Protein AF-A0A3B9NNR0-F1 (afdb_monomer_lite)

Sequence (1052 aa):
MIFPTSVYNEAIPNSGAEEEAARLLEEKGYDAEYVAEKDKDVDLNSDNPVIDELRGLSDNERALWIDASRELYSLFVRPQERRKTGNPRADMAQARFYKEDDFGGDLTMPPQLNDDEIGQWGVEFMGRYNYRPETQLSFFDEVENMTERQQAAFFSLLQGYDKLPDGTWSGTKRMLGNLATSPSTYLSLGTLGTGFLARLAFKSAGKAGVMNYIRSLIPTAIATGVESGGYASLDDAMRQQAEIAAEQQKEFDLSRNLVATGVGTVAGAGLGMGLPAAVQGGVKLAKGANNALDAAVDRMGGGQVLSSGVGPVDTPGIASIRQKQIPPSKPAPTVEELQAARGDTRKGADIVGDRLDIIVPETERVIGGTYVAGRPDGSDWSTLTPAELAVRGPGFPGTDETLERIWQETLSESSAAAKEAVERTGANWSAFKAADWDDALKLPLRSQLWYELSGEKFIQNLPGLNQQEHMMFLDLIGATSARAKPGENLERALAVLSQRLRGVPVDVDVTIQSTVSDALRRGGTEVSSDLANKTGMFSDTLALTAGLPVRYPISVNDVWVGRAFGIEDAEMSANQSLHEVFGKYMNKVRDVSNGGIGDNSGHYPHQSWHLQARQWVQLRAADDGIDTSKGAEIEGSDYAGEWGGVVKKLEDAGISVPGGIITRDILLDPRLADSLRKTTPAFRQAPKATVEFGTLLTPNGKRGADLFEAARQSGDGSTQKEYLKLLTTTMYKSGRGKPTLWEKTVRLSTGGSDKVTRIYSPTAEDPFAISGTFEGAAAPNIRVPLKDMAPDQIAYFNAMAGQGLKQKAMAAAQVRRTVPGEALKDGEVETSSIRFDWDGAVPEELIIGISRALGDGFEISAMRYPDGVVVDVNPRFGDAGPEGPDVDAIDAAIEFLIKSHNVKNVKEFPSAFKSEYGKNYVEDAGDGEEYRRIIEETLKGWEDGAATKIVELTGGGISEATAVKFLRGESKLDVSTADLKEGIKISSVRGRAETIRKTLQRRLSDHDDAVKSWEAIGGNLDAKMGEAIPKWERRATKLATKQNPPTQAVEE

Radius of gyration: 35.62 Å; chains: 1; bounding box: 101×82×120 Å

Secondary structure (DSSP, 8-state):
----------PPPGGGHHHHHHHHHHHTT--HHHHHHT-PPP-TTSSS----TTBTB-HHHHHHHHHHHHHHHHHHSS-------S-HHHHHHHHHH--TTSS-S-----SS--HHHHHHHHHHHHHHHHH-HHHHHHHHHHHTTS-HHHHHHHHHHHHHHTTS-TT-HHHHHHHHHHHHT-HHHHT-TT-TTTHHHHHHHHHHHHHHHHHHHHHHHS-HHHHHHHHHSHHHHHHHHHHHHHHHHTTS-SS--HHHHHHHT-S---SS--------------SSSTTTHHHHHHHHHTT--S--------PPP-PPPGGGG--SEE--SSPPPPHHHHHHHHH-----HHHHHHHHHHHS-HHHHSGGGSEE-S-TTS--GGG--HHHHTPBP------HHHHHHHHHHHHHHS-HHHHHHHHHHT--GGGS-HHHHHHHHTSBHHHHTHHHHHHHHHHHH-TT--HHHHHHHHHHHHHS-TT--HHHHHHHHHHHHHHHHHT----S--S-HHHHHHHHT--SS-SS--S-HHHHHHHHHHHHHTT--PPPPPP---HHHHHHTT--HHHHHH-TTHHHHHHHHHHHHHHHHHHTS-TTSS-PPPPHHHHHHHHHHHHHHHHTT--GGGT------SHHHHHHHHHHHHHHTT---GGG---HHHHH-TTHHHHH-TTHHHHHHS-EEEEE---SSSHHHHHHHHHHHHHHHHT-HHHHHHHHHHHHHHHHHHT-SSS-HHHHHHHHHHSS-------B---SS-GGGEEEEETTEEEEEEEEE-TT--HHHHHHHHHHHHHHHT-SEEEEEEEEE--TTPPPPTT-EEEEEEEEE--SSPPHHHHHHHHHHH-TT--EEEEEETTEEEEEEPPEEETTEEE---HHHHHHHHHHHHHHH--EEEEEEEEEEE--BTTTEEE--SSSHHHHHHHHHHHHHHHHHHHHHHHHHTTS-S-HHHHHHHHHTSS-----GGGS-TT--HHHHHHHHHHHHHHHHHHHHHHHHHHHHHHHHHHHHHHHHHHHHHHHHHHHHHHHHHHS--------

Structure (mmCIF, N/CA/C/O backbone):
data_AF-A0A3B9NNR0-F1
#
_entry.id   AF-A0A3B9NNR0-F1
#
loop_
_atom_site.group_PDB
_atom_site.id
_atom_site.type_symbol
_atom_site.label_atom_id
_atom_site.label_alt_id
_atom_site.label_comp_id
_atom_site.label_asym_id
_atom_site.label_entity_id
_atom_site.label_seq_id
_atom_site.pdbx_PDB_ins_code
_atom_site.Cartn_x
_atom_site.Cartn_y
_atom_site.Cartn_z
_atom_site.occupancy
_atom_site.B_iso_or_equiv
_atom_site.auth_seq_id
_atom_site.auth_comp_id
_atom_site.auth_asym_id
_atom_site.auth_atom_id
_atom_site.pdbx_PDB_model_num
ATOM 1 N N . MET A 1 1 ? -57.634 45.952 -21.027 1.00 26.62 1 MET A N 1
ATOM 2 C CA . MET A 1 1 ? -56.707 46.953 -21.608 1.00 26.62 1 MET A CA 1
ATOM 3 C C . MET A 1 1 ? -55.758 46.178 -22.518 1.00 26.62 1 MET A C 1
ATOM 5 O O . MET A 1 1 ? -55.404 45.067 -22.162 1.00 26.62 1 MET A O 1
ATOM 9 N N . ILE A 1 2 ? -55.510 46.668 -23.728 1.00 24.62 2 ILE A N 1
ATOM 10 C CA . ILE A 1 2 ? -55.072 45.901 -24.906 1.00 24.62 2 ILE A CA 1
ATOM 11 C C . ILE A 1 2 ? -53.545 46.053 -25.170 1.00 24.62 2 ILE A C 1
ATOM 13 O O . ILE A 1 2 ? -53.054 47.173 -25.065 1.00 24.62 2 ILE A O 1
ATOM 17 N N . PHE A 1 3 ? -52.901 44.950 -25.619 1.00 21.94 3 PHE A N 1
ATOM 18 C CA . PHE A 1 3 ? -51.588 44.756 -26.315 1.00 21.94 3 PHE A CA 1
ATOM 19 C C . PHE A 1 3 ? -50.244 44.961 -25.558 1.00 21.94 3 PHE A C 1
ATOM 21 O O . PHE A 1 3 ? -50.189 45.805 -24.670 1.00 21.94 3 PHE A O 1
ATOM 28 N N . PRO A 1 4 ? -49.106 44.342 -25.999 1.00 29.59 4 PRO A N 1
ATOM 29 C CA . PRO A 1 4 ? -48.924 43.132 -26.836 1.00 29.59 4 PRO A CA 1
ATOM 30 C C . PRO A 1 4 ? -47.764 42.171 -26.437 1.00 29.59 4 PRO A C 1
ATOM 32 O O . PRO A 1 4 ? -46.752 42.539 -25.847 1.00 29.59 4 PRO A O 1
ATOM 35 N N . THR A 1 5 ? -47.896 40.929 -26.909 1.00 32.12 5 THR A N 1
ATOM 36 C CA . THR A 1 5 ? -46.845 39.941 -27.210 1.00 32.12 5 THR A CA 1
ATOM 37 C C . THR A 1 5 ? -46.049 40.321 -28.467 1.00 32.12 5 THR A C 1
ATOM 39 O O . THR A 1 5 ? -46.660 40.379 -29.530 1.00 32.12 5 THR A O 1
ATOM 42 N N . SER A 1 6 ? -44.723 40.505 -28.361 1.00 26.05 6 SER A N 1
ATOM 43 C CA . SER A 1 6 ? -43.693 40.179 -29.383 1.00 26.05 6 SER A CA 1
ATOM 44 C C . SER A 1 6 ? -42.365 40.890 -29.079 1.00 26.05 6 SER A C 1
ATOM 46 O O . SER A 1 6 ? -42.269 42.071 -29.374 1.00 26.05 6 SER A O 1
ATOM 48 N N . VAL A 1 7 ? -41.353 40.193 -28.550 1.00 26.12 7 VAL A N 1
ATOM 49 C CA . VAL A 1 7 ? -39.921 40.316 -28.919 1.00 26.12 7 VAL A CA 1
ATOM 50 C C . VAL A 1 7 ? -39.228 39.091 -28.314 1.00 26.12 7 VAL A C 1
ATOM 52 O O . VAL A 1 7 ? -39.150 39.002 -27.102 1.00 26.12 7 VAL A O 1
ATOM 55 N N . TYR A 1 8 ? -38.846 38.119 -29.139 1.00 25.72 8 TYR A N 1
ATOM 56 C CA . TYR A 1 8 ? -37.637 37.271 -29.054 1.00 25.72 8 TYR A CA 1
ATOM 57 C C . TYR A 1 8 ? -37.687 36.319 -30.263 1.00 25.72 8 TYR A C 1
ATOM 59 O O . TYR A 1 8 ? -37.635 35.101 -30.152 1.00 25.72 8 TYR A O 1
ATOM 67 N N . ASN A 1 9 ? -37.883 36.923 -31.437 1.00 26.48 9 ASN A N 1
ATOM 68 C CA . ASN A 1 9 ? -37.575 36.349 -32.737 1.00 26.48 9 ASN A CA 1
ATOM 69 C C . ASN A 1 9 ? -36.475 37.255 -33.289 1.00 26.48 9 ASN A C 1
ATOM 71 O O . ASN A 1 9 ? -36.752 38.156 -34.065 1.00 26.48 9 ASN A O 1
ATOM 75 N N . GLU A 1 10 ? -35.258 37.081 -32.791 1.00 23.75 10 GLU A N 1
ATOM 76 C CA . GLU A 1 10 ? -34.045 37.589 -33.424 1.00 23.75 10 GLU A CA 1
ATOM 77 C C . GLU A 1 10 ? -32.952 36.567 -33.117 1.00 23.75 10 GLU A C 1
ATOM 79 O O . GLU A 1 10 ? -32.598 36.329 -31.961 1.00 23.75 10 GLU A O 1
ATOM 84 N N . ALA A 1 11 ? -32.495 35.889 -34.170 1.00 29.89 11 ALA A N 1
ATOM 85 C CA . ALA A 1 11 ? -31.277 35.105 -34.134 1.00 29.89 11 ALA A CA 1
ATOM 86 C C . ALA A 1 11 ? -30.144 36.028 -33.671 1.00 29.89 11 ALA A C 1
ATOM 88 O O . ALA A 1 11 ? -29.923 37.083 -34.267 1.00 29.89 11 ALA A O 1
ATOM 89 N N . ILE A 1 12 ? -29.447 35.649 -32.601 1.00 25.78 12 ILE A N 1
ATOM 90 C CA . ILE A 1 12 ? -28.227 36.347 -32.198 1.00 25.78 12 ILE A CA 1
ATOM 91 C C . ILE A 1 12 ? -27.210 36.128 -33.332 1.00 25.78 12 ILE A C 1
ATOM 93 O O . ILE A 1 12 ? -26.949 34.972 -33.673 1.00 25.78 12 ILE A O 1
ATOM 97 N N . PRO A 1 13 ? -26.666 37.188 -33.956 1.00 30.28 13 PRO A N 1
ATOM 98 C CA . PRO A 1 13 ? -25.714 37.043 -35.048 1.00 30.28 13 PRO A CA 1
ATOM 99 C C . PRO A 1 13 ? -24.430 36.364 -34.562 1.00 30.28 13 PRO A C 1
ATOM 101 O O . PRO A 1 13 ? -23.968 36.612 -33.450 1.00 30.28 13 PRO A O 1
ATOM 104 N N . ASN A 1 14 ? -23.818 35.566 -35.437 1.00 38.41 14 ASN A N 1
ATOM 105 C CA . ASN A 1 14 ? -22.554 34.840 -35.242 1.00 38.41 14 ASN A CA 1
ATOM 106 C C . ASN A 1 14 ? -21.313 35.735 -34.988 1.00 38.41 14 ASN A C 1
ATOM 108 O O . ASN A 1 14 ? -20.191 35.247 -35.032 1.00 38.41 14 ASN A O 1
ATOM 112 N N . SER A 1 15 ? -21.476 37.036 -34.731 1.00 38.50 15 SER A N 1
ATOM 113 C CA . SER A 1 15 ? -20.386 38.022 -34.732 1.00 38.50 15 SER A CA 1
ATOM 114 C C . SER A 1 15 ? -19.587 38.116 -33.425 1.00 38.50 15 SER A C 1
ATOM 116 O O . SER A 1 15 ? -18.580 38.806 -33.397 1.00 38.50 15 SER A O 1
ATOM 118 N N . GLY A 1 16 ? -20.015 37.459 -32.337 1.00 36.56 16 GLY A N 1
ATOM 119 C CA . GLY A 1 16 ? -19.303 37.493 -31.044 1.00 36.56 16 GLY A CA 1
ATOM 120 C C . GLY A 1 16 ? -18.323 36.335 -30.811 1.00 36.56 16 GLY A C 1
ATOM 121 O O . GLY A 1 16 ? -17.451 36.426 -29.952 1.00 36.56 16 GLY A O 1
ATOM 122 N N . ALA A 1 17 ? -18.455 35.241 -31.569 1.00 40.34 17 ALA A N 1
ATOM 123 C CA . ALA A 1 17 ? -17.626 34.046 -31.392 1.00 40.34 17 ALA A CA 1
ATOM 124 C C . ALA A 1 17 ? -16.187 34.250 -31.893 1.00 40.34 17 ALA A C 1
ATOM 126 O O . ALA A 1 17 ? -15.253 33.678 -31.336 1.00 40.34 17 ALA A O 1
ATOM 127 N N . GLU A 1 18 ? -16.013 35.087 -32.918 1.00 41.06 18 GLU A N 1
ATOM 128 C CA . GLU A 1 18 ? -14.707 35.444 -33.480 1.00 41.06 18 GLU A CA 1
ATOM 129 C C . GLU A 1 18 ? -13.889 36.303 -32.506 1.00 41.06 18 GLU A C 1
ATOM 131 O O . GLU A 1 18 ? -12.737 35.975 -32.231 1.00 41.06 18 GLU A O 1
ATOM 136 N N . GLU A 1 19 ? -14.502 37.318 -31.886 1.00 46.78 19 GLU A N 1
ATOM 137 C CA . GLU A 1 19 ? -13.846 38.143 -30.858 1.00 46.78 19 GLU A CA 1
ATOM 138 C C . GLU A 1 19 ? -13.496 37.340 -29.597 1.00 46.78 19 GLU A C 1
ATOM 140 O O . GLU A 1 19 ? -12.418 37.511 -29.025 1.00 46.78 19 GLU A O 1
ATOM 145 N N . GLU A 1 20 ? -14.377 36.439 -29.150 1.00 46.72 20 GLU A N 1
ATOM 146 C CA . GLU A 1 20 ? -14.118 35.642 -27.949 1.00 46.72 20 GLU A CA 1
ATOM 147 C C . GLU A 1 20 ? -13.014 34.599 -28.170 1.00 46.72 20 GLU A C 1
ATOM 149 O O . GLU A 1 20 ? -12.201 34.360 -27.274 1.00 46.72 20 GLU A O 1
ATOM 154 N N . ALA A 1 21 ? -12.926 34.019 -29.367 1.00 39.12 21 ALA A N 1
ATOM 155 C CA . ALA A 1 21 ? -11.875 33.067 -29.691 1.00 39.12 21 ALA A CA 1
ATOM 156 C C . ALA A 1 21 ? -10.522 33.741 -29.972 1.00 39.12 21 ALA A C 1
ATOM 158 O O . ALA A 1 21 ? -9.500 33.214 -29.535 1.00 39.12 21 ALA A O 1
ATOM 159 N N . ALA A 1 22 ? -10.507 34.921 -30.605 1.00 43.81 22 ALA A N 1
ATOM 160 C CA . ALA A 1 22 ? -9.301 35.743 -30.726 1.00 43.81 22 ALA A CA 1
ATOM 161 C C . ALA A 1 22 ? -8.744 36.096 -29.338 1.00 43.81 22 ALA A C 1
ATOM 163 O O . ALA A 1 22 ? -7.567 35.868 -29.060 1.00 43.81 22 ALA A O 1
ATOM 164 N N . ARG A 1 23 ? -9.618 36.505 -28.407 1.00 48.03 23 ARG A N 1
ATOM 165 C CA . ARG A 1 23 ? -9.239 36.792 -27.016 1.00 48.03 23 ARG A CA 1
ATOM 166 C C . ARG A 1 23 ? -8.690 35.562 -26.281 1.00 48.03 23 ARG A C 1
ATOM 168 O O . ARG A 1 23 ? -7.748 35.682 -25.503 1.00 48.03 23 ARG A O 1
ATOM 175 N N . LEU A 1 24 ? -9.264 34.378 -26.506 1.00 42.78 24 LEU A N 1
ATOM 176 C CA . LEU A 1 24 ? -8.792 33.123 -25.902 1.00 42.78 24 LEU A CA 1
ATOM 177 C C . LEU A 1 24 ? -7.444 32.660 -26.475 1.00 42.78 24 LEU A C 1
ATOM 179 O O . LEU A 1 24 ? -6.652 32.064 -25.746 1.00 42.78 24 LEU A O 1
ATOM 183 N N . LEU A 1 25 ? -7.175 32.926 -27.756 1.00 40.09 25 LEU A N 1
ATOM 184 C CA . LEU A 1 25 ? -5.883 32.655 -28.394 1.00 40.09 25 LEU A CA 1
ATOM 185 C C . LEU A 1 25 ? -4.798 33.600 -27.859 1.00 40.09 25 LEU A C 1
ATOM 187 O O . LEU A 1 25 ? -3.716 33.136 -27.489 1.00 40.09 25 LEU A O 1
ATOM 191 N N . GLU A 1 26 ? -5.123 34.883 -27.697 1.00 44.41 26 GLU A N 1
ATOM 192 C CA . GLU A 1 26 ? -4.238 35.884 -27.092 1.00 44.41 26 GLU A CA 1
ATOM 193 C C . GLU A 1 26 ? -3.947 35.595 -25.608 1.00 44.41 26 GLU A C 1
ATOM 195 O O . GLU A 1 26 ? -2.789 35.633 -25.188 1.00 44.41 26 GLU A O 1
ATOM 200 N N . GLU A 1 27 ? -4.948 35.197 -24.807 1.00 44.84 27 GLU A N 1
ATOM 201 C CA . GLU A 1 27 ? -4.754 34.756 -23.408 1.00 44.84 27 GLU A CA 1
ATOM 202 C C . GLU A 1 27 ? -3.856 33.513 -23.284 1.00 44.84 27 GLU A C 1
ATOM 204 O O . GLU A 1 27 ? -3.297 33.239 -22.217 1.00 44.84 27 GLU A O 1
ATOM 209 N N . LYS A 1 28 ? -3.714 32.743 -24.367 1.00 35.75 28 LYS A N 1
ATOM 210 C CA . LYS A 1 28 ? -2.842 31.567 -24.459 1.00 35.75 28 LYS A CA 1
ATOM 211 C C . LYS A 1 28 ? -1.492 31.865 -25.113 1.00 35.75 28 LYS A C 1
ATOM 213 O O . LYS A 1 28 ? -0.688 30.945 -25.243 1.00 35.75 28 LYS A O 1
ATOM 218 N N . GLY A 1 29 ? -1.222 33.130 -25.440 1.00 34.19 29 GLY A N 1
ATOM 219 C CA . GLY A 1 29 ? 0.061 33.595 -25.963 1.00 34.19 29 GLY A CA 1
ATOM 220 C C . GLY A 1 29 ? 0.240 33.421 -27.472 1.00 34.19 29 GLY A C 1
ATOM 221 O O . GLY A 1 29 ? 1.376 33.475 -27.938 1.00 34.19 29 GLY A O 1
ATOM 222 N N . TYR A 1 30 ? -0.843 33.206 -28.226 1.00 35.72 30 TYR A N 1
ATOM 223 C CA . TYR A 1 30 ? -0.826 33.142 -29.689 1.00 35.72 30 TYR A CA 1
ATOM 224 C C . TYR A 1 30 ? -1.235 34.487 -30.302 1.00 35.72 30 TYR A C 1
ATOM 226 O O . TYR A 1 30 ? -2.093 35.184 -29.768 1.00 35.72 30 TYR A O 1
ATOM 234 N N . ASP A 1 31 ? -0.627 34.840 -31.435 1.00 39.59 31 ASP A N 1
ATOM 235 C CA . ASP A 1 31 ? -0.965 36.042 -32.204 1.00 39.59 31 ASP A CA 1
ATOM 236 C C . ASP A 1 31 ? -2.203 35.762 -33.071 1.00 39.59 31 ASP A C 1
ATOM 238 O O . ASP A 1 31 ? -2.131 35.051 -34.078 1.00 39.59 31 ASP A O 1
ATOM 242 N N . ALA A 1 32 ? -3.358 36.269 -32.633 1.00 45.34 32 ALA A N 1
ATOM 243 C CA . ALA A 1 32 ? -4.637 36.035 -33.293 1.00 45.34 32 ALA A CA 1
ATOM 244 C C . ALA A 1 32 ? -4.704 36.660 -34.700 1.00 45.34 32 ALA A C 1
ATOM 246 O O . ALA A 1 32 ? -5.337 36.075 -35.581 1.00 45.34 32 ALA A O 1
ATOM 247 N N . GLU A 1 33 ? -4.013 37.782 -34.945 1.00 42.62 33 GLU A N 1
ATOM 248 C CA . GLU A 1 33 ? -3.924 38.403 -36.274 1.00 42.62 33 GLU A CA 1
ATOM 249 C C . GLU A 1 33 ? -3.043 37.574 -37.215 1.00 42.62 33 GLU A C 1
ATOM 251 O O . GLU A 1 33 ? -3.435 37.334 -38.355 1.00 42.62 33 GLU A O 1
ATOM 256 N N . TYR A 1 34 ? -1.912 37.041 -36.738 1.00 40.84 34 TYR A N 1
ATOM 257 C CA . TYR A 1 34 ? -1.067 36.130 -37.523 1.00 40.84 34 TYR A CA 1
ATOM 258 C C . TYR A 1 34 ? -1.800 34.836 -37.919 1.00 40.84 34 TYR A C 1
ATOM 260 O O . TYR A 1 34 ? -1.621 34.328 -39.029 1.00 40.84 34 TYR A O 1
ATOM 268 N N . VAL A 1 35 ? -2.631 34.297 -37.021 1.00 39.69 35 VAL A N 1
ATOM 269 C CA . VAL A 1 35 ? -3.442 33.094 -37.271 1.00 39.69 35 VAL A CA 1
ATOM 270 C C . VAL A 1 35 ? -4.568 33.383 -38.269 1.00 39.69 35 VAL A C 1
ATOM 272 O O . VAL A 1 35 ? -4.779 32.585 -39.180 1.00 39.69 35 VAL A O 1
ATOM 275 N N . ALA A 1 36 ? -5.233 34.537 -38.163 1.00 43.88 36 ALA A N 1
ATOM 276 C CA . ALA A 1 36 ? -6.275 34.957 -39.101 1.00 43.88 36 ALA A CA 1
ATOM 277 C C . ALA A 1 36 ? -5.722 35.316 -40.496 1.00 43.88 36 ALA A C 1
ATOM 279 O O . ALA A 1 36 ? -6.343 35.011 -41.510 1.00 43.88 36 ALA A O 1
ATOM 280 N N . GLU A 1 37 ? -4.534 35.924 -40.585 1.00 40.38 37 GLU A N 1
ATOM 281 C CA . GLU A 1 37 ? -3.911 36.315 -41.861 1.00 40.38 37 GLU A CA 1
ATOM 282 C C . GLU A 1 37 ? -3.404 35.100 -42.672 1.00 40.38 37 GLU A C 1
ATOM 284 O O . GLU A 1 37 ? -3.229 35.177 -43.895 1.00 40.38 37 GLU A O 1
ATOM 289 N N . LYS A 1 38 ? -3.183 33.956 -42.009 1.00 40.31 38 LYS A N 1
ATOM 290 C CA . LYS A 1 38 ? -2.696 32.707 -42.619 1.00 40.31 38 LYS A CA 1
ATOM 291 C C . LYS A 1 38 ? -3.790 31.725 -43.040 1.00 40.31 38 LYS A C 1
ATOM 293 O O . LYS A 1 38 ? -3.457 30.772 -43.744 1.00 40.31 38 LYS A O 1
ATOM 298 N N . ASP A 1 39 ? -5.048 31.973 -42.688 1.00 37.59 39 ASP A N 1
ATOM 299 C CA . ASP A 1 39 ? -6.179 31.081 -42.957 1.00 37.59 39 ASP A CA 1
ATOM 300 C C . ASP A 1 39 ? -7.216 31.823 -43.820 1.00 37.59 39 ASP A C 1
ATOM 302 O O . ASP A 1 39 ? -8.008 32.624 -43.330 1.00 37.59 39 ASP A O 1
ATOM 306 N N . LYS A 1 40 ? -7.160 31.647 -45.148 1.00 36.59 40 LYS A N 1
ATOM 307 C CA . LYS A 1 40 ? -8.163 32.230 -46.056 1.00 36.59 40 LYS A CA 1
ATOM 308 C C . LYS A 1 40 ? -9.341 31.274 -46.200 1.00 36.59 40 LYS A C 1
ATOM 310 O O . LYS A 1 40 ? -9.135 30.111 -46.532 1.00 36.59 40 LYS A O 1
ATOM 315 N N . ASP A 1 41 ? -10.551 31.809 -46.031 1.00 34.16 41 ASP A N 1
ATOM 316 C CA . ASP A 1 41 ? -11.817 31.096 -46.216 1.00 34.16 41 ASP A CA 1
ATOM 317 C C . ASP A 1 41 ? -11.879 30.306 -47.535 1.00 34.16 41 ASP A C 1
ATOM 319 O O . ASP A 1 41 ? -11.477 30.781 -48.603 1.00 34.16 41 ASP A O 1
ATOM 323 N N . VAL A 1 42 ? -12.444 29.100 -47.442 1.00 35.12 42 VAL A N 1
ATOM 324 C CA . VAL A 1 42 ? -12.738 28.219 -48.576 1.00 35.12 42 VAL A CA 1
ATOM 325 C C . VAL A 1 42 ? -13.868 28.828 -49.407 1.00 35.12 42 VAL A C 1
ATOM 327 O O . VAL A 1 42 ? -14.999 28.965 -48.939 1.00 35.12 42 VAL A O 1
ATOM 330 N N . ASP A 1 43 ? -13.574 29.160 -50.664 1.00 36.72 43 ASP A N 1
ATOM 331 C CA . ASP A 1 43 ? -14.593 29.528 -51.644 1.00 36.72 43 ASP A CA 1
ATOM 332 C C . ASP A 1 43 ? -15.335 28.267 -52.105 1.00 36.72 43 ASP A C 1
ATOM 334 O O . ASP A 1 43 ? -14.850 27.497 -52.940 1.00 36.72 43 ASP A O 1
ATOM 338 N N . LEU A 1 44 ? -16.530 28.064 -51.549 1.00 34.22 44 LEU A N 1
ATOM 339 C CA . LEU A 1 44 ? -17.436 26.963 -51.891 1.00 34.22 44 LEU A CA 1
ATOM 340 C C . LEU A 1 44 ? -17.941 27.016 -53.347 1.00 34.22 44 LEU A C 1
ATOM 342 O O . LEU A 1 44 ? -18.635 26.098 -53.772 1.00 34.22 44 LEU A O 1
ATOM 346 N N . ASN A 1 45 ? -17.600 28.059 -54.116 1.00 35.44 45 ASN A N 1
ATOM 347 C CA . ASN A 1 45 ? -17.901 28.154 -55.546 1.00 35.44 45 ASN A CA 1
ATOM 348 C C . ASN A 1 45 ? -16.702 27.819 -56.449 1.00 35.44 45 ASN A C 1
ATOM 350 O O . ASN A 1 45 ? -16.799 28.004 -57.663 1.00 35.44 45 ASN A O 1
ATOM 354 N N . SER A 1 46 ? -15.566 27.371 -55.902 1.00 35.62 46 SER A N 1
ATOM 355 C CA . SER A 1 46 ? -14.429 26.956 -56.730 1.00 35.62 46 SER A CA 1
ATOM 356 C C . SER A 1 46 ? -14.616 25.525 -57.248 1.00 35.62 46 SER A C 1
ATOM 358 O O . SER A 1 46 ? -14.958 24.625 -56.487 1.00 35.62 46 SER A O 1
ATOM 360 N N . ASP A 1 47 ? -14.334 25.302 -58.534 1.00 35.78 47 ASP A N 1
ATOM 361 C CA . ASP A 1 47 ? -14.500 24.005 -59.214 1.00 35.78 47 ASP A CA 1
ATOM 362 C C . ASP A 1 47 ? -13.554 22.889 -58.704 1.00 35.78 47 ASP A C 1
ATOM 364 O O . ASP A 1 47 ? -13.606 21.768 -59.201 1.00 35.78 47 ASP A O 1
ATOM 368 N N . ASN A 1 48 ? -12.672 23.184 -57.740 1.00 37.03 48 ASN A N 1
ATOM 369 C CA . ASN A 1 48 ? -11.809 22.221 -57.047 1.00 37.03 48 ASN A CA 1
ATOM 370 C C . ASN A 1 48 ? -11.500 22.731 -55.624 1.00 37.03 48 ASN A C 1
ATOM 372 O O . ASN A 1 48 ? -10.459 23.366 -55.414 1.00 37.03 48 ASN A O 1
ATOM 376 N N . PRO A 1 49 ? -12.375 22.480 -54.637 1.00 38.59 49 PRO A N 1
ATOM 377 C CA . PRO A 1 49 ? -12.074 22.809 -53.252 1.00 38.59 49 PRO A CA 1
ATOM 378 C C . PRO A 1 49 ? -10.946 21.898 -52.745 1.00 38.59 49 PRO A C 1
ATOM 380 O O . PRO A 1 49 ? -11.078 20.679 -52.686 1.00 38.59 49 PRO A O 1
ATOM 383 N N . VAL A 1 50 ? -9.802 22.475 -52.378 1.00 39.56 50 VAL A N 1
ATOM 384 C CA . VAL A 1 50 ? -8.712 21.716 -51.749 1.00 39.56 50 VAL A CA 1
ATOM 385 C C . VAL A 1 50 ? -9.095 21.424 -50.295 1.00 39.56 50 VAL A C 1
ATOM 387 O O . VAL A 1 50 ? -9.248 22.348 -49.499 1.00 39.56 50 VAL A O 1
ATOM 390 N N . ILE A 1 51 ? -9.238 20.141 -49.940 1.00 49.56 51 ILE A N 1
ATOM 391 C CA . ILE A 1 51 ? -9.513 19.702 -48.562 1.00 49.56 51 ILE A CA 1
ATOM 392 C C . ILE A 1 51 ? -8.286 19.953 -47.676 1.00 49.56 51 ILE A C 1
ATOM 394 O O . ILE A 1 51 ? -7.360 19.133 -47.641 1.00 49.56 51 ILE A O 1
ATOM 398 N N . ASP A 1 52 ? -8.325 21.031 -46.895 1.00 50.12 52 ASP A N 1
ATOM 399 C CA . ASP A 1 52 ? -7.357 21.280 -45.819 1.00 50.12 52 ASP A CA 1
ATOM 400 C C . ASP A 1 52 ? -7.691 20.518 -44.517 1.00 50.12 52 ASP A C 1
ATOM 402 O O . ASP A 1 52 ? -6.821 20.357 -43.664 1.00 50.12 52 ASP A O 1
ATOM 406 N N . GLU A 1 53 ? -8.904 19.958 -44.375 1.00 52.12 53 GLU A N 1
ATOM 407 C CA . GLU A 1 53 ? -9.401 19.377 -43.108 1.00 52.12 53 GLU A CA 1
ATOM 408 C C . GLU A 1 53 ? -9.059 17.895 -42.849 1.00 52.12 53 GLU A C 1
ATOM 410 O O . GLU A 1 53 ? -9.159 17.451 -41.708 1.00 52.12 53 GLU A O 1
ATOM 415 N N . LEU A 1 54 ? -8.618 17.137 -43.861 1.00 56.22 54 LEU A N 1
ATOM 416 C CA . LEU A 1 54 ? -8.088 15.765 -43.710 1.00 56.22 54 LEU A CA 1
ATOM 417 C C . LEU A 1 54 ? -6.546 15.735 -43.678 1.00 56.22 54 LEU A C 1
ATOM 419 O O . LEU A 1 54 ? -5.937 14.678 -43.864 1.00 56.22 54 LEU A O 1
ATOM 423 N N . ARG A 1 55 ? -5.886 16.892 -43.509 1.00 56.47 55 ARG A N 1
ATOM 424 C CA . ARG A 1 55 ? -4.424 16.977 -43.348 1.00 56.47 55 ARG A CA 1
ATOM 425 C C . ARG A 1 55 ? -4.016 16.281 -42.051 1.00 56.47 55 ARG A C 1
ATOM 427 O O . ARG A 1 55 ? -4.215 16.839 -40.989 1.00 56.47 55 ARG A O 1
ATOM 434 N N . GLY A 1 56 ? -3.456 15.079 -42.144 1.00 52.72 56 GLY A N 1
ATOM 435 C CA . GLY A 1 56 ? -3.106 14.231 -40.993 1.00 52.72 56 GLY A CA 1
ATOM 436 C C . GLY A 1 56 ? -3.287 12.738 -41.281 1.00 52.72 56 GLY A C 1
ATOM 437 O O . GLY A 1 56 ? -2.645 11.908 -40.646 1.00 52.72 56 GLY A O 1
ATOM 438 N N . LEU A 1 57 ? -4.099 12.405 -42.290 1.00 54.66 57 LEU A N 1
ATOM 439 C CA . LEU A 1 57 ? -4.241 11.053 -42.833 1.00 54.66 57 LEU A CA 1
ATOM 440 C C . LEU A 1 57 ? -3.324 10.864 -44.052 1.00 54.66 57 LEU A C 1
ATOM 442 O O . LEU A 1 57 ? -3.228 11.760 -44.894 1.00 54.66 57 LEU A O 1
ATOM 446 N N . SER A 1 58 ? -2.679 9.701 -44.172 1.00 65.12 58 SER A N 1
ATOM 447 C CA . SER A 1 58 ? -2.011 9.273 -45.414 1.00 65.12 58 SER A CA 1
ATOM 448 C C . SER A 1 58 ? -3.020 9.067 -46.554 1.00 65.12 58 SER A C 1
ATOM 450 O O . SER A 1 58 ? -4.216 8.925 -46.307 1.00 65.12 58 SER A O 1
ATOM 452 N N . ASP A 1 59 ? -2.563 8.994 -47.810 1.00 61.69 59 ASP A N 1
ATOM 453 C CA . ASP A 1 59 ? -3.451 8.802 -48.974 1.00 61.69 59 ASP A CA 1
ATOM 454 C C . ASP A 1 59 ? -4.335 7.544 -48.846 1.00 61.69 59 ASP A C 1
ATOM 456 O O . ASP A 1 59 ? -5.524 7.568 -49.170 1.00 61.69 59 ASP A O 1
ATOM 460 N N . ASN A 1 60 ? -3.783 6.464 -48.282 1.00 56.09 60 ASN A N 1
ATOM 461 C CA . ASN A 1 60 ? -4.513 5.220 -48.024 1.00 56.09 60 ASN A CA 1
ATOM 462 C C . ASN A 1 60 ? -5.537 5.366 -46.886 1.00 56.09 60 ASN A C 1
ATOM 464 O O . ASN A 1 60 ? -6.632 4.811 -46.958 1.00 56.09 60 ASN A O 1
ATOM 468 N N . GLU A 1 61 ? -5.202 6.119 -45.838 1.00 58.12 61 GLU A N 1
ATOM 469 C CA . GLU A 1 61 ? -6.120 6.398 -44.728 1.00 58.12 61 GLU A CA 1
ATOM 470 C C . GLU A 1 61 ? -7.233 7.363 -45.142 1.00 58.12 61 GLU A C 1
ATOM 472 O O . GLU A 1 61 ? -8.364 7.219 -44.686 1.00 58.12 61 GLU A O 1
ATOM 477 N N . ARG A 1 62 ? -6.946 8.308 -46.044 1.00 66.81 62 ARG A N 1
ATOM 478 C CA . ARG A 1 62 ? -7.944 9.198 -46.642 1.00 66.81 62 ARG A CA 1
ATOM 479 C C . ARG A 1 62 ? -8.946 8.405 -47.486 1.00 66.81 62 ARG A C 1
ATOM 481 O O . ARG A 1 62 ? -10.144 8.624 -47.348 1.00 66.81 62 ARG A O 1
ATOM 488 N N . ALA A 1 63 ? -8.487 7.451 -48.296 1.00 66.56 63 ALA A N 1
ATOM 489 C CA . ALA A 1 63 ? -9.380 6.558 -49.040 1.00 66.56 63 ALA A CA 1
ATOM 490 C C . ALA A 1 63 ? -10.251 5.703 -48.096 1.00 66.56 63 ALA A C 1
ATOM 492 O O . ALA A 1 63 ? -11.469 5.642 -48.252 1.00 66.56 63 ALA A O 1
ATOM 493 N N . LEU A 1 64 ? -9.647 5.126 -47.049 1.00 66.88 64 LEU A N 1
ATOM 494 C CA . LEU A 1 64 ? -10.359 4.356 -46.022 1.00 66.88 64 LEU A CA 1
ATOM 495 C C . LEU A 1 64 ? -11.410 5.200 -45.280 1.00 66.88 64 LEU A C 1
ATOM 497 O O . LEU A 1 64 ? -12.512 4.721 -45.013 1.00 66.88 64 LEU A O 1
ATOM 501 N N . TRP A 1 65 ? -11.081 6.456 -44.967 1.00 76.75 65 TRP A N 1
ATOM 502 C CA . TRP A 1 65 ? -11.983 7.428 -44.351 1.00 76.75 65 TRP A CA 1
ATOM 503 C C . TRP A 1 65 ? -13.212 7.697 -45.220 1.00 76.75 65 TRP A C 1
ATOM 505 O O . TRP A 1 65 ? -14.343 7.669 -44.735 1.00 76.75 65 TRP A O 1
ATOM 515 N N . ILE A 1 66 ? -12.994 7.926 -46.513 1.00 77.38 66 ILE A N 1
ATOM 516 C CA . ILE A 1 66 ? -14.038 8.203 -47.504 1.00 77.38 66 ILE A CA 1
ATOM 517 C C . ILE A 1 66 ? -14.960 6.987 -47.664 1.00 77.38 66 ILE A C 1
ATOM 519 O O . ILE A 1 66 ? -16.182 7.128 -47.580 1.00 77.38 66 ILE A O 1
ATOM 523 N N . ASP A 1 67 ? -14.399 5.784 -47.785 1.00 72.31 67 ASP A N 1
ATOM 524 C CA . ASP A 1 67 ? -15.171 4.545 -47.930 1.00 72.31 67 ASP A CA 1
ATOM 525 C C . ASP A 1 67 ? -15.976 4.199 -46.668 1.00 72.31 67 ASP A C 1
ATOM 527 O O . ASP A 1 67 ? -17.151 3.836 -46.750 1.00 72.31 67 ASP A O 1
ATOM 531 N N . ALA A 1 68 ? -15.385 4.361 -45.480 1.00 76.50 68 ALA A N 1
ATOM 532 C CA . ALA A 1 68 ? -16.083 4.160 -44.211 1.00 76.50 68 ALA A CA 1
ATOM 533 C C . ALA A 1 68 ? -17.205 5.190 -43.995 1.00 76.50 68 ALA A C 1
ATOM 535 O O . ALA A 1 68 ? -18.294 4.846 -43.528 1.00 76.50 68 ALA A O 1
ATOM 536 N N . SER A 1 69 ? -16.973 6.438 -44.410 1.00 80.12 69 SER A N 1
ATOM 537 C CA . SER A 1 69 ? -17.996 7.485 -44.421 1.00 80.12 69 SER A CA 1
ATOM 538 C C . SER A 1 69 ? -19.139 7.129 -45.370 1.00 80.12 69 SER A C 1
ATOM 540 O O . SER A 1 69 ? -20.305 7.275 -45.013 1.00 80.12 69 SER A O 1
ATOM 542 N N . ARG A 1 70 ? -18.831 6.574 -46.546 1.00 81.12 70 ARG A N 1
ATOM 543 C CA . ARG A 1 70 ? -19.824 6.134 -47.535 1.00 81.12 70 ARG A CA 1
ATOM 544 C C . ARG A 1 70 ? -20.685 4.977 -47.027 1.00 81.12 70 ARG A C 1
ATOM 546 O O . ARG A 1 70 ? -21.906 4.999 -47.206 1.00 81.12 70 ARG A O 1
ATOM 553 N N . GLU A 1 71 ? -20.069 4.003 -46.360 1.00 75.31 71 GLU A N 1
ATOM 554 C CA . GLU A 1 71 ? -20.759 2.852 -45.766 1.00 75.31 71 GLU A CA 1
ATOM 555 C C . GLU A 1 71 ? -21.783 3.303 -44.710 1.00 75.31 71 GLU A C 1
ATOM 557 O O . GLU A 1 71 ? -22.942 2.879 -44.742 1.00 75.31 71 GLU A O 1
ATOM 562 N N . LEU A 1 72 ? -21.400 4.232 -43.828 1.00 74.62 72 LEU A N 1
ATOM 563 C CA . LEU A 1 72 ? -22.279 4.740 -42.772 1.00 74.62 72 LEU A CA 1
ATOM 564 C C . LEU A 1 72 ? -23.306 5.756 -43.270 1.00 74.62 72 LEU A C 1
ATOM 566 O O . LEU A 1 72 ? -24.449 5.737 -42.814 1.00 74.62 72 LEU A O 1
ATOM 570 N N . TYR A 1 73 ? -22.964 6.595 -44.245 1.00 75.88 73 TYR A N 1
ATOM 571 C CA . TYR A 1 73 ? -23.910 7.530 -44.861 1.00 75.88 73 TYR A CA 1
ATOM 572 C C . TYR A 1 73 ? -25.158 6.808 -45.379 1.00 75.88 73 TYR A C 1
ATOM 574 O O . TYR A 1 73 ? -26.284 7.276 -45.206 1.00 75.88 73 TYR A O 1
ATOM 582 N N . SER A 1 74 ? -24.974 5.606 -45.937 1.00 67.31 74 SER A N 1
ATOM 583 C CA . SER A 1 74 ? -26.067 4.769 -46.436 1.00 67.31 74 SER A CA 1
ATOM 584 C C . SER A 1 74 ? -27.052 4.299 -45.354 1.00 67.31 74 SER A C 1
ATOM 586 O O . SER A 1 74 ? -28.205 3.996 -45.675 1.00 67.31 74 SER A O 1
ATOM 588 N N . LEU A 1 75 ? -26.615 4.249 -44.091 1.00 67.94 75 LEU A N 1
ATOM 589 C CA . LEU A 1 75 ? -27.425 3.876 -42.933 1.00 67.94 75 LEU A CA 1
ATOM 590 C C . LEU A 1 75 ? -28.174 5.089 -42.368 1.00 67.94 75 LEU A C 1
ATOM 592 O O . LEU A 1 75 ? -29.367 5.000 -42.089 1.00 67.94 75 LEU A O 1
ATOM 596 N N . PHE A 1 76 ? -27.488 6.229 -42.260 1.00 68.06 76 PHE A N 1
ATOM 597 C CA . PHE A 1 76 ? -27.987 7.410 -41.551 1.00 68.06 76 PHE A CA 1
ATOM 598 C C . PHE A 1 76 ? -28.738 8.424 -42.427 1.00 68.06 76 PHE A C 1
ATOM 600 O O . PHE A 1 76 ? -29.377 9.327 -41.889 1.00 68.06 76 PHE A O 1
ATOM 607 N N . VAL A 1 77 ? -28.683 8.294 -43.760 1.00 60.91 77 VAL A N 1
ATOM 608 C CA . VAL A 1 77 ? -29.246 9.291 -44.699 1.00 60.91 77 VAL A CA 1
ATOM 609 C C . VAL A 1 77 ? -30.298 8.707 -45.665 1.00 60.91 77 VAL A C 1
ATOM 611 O O . VAL A 1 77 ? -30.824 9.411 -46.525 1.00 60.91 77 VAL A O 1
ATOM 614 N N . ARG A 1 78 ? -30.715 7.438 -45.523 1.00 45.78 78 ARG A N 1
ATOM 615 C CA . ARG A 1 78 ? -31.848 6.914 -46.319 1.00 45.78 78 ARG A CA 1
ATOM 616 C C . ARG A 1 78 ? -33.178 7.570 -45.914 1.00 45.78 78 ARG A C 1
ATOM 618 O O . ARG A 1 78 ? -33.453 7.680 -44.719 1.00 45.78 78 ARG A O 1
ATOM 625 N N . PRO A 1 79 ? -34.073 7.892 -46.871 1.00 38.72 79 PRO A N 1
ATOM 626 C CA . PRO A 1 79 ? -35.448 8.235 -46.548 1.00 38.72 79 PRO A CA 1
ATOM 627 C C . PRO A 1 79 ? -36.140 6.977 -46.010 1.00 38.72 79 PRO A C 1
ATOM 629 O O . PRO A 1 79 ? -36.523 6.086 -46.767 1.00 38.72 79 PRO A O 1
ATOM 632 N N . GLN A 1 80 ? -36.285 6.875 -44.691 1.00 35.94 80 GLN A N 1
ATOM 633 C CA . GLN A 1 80 ? -37.230 5.933 -44.099 1.00 35.94 80 GLN A CA 1
ATOM 634 C C . GLN A 1 80 ? -38.629 6.333 -44.586 1.00 35.94 80 GLN A C 1
ATOM 636 O O . GLN A 1 80 ? -39.148 7.390 -44.219 1.00 35.94 80 GLN A O 1
ATOM 641 N N . GLU A 1 81 ? -39.235 5.517 -45.454 1.00 37.53 81 GLU A N 1
ATOM 642 C CA . GLU A 1 81 ? -40.638 5.673 -45.830 1.00 37.53 81 GLU A CA 1
ATOM 643 C C . GLU A 1 81 ? -41.482 5.780 -44.554 1.00 37.53 81 GLU A C 1
ATOM 645 O O . GLU A 1 81 ? -41.453 4.895 -43.696 1.00 37.53 81 GLU A O 1
ATOM 650 N N . ARG A 1 82 ? -42.232 6.882 -44.419 1.00 39.16 82 ARG A N 1
ATOM 651 C CA . ARG A 1 82 ? -43.118 7.153 -43.280 1.00 39.16 82 ARG A CA 1
ATOM 652 C C . ARG A 1 82 ? -44.077 5.979 -43.050 1.00 39.16 82 ARG A C 1
ATOM 654 O O . ARG A 1 82 ? -45.165 5.939 -43.629 1.00 39.16 82 ARG A O 1
ATOM 661 N N . ARG A 1 83 ? -43.751 5.069 -42.133 1.00 40.78 83 ARG A N 1
ATOM 662 C CA . ARG A 1 83 ? -44.750 4.172 -41.544 1.00 40.78 83 ARG A CA 1
ATOM 663 C C . ARG A 1 83 ? -45.575 4.981 -40.554 1.00 40.78 83 ARG A C 1
ATOM 665 O O . ARG A 1 83 ? -45.187 5.146 -39.405 1.00 40.78 83 ARG A O 1
ATOM 672 N N . LYS A 1 84 ? -46.726 5.489 -41.005 1.00 41.19 84 LYS A N 1
ATOM 673 C CA . LYS A 1 84 ? -47.742 6.044 -40.102 1.00 41.19 84 LYS A CA 1
ATOM 674 C C . LYS A 1 84 ? -48.131 4.961 -39.105 1.00 41.19 84 LYS A C 1
ATOM 676 O O . LYS A 1 84 ? -48.706 3.946 -39.495 1.00 41.19 84 LYS A O 1
ATOM 681 N N . THR A 1 85 ? -47.827 5.182 -37.832 1.00 51.66 85 THR A N 1
ATOM 682 C CA . THR A 1 85 ? -48.187 4.238 -36.766 1.00 51.66 85 THR A CA 1
ATOM 683 C C . THR A 1 85 ? -49.659 4.369 -36.369 1.00 51.66 85 THR A C 1
ATOM 685 O O . THR A 1 85 ? -50.189 3.528 -35.649 1.00 51.66 85 THR A O 1
ATOM 688 N N . GLY A 1 86 ? -50.336 5.427 -36.841 1.00 44.12 86 GLY A N 1
ATOM 689 C CA . GLY A 1 86 ? -51.714 5.747 -36.472 1.00 44.12 86 GLY A CA 1
ATOM 690 C C . GLY A 1 86 ? -51.828 6.381 -35.083 1.00 44.12 86 GLY A C 1
ATOM 691 O O . GLY A 1 86 ? -52.935 6.701 -34.654 1.00 44.12 86 GLY A O 1
ATOM 692 N N . ASN A 1 87 ? -50.702 6.595 -34.389 1.00 48.72 87 ASN A N 1
ATOM 693 C CA . ASN A 1 87 ? -50.644 7.244 -33.087 1.00 48.72 87 ASN A CA 1
ATOM 694 C C . ASN A 1 87 ? -50.139 8.697 -33.232 1.00 48.72 87 ASN A C 1
ATOM 696 O O . ASN A 1 87 ? -48.945 8.907 -33.456 1.00 48.72 87 ASN A O 1
ATOM 700 N N . PRO A 1 88 ? -50.996 9.719 -33.022 1.00 44.19 88 PRO A N 1
ATOM 701 C CA . PRO A 1 88 ? -50.650 11.119 -33.274 1.00 44.19 88 PRO A CA 1
ATOM 702 C C . PRO A 1 88 ? -49.480 11.649 -32.438 1.00 44.19 88 PRO A C 1
ATOM 704 O O . PRO A 1 88 ? -48.809 12.586 -32.860 1.00 44.19 88 PRO A O 1
ATOM 707 N N . ARG A 1 89 ? -49.226 11.085 -31.247 1.00 44.62 89 ARG A N 1
ATOM 708 C CA . ARG A 1 89 ? -48.105 11.506 -30.386 1.00 44.62 89 ARG A CA 1
ATOM 709 C C . ARG A 1 89 ? -46.775 10.901 -30.824 1.00 44.62 89 ARG A C 1
ATOM 711 O O . ARG A 1 89 ? -45.768 11.598 -30.760 1.00 44.62 89 ARG A O 1
ATOM 718 N N . ALA A 1 90 ? -46.777 9.652 -31.286 1.00 45.50 90 ALA A N 1
ATOM 719 C CA . ALA A 1 90 ? -45.581 9.000 -31.818 1.00 45.50 90 ALA A CA 1
ATOM 720 C C . ALA A 1 90 ? -45.210 9.582 -33.192 1.00 45.50 90 ALA A C 1
ATOM 722 O O . ALA A 1 90 ? -44.056 9.940 -33.418 1.00 45.50 90 ALA A O 1
ATOM 723 N N . ASP A 1 91 ? -46.214 9.806 -34.045 1.00 44.81 91 ASP A N 1
ATOM 724 C CA . ASP A 1 91 ? -46.029 10.433 -35.354 1.00 44.81 91 ASP A CA 1
ATOM 725 C C . ASP A 1 91 ? -45.569 11.911 -35.207 1.00 44.81 91 ASP A C 1
ATOM 727 O O . ASP A 1 91 ? -44.737 12.379 -35.985 1.00 44.81 91 ASP A O 1
ATOM 731 N N . MET A 1 92 ? -46.014 12.646 -34.168 1.00 45.03 92 MET A N 1
ATOM 732 C CA . MET A 1 92 ? -45.492 13.992 -33.846 1.00 45.03 92 MET A CA 1
ATOM 733 C C . MET A 1 92 ? -44.089 13.990 -33.229 1.00 45.03 92 MET A C 1
ATOM 735 O O . MET A 1 92 ? -43.341 14.942 -33.444 1.00 45.03 92 MET A O 1
ATOM 739 N N . ALA A 1 93 ? -43.727 12.969 -32.449 1.00 44.06 93 ALA A N 1
ATOM 740 C CA . ALA A 1 93 ? -42.377 12.842 -31.911 1.00 44.06 93 ALA A CA 1
ATOM 741 C C . ALA A 1 93 ? -41.372 12.602 -33.046 1.00 44.06 93 ALA A C 1
ATOM 743 O O . ALA A 1 93 ? -40.373 13.309 -33.110 1.00 44.06 93 ALA A O 1
ATOM 744 N N . GLN A 1 94 ? -41.692 11.722 -34.005 1.00 42.69 94 GLN A N 1
ATOM 745 C CA . GLN A 1 94 ? -40.892 11.539 -35.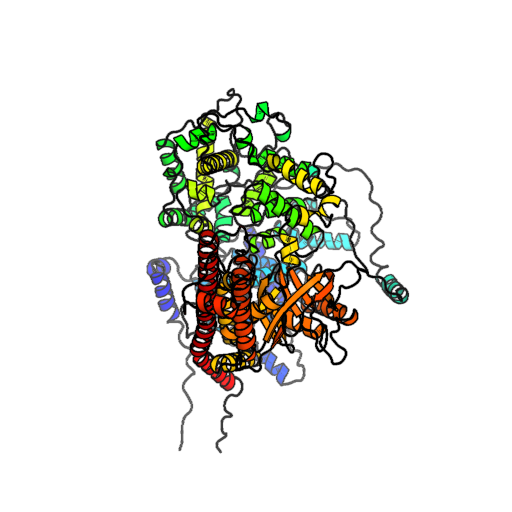224 1.00 42.69 94 GLN A CA 1
ATOM 746 C C . GLN A 1 94 ? -40.820 12.811 -36.083 1.00 42.69 94 GLN A C 1
ATOM 748 O O . GLN A 1 94 ? -39.747 13.155 -36.573 1.00 42.69 94 GLN A O 1
ATOM 753 N N . ALA A 1 95 ? -41.920 13.560 -36.217 1.00 40.34 95 ALA A N 1
ATOM 754 C CA . ALA A 1 95 ? -41.933 14.820 -36.966 1.00 40.34 95 ALA A CA 1
ATOM 755 C C . ALA A 1 95 ? -41.098 15.945 -36.319 1.00 40.34 95 ALA A C 1
ATOM 757 O O . ALA A 1 95 ? -40.717 16.889 -37.003 1.00 40.34 95 ALA A O 1
ATOM 758 N N . ARG A 1 96 ? -40.796 15.871 -35.014 1.00 41.44 96 ARG A N 1
ATOM 759 C CA . ARG A 1 96 ? -39.928 16.851 -34.335 1.00 41.44 96 ARG A CA 1
ATOM 760 C C . ARG A 1 96 ? -38.435 16.619 -34.564 1.00 41.44 96 ARG A C 1
ATOM 762 O O . ARG A 1 96 ? -37.672 17.553 -34.338 1.00 41.44 96 ARG A O 1
ATOM 769 N N . PHE A 1 97 ? -38.028 15.425 -34.998 1.00 40.09 97 PHE A N 1
ATOM 770 C CA . PHE A 1 97 ? -36.619 15.100 -35.254 1.00 40.09 97 PHE A CA 1
ATOM 771 C C . PHE A 1 97 ? -36.125 15.538 -36.637 1.00 40.09 97 PHE A C 1
ATOM 773 O O . PHE A 1 97 ? -34.926 15.712 -36.813 1.00 40.09 97 PHE A O 1
ATOM 780 N N . TYR A 1 98 ? -37.031 15.787 -37.584 1.00 38.31 98 TYR A N 1
ATOM 781 C CA . TYR A 1 98 ? -36.698 16.297 -38.913 1.00 38.31 98 TYR A CA 1
ATOM 782 C C . TYR A 1 98 ? -37.454 17.601 -39.154 1.00 38.31 98 TYR A C 1
ATOM 784 O O . TYR A 1 98 ? -38.558 17.602 -39.698 1.00 38.31 98 TYR A O 1
ATOM 792 N N . LYS A 1 99 ? -36.878 18.719 -38.706 1.00 33.50 99 LYS A N 1
ATOM 793 C CA . LYS A 1 99 ? -37.295 20.036 -39.190 1.00 33.50 99 LYS A CA 1
ATOM 794 C C . LYS A 1 99 ? -36.598 20.307 -40.521 1.00 33.50 99 LYS A C 1
ATOM 796 O O . LYS A 1 99 ? -35.383 20.196 -40.610 1.00 33.50 99 LYS A O 1
ATOM 801 N N . GLU A 1 100 ? -37.388 20.686 -41.519 1.00 36.00 100 GLU A N 1
ATOM 802 C CA . GLU A 1 100 ? -36.985 21.045 -42.890 1.00 36.00 100 GLU A CA 1
ATOM 803 C C . GLU A 1 100 ? -36.084 22.297 -42.987 1.00 36.00 100 GLU A C 1
ATOM 805 O O . GLU A 1 100 ? -35.718 22.690 -44.088 1.00 36.00 100 GLU A O 1
ATOM 810 N N . ASP A 1 101 ? -35.682 22.908 -41.867 1.00 36.88 101 ASP A N 1
ATOM 811 C CA . ASP A 1 101 ? -34.985 24.202 -41.859 1.00 36.88 101 ASP A CA 1
ATOM 812 C C . ASP A 1 101 ? -33.445 24.102 -41.765 1.00 36.88 101 ASP A C 1
ATOM 814 O O . ASP A 1 101 ? -32.770 25.104 -41.990 1.00 36.88 101 ASP A O 1
ATOM 818 N N . ASP A 1 102 ? -32.867 22.922 -41.482 1.00 40.00 102 ASP A N 1
ATOM 819 C CA . ASP A 1 102 ? -31.398 22.745 -41.386 1.00 40.00 102 ASP A CA 1
ATOM 820 C C . ASP A 1 102 ? -30.717 22.474 -42.747 1.00 40.00 102 ASP A C 1
ATOM 822 O O . ASP A 1 102 ? -29.493 22.521 -42.854 1.00 40.00 102 ASP A O 1
ATOM 826 N N . PHE A 1 103 ? -31.497 22.239 -43.808 1.00 35.00 103 PHE A N 1
ATOM 827 C CA . PHE A 1 103 ? -31.019 22.129 -45.189 1.00 35.00 103 PHE A CA 1
ATOM 828 C C . PHE A 1 103 ? -31.921 22.989 -46.070 1.00 35.00 103 PHE A C 1
ATOM 830 O O . PHE A 1 103 ? -32.980 22.550 -46.511 1.00 35.00 103 PHE A O 1
ATOM 837 N N . GLY A 1 104 ? -31.539 24.251 -46.263 1.00 26.59 104 GLY A N 1
ATOM 838 C CA . GLY A 1 104 ? -32.338 25.197 -47.032 1.00 26.59 104 GLY A CA 1
ATOM 839 C C . GLY A 1 104 ? -32.679 24.678 -48.432 1.00 26.59 104 GLY A C 1
ATOM 840 O O . GLY A 1 104 ? -31.783 24.324 -49.184 1.00 26.59 104 GLY A O 1
ATOM 841 N N . GLY A 1 105 ? -33.969 24.722 -48.778 1.00 28.23 105 GLY A N 1
ATOM 842 C CA . GLY A 1 105 ? -34.467 24.776 -50.156 1.00 28.23 105 GLY A CA 1
ATOM 843 C C . GLY A 1 105 ? -34.385 23.486 -50.983 1.00 28.23 105 GLY A C 1
ATOM 844 O O . GLY A 1 105 ? -33.313 23.045 -51.360 1.00 28.23 105 GLY A O 1
ATOM 845 N N . ASP A 1 106 ? -35.566 22.985 -51.359 1.00 28.83 106 ASP A N 1
ATOM 846 C CA . ASP A 1 106 ? -35.851 21.972 -52.391 1.00 28.83 106 ASP A CA 1
ATOM 847 C C . ASP A 1 106 ? -35.125 20.614 -52.245 1.00 28.83 106 ASP A C 1
ATOM 849 O O . ASP A 1 106 ? -33.953 20.433 -52.572 1.00 28.83 106 ASP A O 1
ATOM 853 N N . LEU A 1 107 ? -35.871 19.610 -51.769 1.00 35.22 107 LEU A N 1
ATOM 854 C CA . LEU A 1 107 ? -35.431 18.218 -51.653 1.00 35.22 107 LEU A CA 1
ATOM 855 C C . LEU A 1 107 ? -35.256 17.574 -53.038 1.00 35.22 107 LEU A C 1
ATOM 857 O O . LEU A 1 107 ? -36.074 16.775 -53.493 1.00 35.22 107 LEU A O 1
ATOM 861 N N . THR A 1 108 ? -34.110 17.836 -53.653 1.00 35.69 108 THR A N 1
ATOM 862 C CA . THR A 1 108 ? -33.411 16.866 -54.497 1.00 35.69 108 THR A CA 1
ATOM 863 C C . THR A 1 108 ? -31.984 16.733 -53.975 1.00 35.69 108 THR A C 1
ATOM 865 O O . THR A 1 108 ? -31.065 17.356 -54.500 1.00 35.69 108 THR A O 1
ATOM 868 N N . MET A 1 109 ? -31.785 15.947 -52.910 1.00 38.34 109 MET A N 1
ATOM 869 C CA . MET A 1 109 ? -30.428 15.574 -52.495 1.00 38.34 109 MET A CA 1
ATOM 870 C C . MET A 1 109 ? -29.771 14.754 -53.621 1.00 38.34 109 MET A C 1
ATOM 872 O O . MET A 1 109 ? -30.416 13.832 -54.138 1.00 38.34 109 MET A O 1
ATOM 876 N N . PRO A 1 110 ? -28.530 15.069 -54.037 1.00 40.12 110 PRO A N 1
ATOM 877 C CA . PRO A 1 110 ? -27.871 14.336 -55.108 1.00 40.12 110 PRO A CA 1
ATOM 878 C C . PRO A 1 110 ? -27.699 12.858 -54.704 1.00 40.12 110 PRO A C 1
ATOM 880 O O . PRO A 1 110 ? -27.270 12.580 -53.584 1.00 40.12 110 PRO A O 1
ATOM 883 N N . PRO A 1 111 ? -28.010 11.881 -55.581 1.00 49.03 111 PRO A N 1
ATOM 884 C CA . PRO A 1 111 ? -27.999 10.460 -55.217 1.00 49.03 111 PRO A CA 1
ATOM 885 C C . PRO A 1 111 ? -26.615 9.877 -54.895 1.00 49.03 111 PRO A C 1
ATOM 887 O O . PRO A 1 111 ? -26.532 8.717 -54.495 1.00 49.03 111 PRO A O 1
ATOM 890 N N . GLN A 1 112 ? -25.531 10.627 -55.100 1.00 55.12 112 GLN A N 1
ATOM 891 C CA . GLN A 1 112 ? -24.164 10.205 -54.807 1.00 55.12 112 GLN A CA 1
ATOM 892 C C . GLN A 1 112 ? -23.348 11.434 -54.410 1.00 55.12 112 GLN A C 1
ATOM 894 O O . GLN A 1 112 ? -23.067 12.272 -55.262 1.00 55.12 112 GLN A O 1
ATOM 899 N N . LEU A 1 113 ? -22.973 11.526 -53.131 1.00 61.97 113 LEU A N 1
ATOM 900 C CA . LEU A 1 113 ? -21.920 12.446 -52.710 1.00 61.97 113 LEU A CA 1
ATOM 901 C C . LEU A 1 113 ? -20.609 12.012 -53.373 1.00 61.97 113 LEU A C 1
ATOM 903 O O . LEU A 1 113 ? -20.280 10.811 -53.383 1.00 61.97 113 LEU A O 1
ATOM 907 N N . ASN A 1 114 ? -19.882 12.973 -53.937 1.00 72.12 114 ASN A N 1
ATOM 908 C CA . ASN A 1 114 ? -18.525 12.732 -54.413 1.00 72.12 114 ASN A CA 1
ATOM 909 C C . ASN A 1 114 ? -17.588 12.421 -53.223 1.00 72.12 114 ASN A C 1
ATOM 911 O O . ASN A 1 114 ? -17.990 12.498 -52.060 1.00 72.12 114 ASN A O 1
ATOM 915 N N . ASP A 1 115 ? -16.366 11.977 -53.509 1.00 68.12 115 ASP A N 1
ATOM 916 C CA . ASP A 1 115 ? -15.430 11.501 -52.479 1.00 68.12 115 ASP A CA 1
ATOM 917 C C . ASP A 1 115 ? -15.057 12.588 -51.453 1.00 68.12 115 ASP A C 1
ATOM 919 O O . ASP A 1 115 ? -14.873 12.295 -50.269 1.00 68.12 115 ASP A O 1
ATOM 923 N N . ASP A 1 116 ? -15.050 13.851 -51.872 1.00 63.97 116 ASP A N 1
ATOM 924 C CA . ASP A 1 116 ? -14.759 14.981 -50.997 1.00 63.97 116 ASP A CA 1
ATOM 925 C C . ASP A 1 116 ? -15.958 15.301 -50.089 1.00 63.97 116 ASP A C 1
ATOM 927 O O . ASP A 1 116 ? -15.813 15.467 -48.875 1.00 63.97 116 ASP A O 1
ATOM 931 N N . GLU A 1 117 ? -17.168 15.297 -50.650 1.00 61.41 117 GLU A N 1
ATOM 932 C CA . GLU A 1 117 ? -18.419 15.526 -49.922 1.00 61.41 117 GLU A CA 1
ATOM 933 C C . GLU A 1 117 ? -18.706 14.421 -48.892 1.00 61.41 117 GLU A C 1
ATOM 935 O O . GLU A 1 117 ? -19.144 14.702 -47.773 1.00 61.41 117 GLU A O 1
ATOM 940 N N . ILE A 1 118 ? -18.446 13.156 -49.240 1.00 72.56 118 ILE A N 1
ATOM 941 C CA . ILE A 1 118 ? -18.659 12.029 -48.325 1.00 72.56 118 ILE A CA 1
ATOM 942 C C . ILE A 1 118 ? -17.592 11.991 -47.226 1.00 72.56 118 ILE A C 1
ATOM 944 O O . ILE A 1 118 ? -17.910 11.693 -46.074 1.00 72.56 118 ILE A O 1
ATOM 948 N N . GLY A 1 119 ? -16.345 12.349 -47.556 1.00 70.75 119 GLY A N 1
ATOM 949 C CA . GLY A 1 119 ? -15.271 12.500 -46.581 1.00 70.75 119 GLY A CA 1
ATOM 950 C C . GLY A 1 119 ? -15.597 13.588 -45.562 1.00 70.75 119 GLY A C 1
ATOM 951 O O . GLY A 1 119 ? -15.472 13.348 -44.358 1.00 70.75 119 GLY A O 1
ATOM 952 N N . GLN A 1 120 ? -16.097 14.739 -46.026 1.00 71.12 120 GLN A N 1
ATOM 953 C CA . GLN A 1 120 ? -16.521 15.844 -45.163 1.00 71.12 120 GLN A CA 1
ATOM 954 C C . GLN A 1 120 ? -17.711 15.464 -44.278 1.00 71.12 120 GLN A C 1
ATOM 956 O O . GLN A 1 120 ? -17.696 15.739 -43.075 1.00 71.12 120 GLN A O 1
ATOM 961 N N . TRP A 1 121 ? -18.705 14.760 -44.832 1.00 78.12 121 TRP A N 1
ATOM 962 C CA . TRP A 1 121 ? -19.813 14.224 -44.042 1.00 78.12 121 TRP A CA 1
ATOM 963 C C . TRP A 1 121 ? -19.313 13.348 -42.886 1.00 78.12 121 TRP A C 1
ATOM 965 O O . TRP A 1 121 ? -19.807 13.480 -41.766 1.00 78.12 121 TRP A O 1
ATOM 975 N N . GLY A 1 122 ? -18.304 12.503 -43.127 1.00 72.44 122 GLY A N 1
ATOM 976 C CA . GLY A 1 122 ? -17.680 11.671 -42.097 1.00 72.44 122 GLY A CA 1
ATOM 977 C C . GLY A 1 122 ? -17.054 12.482 -40.964 1.00 72.44 122 GLY A C 1
ATOM 978 O O . GLY A 1 122 ? -17.221 12.146 -39.789 1.00 72.44 122 GLY A O 1
ATOM 979 N N . VAL A 1 123 ? -16.388 13.594 -41.292 1.00 71.00 123 VAL A N 1
ATOM 980 C CA . VAL A 1 123 ? -15.789 14.488 -40.287 1.00 71.00 123 VAL A CA 1
ATOM 981 C C . VAL A 1 123 ? -16.869 15.180 -39.456 1.00 71.00 123 VAL A C 1
ATOM 983 O O . VAL A 1 123 ? -16.776 15.230 -38.230 1.00 71.00 123 VAL A O 1
ATOM 986 N N . GLU A 1 124 ? -17.942 15.660 -40.079 1.00 65.88 124 GLU A N 1
ATOM 987 C CA . GLU A 1 124 ? -19.060 16.272 -39.354 1.00 65.88 124 GLU A CA 1
ATOM 988 C C . GLU A 1 124 ? -19.827 15.267 -38.492 1.00 65.88 124 GLU A C 1
ATOM 990 O O . GLU A 1 124 ? -20.215 15.571 -37.361 1.00 65.88 124 GLU A O 1
ATOM 995 N N . PHE A 1 125 ? -20.032 14.059 -39.010 1.00 72.69 125 PHE A N 1
ATOM 996 C CA . PHE A 1 125 ? -20.669 12.956 -38.308 1.00 72.69 125 PHE A CA 1
ATOM 997 C C . PHE A 1 125 ? -19.883 12.572 -37.049 1.00 72.69 125 PHE A C 1
ATOM 999 O O . PHE A 1 125 ? -20.451 12.556 -35.953 1.00 72.69 125 PHE A O 1
ATOM 1006 N N . MET A 1 126 ? -18.568 12.373 -37.172 1.00 75.56 126 MET A N 1
ATOM 1007 C CA . MET A 1 126 ? -17.706 12.064 -36.030 1.00 75.56 126 MET A CA 1
ATOM 1008 C C . MET A 1 126 ? -17.524 13.252 -35.081 1.00 75.56 126 MET A C 1
ATOM 1010 O O . MET A 1 126 ? -17.401 13.059 -33.871 1.00 75.56 126 MET A O 1
ATOM 1014 N N . GLY A 1 127 ? -17.585 14.485 -35.588 1.00 64.12 127 GLY A N 1
ATOM 1015 C CA . GLY A 1 127 ? -17.638 15.691 -34.765 1.00 64.12 127 GLY A CA 1
ATOM 1016 C C . GLY A 1 127 ? -18.897 15.747 -33.898 1.00 64.12 127 GLY A C 1
ATOM 1017 O O . GLY A 1 127 ? -18.806 15.958 -32.688 1.00 64.12 127 GLY A O 1
ATOM 1018 N N . ARG A 1 128 ? -20.077 15.479 -34.473 1.00 62.69 128 ARG A N 1
ATOM 1019 C CA . ARG A 1 128 ? -21.334 15.384 -33.708 1.00 62.69 128 ARG A CA 1
ATOM 1020 C C . ARG A 1 128 ? -21.266 14.276 -32.663 1.00 62.69 128 ARG A C 1
ATOM 1022 O O . ARG A 1 128 ? -21.627 14.515 -31.514 1.00 62.69 128 ARG A O 1
ATOM 1029 N N . TYR A 1 129 ? -20.756 13.106 -33.040 1.00 67.69 129 TYR A N 1
ATOM 1030 C CA . TYR A 1 129 ? -20.582 11.982 -32.126 1.00 67.69 129 TYR A CA 1
ATOM 1031 C C . TYR A 1 129 ? -19.638 12.320 -30.959 1.00 67.69 129 TYR A C 1
ATOM 1033 O O . TYR A 1 129 ? -19.953 12.043 -29.808 1.00 67.69 129 TYR A O 1
ATOM 1041 N N . ASN A 1 130 ? -18.496 12.964 -31.206 1.00 59.84 130 ASN A N 1
ATOM 1042 C CA . ASN A 1 130 ? -17.512 13.245 -30.153 1.00 59.84 130 ASN A CA 1
ATOM 1043 C C . ASN A 1 130 ? -17.891 14.410 -29.225 1.00 59.84 130 ASN A C 1
ATOM 1045 O O . ASN A 1 130 ? -17.414 14.454 -28.090 1.00 59.84 130 ASN A O 1
ATOM 1049 N N . TYR A 1 131 ? -18.734 15.345 -29.677 1.00 52.56 131 TYR A N 1
ATOM 1050 C CA . TYR A 1 131 ? -19.028 16.581 -28.938 1.00 52.56 131 TYR A CA 1
ATOM 1051 C C . TYR A 1 131 ? -20.477 16.698 -28.426 1.00 52.56 131 TYR A C 1
ATOM 1053 O O . TYR A 1 131 ? -20.796 17.681 -27.753 1.00 52.56 131 TYR A O 1
ATOM 1061 N N . ARG A 1 132 ? -21.341 15.695 -28.664 1.00 52.44 132 ARG A N 1
ATOM 1062 C CA . ARG A 1 132 ? -22.720 15.632 -28.138 1.00 52.44 132 ARG A CA 1
ATOM 1063 C C . ARG A 1 132 ? -22.974 14.331 -27.355 1.00 52.44 132 ARG A C 1
ATOM 1065 O O . ARG A 1 132 ? -23.185 13.284 -27.968 1.00 52.44 132 ARG A O 1
ATOM 1072 N N . PRO A 1 133 ? -23.004 14.374 -26.008 1.00 44.84 133 PRO A N 1
ATOM 1073 C CA . PRO A 1 133 ? -23.251 13.195 -25.168 1.00 44.84 133 PRO A CA 1
ATOM 1074 C C . PRO A 1 133 ? -24.601 12.515 -25.437 1.00 44.84 133 PRO A C 1
ATOM 1076 O O . PRO A 1 133 ? -24.735 11.306 -25.280 1.00 44.84 133 PRO A O 1
ATOM 1079 N N . GLU A 1 134 ? -25.607 13.282 -25.863 1.00 49.34 134 GLU A N 1
ATOM 1080 C CA . GLU A 1 134 ? -26.937 12.761 -26.182 1.00 49.34 134 GLU A CA 1
ATOM 1081 C C . GLU A 1 134 ? -26.913 11.936 -27.477 1.00 49.34 134 GLU A C 1
ATOM 1083 O O . GLU A 1 134 ? -27.571 10.902 -27.561 1.00 49.34 134 GLU A O 1
ATOM 1088 N N . THR A 1 135 ? -26.103 12.362 -28.454 1.00 53.88 135 THR A N 1
ATOM 1089 C CA . THR A 1 135 ? -25.848 11.615 -29.690 1.00 53.88 135 THR A CA 1
ATOM 1090 C C . THR A 1 135 ? -25.075 10.330 -29.385 1.00 53.88 135 THR A C 1
ATOM 1092 O O . THR A 1 135 ? -25.412 9.286 -29.920 1.00 53.88 135 THR A O 1
ATOM 1095 N N . GLN A 1 136 ? -24.098 10.343 -28.474 1.00 52.97 136 GLN A N 1
ATOM 1096 C CA . GLN A 1 136 ? -23.384 9.113 -28.089 1.00 52.97 136 GLN A CA 1
ATOM 1097 C C . GLN A 1 136 ? -24.323 8.045 -27.515 1.00 52.97 136 GLN A C 1
ATOM 1099 O O . GLN A 1 136 ? -24.208 6.880 -27.878 1.00 52.97 136 GLN A O 1
ATOM 1104 N N . LEU A 1 137 ? -25.279 8.443 -26.667 1.00 44.62 137 LEU A N 1
ATOM 1105 C CA . LEU A 1 137 ? -26.243 7.528 -26.045 1.00 44.62 137 LEU A CA 1
ATOM 1106 C C . LEU A 1 137 ? -27.234 6.925 -27.049 1.00 44.62 137 LEU A C 1
ATOM 1108 O O . LEU A 1 137 ? -27.498 5.732 -26.972 1.00 44.62 137 LEU A O 1
ATOM 1112 N N . SER A 1 138 ? -27.745 7.701 -28.011 1.00 49.66 138 SER A N 1
ATOM 1113 C CA . SER A 1 138 ? -28.638 7.163 -29.052 1.00 49.66 138 SER A CA 1
ATOM 1114 C C . SER A 1 138 ? -27.932 6.204 -30.015 1.00 49.66 138 SER A C 1
ATOM 1116 O O . SER A 1 138 ? -28.565 5.313 -30.567 1.00 49.66 138 SER A O 1
ATOM 1118 N N . PHE A 1 139 ? -26.620 6.370 -30.205 1.00 58.97 139 PHE A N 1
ATOM 1119 C CA . PHE A 1 139 ? -25.826 5.523 -31.095 1.00 58.97 139 PHE A CA 1
ATOM 1120 C C . PHE A 1 139 ? -25.557 4.123 -30.522 1.00 58.97 139 PHE A C 1
ATOM 1122 O O . PHE A 1 139 ? -25.376 3.186 -31.297 1.00 58.97 139 PHE A O 1
ATOM 1129 N N . PHE A 1 140 ? -25.568 3.949 -29.195 1.00 51.56 140 PHE A N 1
ATOM 1130 C CA . PHE A 1 140 ? -25.410 2.629 -28.569 1.00 51.56 140 PHE A CA 1
ATOM 1131 C C . PHE A 1 140 ? -26.534 1.654 -28.959 1.00 51.56 140 PHE A C 1
ATOM 1133 O O . PHE A 1 140 ? -26.242 0.493 -29.237 1.00 51.56 140 PHE A O 1
ATOM 1140 N N . ASP A 1 141 ? -27.777 2.136 -29.067 1.00 48.81 141 ASP A N 1
ATOM 1141 C CA . ASP A 1 141 ? -28.935 1.321 -29.473 1.00 48.81 141 ASP A CA 1
ATOM 1142 C C . ASP A 1 141 ? -28.910 0.954 -30.977 1.00 48.81 141 ASP A C 1
ATOM 1144 O O . ASP A 1 141 ? -29.460 -0.068 -31.395 1.00 48.81 141 ASP A O 1
ATOM 1148 N N . GLU A 1 142 ? -28.263 1.765 -31.823 1.00 56.09 142 GLU A N 1
ATOM 1149 C CA . GLU A 1 142 ? -28.155 1.507 -33.269 1.00 56.09 142 GLU A CA 1
ATOM 1150 C C . GLU A 1 142 ? -27.000 0.563 -33.630 1.00 56.09 142 GLU A C 1
ATOM 1152 O O . GLU A 1 142 ? -27.126 -0.194 -34.592 1.00 56.09 142 GLU A O 1
ATOM 1157 N N . VAL A 1 143 ? -25.906 0.548 -32.856 1.00 58.28 143 VAL A N 1
ATOM 1158 C CA . VAL A 1 143 ? -24.721 -0.299 -33.110 1.00 58.28 143 VAL A CA 1
ATOM 1159 C C . VAL A 1 143 ? -25.044 -1.797 -33.068 1.00 58.28 143 VAL A C 1
ATOM 1161 O O . VAL A 1 143 ? -24.508 -2.550 -33.883 1.00 58.28 143 VAL A O 1
ATOM 1164 N N . GLU A 1 144 ? -25.956 -2.240 -32.197 1.00 53.69 144 GLU A N 1
ATOM 1165 C CA . GLU A 1 144 ? -26.410 -3.644 -32.146 1.00 53.69 144 GLU A CA 1
ATOM 1166 C C . GLU A 1 144 ? -27.168 -4.079 -33.411 1.00 53.69 144 GLU A C 1
ATOM 1168 O O . GLU A 1 144 ? -27.227 -5.265 -33.728 1.00 53.69 144 GLU A O 1
ATOM 1173 N N . ASN A 1 145 ? -27.721 -3.118 -34.156 1.00 56.31 145 ASN A N 1
ATOM 1174 C CA . ASN A 1 145 ? -28.500 -3.354 -35.369 1.00 56.31 145 ASN A CA 1
ATOM 1175 C C . ASN A 1 145 ? -27.694 -3.119 -36.664 1.00 56.31 145 ASN A C 1
ATOM 1177 O O . ASN A 1 145 ? -28.228 -3.293 -37.762 1.00 56.31 145 ASN A O 1
ATOM 1181 N N . MET A 1 146 ? -26.420 -2.724 -36.556 1.00 69.81 146 MET A N 1
ATOM 1182 C CA . MET A 1 146 ? -25.515 -2.549 -37.694 1.00 69.81 146 MET A CA 1
ATOM 1183 C C . MET A 1 146 ? -25.008 -3.895 -38.220 1.00 69.81 146 MET A C 1
ATOM 1185 O O . MET A 1 146 ? -24.778 -4.838 -37.468 1.00 69.81 146 MET A O 1
ATOM 1189 N N . THR A 1 147 ? -24.766 -3.973 -39.528 1.00 70.81 147 THR A N 1
ATOM 1190 C CA . THR A 1 147 ? -24.016 -5.103 -40.100 1.00 70.81 147 THR A CA 1
ATOM 1191 C C . THR A 1 147 ? -22.555 -5.068 -39.644 1.00 70.81 147 THR A C 1
ATOM 1193 O O . THR A 1 147 ? -22.017 -3.997 -39.360 1.00 70.81 147 THR A O 1
ATOM 1196 N N . GLU A 1 148 ? -21.871 -6.215 -39.651 1.00 60.19 148 GLU A N 1
ATOM 1197 C CA . GLU A 1 148 ? -20.443 -6.308 -39.290 1.00 60.19 148 GLU A CA 1
ATOM 1198 C C . GLU A 1 148 ? -19.567 -5.329 -40.101 1.00 60.19 148 GLU A C 1
ATOM 1200 O O . GLU A 1 148 ? -18.632 -4.729 -39.573 1.00 60.19 148 GLU A O 1
ATOM 1205 N N . ARG A 1 149 ? -19.917 -5.090 -41.375 1.00 57.47 149 ARG A N 1
ATOM 1206 C CA . ARG A 1 149 ? -19.253 -4.115 -42.259 1.00 57.47 149 ARG A CA 1
ATOM 1207 C C . ARG A 1 149 ? -19.456 -2.667 -41.799 1.00 57.47 149 ARG A C 1
ATOM 1209 O O . ARG A 1 149 ? -18.516 -1.880 -41.832 1.00 57.47 149 ARG A O 1
ATOM 1216 N N . GLN A 1 150 ? -20.652 -2.321 -41.331 1.00 70.88 150 GLN A N 1
ATOM 1217 C CA . GLN A 1 150 ? -20.965 -0.987 -40.804 1.00 70.88 150 GLN A CA 1
ATOM 1218 C C . GLN A 1 150 ? -20.326 -0.751 -39.430 1.00 70.88 150 GLN A C 1
ATOM 1220 O O . GLN A 1 150 ? -19.812 0.336 -39.178 1.00 70.88 150 GLN A O 1
ATOM 1225 N N . GLN A 1 151 ? -20.280 -1.773 -38.571 1.00 66.69 151 GLN A N 1
ATOM 1226 C CA . GLN A 1 151 ? -19.560 -1.706 -37.295 1.00 66.69 151 GLN A CA 1
ATOM 1227 C C . GLN A 1 151 ? -18.056 -1.486 -37.521 1.00 66.69 151 GLN A C 1
ATOM 1229 O O . GLN A 1 151 ? -17.456 -0.629 -36.871 1.00 66.69 151 GLN A O 1
ATOM 1234 N N . ALA A 1 152 ? -17.460 -2.191 -38.491 1.00 62.81 152 ALA A N 1
ATOM 1235 C CA . ALA A 1 152 ? -16.067 -1.991 -38.891 1.00 62.81 152 ALA A CA 1
ATOM 1236 C C . ALA A 1 152 ? -15.823 -0.589 -39.479 1.00 62.81 152 ALA A C 1
ATOM 1238 O O . ALA A 1 152 ? -14.865 0.073 -39.088 1.00 62.81 152 ALA A O 1
ATOM 1239 N N . ALA A 1 153 ? -16.715 -0.090 -40.343 1.00 69.06 153 ALA A N 1
ATOM 1240 C CA . ALA A 1 153 ? -16.632 1.267 -40.885 1.00 69.06 153 ALA A CA 1
ATOM 1241 C C . ALA A 1 153 ? -16.692 2.341 -39.783 1.00 69.06 153 ALA A C 1
ATOM 1243 O O . ALA A 1 153 ? -15.908 3.290 -39.784 1.00 69.06 153 ALA A O 1
ATOM 1244 N N . PHE A 1 154 ? -17.570 2.172 -38.792 1.00 75.19 154 PHE A N 1
ATOM 1245 C CA . PHE A 1 154 ? -17.658 3.077 -37.644 1.00 75.19 154 PHE A CA 1
ATOM 1246 C C . PHE A 1 154 ? -16.412 3.034 -36.762 1.00 75.19 154 PHE A C 1
ATOM 1248 O O . PHE A 1 154 ? -15.903 4.080 -36.356 1.00 75.19 154 PHE A O 1
ATOM 1255 N N . PHE A 1 155 ? -15.868 1.841 -36.529 1.00 69.62 155 PHE A N 1
ATOM 1256 C CA . PHE A 1 155 ? -14.594 1.667 -35.841 1.00 69.62 155 PHE A CA 1
ATOM 1257 C C . PHE A 1 155 ? -13.439 2.370 -36.581 1.00 69.62 155 PHE A C 1
ATOM 1259 O O . PHE A 1 155 ? -12.646 3.071 -35.950 1.00 69.62 155 PHE A O 1
ATOM 1266 N N . SER A 1 156 ? -13.386 2.285 -37.916 1.00 67.88 156 SER A N 1
ATOM 1267 C CA . SER A 1 156 ? -12.394 2.998 -38.734 1.00 67.88 156 SER A CA 1
ATOM 1268 C C . SER A 1 156 ? -12.538 4.524 -38.660 1.00 67.88 156 SER A C 1
ATOM 1270 O O . SER A 1 156 ? -11.529 5.215 -38.507 1.00 67.88 156 SER A O 1
ATOM 1272 N N . LEU A 1 157 ? -13.761 5.072 -38.700 1.00 72.06 157 LEU A N 1
ATOM 1273 C CA . LEU A 1 157 ? -13.973 6.519 -38.532 1.00 72.06 157 LEU A CA 1
ATOM 1274 C C . LEU A 1 157 ? -13.612 7.007 -37.120 1.00 72.06 157 LEU A C 1
ATOM 1276 O O . LEU A 1 157 ? -13.067 8.098 -36.963 1.00 72.06 157 LEU A O 1
ATOM 1280 N N . LEU A 1 158 ? -13.854 6.202 -36.081 1.00 69.81 158 LEU A N 1
ATOM 1281 C CA . LEU A 1 158 ? -13.439 6.525 -34.712 1.00 69.81 158 LEU A CA 1
ATOM 1282 C C . LEU A 1 158 ? -11.921 6.667 -34.579 1.00 69.81 158 LEU A C 1
ATOM 1284 O O . LEU A 1 158 ? -11.472 7.586 -33.889 1.00 69.81 158 LEU A O 1
ATOM 1288 N N . GLN A 1 159 ? -11.157 5.783 -35.224 1.00 63.56 159 GLN A N 1
ATOM 1289 C CA . GLN A 1 159 ? -9.694 5.819 -35.215 1.00 63.56 159 GLN A CA 1
ATOM 1290 C C . GLN A 1 159 ? -9.131 6.943 -36.087 1.00 63.56 159 GLN A C 1
ATOM 1292 O O . GLN A 1 159 ? -8.216 7.647 -35.664 1.00 63.56 159 GLN A O 1
ATOM 1297 N N . GLY A 1 160 ? -9.680 7.140 -37.289 1.00 65.38 160 GLY A N 1
ATOM 1298 C CA . GLY A 1 160 ? -9.205 8.180 -38.201 1.00 65.38 160 GLY A CA 1
ATOM 1299 C C . GLY A 1 160 ? -9.448 9.597 -37.673 1.00 65.38 160 GLY A C 1
ATOM 1300 O O . GLY A 1 160 ? -8.622 10.476 -37.896 1.00 65.38 160 GLY A O 1
ATOM 1301 N N . TYR A 1 161 ? -10.529 9.820 -36.913 1.00 69.75 161 TYR A N 1
ATOM 1302 C CA . TYR A 1 161 ? -10.899 11.160 -36.448 1.00 69.75 161 TYR A CA 1
ATOM 1303 C C . TYR A 1 161 ? -9.896 11.715 -35.430 1.00 69.75 161 TYR A C 1
ATOM 1305 O O . TYR A 1 161 ? -9.665 12.917 -35.400 1.00 69.75 161 TYR A O 1
ATOM 1313 N N . ASP A 1 162 ? -9.273 10.849 -34.621 1.00 62.19 162 ASP A N 1
ATOM 1314 C CA . ASP A 1 162 ? -8.257 11.252 -33.631 1.00 62.19 162 ASP A CA 1
ATOM 1315 C C . ASP A 1 162 ? -6.927 11.664 -34.268 1.00 62.19 162 ASP A C 1
ATOM 1317 O O . ASP A 1 162 ? -6.096 12.285 -33.610 1.00 62.19 162 ASP A O 1
ATOM 1321 N N . LYS A 1 163 ? -6.716 11.310 -35.539 1.00 59.56 163 LYS A N 1
ATOM 1322 C CA . LYS A 1 163 ? -5.523 11.683 -36.307 1.00 59.56 163 LYS A CA 1
ATOM 1323 C C . LYS A 1 163 ? -5.697 13.009 -37.050 1.00 59.56 163 LYS A C 1
ATOM 1325 O O . LYS A 1 163 ? -4.743 13.500 -37.651 1.00 59.56 163 LYS A O 1
ATOM 1330 N N . LEU A 1 164 ? -6.900 13.587 -37.033 1.00 61.00 164 LEU A N 1
ATOM 1331 C CA . LEU A 1 164 ? -7.142 14.913 -37.587 1.00 61.00 164 LEU A CA 1
ATOM 1332 C C . LEU A 1 164 ? -6.570 15.981 -36.632 1.00 61.00 164 LEU A C 1
ATOM 1334 O O . LEU A 1 164 ? -6.640 15.815 -35.416 1.00 61.00 164 LEU A O 1
ATOM 1338 N N . PRO A 1 165 ? -5.982 17.073 -37.147 1.00 50.91 165 PRO A N 1
ATOM 1339 C CA . PRO A 1 165 ? -5.265 18.049 -36.338 1.00 50.91 165 PRO A CA 1
ATOM 1340 C C . PRO A 1 165 ? -6.223 18.798 -35.404 1.00 50.91 165 PRO A C 1
ATOM 1342 O O . PRO A 1 165 ? -7.047 19.606 -35.837 1.00 50.91 165 PRO A O 1
ATOM 1345 N N . ASP A 1 166 ? -6.085 18.554 -34.101 1.00 43.78 166 ASP A N 1
ATOM 1346 C CA . ASP A 1 166 ? -6.775 19.303 -33.052 1.00 43.78 166 ASP A CA 1
ATOM 1347 C C . ASP A 1 166 ? -6.112 20.690 -32.905 1.00 43.78 166 ASP A C 1
ATOM 1349 O O . ASP A 1 166 ? -4.973 20.801 -32.451 1.00 43.78 166 ASP A O 1
ATOM 1353 N N . GLY A 1 167 ? -6.817 21.760 -33.301 1.00 38.53 167 GLY A N 1
ATOM 1354 C CA . GLY A 1 167 ? -6.344 23.149 -33.152 1.00 38.53 167 GLY A CA 1
ATOM 1355 C C . GLY A 1 167 ? -6.546 24.082 -34.352 1.00 38.53 167 GLY A C 1
ATOM 1356 O O . GLY A 1 167 ? -6.146 25.240 -34.280 1.00 38.53 167 GLY A O 1
ATOM 1357 N N . THR A 1 168 ? -7.170 23.630 -35.444 1.00 47.62 168 THR A N 1
ATOM 1358 C CA . THR A 1 168 ? -7.532 24.504 -36.577 1.00 47.62 168 THR A CA 1
ATOM 1359 C C . THR A 1 168 ? -8.779 25.350 -36.270 1.00 47.62 168 THR A C 1
ATOM 1361 O O . THR A 1 168 ? -9.600 24.976 -35.420 1.00 47.62 168 THR A O 1
ATOM 1364 N N . TRP A 1 169 ? -8.966 26.483 -36.965 1.00 39.31 169 TRP A N 1
ATOM 1365 C CA . TRP A 1 169 ? -10.169 27.318 -36.810 1.00 39.31 169 TRP A CA 1
ATOM 1366 C C . TRP A 1 169 ? -11.444 26.538 -37.155 1.00 39.31 169 TRP A C 1
ATOM 1368 O O . TRP A 1 169 ? -12.434 26.618 -36.430 1.00 39.31 169 TRP A O 1
ATOM 1378 N N . SER A 1 170 ? -11.402 25.664 -38.167 1.00 45.78 170 SER A N 1
ATOM 1379 C CA . SER A 1 170 ? -12.507 24.758 -38.503 1.00 45.78 170 SER A CA 1
ATOM 1380 C C . SER A 1 170 ? -12.764 23.675 -37.445 1.00 45.78 170 SER A C 1
ATOM 1382 O O . SER A 1 170 ? -13.918 23.380 -37.122 1.00 45.78 170 SER A O 1
ATOM 1384 N N . GLY A 1 171 ? -11.723 23.109 -36.824 1.00 46.00 171 GLY A N 1
ATOM 1385 C CA . GLY A 1 171 ? -11.850 22.213 -35.666 1.00 46.00 171 GLY A CA 1
ATOM 1386 C C . GLY A 1 171 ? -12.492 22.906 -34.457 1.00 46.00 171 GLY A C 1
ATOM 1387 O O . GLY A 1 171 ? -13.424 22.374 -33.849 1.00 46.00 171 GLY A O 1
ATOM 1388 N N . THR A 1 172 ? -12.068 24.137 -34.172 1.00 39.91 172 THR A N 1
ATOM 1389 C CA . THR A 1 172 ? -12.574 24.963 -33.063 1.00 39.91 172 THR A CA 1
ATOM 1390 C C . THR A 1 172 ? -14.006 25.447 -33.316 1.00 39.91 172 THR A C 1
ATOM 1392 O O . THR A 1 172 ? -14.846 25.355 -32.422 1.00 39.91 172 THR A O 1
ATOM 1395 N N . LYS A 1 173 ? -14.339 25.862 -34.546 1.00 43.69 173 LYS A N 1
ATOM 1396 C CA . LYS A 1 173 ? -15.694 26.252 -34.976 1.00 43.69 173 LYS A CA 1
ATOM 1397 C C . LYS A 1 173 ? -16.668 25.074 -34.927 1.00 43.69 173 LYS A C 1
ATOM 1399 O O . LYS A 1 173 ? -17.799 25.247 -34.484 1.00 43.69 173 LYS A O 1
ATOM 1404 N N . ARG A 1 174 ? -16.234 23.857 -35.282 1.00 55.31 174 ARG A N 1
ATOM 1405 C CA . ARG A 1 174 ? -17.035 22.626 -35.119 1.00 55.31 174 ARG A CA 1
ATOM 1406 C C . ARG A 1 174 ? -17.255 22.263 -33.658 1.00 55.31 174 ARG A C 1
ATOM 1408 O O . ARG A 1 174 ? -18.372 21.902 -33.291 1.00 55.31 174 ARG A O 1
ATOM 1415 N N . MET A 1 175 ? -16.222 22.369 -32.827 1.00 43.41 175 MET A N 1
ATOM 1416 C CA . MET A 1 175 ? -16.329 22.136 -31.388 1.00 43.41 175 MET A CA 1
ATOM 1417 C C . MET A 1 175 ? -17.301 23.139 -30.747 1.00 43.41 175 MET A C 1
ATOM 1419 O O . MET A 1 175 ? -18.234 22.731 -30.058 1.00 43.41 175 MET A O 1
ATOM 1423 N N . LEU A 1 176 ? -17.138 24.438 -31.019 1.00 39.16 176 LEU A N 1
ATOM 1424 C CA . LEU A 1 176 ? -17.994 25.500 -30.486 1.00 39.16 176 LEU A CA 1
ATOM 1425 C C . LEU A 1 176 ? -19.414 25.455 -31.058 1.00 39.16 176 LEU A C 1
ATOM 1427 O O . LEU A 1 176 ? -20.357 25.609 -30.293 1.00 39.16 176 LEU A O 1
ATOM 1431 N N . GLY A 1 177 ? -19.598 25.178 -32.351 1.00 41.75 177 GLY A N 1
ATOM 1432 C CA . GLY A 1 177 ? -20.918 25.064 -32.981 1.00 41.75 177 GLY A CA 1
ATOM 1433 C C . GLY A 1 177 ? -21.735 23.881 -32.454 1.00 41.75 177 GLY A C 1
ATOM 1434 O O . GLY A 1 177 ? -22.915 24.034 -32.129 1.00 41.75 177 GLY A O 1
ATOM 1435 N N . ASN A 1 178 ? -21.108 22.713 -32.280 1.00 47.12 178 ASN A N 1
ATOM 1436 C CA . ASN A 1 178 ? -21.779 21.533 -31.719 1.00 47.12 178 ASN A CA 1
ATOM 1437 C C . ASN A 1 178 ? -21.975 21.628 -30.196 1.00 47.12 178 ASN A C 1
ATOM 1439 O O . ASN A 1 178 ? -22.951 21.090 -29.672 1.00 47.12 178 ASN A O 1
ATOM 1443 N N . LEU A 1 179 ? -21.106 22.354 -29.480 1.00 41.19 179 LEU A N 1
ATOM 1444 C CA . LEU A 1 179 ? -21.330 22.703 -28.076 1.00 41.19 179 LEU A CA 1
ATOM 1445 C C . LEU A 1 179 ? -22.469 23.719 -27.938 1.00 41.19 179 LEU A C 1
ATOM 1447 O O . LEU A 1 179 ? -23.381 23.480 -27.155 1.00 41.19 179 LEU A O 1
ATOM 1451 N N . ALA A 1 180 ? -22.462 24.820 -28.688 1.00 35.34 180 ALA A N 1
ATOM 1452 C CA . ALA A 1 180 ? -23.442 25.902 -28.583 1.00 35.34 180 ALA A CA 1
ATOM 1453 C C . ALA A 1 180 ? -24.863 25.455 -28.944 1.00 35.34 180 ALA A C 1
ATOM 1455 O O . ALA A 1 180 ? -25.813 25.903 -28.323 1.00 35.34 180 ALA A O 1
ATOM 1456 N N . THR A 1 181 ? -25.028 24.527 -29.887 1.00 39.88 181 THR A N 1
ATOM 1457 C CA . THR A 1 181 ? -26.348 23.989 -30.263 1.00 39.88 181 THR A CA 1
ATOM 1458 C C . THR A 1 181 ? -26.832 22.849 -29.358 1.00 39.88 181 THR A C 1
ATOM 1460 O O . THR A 1 181 ? -27.953 22.362 -29.522 1.00 39.88 181 THR A O 1
ATOM 1463 N N . SER A 1 182 ? -26.035 22.432 -28.365 1.00 36.28 182 SER A N 1
ATOM 1464 C CA . SER A 1 182 ? -26.448 21.419 -27.394 1.00 36.28 182 SER A CA 1
ATOM 1465 C C . SER A 1 182 ? -27.284 22.026 -26.250 1.00 36.28 182 SER A C 1
ATOM 1467 O O . SER A 1 182 ? -26.808 22.920 -25.540 1.00 36.28 182 SER A O 1
ATOM 1469 N N . PRO A 1 183 ? -28.505 21.516 -25.972 1.00 33.50 183 PRO A N 1
ATOM 1470 C CA . PRO A 1 183 ? -29.323 21.957 -24.837 1.00 33.50 183 PRO A CA 1
ATOM 1471 C C . PRO A 1 183 ? -28.611 21.834 -23.477 1.00 33.50 183 PRO A C 1
ATOM 1473 O O . PRO A 1 183 ? -28.895 22.603 -22.556 1.00 33.50 183 PRO A O 1
ATOM 1476 N N . SER A 1 184 ? -27.654 20.906 -23.345 1.00 36.66 184 SER A N 1
ATOM 1477 C CA . SER A 1 184 ? -26.856 20.712 -22.128 1.00 36.66 184 SER A CA 1
ATOM 1478 C C . SER A 1 184 ? -25.733 21.750 -21.953 1.00 36.66 184 SER A C 1
ATOM 1480 O O . SER A 1 184 ? -25.154 21.859 -20.868 1.00 36.66 184 SER A O 1
ATOM 1482 N N . THR A 1 185 ? -25.454 22.581 -22.964 1.00 32.06 185 THR A N 1
ATOM 1483 C CA . THR A 1 185 ? -24.473 23.678 -22.893 1.00 32.06 185 THR A CA 1
ATOM 1484 C C . THR A 1 185 ? -25.040 24.926 -22.219 1.00 32.06 185 THR A C 1
ATOM 1486 O O . THR A 1 185 ? -24.375 25.504 -21.355 1.00 32.06 185 THR A O 1
ATOM 1489 N N . TYR A 1 186 ? -26.301 25.283 -22.473 1.00 33.50 186 TYR A N 1
ATOM 1490 C CA . TYR A 1 186 ? -26.923 26.485 -21.892 1.00 33.50 186 TYR A CA 1
ATOM 1491 C C . TYR A 1 186 ? -27.230 26.385 -20.388 1.00 33.50 186 TYR A C 1
ATOM 1493 O O . TYR A 1 186 ? -27.364 27.402 -19.711 1.00 33.50 186 TYR A O 1
ATOM 1501 N N . LEU A 1 187 ? -27.249 25.178 -19.814 1.00 30.08 187 LEU A N 1
ATOM 1502 C CA . LEU A 1 187 ? -27.365 24.970 -18.363 1.00 30.08 187 LEU A CA 1
ATOM 1503 C C . LEU A 1 187 ? -26.061 25.263 -17.584 1.00 30.08 187 LEU A C 1
ATOM 1505 O O . LEU A 1 187 ? -26.093 25.254 -16.352 1.00 30.08 187 LEU A O 1
ATOM 1509 N N . SER A 1 188 ? -24.939 25.543 -18.270 1.00 28.38 188 SER A N 1
ATOM 1510 C CA . SER A 1 188 ? -23.588 25.636 -17.677 1.00 28.38 188 SER A CA 1
ATOM 1511 C C . SER A 1 188 ? -22.827 26.959 -17.876 1.00 28.38 188 SER A C 1
ATOM 1513 O O . SER A 1 188 ? -21.738 27.112 -17.324 1.00 28.38 188 SER A O 1
ATOM 1515 N N . LEU A 1 189 ? -23.397 27.957 -18.562 1.00 26.44 189 LEU A N 1
ATOM 1516 C CA . LEU A 1 189 ? -22.727 29.243 -18.854 1.00 26.44 189 LEU A CA 1
ATOM 1517 C C . LEU A 1 189 ? -22.448 30.136 -17.618 1.00 26.44 189 LEU A C 1
ATOM 1519 O O . LEU A 1 189 ? -21.935 31.240 -17.754 1.00 26.44 189 LEU A O 1
ATOM 1523 N N . GLY A 1 190 ? -22.738 29.669 -16.399 1.00 28.95 190 GLY A N 1
ATOM 1524 C CA . GLY A 1 190 ? -22.474 30.399 -15.152 1.00 28.95 190 GLY A CA 1
ATOM 1525 C C . GLY A 1 190 ? -21.123 30.121 -14.473 1.00 28.95 190 GLY A C 1
ATOM 1526 O O . GLY A 1 190 ? -20.852 30.733 -13.444 1.00 28.95 190 GLY A O 1
ATOM 1527 N N . THR A 1 191 ? -20.286 29.200 -14.970 1.00 33.91 191 THR A N 1
ATOM 1528 C CA . THR A 1 191 ? -19.022 28.822 -14.296 1.00 33.91 191 THR A CA 1
ATOM 1529 C C . THR A 1 191 ? -17.878 28.566 -15.282 1.00 33.91 191 THR A C 1
ATOM 1531 O O . THR A 1 191 ? -17.514 27.418 -15.552 1.00 33.91 191 THR A O 1
ATOM 1534 N N . LEU A 1 192 ? -17.285 29.633 -15.819 1.00 27.36 192 LEU A N 1
ATOM 1535 C CA . LEU A 1 192 ? -16.056 29.554 -16.613 1.00 27.36 192 LEU A CA 1
ATOM 1536 C C . LEU A 1 192 ? -14.849 29.314 -15.683 1.00 27.36 192 LEU A C 1
ATOM 1538 O O . LEU A 1 192 ? -14.511 30.168 -14.868 1.00 27.36 192 LEU A O 1
ATOM 1542 N N . GLY A 1 193 ? -14.232 28.126 -15.771 1.00 29.38 193 GLY A N 1
ATOM 1543 C CA . GLY A 1 193 ? -12.948 27.810 -15.121 1.00 29.38 193 GLY A CA 1
ATOM 1544 C C . GLY A 1 193 ? -12.675 26.317 -14.874 1.00 29.38 193 GLY A C 1
ATOM 1545 O O . GLY A 1 193 ? -11.553 25.863 -15.063 1.00 29.38 193 GLY A O 1
ATOM 1546 N N . THR A 1 194 ? -13.688 25.519 -14.506 1.00 26.84 194 THR A N 1
ATOM 1547 C CA . THR A 1 194 ? -13.506 24.084 -14.153 1.00 26.84 194 THR A CA 1
ATOM 1548 C C . THR A 1 194 ? -14.380 23.107 -14.949 1.00 26.84 194 THR A C 1
ATOM 1550 O O . THR A 1 194 ? -13.983 21.959 -15.139 1.00 26.84 194 THR A O 1
ATOM 1553 N N . GLY A 1 195 ? -15.523 23.545 -15.493 1.00 31.83 195 GLY A N 1
ATOM 1554 C CA . GLY A 1 195 ? -16.416 22.688 -16.294 1.00 31.83 195 GLY A CA 1
ATOM 1555 C C . GLY A 1 195 ? -15.861 22.280 -17.668 1.00 31.83 195 GLY A C 1
ATOM 1556 O O . GLY A 1 195 ? -16.220 21.225 -18.186 1.00 31.83 195 GLY A O 1
ATOM 1557 N N . PHE A 1 196 ? -14.943 23.068 -18.237 1.00 29.98 196 PHE A N 1
ATOM 1558 C CA . PHE A 1 196 ? -14.310 22.787 -19.533 1.00 29.98 196 PHE A CA 1
ATOM 1559 C C . PHE A 1 196 ? -13.314 21.610 -19.459 1.00 29.98 196 PHE A C 1
ATOM 1561 O O . PHE A 1 196 ? -13.310 20.740 -20.325 1.00 29.98 196 PHE A O 1
ATOM 1568 N N . LEU A 1 197 ? -12.544 21.506 -18.366 1.00 27.84 197 LEU A N 1
ATOM 1569 C CA . LEU A 1 197 ? -11.572 20.423 -18.142 1.00 27.84 197 LEU A CA 1
ATOM 1570 C C . LEU A 1 197 ? -12.236 19.071 -17.825 1.00 27.84 197 LEU A C 1
ATOM 1572 O O . LEU A 1 197 ? -11.732 18.028 -18.233 1.00 27.84 197 LEU A O 1
ATOM 1576 N N . ALA A 1 198 ? -13.398 19.074 -17.162 1.00 26.66 198 ALA A N 1
ATOM 1577 C CA . ALA A 1 198 ? -14.163 17.853 -16.895 1.00 26.66 198 ALA A CA 1
ATOM 1578 C C . ALA A 1 198 ? -14.739 17.214 -18.177 1.00 26.66 198 ALA A C 1
ATOM 1580 O O . ALA A 1 198 ? -14.854 15.992 -18.250 1.00 26.66 198 ALA A O 1
ATOM 1581 N N . ARG A 1 199 ? -15.061 18.018 -19.204 1.00 35.22 199 ARG A N 1
ATOM 1582 C CA . ARG A 1 199 ? -15.524 17.515 -20.512 1.00 35.22 199 ARG A CA 1
ATOM 1583 C C . ARG A 1 199 ? -14.390 16.910 -21.347 1.00 35.22 199 ARG A C 1
ATOM 1585 O O . ARG A 1 199 ? -14.614 15.895 -21.997 1.00 35.22 199 ARG A O 1
ATOM 1592 N N . LEU A 1 200 ? -13.170 17.451 -21.264 1.00 29.53 200 LEU A N 1
ATOM 1593 C CA . LEU A 1 200 ? -11.989 16.854 -21.909 1.00 29.53 200 LEU A CA 1
ATOM 1594 C C . LEU A 1 200 ? -11.607 15.496 -21.289 1.00 29.53 200 LEU A C 1
ATOM 1596 O O . LEU A 1 200 ? -11.200 14.595 -22.014 1.00 29.53 200 LEU A O 1
ATOM 1600 N N . ALA A 1 201 ? -11.826 15.308 -19.982 1.00 26.59 201 ALA A N 1
ATOM 1601 C CA . ALA A 1 201 ? -11.620 14.023 -19.303 1.00 26.59 201 ALA A CA 1
ATOM 1602 C C . ALA A 1 201 ? -12.707 12.968 -19.617 1.00 26.59 201 ALA A C 1
ATOM 1604 O O . ALA A 1 201 ? -12.440 11.771 -19.560 1.00 26.59 201 ALA A O 1
ATOM 1605 N N . PHE A 1 202 ? -13.924 13.391 -19.985 1.00 29.38 202 PHE A N 1
ATOM 1606 C CA . PHE A 1 202 ? -14.993 12.487 -20.438 1.00 29.38 202 PHE A CA 1
ATOM 1607 C C . PHE A 1 202 ? -14.705 11.889 -21.835 1.00 29.38 202 PHE A C 1
ATOM 1609 O O . PHE A 1 202 ? -15.106 10.757 -22.107 1.00 29.38 202 PHE A O 1
ATOM 1616 N N . LYS A 1 203 ? -13.971 12.621 -22.696 1.00 38.16 203 LYS A N 1
ATOM 1617 C CA . LYS A 1 203 ? -13.637 12.245 -24.089 1.00 38.16 203 LYS A CA 1
ATOM 1618 C C . LYS A 1 203 ? -12.776 10.973 -24.178 1.00 38.16 203 LYS A C 1
ATOM 1620 O O . LYS A 1 203 ? -12.965 10.192 -25.103 1.00 38.16 203 LYS A O 1
ATOM 1625 N N . SER A 1 204 ? -11.873 10.725 -23.224 1.00 32.47 204 SER A N 1
ATOM 1626 C CA . SER A 1 204 ? -10.959 9.569 -23.259 1.00 32.47 204 SER A CA 1
ATOM 1627 C C . SER A 1 204 ? -11.553 8.293 -22.644 1.00 32.47 204 SER A C 1
ATOM 1629 O O . SER A 1 204 ? -11.426 7.217 -23.226 1.00 32.47 204 SER A O 1
ATOM 1631 N N . ALA A 1 205 ? -12.260 8.399 -21.511 1.00 30.42 205 ALA A N 1
ATOM 1632 C CA . ALA A 1 205 ? -12.792 7.238 -20.788 1.00 30.42 205 ALA A CA 1
ATOM 1633 C C . ALA A 1 205 ? -14.023 6.596 -21.463 1.00 30.42 205 ALA A C 1
ATOM 1635 O O . ALA A 1 205 ? -14.119 5.371 -21.529 1.00 30.42 205 ALA A O 1
ATOM 1636 N N . GLY A 1 206 ? -14.945 7.399 -22.013 1.00 39.81 206 GLY A N 1
ATOM 1637 C CA . GLY A 1 206 ? -16.122 6.879 -22.727 1.00 39.81 206 GLY A CA 1
ATOM 1638 C C . GLY A 1 206 ? -15.770 6.249 -24.080 1.00 39.81 206 GLY A C 1
ATOM 1639 O O . GLY A 1 206 ? -16.328 5.220 -24.459 1.00 39.81 206 GLY A O 1
ATOM 1640 N N . LYS A 1 207 ? -14.786 6.820 -24.786 1.00 45.03 207 LYS A N 1
ATOM 1641 C CA . LYS A 1 207 ? -14.377 6.374 -26.123 1.00 45.03 207 LYS A CA 1
ATOM 1642 C C . LYS A 1 207 ? -13.640 5.032 -26.103 1.00 45.03 207 LYS A C 1
ATOM 1644 O O . LYS A 1 207 ? -13.916 4.186 -26.948 1.00 45.03 207 LYS A O 1
ATOM 1649 N N . ALA A 1 208 ? -12.766 4.802 -25.120 1.00 43.78 208 ALA A N 1
ATOM 1650 C CA . ALA A 1 208 ? -12.108 3.506 -24.927 1.00 43.78 208 ALA A CA 1
ATOM 1651 C C . ALA A 1 208 ? -13.117 2.386 -24.600 1.00 43.78 208 ALA A C 1
ATOM 1653 O O . ALA A 1 208 ? -12.992 1.272 -25.107 1.00 43.78 208 ALA A O 1
ATOM 1654 N N . GLY A 1 209 ? -14.159 2.695 -23.817 1.00 38.75 209 GLY A N 1
ATOM 1655 C CA . GLY A 1 209 ? -15.263 1.772 -23.532 1.00 38.75 209 GLY A CA 1
ATOM 1656 C C . GLY A 1 209 ? -16.052 1.378 -24.784 1.00 38.75 209 GLY A C 1
ATOM 1657 O O . GLY A 1 209 ? -16.280 0.193 -25.012 1.00 38.75 209 GLY A O 1
ATOM 1658 N N . VAL A 1 210 ? -16.394 2.349 -25.641 1.00 46.72 210 VAL A N 1
ATOM 1659 C CA . VAL A 1 210 ? -17.067 2.093 -26.930 1.00 46.72 210 VAL A CA 1
ATOM 1660 C C . VAL A 1 210 ? -16.169 1.310 -27.887 1.00 46.72 210 VAL A C 1
ATOM 1662 O O . VAL A 1 210 ? -16.627 0.353 -28.503 1.00 46.72 210 VAL A O 1
ATOM 1665 N N . MET A 1 211 ? -14.889 1.681 -28.006 1.00 50.12 211 MET A N 1
ATOM 1666 C CA . MET A 1 211 ? -13.947 0.986 -28.890 1.00 50.12 211 MET A CA 1
ATOM 1667 C C . MET A 1 211 ? -13.792 -0.485 -28.499 1.00 50.12 211 MET A C 1
ATOM 1669 O O . MET A 1 211 ? -13.818 -1.349 -29.370 1.00 50.12 211 MET A O 1
ATOM 1673 N N . ASN A 1 212 ? -13.704 -0.784 -27.202 1.00 44.78 212 ASN A N 1
ATOM 1674 C CA . ASN A 1 212 ? -13.630 -2.160 -26.712 1.00 44.78 212 ASN A CA 1
ATOM 1675 C C . ASN A 1 212 ? -14.951 -2.922 -26.887 1.00 44.78 212 ASN A C 1
ATOM 1677 O O . ASN A 1 212 ? -14.926 -4.107 -27.218 1.00 44.78 212 ASN A O 1
ATOM 1681 N N . TYR A 1 213 ? -16.095 -2.251 -26.717 1.00 44.84 213 TYR A N 1
ATOM 1682 C CA . TYR A 1 213 ? -17.411 -2.836 -26.971 1.00 44.84 213 TYR A CA 1
ATOM 1683 C C . TYR A 1 213 ? -17.581 -3.216 -28.448 1.00 44.84 213 TYR A C 1
ATOM 1685 O O . TYR A 1 213 ? -17.836 -4.375 -28.754 1.00 44.84 213 TYR A O 1
ATOM 1693 N N . ILE A 1 214 ? -17.324 -2.294 -29.379 1.00 48.19 214 ILE A N 1
ATOM 1694 C CA . ILE A 1 214 ? -17.450 -2.547 -30.824 1.00 48.19 214 ILE A CA 1
ATOM 1695 C C . ILE A 1 214 ? -16.423 -3.582 -31.298 1.00 48.19 214 ILE A C 1
ATOM 1697 O O . ILE A 1 214 ? -16.769 -4.482 -32.058 1.00 48.19 214 ILE A O 1
ATOM 1701 N N . ARG A 1 215 ? -15.188 -3.542 -30.775 1.00 47.41 215 ARG A N 1
ATOM 1702 C CA . ARG A 1 215 ? -14.165 -4.570 -31.040 1.00 47.41 215 ARG A CA 1
ATOM 1703 C C . ARG A 1 215 ? -14.610 -5.967 -30.601 1.00 47.41 215 ARG A C 1
ATOM 1705 O O . ARG A 1 215 ? -14.205 -6.941 -31.223 1.00 47.41 215 ARG A O 1
ATOM 1712 N N . SER A 1 216 ? -15.428 -6.077 -29.552 1.00 45.00 216 SER A N 1
ATOM 1713 C CA . SER A 1 216 ? -15.964 -7.364 -29.088 1.00 45.00 216 SER A CA 1
ATOM 1714 C C . SER A 1 216 ? -17.095 -7.920 -29.962 1.00 45.00 216 SER A C 1
ATOM 1716 O O . SER A 1 216 ? -17.338 -9.125 -29.938 1.00 45.00 216 SER A O 1
ATOM 1718 N N . LEU A 1 217 ? -17.762 -7.060 -30.741 1.00 42.22 217 LEU A N 1
ATOM 1719 C CA . LEU A 1 217 ? -18.862 -7.432 -31.638 1.00 42.22 217 LEU A CA 1
ATOM 1720 C C . LEU A 1 217 ? -18.380 -7.829 -33.044 1.00 42.22 217 LEU A C 1
ATOM 1722 O O . LEU A 1 217 ? -19.110 -8.499 -33.769 1.00 42.22 217 LEU A O 1
ATOM 1726 N N . ILE A 1 218 ? -17.149 -7.461 -33.419 1.00 44.59 218 ILE A N 1
ATOM 1727 C CA . ILE A 1 218 ? -16.562 -7.744 -34.735 1.00 44.59 218 ILE A CA 1
ATOM 1728 C C . ILE A 1 218 ? -15.633 -8.974 -34.640 1.00 44.59 218 ILE A C 1
ATOM 1730 O O . ILE A 1 218 ? -14.759 -9.013 -33.769 1.00 44.59 218 ILE A O 1
ATOM 1734 N N . PRO A 1 219 ? -15.746 -9.976 -35.537 1.00 47.78 219 PRO A N 1
ATOM 1735 C CA . PRO A 1 219 ? -14.835 -11.120 -35.573 1.00 47.78 219 PRO A CA 1
ATOM 1736 C C . PRO A 1 219 ? -13.353 -10.710 -35.621 1.00 47.78 219 PRO A C 1
ATOM 1738 O O . PRO A 1 219 ? -12.961 -9.835 -36.392 1.00 47.78 219 PRO A O 1
ATOM 1741 N N . THR A 1 220 ? -12.496 -11.382 -34.845 1.00 44.31 220 THR A N 1
ATOM 1742 C CA . THR A 1 220 ? -11.081 -10.998 -34.653 1.00 44.31 220 THR A CA 1
ATOM 1743 C C . THR A 1 220 ? -10.293 -10.874 -35.963 1.00 44.31 220 THR A C 1
ATOM 1745 O O . THR A 1 220 ? -9.507 -9.947 -36.101 1.00 44.31 220 THR A O 1
ATOM 1748 N N . ALA A 1 221 ? -10.549 -11.732 -36.957 1.00 42.03 221 ALA A N 1
ATOM 1749 C CA . ALA A 1 221 ? -9.899 -11.652 -38.271 1.00 42.03 221 ALA A CA 1
ATOM 1750 C C . ALA A 1 221 ? -10.261 -10.371 -39.054 1.00 42.03 221 ALA A C 1
ATOM 1752 O O . ALA A 1 221 ? -9.429 -9.832 -39.780 1.00 42.03 221 ALA A O 1
ATOM 1753 N N . ILE A 1 222 ? -11.481 -9.856 -38.870 1.00 44.75 222 ILE A N 1
ATOM 1754 C CA . ILE A 1 222 ? -11.976 -8.615 -39.484 1.00 44.75 222 ILE A CA 1
ATOM 1755 C C . ILE A 1 222 ? -11.371 -7.403 -38.763 1.00 44.75 222 ILE A C 1
ATOM 1757 O O . ILE A 1 222 ? -10.895 -6.478 -39.417 1.00 44.75 222 ILE A O 1
ATOM 1761 N N . ALA A 1 223 ? -11.304 -7.440 -37.427 1.00 47.41 223 ALA A N 1
ATOM 1762 C CA . ALA A 1 223 ? -10.636 -6.407 -36.635 1.00 47.41 223 ALA A CA 1
ATOM 1763 C C . ALA A 1 223 ? -9.138 -6.295 -36.983 1.00 47.41 223 ALA A C 1
ATOM 1765 O O . ALA A 1 223 ? -8.636 -5.193 -37.188 1.00 47.41 223 ALA A O 1
ATOM 1766 N N . THR A 1 224 ? -8.444 -7.427 -37.139 1.00 45.09 224 THR A N 1
ATOM 1767 C CA . THR A 1 224 ? -7.028 -7.461 -37.538 1.00 45.09 224 THR A CA 1
ATOM 1768 C C . THR A 1 224 ? -6.812 -7.002 -38.986 1.00 45.09 224 THR A C 1
ATOM 1770 O O . THR A 1 224 ? -5.834 -6.313 -39.254 1.00 45.09 224 THR A O 1
ATOM 1773 N N . GLY A 1 225 ? -7.732 -7.303 -39.914 1.00 46.72 225 GLY A N 1
ATOM 1774 C CA . GLY A 1 225 ? -7.675 -6.812 -41.300 1.00 46.72 225 GLY A CA 1
ATOM 1775 C C . GLY A 1 225 ? -7.741 -5.283 -41.397 1.00 46.72 225 GLY A C 1
ATOM 1776 O O . GLY A 1 225 ? -6.922 -4.671 -42.085 1.00 46.72 225 GLY A O 1
ATOM 1777 N N . VAL A 1 226 ? -8.638 -4.658 -40.622 1.00 47.41 226 VAL A N 1
ATOM 1778 C CA . VAL A 1 226 ? -8.738 -3.189 -40.495 1.00 47.41 226 VAL A CA 1
ATOM 1779 C C . VAL A 1 226 ? -7.453 -2.589 -39.915 1.00 47.41 226 VAL A C 1
ATOM 1781 O O . VAL A 1 226 ? -7.003 -1.545 -40.383 1.00 47.41 226 VAL A O 1
ATOM 1784 N N . GLU A 1 227 ? -6.829 -3.268 -38.949 1.00 47.03 227 GLU A N 1
ATOM 1785 C CA . GLU A 1 227 ? -5.554 -2.860 -38.342 1.00 47.03 227 GLU A CA 1
ATOM 1786 C C . GLU A 1 227 ? -4.341 -3.059 -39.287 1.00 47.03 227 GLU A C 1
ATOM 1788 O O . GLU A 1 227 ? -3.321 -2.397 -39.099 1.00 47.03 227 GLU A O 1
ATOM 1793 N N . SER A 1 228 ? -4.435 -3.918 -40.319 1.00 37.12 228 SER A N 1
ATOM 1794 C CA . SER A 1 228 ? -3.297 -4.322 -41.176 1.00 37.12 228 SER A CA 1
ATOM 1795 C C . SER A 1 228 ? -3.240 -3.745 -42.604 1.00 37.12 228 SER A C 1
ATOM 1797 O O . SER A 1 228 ? -2.217 -3.906 -43.269 1.00 37.12 228 SER A O 1
ATOM 1799 N N . GLY A 1 229 ? -4.275 -3.040 -43.081 1.00 47.19 229 GLY A N 1
ATOM 1800 C CA . GLY A 1 229 ? -4.191 -2.220 -44.302 1.00 47.19 229 GLY A CA 1
ATOM 1801 C C . GLY A 1 229 ? -5.318 -2.417 -45.327 1.00 47.19 229 GLY A C 1
ATOM 1802 O O . GLY A 1 229 ? -5.344 -3.401 -46.061 1.00 47.19 229 GLY A O 1
ATOM 1803 N N . GLY A 1 230 ? -6.198 -1.411 -45.434 1.00 43.88 230 GLY A N 1
ATOM 1804 C CA . GLY A 1 230 ? -7.079 -1.116 -46.582 1.00 43.88 230 GLY A CA 1
ATOM 1805 C C . GLY A 1 230 ? -8.331 -1.994 -46.782 1.00 43.88 230 GLY A C 1
ATOM 1806 O O . GLY A 1 230 ? -8.341 -3.175 -46.465 1.00 43.88 230 GLY A O 1
ATOM 1807 N N . TYR A 1 231 ? -9.392 -1.442 -47.395 1.00 43.03 231 TYR A N 1
ATOM 1808 C CA . TYR A 1 231 ? -10.663 -2.149 -47.678 1.00 43.03 231 TYR A CA 1
ATOM 1809 C C . TYR A 1 231 ? -10.515 -3.407 -48.555 1.00 43.03 231 TYR A C 1
ATOM 1811 O O . TYR A 1 231 ? -11.367 -4.289 -48.497 1.00 43.03 231 TYR A O 1
ATOM 1819 N N . ALA A 1 232 ? -9.442 -3.523 -49.344 1.00 45.91 232 ALA A N 1
ATOM 1820 C CA . ALA A 1 232 ? -9.154 -4.728 -50.123 1.00 45.91 232 ALA A CA 1
ATOM 1821 C C . ALA A 1 232 ? -8.821 -5.939 -49.229 1.00 45.91 232 ALA A C 1
ATOM 1823 O O . ALA A 1 232 ? -9.245 -7.052 -49.540 1.00 45.91 232 ALA A O 1
ATOM 1824 N N . SER A 1 233 ? -8.143 -5.724 -48.092 1.00 47.56 233 SER A N 1
ATOM 1825 C CA . SER A 1 233 ? -7.894 -6.778 -47.097 1.00 47.56 233 SER A CA 1
ATOM 1826 C C . SER A 1 233 ? -9.172 -7.147 -46.342 1.00 47.56 233 SER A C 1
ATOM 1828 O O . SER A 1 233 ? -9.388 -8.319 -46.044 1.00 47.56 233 SER A O 1
ATOM 1830 N N . LEU A 1 234 ? -10.060 -6.173 -46.106 1.00 45.22 234 LEU A N 1
ATOM 1831 C CA . LEU A 1 234 ? -11.368 -6.377 -45.484 1.00 45.22 234 LEU A CA 1
ATOM 1832 C C . LEU A 1 234 ? -12.333 -7.160 -46.394 1.00 45.22 234 LEU A C 1
ATOM 1834 O O . LEU A 1 234 ? -12.965 -8.111 -45.937 1.00 45.22 234 LEU A O 1
ATOM 1838 N N . ASP A 1 235 ? -12.427 -6.802 -47.680 1.00 45.66 235 ASP A N 1
ATOM 1839 C CA . ASP A 1 235 ? -13.275 -7.496 -48.664 1.00 45.66 235 ASP A CA 1
ATOM 1840 C C . ASP A 1 235 ? -12.776 -8.926 -48.919 1.00 45.66 235 ASP A C 1
ATOM 1842 O O . ASP A 1 235 ? -13.577 -9.862 -48.946 1.00 45.66 235 ASP A O 1
ATOM 1846 N N . ASP A 1 236 ? -11.458 -9.135 -49.028 1.00 52.00 236 ASP A N 1
ATOM 1847 C CA . ASP A 1 236 ? -10.886 -10.479 -49.145 1.00 52.00 236 ASP A CA 1
ATOM 1848 C C . ASP A 1 236 ? -11.053 -11.282 -47.842 1.00 52.00 236 ASP A C 1
ATOM 1850 O O . ASP A 1 236 ? -11.434 -12.448 -47.904 1.00 52.00 236 ASP A O 1
ATOM 1854 N N . ALA A 1 237 ? -10.908 -10.666 -46.661 1.00 46.50 237 ALA A N 1
ATOM 1855 C CA . ALA A 1 237 ? -11.150 -11.339 -45.383 1.00 46.50 237 ALA A CA 1
ATOM 1856 C C . ALA A 1 237 ? -12.606 -11.814 -45.238 1.00 46.50 237 ALA A C 1
ATOM 1858 O O . ALA A 1 237 ? -12.852 -12.952 -44.834 1.00 46.50 237 ALA A O 1
ATOM 1859 N N . MET A 1 238 ? -13.578 -10.979 -45.619 1.00 44.91 238 MET A N 1
ATOM 1860 C CA . MET A 1 238 ? -14.997 -11.347 -45.607 1.00 44.91 238 MET A CA 1
ATOM 1861 C C . MET A 1 238 ? -15.323 -12.433 -46.645 1.00 44.91 238 MET A C 1
ATOM 1863 O O . MET A 1 238 ? -16.104 -13.341 -46.356 1.00 44.91 238 MET A O 1
ATOM 1867 N N . ARG A 1 239 ? -14.703 -12.398 -47.834 1.00 51.94 239 ARG A N 1
ATOM 1868 C CA . ARG A 1 239 ? -14.857 -13.458 -48.849 1.00 51.94 239 ARG A CA 1
ATOM 1869 C C . ARG A 1 239 ? -14.269 -14.780 -48.384 1.00 51.94 239 ARG A C 1
ATOM 1871 O O . ARG A 1 239 ? -14.935 -15.800 -48.512 1.00 51.94 239 ARG A O 1
ATOM 1878 N N . GLN A 1 240 ? -13.079 -14.767 -47.792 1.00 49.34 240 GLN A N 1
ATOM 1879 C CA . GLN A 1 240 ? -12.465 -15.966 -47.230 1.00 49.34 240 GLN A CA 1
ATOM 1880 C C . GLN A 1 240 ? -13.298 -16.533 -46.076 1.00 49.34 240 GLN A C 1
ATOM 1882 O O . GLN A 1 240 ? -13.484 -17.743 -45.999 1.00 49.34 240 GLN A O 1
ATOM 1887 N N . GLN A 1 241 ? -13.893 -15.684 -45.234 1.00 44.53 241 GLN A N 1
ATOM 1888 C CA . GLN A 1 241 ? -14.813 -16.122 -44.181 1.00 44.53 241 GLN A CA 1
ATOM 1889 C C . GLN A 1 241 ? -16.081 -16.778 -44.758 1.00 44.53 241 GLN A C 1
ATOM 1891 O O . GLN A 1 241 ? -16.526 -17.811 -44.256 1.00 44.53 241 GLN A O 1
ATOM 1896 N N . ALA A 1 242 ? -16.641 -16.224 -45.837 1.00 42.22 242 ALA A N 1
ATOM 1897 C CA . ALA A 1 242 ? -17.779 -16.810 -46.543 1.00 42.22 242 ALA A CA 1
ATOM 1898 C C . ALA A 1 242 ? -17.412 -18.126 -47.257 1.00 42.22 242 ALA A C 1
ATOM 1900 O O . ALA A 1 242 ? -18.196 -19.073 -47.237 1.00 42.22 242 ALA A O 1
ATOM 1901 N N . GLU A 1 243 ? -16.213 -18.221 -47.836 1.00 48.56 243 GLU A N 1
ATOM 1902 C CA . GLU A 1 243 ? -15.673 -19.441 -48.450 1.00 48.56 243 GLU A CA 1
ATOM 1903 C C . GLU A 1 243 ? -15.392 -20.530 -47.398 1.00 48.56 243 GLU A C 1
ATOM 1905 O O . GLU A 1 243 ? -15.657 -21.705 -47.654 1.00 48.56 243 GLU A O 1
ATOM 1910 N N . ILE A 1 244 ? -14.946 -20.153 -46.194 1.00 46.72 244 ILE A N 1
ATOM 1911 C CA . ILE A 1 244 ? -14.785 -21.054 -45.042 1.00 46.72 244 ILE A CA 1
ATOM 1912 C C . ILE A 1 244 ? -16.142 -21.544 -44.536 1.00 46.72 244 ILE A C 1
ATOM 1914 O O . ILE A 1 244 ? -16.338 -22.744 -44.338 1.00 46.72 244 ILE A O 1
ATOM 1918 N N . ALA A 1 245 ? -17.110 -20.640 -44.391 1.00 38.28 245 ALA A N 1
ATOM 1919 C CA . ALA A 1 245 ? -18.473 -20.986 -43.995 1.00 38.28 245 ALA A CA 1
ATOM 1920 C C . ALA A 1 245 ? -19.192 -21.865 -45.039 1.00 38.28 245 ALA A C 1
ATOM 1922 O O . ALA A 1 245 ? -20.060 -22.660 -44.681 1.00 38.28 245 ALA A O 1
ATOM 1923 N N . ALA A 1 246 ? -18.816 -21.751 -46.316 1.00 41.22 246 ALA A N 1
ATOM 1924 C CA . ALA A 1 246 ? -19.323 -22.565 -47.420 1.00 41.22 246 ALA A CA 1
ATOM 1925 C C . ALA A 1 246 ? -18.518 -23.861 -47.673 1.00 41.22 246 ALA A C 1
ATOM 1927 O O . ALA A 1 246 ? -18.764 -24.529 -48.678 1.00 41.22 246 ALA A O 1
ATOM 1928 N N . GLU A 1 247 ? -17.563 -24.214 -46.801 1.00 52.41 247 GLU A N 1
ATOM 1929 C CA . GLU A 1 247 ? -16.643 -25.363 -46.930 1.00 52.41 247 GLU A CA 1
ATOM 1930 C C . GLU A 1 247 ? -15.754 -25.357 -48.199 1.00 52.41 247 GLU A C 1
ATOM 1932 O O . GLU A 1 247 ? -15.148 -26.372 -48.548 1.00 52.41 247 GLU A O 1
ATOM 1937 N N . GLN A 1 248 ? -15.642 -24.225 -48.900 1.00 41.84 248 GLN A N 1
ATOM 1938 C CA . GLN A 1 248 ? -14.804 -24.074 -50.099 1.00 41.84 248 GLN A CA 1
ATOM 1939 C C . GLN A 1 248 ? -13.335 -23.785 -49.762 1.00 41.84 248 GLN A C 1
ATOM 1941 O O . GLN A 1 248 ? -12.445 -24.072 -50.562 1.00 41.84 248 GLN A O 1
ATOM 1946 N N . GLN A 1 249 ? -13.077 -23.290 -48.553 1.00 47.22 249 GLN A N 1
ATOM 1947 C CA . GLN A 1 249 ? -11.752 -23.062 -47.985 1.00 47.22 249 GLN A CA 1
ATOM 1948 C C . GLN A 1 249 ? -11.742 -23.591 -46.538 1.00 47.22 249 GLN A C 1
ATOM 1950 O O . GLN A 1 249 ? -12.757 -23.541 -45.856 1.00 47.22 249 GLN A O 1
ATOM 1955 N N . LYS A 1 250 ? -10.638 -24.181 -46.059 1.00 45.38 250 LYS A N 1
ATOM 1956 C CA . LYS A 1 250 ? -10.606 -24.799 -44.711 1.00 45.38 250 LYS A CA 1
ATOM 1957 C C . LYS A 1 250 ? -10.162 -23.843 -43.609 1.00 45.38 250 LYS A C 1
ATOM 1959 O O . LYS A 1 250 ? -10.596 -23.988 -42.473 1.00 45.38 250 LYS A O 1
ATOM 1964 N N . GLU A 1 251 ? -9.286 -22.907 -43.947 1.00 42.88 251 GLU A N 1
ATOM 1965 C CA . GLU A 1 251 ? -8.636 -21.982 -43.021 1.00 42.88 251 GLU A CA 1
ATOM 1966 C C . GLU A 1 251 ? -8.377 -20.663 -43.738 1.00 42.88 251 GLU A C 1
ATOM 1968 O O . GLU A 1 251 ? -8.269 -20.638 -44.963 1.00 42.88 251 GLU A O 1
ATOM 1973 N N . PHE A 1 252 ? -8.268 -19.578 -42.981 1.00 41.28 252 PHE A N 1
ATOM 1974 C CA . PHE A 1 252 ? -7.998 -18.248 -43.511 1.00 41.28 252 PHE A CA 1
ATOM 1975 C C . PHE A 1 252 ? -6.578 -18.170 -44.100 1.00 41.28 252 PHE A C 1
ATOM 1977 O O . PHE A 1 252 ? -5.591 -18.436 -43.417 1.00 41.28 252 PHE A O 1
ATOM 1984 N N . ASP A 1 253 ? -6.473 -17.806 -45.373 1.00 50.84 253 ASP A N 1
ATOM 1985 C CA . ASP A 1 253 ? -5.230 -17.640 -46.122 1.00 50.84 253 ASP A CA 1
ATOM 1986 C C . ASP A 1 253 ? -4.744 -16.193 -46.003 1.00 50.84 253 ASP A C 1
ATOM 1988 O O . ASP A 1 253 ? -5.113 -15.288 -46.762 1.00 50.84 253 ASP A O 1
ATOM 1992 N N . LEU A 1 254 ? -3.867 -15.996 -45.020 1.00 42.38 254 LEU A N 1
ATOM 1993 C CA . LEU A 1 254 ? -3.205 -14.723 -44.762 1.00 42.38 254 LEU A CA 1
ATOM 1994 C C . LEU A 1 254 ? -2.376 -14.249 -45.967 1.00 42.38 254 LEU A C 1
ATOM 1996 O O . LEU A 1 254 ? -2.237 -13.051 -46.175 1.00 42.38 254 LEU A O 1
ATOM 2000 N N . SER A 1 255 ? -1.848 -15.169 -46.780 1.00 45.03 255 SER A N 1
ATOM 2001 C CA . SER A 1 255 ? -1.004 -14.843 -47.937 1.00 45.03 255 SER A CA 1
ATOM 2002 C C . SER A 1 255 ? -1.843 -14.294 -49.089 1.00 45.03 255 SER A C 1
ATOM 2004 O O . SER A 1 255 ? -1.430 -13.348 -49.756 1.00 45.03 255 SER A O 1
ATOM 2006 N N . ARG A 1 256 ? -3.043 -14.849 -49.297 1.00 53.50 256 ARG A N 1
ATOM 2007 C CA . ARG A 1 256 ? -4.047 -14.325 -50.237 1.00 53.50 256 ARG A CA 1
ATOM 2008 C C . ARG A 1 256 ? -4.519 -12.932 -49.827 1.00 53.50 256 ARG A C 1
ATOM 2010 O O . ARG A 1 256 ? -4.573 -12.045 -50.676 1.00 53.50 256 ARG A O 1
ATOM 2017 N N . ASN A 1 257 ? -4.752 -12.737 -48.532 1.00 47.66 257 ASN A N 1
ATOM 2018 C CA . ASN A 1 257 ? -5.112 -11.437 -47.976 1.00 47.66 257 ASN A CA 1
ATOM 2019 C C . ASN A 1 257 ? -3.992 -10.404 -48.193 1.00 47.66 257 ASN A C 1
ATOM 2021 O O . ASN A 1 257 ? -4.250 -9.299 -48.658 1.00 47.66 257 ASN A O 1
ATOM 2025 N N . LEU A 1 258 ? -2.733 -10.814 -47.998 1.00 39.72 258 LEU A N 1
ATOM 2026 C CA . LEU A 1 258 ? -1.545 -9.990 -48.246 1.00 39.72 258 LEU A CA 1
ATOM 2027 C C . LEU A 1 258 ? -1.349 -9.630 -49.733 1.00 39.72 258 LEU A C 1
ATOM 2029 O O . LEU A 1 258 ? -0.848 -8.555 -50.051 1.00 39.72 258 LEU A O 1
ATOM 2033 N N . VAL A 1 259 ? -1.722 -10.526 -50.656 1.00 42.78 259 VAL A N 1
ATOM 2034 C CA . VAL A 1 259 ? -1.633 -10.309 -52.114 1.00 42.78 259 VAL A CA 1
ATOM 2035 C C . VAL A 1 259 ? -2.759 -9.405 -52.623 1.00 42.78 259 VAL A C 1
ATOM 2037 O O . VAL A 1 259 ? -2.521 -8.593 -53.520 1.00 42.78 259 VAL A O 1
ATOM 2040 N N . ALA A 1 260 ? -3.959 -9.495 -52.041 1.00 44.34 260 ALA A N 1
ATOM 2041 C CA . ALA A 1 260 ? -5.084 -8.606 -52.346 1.00 44.34 260 ALA A CA 1
ATOM 2042 C C . ALA A 1 260 ? -4.779 -7.126 -52.030 1.00 44.34 260 ALA A C 1
ATOM 2044 O O . ALA A 1 260 ? -5.368 -6.234 -52.639 1.00 44.34 260 ALA A O 1
ATOM 2045 N N . THR A 1 261 ? -3.803 -6.867 -51.153 1.00 43.19 261 THR A N 1
ATOM 2046 C CA . THR A 1 261 ? -3.324 -5.532 -50.755 1.00 43.19 261 THR A CA 1
ATOM 2047 C C . THR A 1 261 ? -2.448 -4.833 -51.815 1.00 43.19 261 THR A C 1
ATOM 2049 O O . THR A 1 261 ? -2.221 -3.630 -51.720 1.00 43.19 261 THR A O 1
ATOM 2052 N N . GLY A 1 262 ? -2.010 -5.525 -52.878 1.00 29.91 262 GLY A N 1
ATOM 2053 C CA . GLY A 1 262 ? -1.193 -4.939 -53.952 1.00 29.91 262 GLY A CA 1
ATOM 2054 C C . GLY A 1 262 ? 0.280 -4.728 -53.559 1.00 29.91 262 GLY A C 1
ATOM 2055 O O . GLY A 1 262 ? 0.619 -4.406 -52.426 1.00 29.91 262 GLY A O 1
ATOM 2056 N N . VAL A 1 263 ? 1.193 -4.963 -54.506 1.00 30.25 263 VAL A N 1
ATOM 2057 C CA . VAL A 1 263 ? 2.653 -5.013 -54.293 1.00 30.25 263 VAL A CA 1
ATOM 2058 C C . VAL A 1 263 ? 3.206 -3.661 -53.810 1.00 30.25 263 VAL A C 1
ATOM 2060 O O . VAL A 1 263 ? 3.531 -2.793 -54.615 1.00 30.25 263 VAL A O 1
ATOM 2063 N N . GLY A 1 264 ? 3.334 -3.506 -52.490 1.00 26.20 264 GLY A N 1
ATOM 2064 C CA . GLY A 1 264 ? 3.954 -2.344 -51.838 1.00 26.20 264 GLY A CA 1
ATOM 2065 C C . GLY A 1 264 ? 4.461 -2.581 -50.408 1.00 26.20 264 GLY A C 1
ATOM 2066 O O . GLY A 1 264 ? 5.165 -1.735 -49.867 1.00 26.20 264 GLY A O 1
ATOM 2067 N N . THR A 1 265 ? 4.182 -3.738 -49.804 1.00 29.41 265 THR A N 1
ATOM 2068 C CA . THR A 1 265 ? 4.536 -4.051 -48.410 1.00 29.41 265 THR A CA 1
ATOM 2069 C C . THR A 1 265 ? 5.260 -5.393 -48.322 1.00 29.41 265 THR A C 1
ATOM 2071 O O . THR A 1 265 ? 4.677 -6.434 -48.042 1.00 29.41 265 THR A O 1
ATOM 2074 N N . VAL A 1 266 ? 6.577 -5.380 -48.546 1.00 29.17 266 VAL A N 1
ATOM 2075 C CA . VAL A 1 266 ? 7.464 -6.470 -48.107 1.00 29.17 266 VAL A CA 1
ATOM 2076 C C . VAL A 1 266 ? 8.278 -5.965 -46.921 1.00 29.17 266 VAL A C 1
ATOM 2078 O O . VAL A 1 266 ? 9.398 -5.496 -47.084 1.00 29.17 266 VAL A O 1
ATOM 2081 N N . ALA A 1 267 ? 7.682 -6.044 -45.730 1.00 27.61 267 ALA A N 1
ATOM 2082 C CA . ALA A 1 267 ? 8.371 -6.098 -44.438 1.00 27.61 267 ALA A CA 1
ATOM 2083 C C . ALA A 1 267 ? 7.347 -6.499 -43.362 1.00 27.61 267 ALA A C 1
ATOM 2085 O O . ALA A 1 267 ? 6.659 -5.645 -42.815 1.00 27.61 267 ALA A O 1
ATOM 2086 N N . GLY A 1 268 ? 7.196 -7.800 -43.087 1.00 26.03 268 GLY A N 1
ATOM 2087 C CA . GLY A 1 268 ? 6.335 -8.231 -41.976 1.00 26.03 268 GLY A CA 1
ATOM 2088 C C . GLY A 1 268 ? 6.032 -9.723 -41.844 1.00 26.03 268 GLY A C 1
ATOM 2089 O O . GLY A 1 268 ? 5.673 -10.155 -40.757 1.00 26.03 268 GLY A O 1
ATOM 2090 N N . ALA A 1 269 ? 6.208 -10.544 -42.881 1.00 26.66 269 ALA A N 1
ATOM 2091 C CA . ALA A 1 269 ? 5.906 -11.972 -42.770 1.00 26.66 269 ALA A CA 1
ATOM 2092 C C . ALA A 1 269 ? 6.939 -12.825 -43.509 1.00 26.66 269 ALA A C 1
ATOM 2094 O O . ALA A 1 269 ? 6.954 -12.899 -44.735 1.00 26.66 269 ALA A O 1
ATOM 2095 N N . GLY A 1 270 ? 7.810 -13.487 -42.750 1.00 21.92 270 GLY A N 1
ATOM 2096 C CA . GLY A 1 270 ? 8.706 -14.495 -43.293 1.00 21.92 270 GLY A CA 1
ATOM 2097 C C . GLY A 1 270 ? 9.672 -15.041 -42.253 1.00 21.92 270 GLY A C 1
ATOM 2098 O O . GLY A 1 270 ? 10.613 -14.344 -41.891 1.00 21.92 270 GLY A O 1
ATOM 2099 N N . LEU A 1 271 ? 9.419 -16.298 -41.860 1.00 20.83 271 LEU A N 1
ATOM 2100 C CA . LEU A 1 271 ? 10.288 -17.359 -41.304 1.00 20.83 271 LEU A CA 1
ATOM 2101 C C . LEU A 1 271 ? 9.620 -17.979 -40.054 1.00 20.83 271 LEU A C 1
ATOM 2103 O O . LEU A 1 271 ? 9.416 -17.297 -39.065 1.00 20.83 271 LEU A O 1
ATOM 2107 N N . GLY A 1 272 ? 9.235 -19.256 -40.007 1.00 21.64 272 GLY A N 1
ATOM 2108 C CA . GLY A 1 272 ? 9.475 -20.348 -40.940 1.00 21.64 272 GLY A CA 1
ATOM 2109 C C . GLY A 1 272 ? 8.590 -21.565 -40.645 1.00 21.64 272 GLY A C 1
ATOM 2110 O O . GLY A 1 272 ? 8.140 -21.795 -39.525 1.00 21.64 272 GLY A O 1
ATOM 2111 N N . MET A 1 273 ? 8.331 -22.323 -41.708 1.00 24.05 273 MET A N 1
ATOM 2112 C CA . MET A 1 273 ? 7.566 -23.564 -41.721 1.00 24.05 273 MET A CA 1
ATOM 2113 C C . MET A 1 273 ? 8.339 -24.725 -41.082 1.00 24.05 273 MET A C 1
ATOM 2115 O O . MET A 1 273 ? 9.527 -24.904 -41.343 1.00 24.05 273 MET A O 1
ATOM 2119 N N . GLY A 1 274 ? 7.614 -25.571 -40.347 1.00 19.94 274 GLY A N 1
ATOM 2120 C CA . GLY A 1 274 ? 8.073 -26.873 -39.865 1.00 19.94 274 GLY A CA 1
ATOM 2121 C C . GLY A 1 274 ? 6.961 -27.654 -39.155 1.00 19.94 274 GLY A C 1
ATOM 2122 O O . GLY A 1 274 ? 6.957 -27.740 -37.935 1.00 19.94 274 GLY A O 1
ATOM 2123 N N . LEU A 1 275 ? 6.011 -28.216 -39.912 1.00 21.22 275 LEU A N 1
ATOM 2124 C CA . LEU A 1 275 ? 5.103 -29.285 -39.447 1.00 21.22 275 LEU A CA 1
ATOM 2125 C C . LEU A 1 275 ? 5.863 -30.632 -39.424 1.00 21.22 275 LEU A C 1
ATOM 2127 O O . LEU A 1 275 ? 6.693 -30.846 -40.314 1.00 21.22 275 LEU A O 1
ATOM 2131 N N . PRO A 1 276 ? 5.578 -31.564 -38.481 1.00 24.05 276 PRO A N 1
ATOM 2132 C CA . PRO A 1 276 ? 4.490 -32.519 -38.740 1.00 24.05 276 PRO A CA 1
ATOM 2133 C C . PRO A 1 276 ? 3.667 -33.043 -37.531 1.00 24.05 276 PRO A C 1
ATOM 2135 O O . PRO A 1 276 ? 4.197 -33.397 -36.485 1.00 24.05 276 PRO A O 1
ATOM 2138 N N . ALA A 1 277 ? 2.372 -33.248 -37.830 1.00 21.05 277 ALA A N 1
ATOM 2139 C CA . ALA A 1 277 ? 1.489 -34.370 -37.456 1.00 21.05 277 ALA A CA 1
ATOM 2140 C C . ALA A 1 277 ? 0.929 -34.519 -36.018 1.00 21.05 277 ALA A C 1
ATOM 2142 O O . ALA A 1 277 ? 1.529 -35.176 -35.178 1.00 21.05 277 ALA A O 1
ATOM 2143 N N . ALA A 1 278 ? -0.325 -34.077 -35.812 1.00 21.53 278 ALA A N 1
ATOM 2144 C CA . ALA A 1 278 ? -1.492 -34.933 -35.498 1.00 21.53 278 ALA A CA 1
ATOM 2145 C C . ALA A 1 278 ? -2.736 -34.068 -35.186 1.00 21.53 278 ALA A C 1
ATOM 2147 O O . ALA A 1 278 ? -2.994 -33.700 -34.046 1.00 21.53 278 ALA A O 1
ATOM 2148 N N . VAL A 1 279 ? -3.529 -33.766 -36.218 1.00 23.22 279 VAL A N 1
ATOM 2149 C CA . VAL A 1 279 ? -4.867 -33.161 -36.113 1.00 23.22 279 VAL A CA 1
ATOM 2150 C C . VAL A 1 279 ? -5.891 -34.227 -36.485 1.00 23.22 279 VAL A C 1
ATOM 2152 O O . VAL A 1 279 ? -5.928 -34.621 -37.647 1.00 23.22 279 VAL A O 1
ATOM 2155 N N . GLN A 1 280 ? -6.736 -34.653 -35.539 1.00 24.98 280 GLN A N 1
ATOM 2156 C CA . GLN A 1 280 ? -8.113 -35.096 -35.808 1.00 24.98 280 GLN A CA 1
ATOM 2157 C C . GLN A 1 280 ? -9.000 -34.892 -34.569 1.00 24.98 280 GLN A C 1
ATOM 2159 O O . GLN A 1 280 ? -8.806 -35.556 -33.556 1.00 24.98 280 GLN A O 1
ATOM 2164 N N . GLY A 1 281 ? -10.029 -34.044 -34.695 1.00 24.62 281 GLY A N 1
ATOM 2165 C CA . GLY A 1 281 ? -11.225 -34.108 -33.846 1.00 24.62 281 GLY A CA 1
ATOM 2166 C C . GLY A 1 281 ? -11.825 -32.762 -33.437 1.00 24.62 281 GLY A C 1
ATOM 2167 O O . GLY A 1 281 ? -11.670 -32.364 -32.293 1.00 24.62 281 GLY A O 1
ATOM 2168 N N . GLY A 1 282 ? -12.565 -32.087 -34.329 1.00 25.88 282 GLY A N 1
ATOM 2169 C CA . GLY A 1 282 ? -13.192 -30.804 -33.975 1.00 25.88 282 GLY A CA 1
ATOM 2170 C C . GLY A 1 282 ? -14.310 -30.279 -34.883 1.00 25.88 282 GLY A C 1
ATOM 2171 O O . GLY A 1 282 ? -14.440 -29.074 -34.997 1.00 25.88 282 GLY A O 1
ATOM 2172 N N . VAL A 1 283 ? -15.124 -31.129 -35.532 1.00 26.00 283 VAL A N 1
ATOM 2173 C CA . VAL A 1 283 ? -16.322 -30.676 -36.301 1.00 26.00 283 VAL A CA 1
ATOM 2174 C C . VAL A 1 283 ? -17.583 -31.487 -35.943 1.00 26.00 283 VAL A C 1
ATOM 2176 O O . VAL A 1 283 ? -18.428 -31.806 -36.768 1.00 26.00 283 VAL A O 1
ATOM 2179 N N . LYS A 1 284 ? -17.755 -31.849 -34.666 1.00 28.62 284 LYS A N 1
ATOM 2180 C CA . LYS A 1 284 ? -19.004 -32.475 -34.170 1.00 28.62 284 LYS A CA 1
ATOM 2181 C C . LYS A 1 284 ? -19.589 -31.820 -32.914 1.00 28.62 284 LYS A C 1
ATOM 2183 O O . LYS A 1 284 ? -20.385 -32.442 -32.223 1.00 28.62 284 LYS A O 1
ATOM 2188 N N . LEU A 1 285 ? -19.238 -30.563 -32.634 1.00 30.03 285 LEU A N 1
ATOM 2189 C CA . LEU A 1 285 ? -19.651 -29.877 -31.400 1.00 30.03 285 LEU A CA 1
ATOM 2190 C C . LEU A 1 285 ? -20.766 -28.830 -31.571 1.00 30.03 285 LEU A C 1
ATOM 2192 O O . LEU A 1 285 ? -21.447 -28.521 -30.602 1.00 30.03 285 LEU A O 1
ATOM 2196 N N . ALA A 1 286 ? -21.076 -28.372 -32.787 1.00 26.47 286 ALA A N 1
ATOM 2197 C CA . ALA A 1 286 ? -22.048 -27.282 -32.968 1.00 26.47 286 ALA A CA 1
ATOM 2198 C C . ALA A 1 286 ? -23.527 -27.711 -33.129 1.00 26.47 286 ALA A C 1
ATOM 2200 O O . ALA A 1 286 ? -24.403 -26.858 -33.195 1.00 26.47 286 ALA A O 1
ATOM 2201 N N . LYS A 1 287 ? -23.853 -29.015 -33.175 1.00 28.47 287 LYS A N 1
ATOM 2202 C CA . LYS A 1 287 ? -25.258 -29.497 -33.258 1.00 28.47 287 LYS A CA 1
ATOM 2203 C C . LYS A 1 287 ? -25.679 -30.484 -32.159 1.00 28.47 287 LYS A C 1
ATOM 2205 O O . LYS A 1 287 ? -26.798 -30.980 -32.189 1.00 28.47 287 LYS A O 1
ATOM 2210 N N . GLY A 1 288 ? -24.813 -30.745 -31.175 1.00 33.00 288 GLY A N 1
ATOM 2211 C CA . GLY A 1 288 ? -25.114 -31.593 -30.009 1.00 33.00 288 GLY A CA 1
ATOM 2212 C C . GLY A 1 288 ? -25.351 -30.833 -28.697 1.00 33.00 288 GLY A C 1
ATOM 2213 O O . GLY A 1 288 ? -25.816 -31.437 -27.737 1.00 33.00 288 GLY A O 1
ATOM 2214 N N . ALA A 1 289 ? -25.057 -29.528 -28.646 1.00 30.17 289 ALA A N 1
ATOM 2215 C CA . ALA A 1 289 ? -25.032 -28.758 -27.399 1.00 30.17 289 ALA A CA 1
ATOM 2216 C C . ALA A 1 289 ? -26.425 -28.418 -26.830 1.00 30.17 289 ALA A C 1
ATOM 2218 O O . ALA A 1 289 ? -26.587 -28.422 -25.616 1.00 30.17 289 ALA A O 1
ATOM 2219 N N . ASN A 1 290 ? -27.453 -28.227 -27.666 1.00 29.50 290 ASN A N 1
ATOM 2220 C CA . ASN A 1 290 ? -28.786 -27.856 -27.161 1.00 29.50 290 ASN A CA 1
ATOM 2221 C C . ASN A 1 290 ? -29.595 -29.046 -26.616 1.00 29.50 290 ASN A C 1
ATOM 2223 O O . ASN A 1 290 ? -30.365 -28.875 -25.685 1.00 29.50 290 ASN A O 1
ATOM 2227 N N . ASN A 1 291 ? -29.364 -30.269 -27.106 1.00 33.03 291 ASN A N 1
ATOM 2228 C CA . ASN A 1 291 ? -30.090 -31.455 -26.620 1.00 33.03 291 ASN A CA 1
ATOM 2229 C C . ASN A 1 291 ? -29.365 -32.188 -25.472 1.00 33.03 291 ASN A C 1
ATOM 2231 O O . ASN A 1 291 ? -29.924 -33.111 -24.884 1.00 33.03 291 ASN A O 1
ATOM 2235 N N . ALA A 1 292 ? -28.123 -31.803 -25.157 1.00 31.28 292 ALA A N 1
ATOM 2236 C CA . ALA A 1 292 ? -27.363 -32.337 -24.024 1.00 31.28 292 ALA A CA 1
ATOM 2237 C C . ALA A 1 292 ? -27.496 -31.475 -22.755 1.00 31.28 292 ALA A C 1
ATOM 2239 O O . ALA A 1 292 ? -27.276 -31.993 -21.663 1.00 31.28 292 ALA A O 1
ATOM 2240 N N . LEU A 1 293 ? -27.891 -30.200 -22.884 1.00 31.03 293 LEU A N 1
ATOM 2241 C CA . LEU A 1 293 ? -28.136 -29.312 -21.745 1.00 31.03 293 LEU A CA 1
ATOM 2242 C C . LEU A 1 293 ? -29.460 -29.653 -21.039 1.00 31.03 293 LEU A C 1
ATOM 2244 O O . LEU A 1 293 ? -29.465 -29.829 -19.825 1.00 31.03 293 LEU A O 1
ATOM 2248 N N . ASP A 1 294 ? -30.540 -29.897 -21.789 1.00 30.92 294 ASP A N 1
ATOM 2249 C CA . ASP A 1 294 ? -31.838 -30.282 -21.206 1.00 30.92 294 ASP A CA 1
ATOM 2250 C C . ASP A 1 294 ? -31.795 -31.673 -20.541 1.00 30.92 294 ASP A C 1
ATOM 2252 O O . ASP A 1 294 ? -32.405 -31.902 -19.500 1.00 30.92 294 ASP A O 1
ATOM 2256 N N . ALA A 1 295 ? -30.981 -32.596 -21.070 1.00 31.97 295 ALA A N 1
ATOM 2257 C CA . ALA A 1 295 ? -30.780 -33.924 -20.480 1.00 31.97 295 ALA A CA 1
ATOM 2258 C C . ALA A 1 295 ? -29.819 -33.937 -19.268 1.00 31.97 295 ALA A C 1
ATOM 2260 O O . ALA A 1 295 ? -29.760 -34.936 -18.543 1.00 31.97 295 ALA A O 1
ATOM 2261 N N . ALA A 1 296 ? -29.055 -32.858 -19.056 1.00 29.62 296 ALA A N 1
ATOM 2262 C CA . ALA A 1 296 ? -28.180 -32.676 -17.897 1.00 29.62 296 ALA A CA 1
ATOM 2263 C C . ALA A 1 296 ? -28.901 -31.968 -16.736 1.00 29.62 296 ALA A C 1
ATOM 2265 O O . ALA A 1 296 ? -28.620 -32.277 -15.580 1.00 29.62 296 ALA A O 1
ATOM 2266 N N . VAL A 1 297 ? -29.878 -31.102 -17.028 1.00 32.19 297 VAL A N 1
ATOM 2267 C CA . VAL A 1 297 ? -30.725 -30.435 -16.021 1.00 32.19 297 VAL A CA 1
ATOM 2268 C C . VAL A 1 297 ? -31.658 -31.433 -15.316 1.00 32.19 297 VAL A C 1
ATOM 2270 O O . VAL A 1 297 ? -31.760 -31.403 -14.093 1.00 32.19 297 VAL A O 1
ATOM 2273 N N . ASP A 1 298 ? -32.210 -32.420 -16.029 1.00 33.44 298 ASP A N 1
ATOM 2274 C CA . ASP A 1 298 ? -33.052 -33.475 -15.428 1.00 33.44 298 ASP A CA 1
ATOM 2275 C C . ASP A 1 298 ? -32.266 -34.549 -14.639 1.00 33.44 298 ASP A C 1
ATOM 2277 O O . ASP A 1 298 ? -32.854 -35.380 -13.943 1.00 33.44 298 ASP A O 1
ATOM 2281 N N . ARG A 1 299 ? -30.925 -34.561 -14.725 1.00 31.92 299 ARG A N 1
ATOM 2282 C CA . ARG A 1 299 ? -30.050 -35.535 -14.035 1.00 31.92 299 ARG A CA 1
ATOM 2283 C C . ARG A 1 299 ? -29.241 -34.964 -12.869 1.00 31.92 299 ARG A C 1
ATOM 2285 O O . ARG A 1 299 ? -28.556 -35.737 -12.204 1.00 31.92 299 ARG A O 1
ATOM 2292 N N . MET A 1 300 ? -29.346 -33.667 -12.583 1.00 27.14 300 MET A N 1
ATOM 2293 C CA . MET A 1 300 ? -28.645 -32.995 -11.477 1.00 27.14 300 MET A CA 1
ATOM 2294 C C . MET A 1 300 ? -29.580 -32.620 -10.316 1.00 27.14 300 MET A C 1
ATOM 2296 O O . MET A 1 300 ? -29.451 -31.568 -9.699 1.00 27.14 300 MET A O 1
ATOM 2300 N N . GLY A 1 301 ? -30.511 -33.511 -9.972 1.00 26.97 301 GLY A N 1
ATOM 2301 C CA . GLY A 1 301 ? -31.154 -33.493 -8.660 1.00 26.97 301 GLY A CA 1
ATOM 2302 C C . GLY A 1 301 ? -30.231 -34.118 -7.611 1.00 26.97 301 GLY A C 1
ATOM 2303 O O . GLY A 1 301 ? -30.207 -35.339 -7.474 1.00 26.97 301 GLY A O 1
ATOM 2304 N N . GLY A 1 302 ? -29.477 -33.296 -6.878 1.00 25.05 302 GLY A N 1
ATOM 2305 C CA . GLY A 1 302 ? -28.703 -33.726 -5.708 1.00 25.05 302 GLY A CA 1
ATOM 2306 C C . GLY A 1 302 ? -27.397 -32.954 -5.546 1.00 25.05 302 GLY A C 1
ATOM 2307 O O . GLY A 1 302 ? -26.467 -33.147 -6.323 1.00 25.05 302 GLY A O 1
ATOM 2308 N N . GLY A 1 303 ? -27.346 -32.082 -4.536 1.00 31.45 303 GLY A N 1
ATOM 2309 C CA . GLY A 1 303 ? -26.271 -31.121 -4.306 1.00 31.45 303 GLY A CA 1
ATOM 2310 C C . GLY A 1 303 ? -24.865 -31.718 -4.239 1.00 31.45 303 GLY A C 1
ATOM 2311 O O . GLY A 1 303 ? -24.604 -32.649 -3.482 1.00 31.45 303 GLY A O 1
ATOM 2312 N N . GLN A 1 304 ? -23.959 -31.106 -5.000 1.00 23.72 304 GLN A N 1
ATOM 2313 C CA . GLN A 1 304 ? -22.522 -31.056 -4.755 1.00 23.72 304 GLN A CA 1
ATOM 2314 C C . GLN A 1 304 ? -21.964 -29.797 -5.435 1.00 23.72 304 GLN A C 1
ATOM 2316 O O . GLN A 1 304 ? -22.209 -29.547 -6.612 1.00 23.72 304 GLN A O 1
ATOM 2321 N N . VAL A 1 305 ? -21.235 -29.007 -4.649 1.00 26.23 305 VAL A N 1
ATOM 2322 C CA . VAL A 1 305 ? -20.561 -27.756 -5.014 1.00 26.23 305 VAL A CA 1
ATOM 2323 C C . VAL A 1 305 ? -19.672 -27.963 -6.246 1.00 26.23 305 VAL A C 1
ATOM 2325 O O . VAL A 1 305 ? -18.737 -28.765 -6.219 1.00 26.23 305 VAL A O 1
ATOM 2328 N N . LEU A 1 306 ? -19.941 -27.229 -7.329 1.00 23.44 306 LEU A N 1
ATOM 2329 C CA . LEU A 1 306 ? -19.116 -27.234 -8.536 1.00 23.44 306 LEU A CA 1
ATOM 2330 C C . LEU A 1 306 ? -17.944 -26.261 -8.370 1.00 23.44 306 LEU A C 1
ATOM 2332 O O . LEU A 1 306 ? -18.047 -25.076 -8.677 1.00 23.44 306 LEU A O 1
ATOM 2336 N N . SER A 1 307 ? -16.784 -26.772 -7.949 1.00 26.55 307 SER A N 1
ATOM 2337 C CA . SER A 1 307 ? -15.516 -26.107 -8.246 1.00 26.55 307 SER A CA 1
ATOM 2338 C C . SER A 1 307 ? -15.209 -26.313 -9.732 1.00 26.55 307 SER A C 1
ATOM 2340 O O . SER A 1 307 ? -14.647 -27.341 -10.117 1.00 26.55 307 SER A O 1
ATOM 2342 N N . SER A 1 308 ? -15.562 -25.366 -10.601 1.00 24.09 308 SER A N 1
ATOM 2343 C CA . SER A 1 308 ? -15.064 -25.381 -11.980 1.00 24.09 308 SER A CA 1
ATOM 2344 C C . SER A 1 308 ? -13.622 -24.868 -12.002 1.00 24.09 308 SER A C 1
ATOM 2346 O O . SER A 1 308 ? -13.327 -23.755 -12.436 1.00 24.09 308 SER A O 1
ATOM 2348 N N . GLY A 1 309 ? -12.712 -25.702 -11.497 1.00 24.69 309 GLY A N 1
ATOM 2349 C CA . GLY A 1 309 ? -11.319 -25.662 -11.897 1.00 24.69 309 GLY A CA 1
ATOM 2350 C C . GLY A 1 309 ? -11.259 -26.022 -13.373 1.00 24.69 309 GLY A C 1
ATOM 2351 O O . GLY A 1 309 ? -11.385 -27.187 -13.743 1.00 24.69 309 GLY A O 1
ATOM 2352 N N . VAL A 1 310 ? -11.084 -25.016 -14.222 1.00 25.77 310 VAL A N 1
ATOM 2353 C CA . VAL A 1 310 ? -10.546 -25.249 -15.557 1.00 25.77 310 VAL A CA 1
ATOM 2354 C C . VAL A 1 310 ? -9.107 -25.703 -15.319 1.00 25.77 310 VAL A C 1
ATOM 2356 O O . VAL A 1 310 ? -8.267 -24.918 -14.880 1.00 25.77 310 VAL A O 1
ATOM 2359 N N . GLY A 1 311 ? -8.852 -27.004 -15.475 1.00 24.56 311 GLY A N 1
ATOM 2360 C CA . GLY A 1 311 ? -7.494 -27.541 -15.452 1.00 24.56 311 GLY A CA 1
ATOM 2361 C C . GLY A 1 311 ? -6.626 -26.820 -16.492 1.00 24.56 311 GLY A C 1
ATOM 2362 O O . GLY A 1 311 ? -7.161 -26.360 -17.506 1.00 24.56 311 GLY A O 1
ATOM 2363 N N . PRO A 1 312 ? -5.313 -26.675 -16.245 1.00 28.50 312 PRO A N 1
ATOM 2364 C CA . PRO A 1 312 ? -4.432 -25.943 -17.137 1.00 28.50 312 PRO A CA 1
ATOM 2365 C C . PRO A 1 312 ? -4.449 -26.597 -18.519 1.00 28.50 312 PRO A C 1
ATOM 2367 O O . PRO A 1 312 ? -4.145 -27.778 -18.673 1.00 28.50 312 PRO A O 1
ATOM 2370 N N . VAL A 1 313 ? -4.809 -25.806 -19.526 1.00 29.31 313 VAL A N 1
ATOM 2371 C CA . VAL A 1 313 ? -4.323 -26.026 -20.888 1.00 29.31 313 VAL A CA 1
ATOM 2372 C C . VAL A 1 313 ? -2.794 -26.002 -20.790 1.00 29.31 313 VAL A C 1
ATOM 2374 O O . VAL A 1 313 ? -2.273 -25.175 -20.039 1.00 29.31 313 VAL A O 1
ATOM 2377 N N . ASP A 1 314 ? -2.084 -26.907 -21.470 1.00 35.38 314 ASP A N 1
ATOM 2378 C CA . ASP A 1 314 ? -0.613 -26.949 -21.498 1.00 35.38 314 ASP A CA 1
ATOM 2379 C C . ASP A 1 314 ? -0.057 -25.652 -22.118 1.00 35.38 314 ASP A C 1
ATOM 2381 O O . ASP A 1 314 ? 0.292 -25.584 -23.296 1.00 35.38 314 ASP A O 1
ATOM 2385 N N . THR A 1 315 ? -0.011 -24.581 -21.329 1.00 48.53 315 THR A N 1
ATOM 2386 C CA . THR A 1 315 ? 0.667 -23.343 -21.685 1.00 48.53 315 THR A CA 1
ATOM 2387 C C . THR A 1 315 ? 2.163 -23.598 -21.518 1.00 48.53 315 THR A C 1
ATOM 2389 O O . THR A 1 315 ? 2.573 -24.068 -20.451 1.00 48.53 315 THR A O 1
ATOM 2392 N N . PRO A 1 316 ? 3.002 -23.305 -22.527 1.00 55.47 316 PRO A N 1
ATOM 2393 C CA . PRO A 1 316 ? 4.442 -23.486 -22.412 1.00 55.47 316 PRO A CA 1
ATOM 2394 C C . PRO A 1 316 ? 4.974 -22.780 -21.155 1.00 55.47 316 PRO A C 1
ATOM 2396 O O . PRO A 1 316 ? 4.666 -21.611 -20.911 1.00 55.47 316 PRO A O 1
ATOM 2399 N N . GLY A 1 317 ? 5.750 -23.489 -20.328 1.00 65.88 317 GLY A N 1
ATOM 2400 C CA . GLY A 1 317 ? 6.356 -22.899 -19.130 1.00 65.88 317 GLY A CA 1
ATOM 2401 C C . GLY A 1 317 ? 7.285 -21.738 -19.497 1.00 65.88 317 GLY A C 1
ATOM 2402 O O . GLY A 1 317 ? 7.875 -21.747 -20.578 1.00 65.88 317 GLY A O 1
ATOM 2403 N N . ILE A 1 318 ? 7.457 -20.755 -18.607 1.00 78.00 318 ILE A N 1
ATOM 2404 C CA . ILE A 1 318 ? 8.202 -19.511 -18.895 1.00 78.00 318 ILE A CA 1
ATOM 2405 C C . ILE A 1 318 ? 9.610 -19.741 -19.485 1.00 78.00 318 ILE A C 1
ATOM 2407 O O . ILE A 1 318 ? 10.067 -18.989 -20.341 1.00 78.00 318 ILE A O 1
ATOM 2411 N N . ALA A 1 319 ? 10.290 -20.825 -19.103 1.00 77.06 319 ALA A N 1
ATOM 2412 C CA . ALA A 1 319 ? 11.611 -21.159 -19.636 1.00 77.06 319 ALA A CA 1
ATOM 2413 C C . ALA A 1 319 ? 11.618 -21.419 -21.157 1.00 77.06 319 ALA A C 1
ATOM 2415 O O . ALA A 1 319 ? 12.638 -21.204 -21.807 1.00 77.06 319 ALA A O 1
ATOM 2416 N N . SER A 1 320 ? 10.496 -21.869 -21.727 1.00 75.25 320 SER A N 1
ATOM 2417 C CA . SER A 1 320 ? 10.377 -22.234 -23.145 1.00 75.25 320 SER A CA 1
ATOM 2418 C C . SER A 1 320 ? 10.298 -21.039 -24.099 1.00 75.25 320 SER A C 1
ATOM 2420 O O . SER A 1 320 ? 10.571 -21.202 -25.285 1.00 75.25 320 SER A O 1
ATOM 2422 N N . ILE A 1 321 ? 9.971 -19.847 -23.591 1.00 78.62 321 ILE A N 1
ATOM 2423 C CA . ILE A 1 321 ? 9.874 -18.616 -24.390 1.00 78.62 321 ILE A CA 1
ATOM 2424 C C . ILE A 1 321 ? 11.133 -17.742 -24.296 1.00 78.62 321 ILE A C 1
ATOM 2426 O O . ILE A 1 321 ? 11.163 -16.653 -24.869 1.00 78.62 321 ILE A O 1
ATOM 2430 N N . ARG A 1 322 ? 12.175 -18.203 -23.583 1.00 84.38 322 ARG A N 1
ATOM 2431 C CA . ARG A 1 322 ? 13.457 -17.493 -23.499 1.00 84.38 322 ARG A CA 1
ATOM 2432 C C . ARG A 1 322 ? 14.086 -17.382 -24.886 1.00 84.38 322 ARG A C 1
ATOM 2434 O O . ARG A 1 322 ? 14.251 -18.378 -25.590 1.00 84.38 322 ARG A O 1
ATOM 2441 N N . GLN A 1 323 ? 14.508 -16.178 -25.242 1.00 85.06 323 GLN A N 1
ATOM 2442 C CA . GLN A 1 323 ? 15.244 -15.884 -26.461 1.00 85.06 323 GLN A CA 1
ATOM 2443 C C . GLN A 1 323 ? 16.667 -15.461 -26.109 1.00 85.06 323 GLN A C 1
ATOM 2445 O O . GLN A 1 323 ? 16.896 -14.685 -25.184 1.00 85.06 323 GLN A O 1
ATOM 2450 N N . LYS A 1 324 ? 17.644 -15.974 -26.864 1.00 84.88 324 LYS A N 1
ATOM 2451 C CA . LYS A 1 324 ? 19.041 -15.545 -26.714 1.00 84.88 324 LYS A CA 1
ATOM 2452 C C . LYS A 1 324 ? 19.277 -14.160 -27.292 1.00 84.88 324 LYS A C 1
ATOM 2454 O O . LYS A 1 324 ? 20.041 -13.399 -26.723 1.00 84.88 324 LYS A O 1
ATOM 2459 N N . GLN A 1 325 ? 18.644 -13.856 -28.415 1.00 90.31 325 GLN A N 1
ATOM 2460 C CA . GLN A 1 325 ? 18.729 -12.563 -29.072 1.00 90.31 325 GLN A CA 1
ATOM 2461 C C . GLN A 1 325 ? 17.327 -11.976 -29.103 1.00 90.31 325 GLN A C 1
ATOM 2463 O O . GLN A 1 325 ? 16.416 -12.602 -29.640 1.00 90.31 325 GLN A O 1
ATOM 2468 N N . ILE A 1 326 ? 17.171 -10.805 -28.505 1.00 90.25 326 ILE A N 1
ATOM 2469 C CA . ILE A 1 326 ? 15.899 -10.099 -28.404 1.00 90.25 326 ILE A CA 1
ATOM 2470 C C . ILE A 1 326 ? 16.060 -8.851 -29.265 1.00 90.25 326 ILE A C 1
ATOM 2472 O O . ILE A 1 326 ? 17.006 -8.115 -29.003 1.00 90.25 326 ILE A O 1
ATOM 2476 N N . PRO A 1 327 ? 15.251 -8.650 -30.320 1.00 89.00 327 PRO A N 1
ATOM 2477 C CA . PRO A 1 327 ? 15.267 -7.432 -31.130 1.00 89.00 327 PRO A CA 1
ATOM 2478 C C . PRO A 1 327 ? 14.498 -6.287 -30.441 1.00 89.00 327 PRO A C 1
ATOM 2480 O O . PRO A 1 327 ? 13.684 -6.556 -29.556 1.00 89.00 327 PRO A O 1
ATOM 2483 N N . PRO A 1 328 ? 14.721 -5.016 -30.840 1.00 89.06 328 PRO A N 1
ATOM 2484 C CA . PRO A 1 328 ? 13.939 -3.897 -30.317 1.00 89.06 328 PRO A CA 1
ATOM 2485 C C . PRO A 1 328 ? 12.456 -4.081 -30.648 1.00 89.06 328 PRO A C 1
ATOM 2487 O O . PRO A 1 328 ? 12.113 -4.536 -31.742 1.00 89.06 328 PRO A O 1
ATOM 2490 N N . SER A 1 329 ? 11.581 -3.714 -29.711 1.00 87.56 329 SER A N 1
ATOM 2491 C CA . SER A 1 329 ? 10.133 -3.895 -29.875 1.00 87.56 329 SER A CA 1
ATOM 2492 C C . SER A 1 329 ? 9.491 -2.800 -30.732 1.00 87.56 329 SER A C 1
ATOM 2494 O O . SER A 1 329 ? 8.439 -3.012 -31.336 1.00 87.56 329 SER A O 1
ATOM 2496 N N . LYS A 1 330 ? 10.156 -1.643 -30.829 1.00 84.81 330 LYS A N 1
ATOM 2497 C CA . LYS A 1 330 ? 9.727 -0.482 -31.613 1.00 84.81 330 LYS A CA 1
ATOM 2498 C C . LYS A 1 330 ? 10.800 -0.058 -32.623 1.00 84.81 330 LYS A C 1
ATOM 2500 O O . LYS A 1 330 ? 11.995 -0.182 -32.334 1.00 84.81 330 LYS A O 1
ATOM 2505 N N . PRO A 1 331 ? 10.403 0.456 -33.803 1.00 86.19 331 PRO A N 1
ATOM 2506 C CA . PRO A 1 331 ? 11.341 1.073 -34.733 1.00 86.19 331 PRO A CA 1
ATOM 2507 C C . PRO A 1 331 ? 11.955 2.346 -34.132 1.00 86.19 331 PRO A C 1
ATOM 2509 O O . PRO A 1 331 ? 11.411 2.942 -33.203 1.00 86.19 331 PRO A O 1
ATOM 2512 N N . ALA A 1 332 ? 13.095 2.770 -34.678 1.00 88.25 332 ALA A N 1
ATOM 2513 C CA . ALA A 1 332 ? 13.695 4.047 -34.307 1.00 88.25 332 ALA A CA 1
ATOM 2514 C C . ALA A 1 332 ? 12.790 5.220 -34.745 1.00 88.25 332 ALA A C 1
ATOM 2516 O O . ALA A 1 332 ? 12.209 5.148 -35.832 1.00 88.25 332 ALA A O 1
ATOM 2517 N N . PRO A 1 333 ? 12.690 6.294 -33.941 1.00 92.88 333 PRO A N 1
ATOM 2518 C CA . PRO A 1 333 ? 11.879 7.457 -34.277 1.00 92.88 333 PRO A CA 1
ATOM 2519 C C . PRO A 1 333 ? 12.466 8.230 -35.461 1.00 92.88 333 PRO A C 1
ATOM 2521 O O . PRO A 1 333 ? 13.684 8.281 -35.666 1.00 92.88 333 PRO A O 1
ATOM 2524 N N . THR A 1 334 ? 11.587 8.880 -36.215 1.00 93.94 334 THR A N 1
ATOM 2525 C CA . THR A 1 334 ? 11.953 9.837 -37.264 1.00 93.94 334 THR A CA 1
ATOM 2526 C C . THR A 1 334 ? 12.513 11.133 -36.670 1.00 93.94 334 THR A C 1
ATOM 2528 O O . THR A 1 334 ? 12.363 11.435 -35.481 1.00 93.94 334 THR A O 1
ATOM 2531 N N . VAL A 1 335 ? 13.177 11.935 -37.507 1.00 92.25 335 VAL A N 1
ATOM 2532 C CA . VAL A 1 335 ? 13.735 13.230 -37.084 1.00 92.25 335 VAL A CA 1
ATOM 2533 C C . VAL A 1 335 ? 12.614 14.191 -36.684 1.00 92.25 335 VAL A C 1
ATOM 2535 O O . VAL A 1 335 ? 12.756 14.936 -35.714 1.00 92.25 335 VAL A O 1
ATOM 2538 N N . GLU A 1 336 ? 11.496 14.147 -37.400 1.00 93.31 336 GLU A N 1
ATOM 2539 C CA . GLU A 1 336 ? 10.306 14.957 -37.175 1.00 93.31 336 GLU A CA 1
ATOM 2540 C C . GLU A 1 336 ? 9.643 14.612 -35.835 1.00 93.31 336 GLU A C 1
ATOM 2542 O O . GLU A 1 336 ? 9.383 15.509 -35.031 1.00 93.31 336 GLU A O 1
ATOM 2547 N N . GLU A 1 337 ? 9.448 13.321 -35.543 1.00 93.94 337 GLU A N 1
ATOM 2548 C CA . GLU A 1 337 ? 8.920 12.856 -34.252 1.00 93.94 337 GLU A CA 1
ATOM 2549 C C . GLU A 1 337 ? 9.824 13.278 -33.093 1.00 93.94 337 GLU A C 1
ATOM 2551 O O . GLU A 1 337 ? 9.343 13.776 -32.073 1.00 93.94 337 GLU A O 1
ATOM 2556 N N . LEU A 1 338 ? 11.145 13.148 -33.259 1.00 93.19 338 LEU A N 1
ATOM 2557 C CA . LEU A 1 338 ? 12.118 13.558 -32.250 1.00 93.19 338 LEU A CA 1
ATOM 2558 C C . LEU A 1 338 ? 12.065 15.071 -31.987 1.00 93.19 338 LEU A C 1
ATOM 2560 O O . LEU A 1 338 ? 12.143 15.503 -30.836 1.00 93.19 338 LEU A O 1
ATOM 2564 N N . GLN A 1 339 ? 11.932 15.890 -33.033 1.00 93.00 339 GLN A N 1
ATOM 2565 C CA . GLN A 1 339 ? 11.804 17.343 -32.893 1.00 93.00 339 GLN A CA 1
ATOM 2566 C C . GLN A 1 339 ? 10.490 17.734 -32.206 1.00 93.00 339 GLN A C 1
ATOM 2568 O O . GLN A 1 339 ? 10.514 18.559 -31.290 1.00 93.00 339 GLN A O 1
ATOM 2573 N N . ALA A 1 340 ? 9.374 17.106 -32.585 1.00 94.31 340 ALA A N 1
ATOM 2574 C CA . ALA A 1 340 ? 8.074 17.329 -31.959 1.00 94.31 340 ALA A CA 1
ATOM 2575 C C . ALA A 1 340 ? 8.093 16.946 -30.470 1.00 94.31 340 ALA A C 1
ATOM 2577 O O . ALA A 1 340 ? 7.708 17.744 -29.615 1.00 94.31 340 ALA A O 1
ATOM 2578 N N . ALA A 1 341 ? 8.634 15.771 -30.142 1.00 94.75 341 ALA A N 1
ATOM 2579 C CA . ALA A 1 341 ? 8.795 15.309 -28.767 1.00 94.75 341 ALA A CA 1
ATOM 2580 C C . ALA A 1 341 ? 9.679 16.254 -27.937 1.00 94.75 341 ALA A C 1
ATOM 2582 O O . ALA A 1 341 ? 9.369 16.548 -26.782 1.00 94.75 341 ALA A O 1
ATOM 2583 N N . ARG A 1 342 ? 10.763 16.786 -28.520 1.00 96.00 342 ARG A N 1
ATOM 2584 C CA . ARG A 1 342 ? 11.639 17.756 -27.841 1.00 96.00 342 ARG A CA 1
ATOM 2585 C C . ARG A 1 342 ? 10.936 19.080 -27.528 1.00 96.00 342 ARG A C 1
ATOM 2587 O O . ARG A 1 342 ? 11.273 19.718 -26.531 1.00 96.00 342 ARG A O 1
ATOM 2594 N N . GLY A 1 343 ? 9.973 19.485 -28.355 1.00 94.62 343 GLY A N 1
ATOM 2595 C CA . GLY A 1 343 ? 9.157 20.683 -28.146 1.00 94.62 343 GLY A CA 1
ATOM 2596 C C . GLY A 1 343 ? 8.002 20.509 -27.152 1.00 94.62 343 GLY A C 1
ATOM 2597 O O . GLY A 1 343 ? 7.427 21.507 -26.723 1.00 94.62 343 GLY A O 1
ATOM 2598 N N . ASP A 1 344 ? 7.655 19.278 -26.765 1.00 93.94 344 ASP A N 1
ATOM 2599 C CA . ASP A 1 344 ? 6.475 19.004 -25.941 1.00 93.94 344 ASP A CA 1
ATOM 2600 C C . ASP A 1 344 ? 6.649 19.473 -24.482 1.00 93.94 344 ASP A C 1
ATOM 2602 O O . ASP A 1 344 ? 7.655 19.204 -23.818 1.00 93.94 344 ASP A O 1
ATOM 2606 N N . THR A 1 345 ? 5.633 20.170 -23.971 1.00 94.81 345 THR A N 1
ATOM 2607 C CA . THR A 1 345 ? 5.566 20.744 -22.615 1.00 94.81 345 THR A CA 1
ATOM 2608 C C . THR A 1 345 ? 4.622 19.977 -21.685 1.00 94.81 345 THR A C 1
ATOM 2610 O O . THR A 1 345 ? 4.568 20.248 -20.482 1.00 94.81 345 THR A O 1
ATOM 2613 N N . ARG A 1 346 ? 3.875 18.995 -22.202 1.00 91.50 346 ARG A N 1
ATOM 2614 C CA . ARG A 1 346 ? 2.887 18.227 -21.433 1.00 91.50 346 ARG A CA 1
ATOM 2615 C C . ARG A 1 346 ? 3.569 17.245 -20.471 1.00 91.50 346 ARG A C 1
ATOM 2617 O O . ARG A 1 346 ? 4.595 16.641 -20.789 1.00 91.50 346 ARG A O 1
ATOM 2624 N N . LYS A 1 347 ? 2.976 17.068 -19.283 1.00 87.94 347 LYS A N 1
ATOM 2625 C CA . LYS A 1 347 ? 3.574 16.347 -18.134 1.00 87.94 347 LYS A CA 1
ATOM 2626 C C . LYS A 1 347 ? 2.759 15.146 -17.637 1.00 87.94 347 LYS A C 1
ATOM 2628 O O . LYS A 1 347 ? 3.100 14.581 -16.599 1.00 87.94 347 LYS A O 1
ATOM 2633 N N . GLY A 1 348 ? 1.669 14.790 -18.325 1.00 82.31 348 GLY A N 1
ATOM 2634 C CA . GLY A 1 348 ? 0.862 13.610 -17.987 1.00 82.31 348 GLY A CA 1
ATOM 2635 C C . GLY A 1 348 ? 1.716 12.342 -18.012 1.00 82.31 348 GLY A C 1
ATOM 2636 O O . GLY A 1 348 ? 2.617 12.237 -18.839 1.00 82.31 348 GLY A O 1
ATOM 2637 N N . ALA A 1 349 ? 1.492 11.412 -17.081 1.00 79.25 349 ALA A N 1
ATOM 2638 C CA . ALA A 1 349 ? 2.311 10.202 -16.963 1.00 79.25 349 ALA A CA 1
ATOM 2639 C C . ALA A 1 349 ? 2.232 9.315 -18.218 1.00 79.25 349 ALA A C 1
ATOM 2641 O O . ALA A 1 349 ? 3.249 8.780 -18.647 1.00 79.25 349 ALA A O 1
ATOM 2642 N N . ASP A 1 350 ? 1.038 9.227 -18.801 1.00 79.56 350 ASP A N 1
ATOM 2643 C CA . ASP A 1 350 ? 0.727 8.622 -20.095 1.00 79.56 350 ASP A CA 1
ATOM 2644 C C . ASP A 1 350 ? 1.501 9.302 -21.232 1.00 79.56 350 ASP A C 1
ATOM 2646 O O . ASP A 1 350 ? 2.271 8.655 -21.935 1.00 79.56 350 ASP A O 1
ATOM 2650 N N . ILE A 1 351 ? 1.408 10.632 -21.320 1.00 87.44 351 ILE A N 1
ATOM 2651 C CA . ILE A 1 351 ? 2.081 11.427 -22.357 1.00 87.44 351 ILE A CA 1
ATOM 2652 C C . ILE A 1 351 ? 3.604 11.284 -22.266 1.00 87.44 351 ILE A C 1
ATOM 2654 O O . ILE A 1 351 ? 4.296 11.181 -23.276 1.00 87.44 351 ILE A O 1
ATOM 2658 N N . VAL A 1 352 ? 4.143 11.294 -21.045 1.00 86.38 352 VAL A N 1
ATOM 2659 C CA . VAL A 1 352 ? 5.571 11.074 -20.805 1.00 86.38 352 VAL A CA 1
ATOM 2660 C C . VAL A 1 352 ? 5.967 9.653 -21.201 1.00 86.38 352 VAL A C 1
ATOM 2662 O O . VAL A 1 352 ? 7.034 9.486 -21.782 1.00 86.38 352 VAL A O 1
ATOM 2665 N N . GLY A 1 353 ? 5.136 8.651 -20.897 1.00 84.31 353 GLY A N 1
ATOM 2666 C CA . GLY A 1 353 ? 5.369 7.260 -21.288 1.00 84.31 353 GLY A CA 1
ATOM 2667 C C . GLY A 1 353 ? 5.546 7.113 -22.799 1.00 84.31 353 GLY A C 1
ATOM 2668 O O . GLY A 1 353 ? 6.561 6.576 -23.239 1.00 84.31 353 GLY A O 1
ATOM 2669 N N . ASP A 1 354 ? 4.635 7.686 -23.586 1.00 84.75 354 ASP A N 1
ATOM 2670 C CA . ASP A 1 354 ? 4.716 7.665 -25.053 1.00 84.75 354 A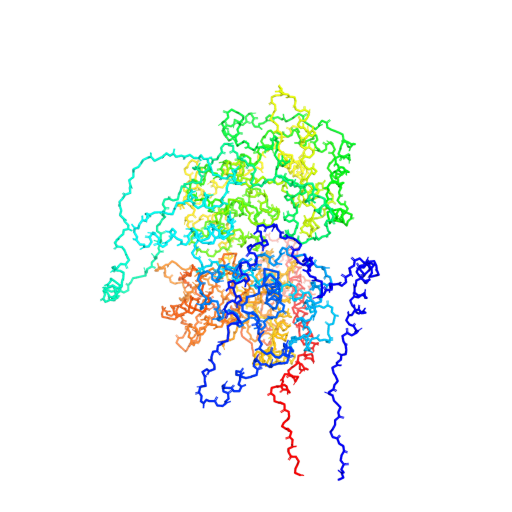SP A CA 1
ATOM 2671 C C . ASP A 1 354 ? 5.943 8.428 -25.571 1.00 84.75 354 ASP A C 1
ATOM 2673 O O . ASP A 1 354 ? 6.680 7.960 -26.442 1.00 84.75 354 ASP A O 1
ATOM 2677 N N . ARG A 1 355 ? 6.210 9.605 -24.995 1.00 91.88 355 ARG A N 1
ATOM 2678 C CA . ARG A 1 355 ? 7.346 10.447 -25.382 1.00 91.88 355 ARG A CA 1
ATOM 2679 C C . ARG A 1 355 ? 8.697 9.808 -25.061 1.00 91.88 355 ARG A C 1
ATOM 2681 O O . ARG A 1 355 ? 9.681 10.079 -25.752 1.00 91.88 355 ARG A O 1
ATOM 2688 N N . LEU A 1 356 ? 8.771 8.967 -24.033 1.00 89.69 356 LEU A N 1
ATOM 2689 C CA . LEU A 1 356 ? 10.012 8.341 -23.585 1.00 89.69 356 LEU A CA 1
ATOM 2690 C C . LEU A 1 356 ? 10.625 7.429 -24.656 1.00 89.69 356 LEU A C 1
ATOM 2692 O O . LEU A 1 356 ? 11.846 7.414 -24.813 1.00 89.69 356 LEU A O 1
ATOM 2696 N N . ASP A 1 357 ? 9.797 6.713 -25.418 1.00 88.12 357 ASP A N 1
ATOM 2697 C CA . ASP A 1 357 ? 10.245 5.853 -26.523 1.00 88.12 357 ASP A CA 1
ATOM 2698 C C . ASP A 1 357 ? 10.761 6.646 -27.733 1.00 88.12 357 ASP A C 1
ATOM 2700 O O . ASP A 1 357 ? 11.487 6.099 -28.558 1.00 88.12 357 ASP A O 1
ATOM 2704 N N . ILE A 1 358 ? 10.465 7.946 -27.799 1.00 93.19 358 ILE A N 1
ATOM 2705 C CA . ILE A 1 358 ? 10.972 8.857 -28.830 1.00 93.19 358 ILE A CA 1
ATOM 2706 C C . ILE A 1 358 ? 12.247 9.565 -28.349 1.00 93.19 358 ILE A C 1
ATOM 2708 O O . ILE A 1 358 ? 13.243 9.616 -29.066 1.00 93.19 358 ILE A O 1
ATOM 2712 N N . ILE A 1 359 ? 12.243 10.116 -27.129 1.00 94.94 359 ILE A N 1
ATOM 2713 C CA . ILE A 1 359 ? 13.379 10.881 -26.578 1.00 94.94 359 ILE A CA 1
ATOM 2714 C C . ILE A 1 359 ? 14.559 9.975 -26.206 1.00 94.94 359 ILE A C 1
ATOM 2716 O O . ILE A 1 359 ? 15.720 10.382 -26.338 1.00 94.94 359 ILE A O 1
ATOM 2720 N N . VAL A 1 360 ? 14.258 8.760 -25.741 1.00 93.62 360 VAL A N 1
ATOM 2721 C CA . VAL A 1 360 ? 15.226 7.724 -25.365 1.00 93.62 360 VAL A CA 1
ATOM 2722 C C . VAL A 1 360 ? 14.863 6.442 -26.120 1.00 93.62 360 VAL A C 1
ATOM 2724 O O . VAL A 1 360 ? 14.287 5.534 -25.522 1.00 93.62 360 VAL A O 1
ATOM 2727 N N . PRO A 1 361 ? 15.135 6.351 -27.429 1.00 92.50 361 PRO A N 1
ATOM 2728 C CA . PRO A 1 361 ? 14.687 5.226 -28.245 1.00 92.50 361 PRO A CA 1
ATOM 2729 C C . PRO A 1 361 ? 15.333 3.906 -27.821 1.00 92.50 361 PRO A C 1
ATOM 2731 O O . PRO A 1 361 ? 16.463 3.884 -27.332 1.00 92.50 361 PRO A O 1
ATOM 2734 N N . GLU A 1 362 ? 14.633 2.785 -28.028 1.00 90.69 362 GLU A N 1
ATOM 2735 C CA . GLU A 1 362 ? 15.098 1.449 -27.617 1.00 90.69 362 GLU A CA 1
ATOM 2736 C C . GLU A 1 362 ? 16.510 1.134 -28.122 1.00 90.69 362 GLU A C 1
ATOM 2738 O O . GLU A 1 362 ? 17.355 0.659 -27.365 1.00 90.69 362 GLU A O 1
ATOM 2743 N N . THR A 1 363 ? 16.815 1.496 -29.365 1.00 88.50 363 THR A N 1
ATOM 2744 C CA . THR A 1 363 ? 18.137 1.296 -29.970 1.00 88.50 363 THR A CA 1
ATOM 2745 C C . THR A 1 363 ? 19.281 1.969 -29.203 1.00 88.50 363 THR A C 1
ATOM 2747 O O . THR A 1 363 ? 20.418 1.522 -29.316 1.00 88.50 363 THR A O 1
ATOM 2750 N N . GLU A 1 364 ? 19.006 3.014 -28.415 1.00 91.75 364 GLU A N 1
ATOM 2751 C CA . GLU A 1 364 ? 19.988 3.675 -27.541 1.00 91.75 364 GLU A CA 1
ATOM 2752 C C . GLU A 1 364 ? 20.061 3.051 -26.135 1.00 91.75 364 GLU A C 1
ATOM 2754 O O . GLU A 1 364 ? 21.065 3.218 -25.432 1.00 91.75 364 GLU A O 1
ATOM 2759 N N . ARG A 1 365 ? 19.016 2.335 -25.698 1.00 92.25 365 ARG A N 1
ATOM 2760 C CA . ARG A 1 365 ? 18.894 1.786 -24.333 1.00 92.25 365 ARG A CA 1
ATOM 2761 C C . ARG A 1 365 ? 19.821 0.602 -24.082 1.00 92.25 365 ARG A C 1
ATOM 2763 O O . ARG A 1 365 ? 20.312 0.451 -22.965 1.00 92.25 365 ARG A O 1
ATOM 2770 N N . VAL A 1 366 ? 20.129 -0.177 -25.117 1.00 92.94 366 VAL A N 1
ATOM 2771 C CA . VAL A 1 366 ? 21.052 -1.318 -25.039 1.00 92.94 366 VAL A CA 1
ATOM 2772 C C . VAL A 1 366 ? 22.287 -1.100 -25.905 1.00 92.94 366 VAL A C 1
ATOM 2774 O O . VAL A 1 366 ? 22.208 -0.541 -26.998 1.00 92.94 366 VAL A O 1
ATOM 2777 N N . ILE A 1 367 ? 23.444 -1.569 -25.434 1.00 90.12 367 ILE A N 1
ATOM 2778 C CA . ILE A 1 367 ? 24.679 -1.535 -26.231 1.00 90.12 367 ILE A CA 1
ATOM 2779 C C . ILE A 1 367 ? 24.474 -2.304 -27.542 1.00 90.12 367 ILE A C 1
ATOM 2781 O O . ILE A 1 367 ? 23.976 -3.428 -27.537 1.00 90.12 367 ILE A O 1
ATOM 2785 N N . GLY A 1 368 ? 24.905 -1.716 -28.659 1.00 85.69 368 GLY A N 1
ATOM 2786 C CA . GLY A 1 368 ? 24.878 -2.367 -29.972 1.00 85.69 368 GLY A CA 1
ATOM 2787 C C . GLY A 1 368 ? 23.489 -2.466 -30.611 1.00 85.69 368 GLY A C 1
ATOM 2788 O O . GLY A 1 368 ? 23.368 -3.066 -31.674 1.00 85.69 368 GLY A O 1
ATOM 2789 N N . GLY A 1 369 ? 22.446 -1.894 -29.995 1.00 87.19 369 GLY A N 1
ATOM 2790 C CA . GLY A 1 369 ? 21.087 -1.825 -30.547 1.00 87.19 369 GLY A CA 1
ATOM 2791 C C . GLY A 1 369 ? 20.307 -3.146 -30.549 1.00 87.19 369 GLY A C 1
ATOM 2792 O O . GLY A 1 369 ? 19.136 -3.168 -30.925 1.00 87.19 369 GLY A O 1
ATOM 2793 N N . THR A 1 370 ? 20.914 -4.257 -30.131 1.00 89.81 370 THR A N 1
ATOM 2794 C CA . THR A 1 370 ? 20.242 -5.552 -29.963 1.00 89.81 370 THR A CA 1
ATOM 2795 C C . THR A 1 370 ? 20.709 -6.223 -28.684 1.00 89.81 370 THR A C 1
ATOM 2797 O O . THR A 1 370 ? 21.912 -6.357 -28.464 1.00 89.81 370 THR A O 1
ATOM 2800 N N . TYR A 1 371 ? 19.768 -6.653 -27.844 1.00 92.19 371 TYR A N 1
ATOM 2801 C CA . TYR A 1 371 ? 20.112 -7.304 -26.588 1.00 92.19 371 TYR A CA 1
ATOM 2802 C C . TYR A 1 371 ? 20.360 -8.804 -26.784 1.00 92.19 371 TYR A C 1
ATOM 2804 O O . TYR A 1 371 ? 19.602 -9.499 -27.466 1.00 92.19 371 TYR A O 1
ATOM 2812 N N . VAL A 1 372 ? 21.424 -9.305 -26.155 1.00 91.19 372 VAL A N 1
ATOM 2813 C CA . VAL A 1 372 ? 21.750 -10.732 -26.101 1.00 91.19 372 VAL A CA 1
ATOM 2814 C C . VAL A 1 372 ? 21.721 -11.173 -24.643 1.00 91.19 372 VAL A C 1
ATOM 2816 O O . VAL A 1 372 ? 22.497 -10.673 -23.830 1.00 91.19 372 VAL A O 1
ATOM 2819 N N . ALA A 1 373 ? 20.814 -12.091 -24.317 1.00 90.56 373 ALA A N 1
ATOM 2820 C CA . ALA A 1 373 ? 20.654 -12.624 -22.973 1.00 90.56 373 ALA A CA 1
ATOM 2821 C C . ALA A 1 373 ? 21.742 -13.660 -22.651 1.00 90.56 373 ALA A C 1
ATOM 2823 O O . ALA A 1 373 ? 22.112 -14.485 -23.494 1.00 90.56 373 ALA A O 1
ATOM 2824 N N . GLY A 1 374 ? 22.208 -13.648 -21.402 1.00 89.19 374 GLY A N 1
ATOM 2825 C CA . GLY A 1 374 ? 23.301 -14.499 -20.934 1.00 89.19 374 GLY A CA 1
ATOM 2826 C C . GLY A 1 374 ? 24.693 -13.942 -21.250 1.00 89.19 374 GLY A C 1
ATOM 2827 O O . GLY A 1 374 ? 24.867 -12.803 -21.689 1.00 89.19 374 GLY A O 1
ATOM 2828 N N . ARG A 1 375 ? 25.711 -14.750 -20.962 1.00 89.94 375 ARG A N 1
ATOM 2829 C CA . ARG A 1 375 ? 27.123 -14.433 -21.195 1.00 89.94 375 ARG A CA 1
ATOM 2830 C C . ARG A 1 375 ? 27.463 -14.446 -22.691 1.00 89.94 375 ARG A C 1
ATOM 2832 O O . ARG A 1 375 ? 26.796 -15.134 -23.465 1.00 89.94 375 ARG A O 1
ATOM 2839 N N . PRO A 1 376 ? 28.572 -13.801 -23.110 1.00 84.56 376 PRO A N 1
ATOM 2840 C CA . PRO A 1 376 ? 29.039 -13.845 -24.501 1.00 84.56 376 PRO A CA 1
ATOM 2841 C C . PRO A 1 376 ? 29.290 -15.257 -25.061 1.00 84.56 376 PRO A C 1
ATOM 2843 O O . PRO A 1 376 ? 29.194 -15.467 -26.265 1.00 84.56 376 PRO A O 1
ATOM 2846 N N . ASP A 1 377 ? 29.596 -16.235 -24.203 1.00 84.25 377 ASP A N 1
ATOM 2847 C CA . ASP A 1 377 ? 29.761 -17.649 -24.580 1.00 84.25 377 ASP A CA 1
ATOM 2848 C C . ASP A 1 377 ? 28.431 -18.427 -24.663 1.00 84.25 377 ASP A C 1
ATOM 2850 O O . ASP A 1 377 ? 28.414 -19.621 -24.964 1.00 84.25 377 ASP A O 1
ATOM 2854 N N . GLY A 1 378 ? 27.307 -17.755 -24.410 1.00 82.62 378 GLY A N 1
ATOM 2855 C CA . GLY A 1 378 ? 25.965 -18.312 -24.468 1.00 82.62 378 GLY A CA 1
ATOM 2856 C C . GLY A 1 378 ? 25.542 -19.116 -23.239 1.00 82.62 378 GLY A C 1
ATOM 2857 O O . GLY A 1 378 ? 24.492 -19.764 -23.324 1.00 82.62 378 GLY A O 1
ATOM 2858 N N . SER A 1 379 ? 26.331 -19.105 -22.158 1.00 89.19 379 SER A N 1
ATOM 2859 C CA . SER A 1 379 ? 25.952 -19.646 -20.846 1.00 89.19 379 SER A CA 1
ATOM 2860 C C . SER A 1 379 ? 25.189 -18.620 -19.995 1.00 89.19 379 SER A C 1
ATOM 2862 O O . SER A 1 379 ? 25.219 -17.423 -20.273 1.00 89.19 379 SER A O 1
ATOM 2864 N N . ASP A 1 380 ? 24.481 -19.089 -18.970 1.00 91.25 380 ASP A N 1
ATOM 2865 C CA . ASP A 1 380 ? 23.725 -18.235 -18.044 1.00 91.25 380 ASP A CA 1
ATOM 2866 C C . ASP A 1 380 ? 24.683 -17.523 -17.058 1.00 91.25 380 ASP A C 1
ATOM 2868 O O . ASP A 1 380 ? 25.700 -18.079 -16.634 1.00 91.25 380 ASP A O 1
ATOM 2872 N N . TRP A 1 381 ? 24.375 -16.289 -16.649 1.00 93.75 381 TRP A N 1
ATOM 2873 C CA . TRP A 1 381 ? 25.187 -15.537 -15.677 1.00 93.75 381 TRP A CA 1
ATOM 2874 C C . TRP A 1 381 ? 25.219 -16.200 -14.296 1.00 93.75 381 TRP A C 1
ATOM 2876 O O . TRP A 1 381 ? 26.226 -16.149 -13.587 1.00 93.75 381 TRP A O 1
ATOM 2886 N N . SER A 1 382 ? 24.128 -16.864 -13.930 1.00 89.75 382 SER A N 1
ATOM 2887 C CA . SER A 1 382 ? 23.936 -17.607 -12.683 1.00 89.75 382 SER A CA 1
ATOM 2888 C C . SER A 1 382 ? 24.871 -18.807 -12.506 1.00 89.75 382 SER A C 1
ATOM 2890 O O . SER A 1 382 ? 24.957 -19.337 -11.397 1.00 89.75 382 SER A O 1
ATOM 2892 N N . THR A 1 383 ? 25.611 -19.223 -13.543 1.00 91.94 383 THR A N 1
ATOM 2893 C CA . THR A 1 383 ? 26.625 -20.285 -13.428 1.00 91.94 383 THR A CA 1
ATOM 2894 C C . THR A 1 383 ? 27.999 -19.772 -12.992 1.00 91.94 383 THR A C 1
ATOM 2896 O O . THR A 1 383 ? 28.911 -20.579 -12.814 1.00 91.94 383 THR A O 1
ATOM 2899 N N . LEU A 1 384 ? 28.180 -18.454 -12.838 1.00 92.06 384 LEU A N 1
ATOM 2900 C CA . LEU A 1 384 ? 29.419 -17.876 -12.316 1.00 92.06 384 LEU A CA 1
ATOM 2901 C C . LEU A 1 384 ? 29.672 -18.310 -10.867 1.00 92.06 384 LEU A C 1
ATOM 2903 O O . LEU A 1 384 ? 28.776 -18.323 -10.020 1.00 92.06 384 LEU A O 1
ATOM 2907 N N . THR A 1 385 ? 30.927 -18.623 -10.561 1.00 91.75 385 THR A N 1
ATOM 2908 C CA . THR A 1 385 ? 31.360 -18.965 -9.206 1.00 91.75 385 THR A CA 1
ATOM 2909 C C . THR A 1 385 ? 31.387 -17.732 -8.295 1.00 91.75 385 THR A C 1
ATOM 2911 O O . THR A 1 385 ? 31.560 -16.604 -8.769 1.00 91.75 385 THR A O 1
ATOM 2914 N N . PRO A 1 386 ? 31.312 -17.908 -6.960 1.00 89.06 386 PRO A N 1
ATOM 2915 C CA . PRO A 1 386 ? 31.482 -16.801 -6.019 1.00 89.06 386 PRO A CA 1
ATOM 2916 C C . PRO A 1 386 ? 32.788 -16.017 -6.216 1.00 89.06 386 PRO A C 1
ATOM 2918 O O . PRO A 1 386 ? 32.798 -14.802 -6.049 1.00 89.06 386 PRO A O 1
ATOM 2921 N N . ALA A 1 387 ? 33.874 -16.690 -6.613 1.00 90.38 387 ALA A N 1
ATOM 2922 C CA . ALA A 1 387 ? 35.163 -16.051 -6.871 1.00 90.38 387 ALA A CA 1
ATOM 2923 C C . ALA A 1 387 ? 35.130 -15.152 -8.118 1.00 90.38 387 ALA A C 1
ATOM 2925 O O . ALA A 1 387 ? 35.643 -14.037 -8.076 1.00 90.38 387 ALA A O 1
ATOM 2926 N N . GLU A 1 388 ? 34.489 -15.596 -9.204 1.00 91.88 388 GLU A N 1
ATOM 2927 C CA . GLU A 1 388 ? 34.301 -14.771 -10.406 1.00 91.88 388 GLU A CA 1
ATOM 2928 C C . GLU A 1 388 ? 33.386 -13.571 -10.121 1.00 91.88 388 GLU A C 1
ATOM 2930 O O . GLU A 1 388 ? 33.668 -12.452 -10.543 1.00 91.88 388 GLU A O 1
ATOM 2935 N N . LEU A 1 389 ? 32.321 -13.778 -9.343 1.00 91.19 389 LEU A N 1
ATOM 2936 C CA . LEU A 1 389 ? 31.397 -12.716 -8.935 1.00 91.19 389 LEU A CA 1
ATOM 2937 C C . LEU A 1 389 ? 32.034 -11.674 -8.000 1.00 91.19 389 LEU A C 1
ATOM 2939 O O . LEU A 1 389 ? 31.557 -10.537 -7.939 1.00 91.19 389 LEU A O 1
ATOM 2943 N N . ALA A 1 390 ? 33.099 -12.043 -7.287 1.00 89.38 390 ALA A N 1
ATOM 2944 C CA . ALA A 1 390 ? 33.841 -11.159 -6.392 1.00 89.38 390 ALA A CA 1
ATOM 2945 C C . ALA A 1 390 ? 34.836 -10.236 -7.124 1.00 89.38 390 ALA A C 1
ATOM 2947 O O . ALA A 1 390 ? 35.340 -9.288 -6.518 1.00 89.38 390 ALA A O 1
ATOM 2948 N N . VAL A 1 391 ? 35.117 -10.479 -8.412 1.00 90.38 391 VAL A N 1
ATOM 2949 C CA . VAL A 1 391 ? 36.051 -9.660 -9.200 1.00 90.38 391 VAL A CA 1
ATOM 2950 C C . VAL A 1 391 ? 35.550 -8.219 -9.266 1.00 90.38 391 VAL A C 1
ATOM 2952 O O . VAL A 1 391 ? 34.425 -7.957 -9.687 1.00 90.38 391 VAL A O 1
ATOM 2955 N N . ARG A 1 392 ? 36.386 -7.273 -8.834 1.00 90.31 392 ARG A N 1
ATOM 2956 C CA . ARG A 1 392 ? 36.071 -5.839 -8.829 1.00 90.31 392 ARG A CA 1
ATOM 2957 C C . ARG A 1 392 ? 36.266 -5.216 -10.209 1.00 90.31 392 ARG A C 1
ATOM 2959 O O . ARG A 1 392 ? 37.136 -5.640 -10.966 1.00 90.31 392 ARG A O 1
ATOM 2966 N N . GLY A 1 393 ? 35.429 -4.232 -10.529 1.00 90.38 393 GLY A N 1
ATOM 2967 C CA . GLY A 1 393 ? 35.506 -3.507 -11.797 1.00 90.38 393 GLY A CA 1
ATOM 2968 C C . GLY A 1 393 ? 36.647 -2.479 -11.845 1.00 90.38 393 GLY A C 1
ATOM 2969 O O . GLY A 1 393 ? 37.280 -2.205 -10.821 1.00 90.38 393 GLY A O 1
ATOM 2970 N N . PRO A 1 394 ? 36.912 -1.904 -13.030 1.00 90.62 394 PRO A N 1
ATOM 2971 C CA . PRO A 1 394 ? 38.068 -1.037 -13.268 1.00 90.62 394 PRO A CA 1
ATOM 2972 C C . PRO A 1 394 ? 37.920 0.393 -12.717 1.00 90.62 394 PRO A C 1
ATOM 2974 O O . PRO A 1 394 ? 38.919 1.106 -12.642 1.00 90.62 394 PRO A O 1
ATOM 2977 N N . GLY A 1 395 ? 36.716 0.806 -12.305 1.00 92.06 395 GLY A N 1
ATOM 2978 C CA . GLY A 1 395 ? 36.421 2.186 -11.903 1.00 92.06 395 GLY A CA 1
ATOM 2979 C C . GLY A 1 395 ? 35.904 3.059 -13.047 1.00 92.06 395 GLY A C 1
ATOM 2980 O O . GLY A 1 395 ? 35.699 2.581 -14.164 1.00 92.06 395 GLY A O 1
ATOM 2981 N N . PHE A 1 396 ? 35.641 4.332 -12.749 1.00 94.81 396 PHE A N 1
ATOM 2982 C CA . PHE A 1 396 ? 35.070 5.278 -13.710 1.00 94.81 396 PHE A CA 1
ATOM 2983 C C . PHE A 1 396 ? 36.189 6.009 -14.459 1.00 94.81 396 PHE A C 1
ATOM 2985 O O . PHE A 1 396 ? 37.034 6.635 -13.821 1.00 94.81 396 PHE A O 1
ATOM 2992 N N . PRO A 1 397 ? 36.217 5.970 -15.804 1.00 94.19 397 PRO A N 1
ATOM 2993 C CA . PRO A 1 397 ? 37.291 6.601 -16.572 1.00 94.19 397 PRO A CA 1
ATOM 2994 C C . PRO A 1 397 ? 37.112 8.119 -16.752 1.00 94.19 397 PRO A C 1
ATOM 2996 O O . PRO A 1 397 ? 38.024 8.782 -17.245 1.00 94.19 397 PRO A O 1
ATOM 2999 N N . GLY A 1 398 ? 35.937 8.668 -16.426 1.00 93.88 398 GLY A N 1
ATOM 3000 C CA . GLY A 1 398 ? 35.606 10.079 -16.632 1.00 93.88 398 GLY A CA 1
ATOM 3001 C C . GLY A 1 398 ? 35.919 10.982 -15.435 1.00 93.88 398 GLY A C 1
ATOM 3002 O O . GLY A 1 398 ? 36.252 10.528 -14.344 1.00 93.88 398 GLY A O 1
ATOM 3003 N N . THR A 1 399 ? 35.764 12.288 -15.647 1.00 96.81 399 THR A N 1
ATOM 3004 C CA . THR A 1 399 ? 35.903 13.337 -14.620 1.00 96.81 399 THR A CA 1
ATOM 3005 C C . THR A 1 399 ? 34.579 14.065 -14.377 1.00 96.81 399 THR A C 1
ATOM 3007 O O . THR A 1 399 ? 33.608 13.864 -15.108 1.00 96.81 399 THR A O 1
ATOM 3010 N N . ASP A 1 400 ? 34.539 14.959 -13.391 1.00 97.81 400 ASP A N 1
ATOM 3011 C CA . ASP A 1 400 ? 33.389 15.838 -13.146 1.00 97.81 400 ASP A CA 1
ATOM 3012 C C . ASP A 1 400 ? 33.047 16.693 -14.385 1.00 97.81 400 ASP A C 1
ATOM 3014 O O . ASP A 1 400 ? 31.878 16.836 -14.735 1.00 97.81 400 ASP A O 1
ATOM 3018 N N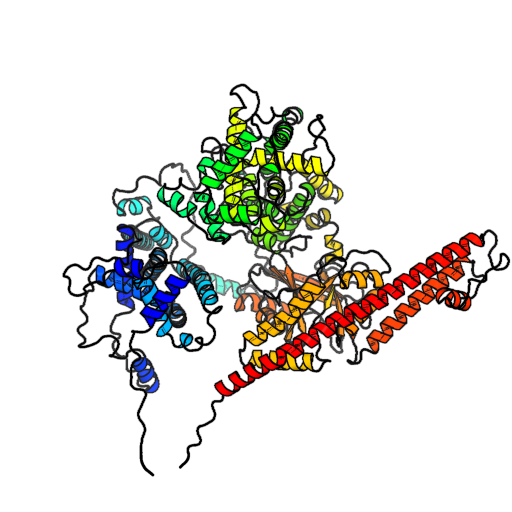 . GLU A 1 401 ? 34.044 17.161 -15.148 1.00 97.81 401 GLU A N 1
ATOM 3019 C CA . GLU A 1 401 ? 33.817 17.858 -16.426 1.00 97.81 401 GLU A CA 1
ATOM 3020 C C . GLU A 1 401 ? 33.171 16.949 -17.480 1.00 97.81 401 GLU A C 1
ATOM 3022 O O . GLU A 1 401 ? 32.414 17.407 -18.338 1.00 97.81 401 GLU A O 1
ATOM 3027 N N . THR A 1 402 ? 33.457 15.646 -17.422 1.00 97.31 402 THR A N 1
ATOM 3028 C CA . THR A 1 402 ? 32.824 14.661 -18.303 1.00 97.31 402 THR A CA 1
ATOM 3029 C C . THR A 1 402 ? 31.343 14.511 -17.967 1.00 97.31 402 THR A C 1
ATOM 3031 O O . THR A 1 402 ? 30.518 14.476 -18.881 1.00 97.31 402 THR A O 1
ATOM 3034 N N . LEU A 1 403 ? 30.999 14.461 -16.676 1.00 97.81 403 LEU A N 1
ATOM 3035 C CA . LEU A 1 403 ? 29.614 14.368 -16.209 1.00 97.81 403 LEU A CA 1
ATOM 3036 C C . LEU A 1 403 ? 28.822 15.644 -16.509 1.00 97.81 403 LEU A C 1
ATOM 3038 O O . LEU A 1 403 ? 27.691 15.542 -16.978 1.00 97.81 403 LEU A O 1
ATOM 3042 N N . GLU A 1 404 ? 29.428 16.821 -16.331 1.00 98.00 404 GLU A N 1
ATOM 3043 C CA . GLU A 1 404 ? 28.832 18.106 -16.717 1.00 98.00 404 GLU A CA 1
ATOM 3044 C C . GLU A 1 404 ? 28.518 18.139 -18.216 1.00 98.00 404 GLU A C 1
ATOM 3046 O O . GLU A 1 404 ? 27.395 18.451 -18.611 1.00 98.00 404 GLU A O 1
ATOM 3051 N N . ARG A 1 405 ? 29.472 17.741 -19.069 1.00 98.06 405 ARG A N 1
ATOM 3052 C CA . ARG A 1 405 ? 29.239 17.666 -20.517 1.00 98.06 405 ARG A CA 1
ATOM 3053 C C . ARG A 1 405 ? 28.080 16.723 -20.854 1.00 98.06 405 ARG A C 1
ATOM 3055 O O . ARG A 1 405 ? 27.191 17.109 -21.609 1.00 98.06 405 ARG A O 1
ATOM 3062 N N . ILE A 1 406 ? 28.066 15.513 -20.283 1.00 97.88 406 ILE A N 1
ATOM 3063 C CA . ILE A 1 406 ? 26.975 14.544 -20.479 1.00 97.88 406 ILE A CA 1
ATOM 3064 C C . ILE A 1 406 ? 25.632 15.141 -20.047 1.00 97.88 406 ILE A C 1
ATOM 3066 O O . ILE A 1 406 ? 24.627 14.959 -20.736 1.00 97.88 406 ILE A O 1
ATOM 3070 N N . TRP A 1 407 ? 25.601 15.845 -18.916 1.00 97.75 407 TRP A N 1
ATOM 3071 C CA . TRP A 1 407 ? 24.394 16.470 -18.392 1.00 97.75 407 TRP A CA 1
ATOM 3072 C C . TRP A 1 407 ? 23.848 17.536 -19.346 1.00 97.75 407 TRP A C 1
ATOM 3074 O O . TRP A 1 407 ? 22.677 17.475 -19.720 1.00 97.75 407 TRP A O 1
ATOM 3084 N N . GLN A 1 408 ? 24.695 18.450 -19.825 1.00 97.81 408 GLN A N 1
ATOM 3085 C CA . GLN A 1 408 ? 24.280 19.493 -20.769 1.00 97.81 408 GLN A CA 1
ATOM 3086 C C . GLN A 1 408 ? 23.809 18.917 -22.111 1.00 97.81 408 GLN A C 1
ATOM 3088 O O . GLN A 1 408 ? 22.782 19.342 -22.644 1.00 97.81 408 GLN A O 1
ATOM 3093 N N . GLU A 1 409 ? 24.502 17.902 -22.635 1.00 97.50 409 GLU A N 1
ATOM 3094 C CA . GLU A 1 409 ? 24.061 17.174 -23.831 1.00 97.50 409 GLU A CA 1
ATOM 3095 C C . GLU A 1 409 ? 22.688 16.528 -23.608 1.00 97.50 409 GLU A C 1
ATOM 3097 O O . GLU A 1 409 ? 21.778 16.702 -24.419 1.00 97.50 409 GLU A O 1
ATOM 3102 N N . THR A 1 410 ? 22.503 15.844 -22.476 1.00 97.44 410 THR A N 1
ATOM 3103 C CA . THR A 1 410 ? 21.233 15.207 -22.102 1.00 97.44 410 THR A CA 1
ATOM 3104 C C . THR A 1 410 ? 20.093 16.218 -22.056 1.00 97.44 410 THR A C 1
ATOM 3106 O O . THR A 1 410 ? 19.037 15.980 -22.646 1.00 97.44 410 THR A O 1
ATOM 3109 N N . LEU A 1 411 ? 20.301 17.363 -21.399 1.00 97.25 411 LEU A N 1
ATOM 3110 C CA . LEU A 1 411 ? 19.301 18.424 -21.342 1.00 97.25 411 LEU A CA 1
ATOM 3111 C C . LEU A 1 411 ? 18.977 18.943 -22.739 1.00 97.25 411 LEU A C 1
ATOM 3113 O O . LEU A 1 411 ? 17.803 19.080 -23.065 1.00 97.25 411 LEU A O 1
ATOM 3117 N N . SER A 1 412 ? 19.977 19.169 -23.594 1.00 96.12 412 SER A N 1
ATOM 3118 C CA . SER A 1 412 ? 19.747 19.657 -24.960 1.00 96.12 412 SER A CA 1
ATOM 3119 C C . SER A 1 412 ? 18.867 18.717 -25.797 1.00 96.12 412 SER A C 1
ATOM 3121 O O . SER A 1 412 ? 18.083 19.180 -26.628 1.00 96.12 412 SER A O 1
ATOM 3123 N N . GLU A 1 413 ? 18.937 17.413 -25.523 1.00 95.62 413 GLU A N 1
ATOM 3124 C CA . GLU A 1 413 ? 18.228 16.360 -26.249 1.00 95.62 413 GLU A CA 1
ATOM 3125 C C . GLU A 1 413 ? 16.875 15.960 -25.633 1.00 95.62 413 GLU A C 1
ATOM 3127 O O . GLU A 1 413 ? 16.146 15.190 -26.263 1.00 95.62 413 GLU A O 1
ATOM 3132 N N . SER A 1 414 ? 16.551 16.465 -24.438 1.00 96.44 414 SER A N 1
ATOM 3133 C CA . SER A 1 414 ? 15.314 16.175 -23.694 1.00 96.44 414 SER A CA 1
ATOM 3134 C C . SER A 1 414 ? 14.165 17.125 -24.062 1.00 96.44 414 SER A C 1
ATOM 3136 O O . SER A 1 414 ? 14.389 18.200 -24.634 1.00 96.44 414 SER A O 1
ATOM 3138 N N . SER A 1 415 ? 12.930 16.749 -23.705 1.00 97.31 415 SER A N 1
ATOM 3139 C CA . SER A 1 415 ? 11.742 17.586 -23.929 1.00 97.31 415 SER A CA 1
ATOM 3140 C C . SER A 1 415 ? 11.755 18.897 -23.138 1.00 97.31 415 SER A C 1
ATOM 3142 O O . SER A 1 415 ? 12.430 19.031 -22.112 1.00 97.31 415 SER A O 1
ATOM 3144 N N . ALA A 1 416 ? 10.972 19.876 -23.594 1.00 96.94 416 ALA A N 1
ATOM 3145 C CA . ALA A 1 416 ? 10.733 21.113 -22.854 1.00 96.94 416 ALA A CA 1
ATOM 3146 C C . ALA A 1 416 ? 10.129 20.830 -21.466 1.00 96.94 416 ALA A C 1
ATOM 3148 O O . ALA A 1 416 ? 10.574 21.407 -20.474 1.00 96.94 416 ALA A O 1
ATOM 3149 N N . ALA A 1 417 ? 9.200 19.872 -21.373 1.00 95.94 417 ALA A N 1
ATOM 3150 C CA . ALA A 1 417 ? 8.630 19.416 -20.105 1.00 95.94 417 ALA A CA 1
ATOM 3151 C C . ALA A 1 417 ? 9.693 18.875 -19.130 1.00 95.94 417 ALA A C 1
ATOM 3153 O O . ALA A 1 417 ? 9.610 19.111 -17.924 1.00 95.94 417 ALA A O 1
ATOM 3154 N N . ALA A 1 418 ? 10.678 18.132 -19.639 1.00 95.88 418 ALA A N 1
ATOM 3155 C CA . ALA A 1 418 ? 11.768 17.572 -18.848 1.00 95.88 418 ALA A CA 1
ATOM 3156 C C . ALA A 1 418 ? 12.749 18.649 -18.356 1.00 95.88 418 ALA A C 1
ATOM 3158 O O . ALA A 1 418 ? 13.149 18.623 -17.192 1.00 95.88 418 ALA A O 1
ATOM 3159 N N . LYS A 1 419 ? 13.078 19.634 -19.204 1.00 97.06 419 LYS A N 1
ATOM 3160 C CA . LYS A 1 419 ? 13.902 20.798 -18.826 1.00 97.06 419 LYS A CA 1
ATOM 3161 C C . LYS A 1 419 ? 13.245 21.606 -17.707 1.00 97.06 419 LYS A C 1
ATOM 3163 O O . LYS A 1 419 ? 13.880 21.868 -16.691 1.00 97.06 419 LYS A O 1
ATOM 3168 N N . GLU A 1 420 ? 11.954 21.902 -17.843 1.00 95.50 420 GLU A N 1
ATOM 3169 C CA . GLU A 1 420 ? 11.192 22.606 -16.807 1.00 95.50 420 GLU A CA 1
ATOM 3170 C C . GLU A 1 420 ? 11.131 21.797 -15.499 1.00 95.50 420 GLU A C 1
ATOM 3172 O O . GLU A 1 420 ? 11.225 22.354 -14.406 1.00 95.50 420 GLU A O 1
ATOM 3177 N N . ALA A 1 421 ? 11.004 20.466 -15.587 1.00 94.44 421 ALA A N 1
ATOM 3178 C CA . ALA A 1 421 ? 11.037 19.608 -14.407 1.00 94.44 421 ALA A CA 1
ATOM 3179 C C . ALA A 1 421 ? 12.388 19.699 -13.679 1.00 94.44 421 ALA A C 1
ATOM 3181 O O . ALA A 1 421 ? 12.390 19.845 -12.459 1.00 94.44 421 ALA A O 1
ATOM 3182 N N . VAL A 1 422 ? 13.508 19.678 -14.411 1.00 96.00 422 VAL A N 1
ATOM 3183 C CA . VAL A 1 422 ? 14.860 19.850 -13.853 1.00 96.00 422 VAL A CA 1
ATOM 3184 C C . VAL A 1 422 ? 15.018 21.212 -13.179 1.00 96.00 422 VAL A C 1
ATOM 3186 O O . VAL A 1 422 ? 15.485 21.268 -12.042 1.00 96.00 422 VAL A O 1
ATOM 3189 N N . GLU A 1 423 ? 14.590 22.293 -13.835 1.00 94.81 423 GLU A N 1
ATOM 3190 C CA . GLU A 1 423 ? 14.627 23.651 -13.275 1.00 94.81 423 GLU A CA 1
ATOM 3191 C C . GLU A 1 423 ? 13.806 23.756 -11.985 1.00 94.81 423 GLU A C 1
ATOM 3193 O O . GLU A 1 423 ? 14.255 24.344 -11.000 1.00 94.81 423 GLU A O 1
ATOM 3198 N N . ARG A 1 424 ? 12.618 23.142 -11.964 1.00 92.62 424 ARG A N 1
ATOM 3199 C CA . ARG A 1 424 ? 11.709 23.179 -10.815 1.00 92.62 424 ARG A CA 1
ATOM 3200 C C . ARG A 1 424 ? 12.223 22.364 -9.629 1.00 92.62 424 ARG A C 1
ATOM 3202 O O . ARG A 1 424 ? 12.031 22.785 -8.490 1.00 92.62 424 ARG A O 1
ATOM 3209 N N . THR A 1 425 ? 12.826 21.197 -9.866 1.00 93.44 425 THR A N 1
ATOM 3210 C CA . THR A 1 425 ? 13.327 20.330 -8.784 1.00 93.44 425 THR A CA 1
ATOM 3211 C C . THR A 1 425 ? 14.751 20.651 -8.355 1.00 93.44 425 THR A C 1
ATOM 3213 O O . THR A 1 425 ? 15.164 20.199 -7.293 1.00 93.44 425 THR A O 1
ATOM 3216 N N . GLY A 1 426 ? 15.518 21.365 -9.182 1.00 94.19 426 GLY A N 1
ATOM 3217 C CA . GLY A 1 426 ? 16.956 21.544 -8.986 1.00 94.19 426 GLY A CA 1
ATOM 3218 C C . GLY A 1 426 ? 17.768 20.269 -9.234 1.00 94.19 426 GLY A C 1
ATOM 3219 O O . GLY A 1 426 ? 18.849 20.127 -8.667 1.00 94.19 426 GLY A O 1
ATOM 3220 N N . ALA A 1 427 ? 17.254 19.335 -10.047 1.00 94.69 427 ALA A N 1
ATOM 3221 C CA . ALA A 1 427 ? 17.951 18.076 -10.322 1.00 94.69 427 ALA A CA 1
ATOM 3222 C C . ALA A 1 427 ? 19.316 18.340 -10.977 1.00 94.69 427 ALA A C 1
ATOM 3224 O O . ALA A 1 427 ? 19.413 19.152 -11.897 1.00 94.69 427 ALA A O 1
ATOM 3225 N N . ASN A 1 428 ? 20.369 17.657 -10.523 1.00 93.50 428 ASN A N 1
ATOM 3226 C CA . ASN A 1 428 ? 21.727 17.868 -11.022 1.00 93.50 428 ASN A CA 1
ATOM 3227 C C . ASN A 1 428 ? 22.616 16.631 -10.807 1.00 93.50 428 ASN A C 1
ATOM 3229 O O . ASN A 1 428 ? 22.578 16.017 -9.745 1.00 93.50 428 ASN A O 1
ATOM 3233 N N . TRP A 1 429 ? 23.476 16.309 -11.778 1.00 94.19 429 TRP A N 1
ATOM 3234 C CA . TRP A 1 429 ? 24.487 15.249 -11.677 1.00 94.19 429 TRP A CA 1
ATOM 3235 C C . TRP A 1 429 ? 25.444 15.410 -10.483 1.00 94.19 429 TRP A C 1
ATOM 3237 O O . TRP A 1 429 ? 25.982 14.422 -9.995 1.00 94.19 429 TRP A O 1
ATOM 3247 N N . SER A 1 430 ? 25.664 16.634 -9.988 1.00 92.75 430 SER A N 1
ATOM 3248 C CA . SER A 1 430 ? 26.689 16.934 -8.976 1.00 92.75 430 SER A CA 1
ATOM 3249 C C . SER A 1 430 ? 26.466 16.277 -7.607 1.00 92.75 430 SER A C 1
ATOM 3251 O O . SER A 1 430 ? 27.348 16.348 -6.748 1.00 92.75 430 SER A O 1
ATOM 3253 N N . ALA A 1 431 ? 25.289 15.685 -7.381 1.00 90.56 431 ALA A N 1
ATOM 3254 C CA . ALA A 1 431 ? 24.989 14.901 -6.186 1.00 90.56 431 ALA A CA 1
ATOM 3255 C C . ALA A 1 431 ? 25.617 13.491 -6.212 1.00 90.56 431 ALA A C 1
ATOM 3257 O O . ALA A 1 431 ? 25.721 12.869 -5.158 1.00 90.56 431 ALA A O 1
ATOM 3258 N N . PHE A 1 432 ? 26.080 13.014 -7.375 1.00 93.62 432 PHE A N 1
ATOM 3259 C CA . PHE A 1 432 ? 26.827 11.765 -7.531 1.00 93.62 432 PHE A CA 1
ATOM 3260 C C . PHE A 1 432 ? 27.991 11.978 -8.513 1.00 93.62 432 PHE A C 1
ATOM 3262 O O . PHE A 1 432 ? 27.852 11.861 -9.734 1.00 93.62 432 PHE A O 1
ATOM 3269 N N . LYS A 1 433 ? 29.137 12.381 -7.966 1.00 95.50 433 LYS A N 1
ATOM 3270 C CA . LYS A 1 433 ? 30.293 12.901 -8.710 1.00 95.50 433 LYS A CA 1
ATOM 3271 C C . LYS A 1 433 ? 31.119 11.787 -9.342 1.00 95.50 433 LYS A C 1
ATOM 3273 O O . LYS A 1 433 ? 30.876 10.602 -9.121 1.00 95.50 433 LYS A O 1
ATOM 3278 N N . ALA A 1 434 ? 32.152 12.154 -10.098 1.00 96.06 434 ALA A N 1
ATOM 3279 C CA . ALA A 1 434 ? 33.035 11.183 -10.739 1.00 96.06 434 ALA A CA 1
ATOM 3280 C C . ALA A 1 434 ? 33.712 10.241 -9.729 1.00 96.06 434 ALA A C 1
ATOM 3282 O O . ALA A 1 434 ? 33.870 9.062 -10.023 1.00 96.06 434 ALA A O 1
ATOM 3283 N N . ALA A 1 435 ? 34.049 10.729 -8.529 1.00 94.25 435 ALA A N 1
ATOM 3284 C CA . ALA A 1 435 ? 34.581 9.890 -7.452 1.00 94.25 435 ALA A CA 1
ATOM 3285 C C . ALA A 1 435 ? 33.557 8.852 -6.951 1.00 94.25 435 ALA A C 1
ATOM 3287 O O . ALA A 1 435 ? 33.911 7.695 -6.741 1.00 94.25 435 ALA A O 1
ATOM 3288 N N . ASP A 1 436 ? 32.282 9.234 -6.831 1.00 93.62 436 ASP A N 1
ATOM 3289 C CA . ASP A 1 436 ? 31.214 8.317 -6.417 1.00 93.62 436 ASP A CA 1
ATOM 3290 C C . ASP A 1 436 ? 30.958 7.248 -7.495 1.00 93.62 436 ASP A C 1
ATOM 3292 O O . ASP A 1 436 ? 30.776 6.066 -7.190 1.00 93.62 436 ASP A O 1
ATOM 3296 N N . TRP A 1 437 ? 31.004 7.646 -8.774 1.00 94.94 437 TRP A N 1
ATOM 3297 C CA . TRP A 1 437 ? 30.969 6.720 -9.909 1.00 94.94 437 TRP A CA 1
ATOM 3298 C C . TRP A 1 437 ? 32.171 5.781 -9.938 1.00 94.94 437 TRP A C 1
ATOM 3300 O O . TRP A 1 437 ? 32.003 4.598 -10.236 1.00 94.94 437 TRP A O 1
ATOM 3310 N N . ASP A 1 438 ? 33.364 6.275 -9.617 1.00 94.81 438 ASP A N 1
ATOM 3311 C CA . ASP A 1 438 ? 34.577 5.465 -9.551 1.00 94.81 438 ASP A CA 1
ATOM 3312 C C . ASP A 1 438 ? 34.469 4.375 -8.478 1.00 94.81 438 ASP A C 1
ATOM 3314 O O . ASP A 1 438 ? 34.703 3.197 -8.766 1.00 94.81 438 ASP A O 1
ATOM 3318 N N . ASP A 1 439 ? 34.002 4.730 -7.281 1.00 92.75 439 ASP A N 1
ATOM 3319 C CA . ASP A 1 439 ? 33.742 3.766 -6.210 1.00 92.75 439 ASP A CA 1
ATOM 3320 C C . ASP A 1 439 ? 32.657 2.747 -6.602 1.00 92.75 439 ASP A C 1
ATOM 3322 O O . ASP A 1 439 ? 32.845 1.536 -6.436 1.00 92.75 439 ASP A O 1
ATOM 3326 N N . ALA A 1 440 ? 31.552 3.201 -7.207 1.00 93.31 440 ALA A N 1
ATOM 3327 C CA . ALA A 1 440 ? 30.473 2.328 -7.675 1.00 93.31 440 ALA A CA 1
ATOM 3328 C C . ALA A 1 440 ? 30.937 1.343 -8.773 1.00 93.31 440 ALA A C 1
ATOM 3330 O O . ALA A 1 440 ? 30.587 0.154 -8.776 1.00 93.31 440 ALA A O 1
ATOM 3331 N N . LEU A 1 441 ? 31.764 1.798 -9.714 1.00 93.81 441 LEU A N 1
ATOM 3332 C CA . LEU A 1 441 ? 32.302 0.959 -10.787 1.00 93.81 441 LEU A CA 1
ATOM 3333 C C . LEU A 1 441 ? 33.440 0.038 -10.327 1.00 93.81 441 LEU A C 1
ATOM 3335 O O . LEU A 1 441 ? 33.702 -0.972 -10.981 1.00 93.81 441 LEU A O 1
ATOM 3339 N N . LYS A 1 442 ? 34.033 0.286 -9.155 1.00 92.31 442 LYS A N 1
ATOM 3340 C CA . LYS A 1 442 ? 34.958 -0.638 -8.470 1.00 92.31 442 LYS A CA 1
ATOM 3341 C C . LYS A 1 442 ? 34.267 -1.716 -7.644 1.00 92.31 442 LYS A C 1
ATOM 3343 O O . LYS A 1 442 ? 34.942 -2.602 -7.115 1.00 92.31 442 LYS A O 1
ATOM 3348 N N . LEU A 1 443 ? 32.940 -1.691 -7.531 1.00 91.88 443 LEU A N 1
ATOM 3349 C CA . LEU A 1 443 ? 32.203 -2.753 -6.847 1.00 91.88 443 LEU A CA 1
ATOM 3350 C C . LEU A 1 443 ? 32.409 -4.129 -7.522 1.00 91.88 443 LEU A C 1
ATOM 3352 O O . LEU A 1 443 ? 32.758 -4.191 -8.711 1.00 91.88 443 LEU A O 1
ATOM 3356 N N . PRO A 1 444 ? 32.204 -5.241 -6.788 1.00 91.38 444 PRO A N 1
ATOM 3357 C CA . PRO A 1 444 ? 32.278 -6.589 -7.352 1.00 91.38 444 PRO A CA 1
ATOM 3358 C C . PRO A 1 444 ? 31.324 -6.803 -8.534 1.00 91.38 444 PRO A C 1
ATOM 3360 O O . PRO A 1 444 ? 30.251 -6.196 -8.588 1.00 91.38 444 PRO A O 1
ATOM 3363 N N . LEU A 1 445 ? 31.675 -7.718 -9.442 1.00 92.62 445 LEU A N 1
ATOM 3364 C CA . LEU A 1 445 ? 30.886 -8.100 -10.618 1.00 92.62 445 LEU A CA 1
ATOM 3365 C C . LEU A 1 445 ? 29.445 -8.475 -10.255 1.00 92.62 445 LEU A C 1
ATOM 3367 O O . LEU A 1 445 ? 28.520 -8.135 -10.986 1.00 92.62 445 LEU A O 1
ATOM 3371 N N . ARG A 1 446 ? 29.220 -9.080 -9.086 1.00 92.12 446 ARG A N 1
ATOM 3372 C CA . ARG A 1 446 ? 27.869 -9.348 -8.573 1.00 92.12 446 ARG A CA 1
ATOM 3373 C C . ARG A 1 446 ? 26.960 -8.111 -8.545 1.00 92.12 446 ARG A C 1
ATOM 3375 O O . ARG A 1 446 ? 25.776 -8.224 -8.832 1.00 92.12 446 ARG A O 1
ATOM 3382 N N . SER A 1 447 ? 27.512 -6.936 -8.231 1.00 92.12 447 SER A N 1
ATOM 3383 C CA . SER A 1 447 ? 26.758 -5.672 -8.204 1.00 92.12 447 SER A CA 1
ATOM 3384 C C . SER A 1 447 ? 26.410 -5.174 -9.608 1.00 92.12 447 SER A C 1
ATOM 3386 O O . SER A 1 447 ? 25.403 -4.499 -9.782 1.00 92.12 447 SER A O 1
ATOM 3388 N N . GLN A 1 448 ? 27.231 -5.510 -10.610 1.00 93.56 448 GLN A N 1
ATOM 3389 C CA . GLN A 1 448 ? 26.926 -5.256 -12.020 1.00 93.56 448 GLN A CA 1
ATOM 3390 C C . GLN A 1 448 ? 25.759 -6.118 -12.486 1.00 93.56 448 GLN A C 1
ATOM 3392 O O . GLN A 1 448 ? 24.809 -5.600 -13.055 1.00 93.56 448 GLN A O 1
ATOM 3397 N N . LEU A 1 449 ? 25.841 -7.418 -12.197 1.00 94.56 449 LEU A N 1
ATOM 3398 C CA . LEU A 1 449 ? 24.917 -8.448 -12.669 1.00 94.56 449 LEU A CA 1
ATOM 3399 C C . LEU A 1 449 ? 23.670 -8.581 -11.782 1.00 94.56 449 LEU A C 1
ATOM 3401 O O . LEU A 1 449 ? 23.065 -9.648 -11.704 1.00 94.56 449 LEU A O 1
ATOM 3405 N N . TRP A 1 450 ? 23.310 -7.520 -11.058 1.00 93.56 450 TRP A N 1
ATOM 3406 C CA . TRP A 1 450 ? 22.241 -7.539 -10.061 1.00 93.56 450 TRP A CA 1
ATOM 3407 C C . TRP A 1 450 ? 20.910 -8.014 -10.662 1.00 93.56 450 TRP A C 1
ATOM 3409 O O . TRP A 1 450 ? 20.218 -8.849 -10.074 1.00 93.56 450 TRP A O 1
ATOM 3419 N N . TYR A 1 451 ? 20.578 -7.515 -11.856 1.00 94.75 451 TYR A N 1
ATOM 3420 C CA . TYR A 1 451 ? 19.357 -7.862 -12.579 1.00 94.75 451 TYR A CA 1
ATOM 3421 C C . TYR A 1 451 ? 19.461 -9.214 -13.280 1.00 94.75 451 TYR A C 1
ATOM 3423 O O . TYR A 1 451 ? 18.508 -9.982 -13.244 1.00 94.75 451 TYR A O 1
ATOM 3431 N N . GLU A 1 452 ? 20.598 -9.526 -13.899 1.00 95.06 452 GLU A N 1
ATOM 3432 C CA . GLU A 1 452 ? 20.855 -10.793 -14.591 1.00 95.06 452 GLU A CA 1
ATOM 3433 C C . GLU A 1 452 ? 20.753 -11.975 -13.632 1.00 95.06 452 GLU A C 1
ATOM 3435 O O . GLU A 1 452 ? 19.973 -12.897 -13.864 1.00 95.06 452 GLU A O 1
ATOM 3440 N N . LEU A 1 453 ? 21.467 -11.910 -12.503 1.00 95.19 453 LEU A N 1
ATOM 3441 C CA . LEU A 1 453 ? 21.420 -12.953 -11.484 1.00 95.19 453 LEU A CA 1
ATOM 3442 C C . LEU A 1 453 ? 20.001 -13.108 -10.932 1.00 95.19 453 LEU A C 1
ATOM 3444 O O . LEU A 1 453 ? 19.532 -14.232 -10.785 1.00 95.19 453 LEU A O 1
ATOM 3448 N N . SER A 1 454 ? 19.305 -12.001 -10.656 1.00 95.50 454 SER A N 1
ATOM 3449 C CA . SER A 1 454 ? 17.941 -12.023 -10.113 1.00 95.50 454 SER A CA 1
ATOM 3450 C C . SER A 1 454 ? 16.921 -12.604 -11.099 1.00 95.50 454 SER A C 1
ATOM 3452 O O . SER A 1 454 ? 16.179 -13.516 -10.739 1.00 95.50 454 SER A O 1
ATOM 3454 N N . GLY A 1 455 ? 16.896 -12.107 -12.339 1.00 95.00 455 GLY A N 1
ATOM 3455 C CA . GLY A 1 455 ? 15.955 -12.529 -13.378 1.00 95.00 455 GLY A CA 1
ATOM 3456 C C . GLY A 1 455 ? 16.125 -14.001 -13.753 1.00 95.00 455 GLY A C 1
ATOM 3457 O O . GLY A 1 455 ? 15.155 -14.761 -13.737 1.00 95.00 455 GLY A O 1
ATOM 3458 N N . GLU A 1 456 ? 17.365 -14.445 -13.990 1.00 94.25 456 GLU A N 1
ATOM 3459 C CA . GLU A 1 456 ? 17.646 -15.862 -14.249 1.00 94.25 456 GLU A CA 1
ATOM 3460 C C . GLU A 1 456 ? 17.236 -16.743 -13.061 1.00 94.25 456 GLU A C 1
ATOM 3462 O O . GLU A 1 456 ? 16.617 -17.794 -13.249 1.00 94.25 456 GLU A O 1
ATOM 3467 N N . LYS A 1 457 ? 17.518 -16.302 -11.825 1.00 93.94 457 LYS A N 1
ATOM 3468 C CA . LYS A 1 457 ? 17.155 -17.053 -10.618 1.00 93.94 457 LYS A CA 1
ATOM 3469 C C . LYS A 1 457 ? 15.646 -17.196 -10.457 1.00 93.94 457 LYS A C 1
ATOM 3471 O O . LYS A 1 457 ? 15.191 -18.258 -10.037 1.00 93.94 457 LYS A O 1
ATOM 3476 N N . PHE A 1 458 ? 14.869 -16.172 -10.805 1.00 95.38 458 PHE A N 1
ATOM 3477 C CA . PHE A 1 458 ? 13.410 -16.238 -10.764 1.00 95.38 458 PHE A CA 1
ATOM 3478 C C . PHE A 1 458 ? 12.850 -17.255 -11.754 1.00 95.38 458 PHE A C 1
ATOM 3480 O O . PHE A 1 458 ? 11.997 -18.048 -11.365 1.00 95.38 458 PHE A O 1
ATOM 3487 N N . ILE A 1 459 ? 13.351 -17.303 -12.993 1.00 91.44 459 ILE A N 1
ATOM 3488 C CA . ILE A 1 459 ? 12.936 -18.339 -13.953 1.00 91.44 459 ILE A CA 1
ATOM 3489 C C . ILE A 1 459 ? 13.306 -19.737 -13.441 1.00 91.44 459 ILE A C 1
ATOM 3491 O O . ILE A 1 459 ? 12.478 -20.646 -13.477 1.00 91.44 459 ILE A O 1
ATOM 3495 N N . GLN A 1 460 ? 14.533 -19.914 -12.945 1.00 92.06 460 GLN A N 1
ATOM 3496 C CA . GLN A 1 460 ? 15.024 -21.211 -12.467 1.00 92.06 460 GLN A CA 1
ATOM 3497 C C . GLN A 1 460 ? 14.241 -21.727 -11.255 1.00 92.06 460 GLN A C 1
ATOM 3499 O O . GLN A 1 460 ? 13.940 -22.918 -11.169 1.00 92.06 460 GLN A O 1
ATOM 3504 N N . ASN A 1 461 ? 13.911 -20.839 -10.316 1.00 95.19 461 ASN A N 1
ATOM 3505 C CA . ASN A 1 461 ? 13.342 -21.226 -9.031 1.00 95.19 461 ASN A CA 1
ATOM 3506 C C . ASN A 1 461 ? 11.809 -21.118 -8.962 1.00 95.19 461 ASN A C 1
ATOM 3508 O O . ASN A 1 461 ? 11.237 -21.570 -7.970 1.00 95.19 461 ASN A O 1
ATOM 3512 N N . LEU A 1 462 ? 11.147 -20.576 -9.994 1.00 94.75 462 LEU A N 1
ATOM 3513 C CA . LEU A 1 462 ? 9.683 -20.538 -10.141 1.00 94.75 462 LEU A CA 1
ATOM 3514 C C . LEU A 1 462 ? 9.222 -21.198 -11.460 1.00 94.75 462 LEU A C 1
ATOM 3516 O O . LEU A 1 462 ? 8.498 -20.580 -12.245 1.00 94.75 462 LEU A O 1
ATOM 3520 N N . PRO A 1 463 ? 9.593 -22.464 -11.727 1.00 89.12 463 PRO A N 1
ATOM 3521 C CA . PRO A 1 463 ? 9.343 -23.104 -13.022 1.00 89.12 463 PRO A CA 1
ATOM 3522 C C . PRO A 1 463 ? 7.857 -23.394 -13.294 1.00 89.12 463 PRO A C 1
ATOM 3524 O O . PRO A 1 463 ? 7.487 -23.675 -14.429 1.00 89.12 463 PRO A O 1
ATOM 3527 N N . GLY A 1 464 ? 7.006 -23.358 -12.260 1.00 86.00 464 GLY A N 1
ATOM 3528 C CA . GLY A 1 464 ? 5.571 -23.649 -12.352 1.00 86.00 464 GLY A CA 1
ATOM 3529 C C . GLY A 1 464 ? 4.687 -22.455 -12.724 1.00 86.00 464 GLY A C 1
ATOM 3530 O O . GLY A 1 464 ? 3.463 -22.598 -12.698 1.00 86.00 464 GLY A O 1
ATOM 3531 N N . LEU A 1 465 ? 5.284 -21.292 -13.006 1.00 90.69 465 LEU A N 1
ATOM 3532 C CA . LEU A 1 465 ? 4.566 -20.104 -13.461 1.00 90.69 465 LEU A CA 1
ATOM 3533 C C . LEU A 1 465 ? 4.470 -20.089 -14.988 1.00 90.69 465 LEU A C 1
ATOM 3535 O O . LEU A 1 465 ? 5.466 -20.295 -15.691 1.00 90.69 465 LEU A O 1
ATOM 3539 N N . ASN A 1 466 ? 3.277 -19.799 -15.504 1.00 87.38 466 ASN A N 1
ATOM 3540 C CA . ASN A 1 466 ? 3.129 -19.439 -16.913 1.00 87.38 466 ASN A CA 1
ATOM 3541 C C . ASN A 1 466 ? 3.659 -18.012 -17.172 1.00 87.38 466 ASN A C 1
ATOM 3543 O O . ASN A 1 466 ? 4.033 -17.295 -16.241 1.00 87.38 466 ASN A O 1
ATOM 3547 N N . GLN A 1 467 ? 3.684 -17.584 -18.437 1.00 85.19 467 GLN A N 1
ATOM 3548 C CA . GLN A 1 467 ? 4.197 -16.263 -18.809 1.00 85.19 467 GLN A CA 1
ATOM 3549 C C . GLN A 1 467 ? 3.510 -15.109 -18.065 1.00 85.19 467 GLN A C 1
ATOM 3551 O O . GLN A 1 467 ? 4.188 -14.231 -17.533 1.00 85.19 467 GLN A O 1
ATOM 3556 N N . GLN A 1 468 ? 2.179 -15.121 -17.995 1.00 86.19 468 GLN A N 1
ATOM 3557 C CA . GLN A 1 468 ? 1.409 -14.069 -17.336 1.00 86.19 468 GLN A CA 1
ATOM 3558 C C . GLN A 1 468 ? 1.680 -14.039 -15.827 1.00 86.19 468 GLN A C 1
ATOM 3560 O O . GLN A 1 468 ? 1.902 -12.971 -15.267 1.00 86.19 468 GLN A O 1
ATOM 3565 N N . GLU A 1 469 ? 1.701 -15.201 -15.170 1.00 91.00 469 GLU A N 1
ATOM 3566 C CA . GLU A 1 469 ? 1.979 -15.317 -13.734 1.00 91.00 469 GLU A CA 1
ATOM 3567 C C . GLU A 1 469 ? 3.418 -14.896 -13.397 1.00 91.00 469 GLU A C 1
ATOM 3569 O O . GLU A 1 469 ? 3.650 -14.255 -12.372 1.00 91.00 469 GLU A O 1
ATOM 3574 N N . HIS A 1 470 ? 4.387 -15.220 -14.257 1.00 91.81 470 HIS A N 1
ATOM 3575 C CA . HIS A 1 470 ? 5.774 -14.804 -14.068 1.00 91.81 470 HIS A CA 1
ATOM 3576 C C . HIS A 1 470 ? 5.924 -13.290 -14.219 1.00 91.81 470 HIS A C 1
ATOM 3578 O O . HIS A 1 470 ? 6.527 -12.648 -13.363 1.00 91.81 470 HIS A O 1
ATOM 3584 N N . MET A 1 471 ? 5.330 -12.695 -15.255 1.00 90.62 471 MET A N 1
ATOM 3585 C CA . MET A 1 471 ? 5.365 -11.242 -15.416 1.00 90.62 471 MET A CA 1
ATOM 3586 C C . MET A 1 471 ? 4.608 -10.524 -14.294 1.00 90.62 471 MET A C 1
ATOM 3588 O O . MET A 1 471 ? 5.120 -9.546 -13.761 1.00 90.62 471 MET A O 1
ATOM 3592 N N . MET A 1 472 ? 3.467 -11.060 -13.845 1.00 91.81 472 MET A N 1
ATOM 3593 C CA . MET A 1 472 ? 2.769 -10.579 -12.647 1.00 91.81 472 MET A CA 1
ATOM 3594 C C . MET A 1 472 ? 3.685 -10.617 -11.419 1.00 91.81 472 MET A C 1
ATOM 3596 O O . MET A 1 472 ? 3.690 -9.683 -10.625 1.00 91.81 472 MET A O 1
ATOM 3600 N N . PHE A 1 473 ? 4.488 -11.668 -11.250 1.00 94.88 473 PHE A N 1
ATOM 3601 C CA . PHE A 1 473 ? 5.463 -11.733 -10.164 1.00 94.88 473 PHE A CA 1
ATOM 3602 C C . PHE A 1 473 ? 6.544 -10.646 -10.275 1.00 94.88 473 PHE A C 1
ATOM 3604 O O . PHE A 1 473 ? 6.873 -10.022 -9.265 1.00 94.88 473 PHE A O 1
ATOM 3611 N N . LEU A 1 474 ? 7.065 -10.372 -11.474 1.00 93.94 474 LEU A N 1
ATOM 3612 C CA . LEU A 1 474 ? 8.029 -9.284 -11.685 1.00 93.94 474 LEU A CA 1
ATOM 3613 C C . LEU A 1 474 ? 7.403 -7.906 -11.413 1.00 93.94 474 LEU A C 1
ATOM 3615 O O . LEU A 1 474 ? 8.009 -7.071 -10.738 1.00 93.94 474 LEU A O 1
ATOM 3619 N N . ASP A 1 475 ? 6.155 -7.710 -11.834 1.00 92.69 475 ASP A N 1
ATOM 3620 C CA . ASP A 1 475 ? 5.359 -6.518 -11.544 1.00 92.69 475 ASP A CA 1
ATOM 3621 C C . ASP A 1 475 ? 5.111 -6.343 -10.046 1.00 92.69 475 ASP A C 1
ATOM 3623 O O . ASP A 1 475 ? 5.269 -5.243 -9.512 1.00 92.69 475 ASP A O 1
ATOM 3627 N N . LEU A 1 476 ? 4.822 -7.433 -9.332 1.00 93.88 476 LEU A N 1
ATOM 3628 C CA . LEU A 1 476 ? 4.727 -7.432 -7.876 1.00 93.88 476 LEU A CA 1
ATOM 3629 C C . LEU A 1 476 ? 6.057 -7.032 -7.240 1.00 93.88 476 LEU A C 1
ATOM 3631 O O . LEU A 1 476 ? 6.063 -6.145 -6.391 1.00 93.88 476 LEU A O 1
ATOM 3635 N N . ILE A 1 477 ? 7.175 -7.611 -7.686 1.00 93.12 477 ILE A N 1
ATOM 3636 C CA . ILE A 1 477 ? 8.524 -7.257 -7.231 1.00 93.12 477 ILE A CA 1
ATOM 3637 C C . ILE A 1 477 ? 8.776 -5.750 -7.395 1.00 93.12 477 ILE A C 1
ATOM 3639 O O . ILE A 1 477 ? 9.286 -5.122 -6.464 1.00 93.12 477 ILE A O 1
ATOM 3643 N N . GLY A 1 478 ? 8.370 -5.136 -8.508 1.00 88.56 478 GLY A N 1
ATOM 3644 C CA . GLY A 1 478 ? 8.453 -3.687 -8.705 1.00 88.56 478 GLY A CA 1
ATOM 3645 C C . GLY A 1 478 ? 7.482 -2.873 -7.841 1.00 88.56 478 GLY A C 1
ATOM 3646 O O . GLY A 1 478 ? 7.872 -1.841 -7.282 1.00 88.56 478 GLY A O 1
ATOM 3647 N N . ALA A 1 479 ? 6.236 -3.330 -7.705 1.00 87.69 479 ALA A N 1
ATOM 3648 C CA . ALA A 1 479 ? 5.161 -2.649 -6.985 1.00 87.69 479 ALA A CA 1
ATOM 3649 C C . ALA A 1 479 ? 5.361 -2.651 -5.466 1.00 87.69 479 ALA A C 1
ATOM 3651 O O . ALA A 1 479 ? 4.968 -1.700 -4.783 1.00 87.69 479 ALA A O 1
ATOM 3652 N N . THR A 1 480 ? 5.991 -3.697 -4.929 1.00 88.88 480 THR A N 1
ATOM 3653 C CA . THR A 1 480 ? 6.245 -3.855 -3.497 1.00 88.88 480 THR A CA 1
ATOM 3654 C C . THR A 1 480 ? 7.606 -3.316 -3.044 1.00 88.88 480 THR A C 1
ATOM 3656 O O . THR A 1 480 ? 7.863 -3.265 -1.835 1.00 88.88 480 THR A O 1
ATOM 3659 N N . SER A 1 481 ? 8.450 -2.867 -3.987 1.00 84.00 481 SER A N 1
ATOM 3660 C CA . SER A 1 481 ? 9.849 -2.477 -3.740 1.00 84.00 481 SER A CA 1
ATOM 3661 C C . SER A 1 481 ? 10.016 -1.176 -2.955 1.00 84.00 481 SER A C 1
ATOM 3663 O O . SER A 1 481 ? 11.105 -0.891 -2.453 1.00 84.00 481 SER A O 1
ATOM 3665 N N . ALA A 1 482 ? 8.965 -0.357 -2.862 1.00 71.75 482 ALA A N 1
ATOM 3666 C CA . ALA A 1 482 ? 9.032 0.961 -2.245 1.00 71.75 482 ALA A CA 1
ATOM 3667 C C . ALA A 1 482 ? 9.536 0.868 -0.792 1.00 71.75 482 ALA A C 1
ATOM 3669 O O . ALA A 1 482 ? 8.823 0.395 0.096 1.00 71.75 482 ALA A O 1
ATOM 3670 N N . ARG A 1 483 ? 10.765 1.363 -0.563 1.00 69.00 483 ARG A N 1
ATOM 3671 C CA . ARG A 1 483 ? 11.454 1.401 0.743 1.00 69.00 483 ARG A CA 1
ATOM 3672 C C . ARG A 1 483 ? 11.702 0.024 1.379 1.00 69.00 483 ARG A C 1
ATOM 3674 O O . ARG A 1 483 ? 11.862 -0.057 2.593 1.00 69.00 483 ARG A O 1
ATOM 3681 N N . ALA A 1 484 ? 11.743 -1.043 0.583 1.00 80.44 484 ALA A N 1
ATOM 3682 C CA . ALA A 1 484 ? 12.009 -2.400 1.054 1.00 80.44 484 ALA A CA 1
ATOM 3683 C C . ALA A 1 484 ? 13.415 -2.859 0.643 1.00 80.44 484 ALA A C 1
ATOM 3685 O O . ALA A 1 484 ? 13.830 -2.645 -0.498 1.00 80.44 484 ALA A O 1
ATOM 3686 N N . LYS A 1 485 ? 14.144 -3.524 1.552 1.00 85.31 485 LYS A N 1
ATOM 3687 C CA . LYS A 1 485 ? 15.364 -4.252 1.163 1.00 85.31 485 LYS A CA 1
ATOM 3688 C C . LYS A 1 485 ? 14.973 -5.464 0.291 1.00 85.31 485 LYS A C 1
ATOM 3690 O O . LYS A 1 485 ? 13.872 -5.990 0.467 1.00 85.31 485 LYS A O 1
ATOM 3695 N N . PRO A 1 486 ? 15.841 -5.934 -0.622 1.00 88.75 486 PRO A N 1
ATOM 3696 C CA . PRO A 1 486 ? 15.506 -6.992 -1.581 1.00 88.75 486 PRO A CA 1
ATOM 3697 C C . PRO A 1 486 ? 14.931 -8.273 -0.961 1.00 88.75 486 PRO A C 1
ATOM 3699 O O . PRO A 1 486 ? 13.907 -8.748 -1.446 1.00 88.75 486 PRO A O 1
ATOM 3702 N N . GLY A 1 487 ? 15.472 -8.770 0.157 1.00 91.19 487 GLY A N 1
ATOM 3703 C CA . GLY A 1 487 ? 14.912 -9.947 0.838 1.00 91.19 487 GLY A CA 1
ATOM 3704 C C . GLY A 1 487 ? 13.488 -9.732 1.361 1.00 91.19 487 GLY A C 1
ATOM 3705 O O . GLY A 1 487 ? 12.587 -10.517 1.073 1.00 91.19 487 GLY A O 1
ATOM 3706 N N . GLU A 1 488 ? 13.233 -8.608 2.042 1.00 91.25 488 GLU A N 1
ATOM 3707 C CA . GLU A 1 488 ? 11.885 -8.267 2.521 1.00 91.25 488 GLU A CA 1
ATOM 3708 C C . GLU A 1 488 ? 10.895 -8.090 1.359 1.00 91.25 488 GLU A C 1
ATOM 3710 O O . GLU A 1 488 ? 9.728 -8.481 1.462 1.00 91.25 488 GLU A O 1
ATOM 3715 N N . ASN A 1 489 ? 11.356 -7.491 0.259 1.00 93.00 489 ASN A N 1
ATOM 3716 C CA . ASN A 1 489 ? 10.543 -7.287 -0.927 1.00 93.00 489 ASN A CA 1
ATOM 3717 C C . ASN A 1 489 ? 10.181 -8.613 -1.608 1.00 93.00 489 ASN A C 1
ATOM 3719 O O . ASN A 1 489 ? 9.020 -8.827 -1.950 1.00 93.00 489 ASN A O 1
ATOM 3723 N N . LEU A 1 490 ? 11.151 -9.520 -1.741 1.00 95.56 490 LEU A N 1
ATOM 3724 C CA . LEU A 1 490 ? 10.950 -10.851 -2.305 1.00 95.56 490 LEU A CA 1
ATOM 3725 C C . LEU A 1 490 ? 9.928 -11.655 -1.493 1.00 95.56 490 LEU A C 1
ATOM 3727 O O . LEU A 1 490 ? 8.998 -12.228 -2.057 1.00 95.56 490 LEU A O 1
ATOM 3731 N N . GLU A 1 491 ? 10.045 -11.633 -0.163 1.00 96.19 491 GLU A N 1
ATOM 3732 C CA . GLU A 1 491 ? 9.077 -12.263 0.743 1.00 96.19 491 GLU A CA 1
ATOM 3733 C C . GLU A 1 491 ? 7.664 -11.710 0.554 1.00 96.19 491 GLU A C 1
ATOM 3735 O O . GLU A 1 491 ? 6.688 -12.460 0.553 1.00 96.19 491 GLU A O 1
ATOM 3740 N N . ARG A 1 492 ? 7.548 -10.386 0.400 1.00 95.44 492 ARG A N 1
ATOM 3741 C CA . ARG A 1 492 ? 6.269 -9.703 0.196 1.00 95.44 492 ARG A CA 1
ATOM 3742 C C . ARG A 1 492 ? 5.648 -10.078 -1.151 1.00 95.44 492 ARG A C 1
ATOM 3744 O O . ARG A 1 492 ? 4.478 -10.446 -1.173 1.00 95.44 492 ARG A O 1
ATOM 3751 N N . ALA A 1 493 ? 6.415 -10.026 -2.239 1.00 96.56 493 ALA A N 1
ATOM 3752 C CA . ALA A 1 493 ? 5.936 -10.354 -3.580 1.00 96.56 493 ALA A CA 1
ATOM 3753 C C . ALA A 1 493 ? 5.491 -11.823 -3.690 1.00 96.56 493 ALA A C 1
ATOM 3755 O O . ALA A 1 493 ? 4.399 -12.091 -4.188 1.00 96.56 493 ALA A O 1
ATOM 3756 N N . LEU A 1 494 ? 6.273 -12.768 -3.149 1.00 97.81 494 LEU A N 1
ATOM 37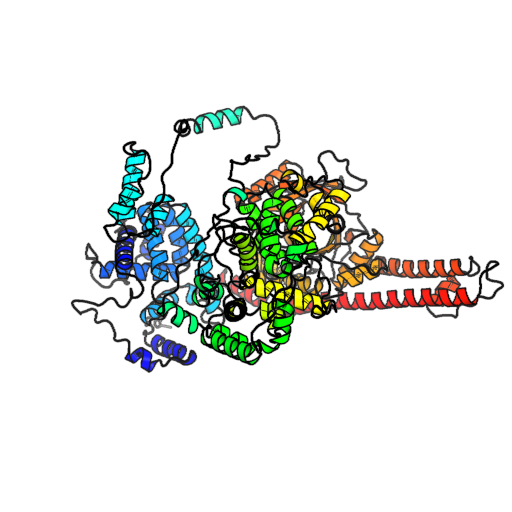57 C CA . LEU A 1 494 ? 5.903 -14.191 -3.117 1.00 97.81 494 LEU A CA 1
ATOM 3758 C C . LEU A 1 494 ? 4.649 -14.448 -2.273 1.00 97.81 494 LEU A C 1
ATOM 3760 O O . LEU A 1 494 ? 3.787 -15.230 -2.673 1.00 97.81 494 LEU A O 1
ATOM 3764 N N . ALA A 1 495 ? 4.517 -13.779 -1.124 1.00 97.25 495 ALA A N 1
ATOM 3765 C CA . ALA A 1 495 ? 3.327 -13.900 -0.286 1.00 97.25 495 ALA A CA 1
ATOM 3766 C C . ALA A 1 495 ? 2.069 -13.365 -0.994 1.00 97.25 495 ALA A C 1
ATOM 3768 O O . ALA A 1 495 ? 1.024 -14.014 -0.940 1.00 97.25 495 ALA A O 1
ATOM 3769 N N . VAL A 1 496 ? 2.174 -12.225 -1.689 1.00 96.75 496 VAL A N 1
ATOM 3770 C CA . VAL A 1 496 ? 1.074 -11.663 -2.490 1.00 96.75 496 VAL A CA 1
ATOM 3771 C C . VAL A 1 496 ? 0.700 -12.604 -3.637 1.00 96.75 496 VAL A C 1
ATOM 3773 O O . VAL A 1 496 ? -0.477 -12.931 -3.791 1.00 96.75 496 VAL A O 1
ATOM 3776 N N . LEU A 1 497 ? 1.687 -13.092 -4.398 1.00 96.62 497 LEU A N 1
ATOM 3777 C CA . LEU A 1 497 ? 1.463 -14.030 -5.499 1.00 96.62 497 LEU A CA 1
ATOM 3778 C C . LEU A 1 497 ? 0.765 -15.306 -5.010 1.00 96.62 497 LEU A C 1
ATOM 3780 O O . LEU A 1 497 ? -0.232 -15.723 -5.592 1.00 96.62 497 LEU A O 1
ATOM 3784 N N . SER A 1 498 ? 1.237 -15.898 -3.909 1.00 96.69 498 SER A N 1
ATOM 3785 C CA . SER A 1 498 ? 0.620 -17.083 -3.300 1.00 96.69 498 SER A CA 1
ATOM 3786 C C . SER A 1 498 ? -0.854 -16.852 -2.953 1.00 96.69 498 SER A C 1
ATOM 3788 O O . SER A 1 498 ? -1.708 -17.675 -3.288 1.00 96.69 498 SER A O 1
ATOM 3790 N N . GLN A 1 499 ? -1.183 -15.718 -2.326 1.00 94.56 499 GLN A N 1
ATOM 3791 C CA . GLN A 1 499 ? -2.569 -15.384 -1.987 1.00 94.56 499 GLN A CA 1
ATOM 3792 C C . GLN A 1 499 ? -3.440 -15.203 -3.235 1.00 94.56 499 GLN A C 1
ATOM 3794 O O . GLN A 1 499 ? -4.526 -15.787 -3.298 1.00 94.56 499 GLN A O 1
ATOM 3799 N N . ARG A 1 500 ? -2.930 -14.501 -4.259 1.00 93.12 500 ARG A N 1
ATOM 3800 C CA . ARG A 1 500 ? -3.620 -14.342 -5.547 1.00 93.12 500 ARG A CA 1
ATOM 3801 C C . ARG A 1 500 ? -3.890 -15.689 -6.215 1.00 93.12 500 ARG A C 1
ATOM 3803 O O . ARG A 1 500 ? -5.028 -15.942 -6.596 1.00 93.12 500 ARG A O 1
ATOM 3810 N N . LEU A 1 501 ? -2.888 -16.564 -6.316 1.00 91.88 501 LEU A N 1
ATOM 3811 C CA . LEU A 1 501 ? -3.023 -17.880 -6.958 1.00 91.88 501 LEU A CA 1
ATOM 3812 C C . LEU A 1 501 ? -4.010 -18.795 -6.220 1.00 91.88 501 LEU A C 1
ATOM 3814 O O . LEU A 1 501 ? -4.756 -19.547 -6.843 1.00 91.88 501 LEU A O 1
ATOM 3818 N N . ARG A 1 502 ? -4.074 -18.697 -4.889 1.00 91.00 502 ARG A N 1
ATOM 3819 C CA . ARG A 1 502 ? -5.079 -19.397 -4.072 1.00 91.00 502 ARG A CA 1
ATOM 3820 C C . ARG A 1 502 ? -6.475 -18.767 -4.182 1.00 91.00 502 ARG A C 1
ATOM 3822 O O . ARG A 1 502 ? -7.471 -19.379 -3.789 1.00 91.00 502 ARG A O 1
ATOM 3829 N N . GLY A 1 503 ? -6.575 -17.551 -4.716 1.00 88.56 503 GLY A N 1
ATOM 3830 C CA . GLY A 1 503 ? -7.788 -16.737 -4.758 1.00 88.56 503 GLY A CA 1
ATOM 3831 C C . GLY A 1 503 ? -8.314 -16.390 -3.367 1.00 88.56 503 GLY A C 1
ATOM 3832 O O . GLY A 1 503 ? -9.523 -16.346 -3.170 1.00 88.56 503 GLY A O 1
ATOM 3833 N N . VAL A 1 504 ? -7.419 -16.209 -2.396 1.00 89.62 504 VAL A N 1
ATOM 3834 C CA . VAL A 1 504 ? -7.762 -15.637 -1.090 1.00 89.62 504 VAL A CA 1
ATOM 3835 C C . VAL A 1 504 ? -7.399 -14.149 -1.092 1.00 89.62 504 VAL A C 1
ATOM 3837 O O . VAL A 1 504 ? -6.469 -13.772 -1.801 1.00 89.62 504 VAL A O 1
ATOM 3840 N N . PRO A 1 505 ? -8.071 -13.312 -0.284 1.00 90.62 505 PRO A N 1
ATOM 3841 C CA . PRO A 1 505 ? -7.739 -11.894 -0.161 1.00 90.62 505 PRO A CA 1
ATOM 3842 C C . PRO A 1 505 ? -6.258 -11.626 0.071 1.00 90.62 505 PRO A C 1
ATOM 3844 O O . PRO A 1 505 ? -5.646 -12.251 0.946 1.00 90.62 505 PRO A O 1
ATOM 3847 N N . VAL A 1 506 ? -5.719 -10.662 -0.676 1.00 92.94 506 VAL A N 1
ATOM 3848 C CA . VAL A 1 506 ? -4.327 -10.225 -0.567 1.00 92.94 506 VAL A CA 1
ATOM 3849 C C . VAL A 1 506 ? -4.168 -9.311 0.649 1.00 92.94 506 VAL A C 1
ATOM 3851 O O . VAL A 1 506 ? -4.257 -8.088 0.564 1.00 92.94 506 VAL A O 1
ATOM 3854 N N . ASP A 1 507 ? -3.946 -9.905 1.819 1.00 90.25 507 ASP A N 1
ATOM 3855 C CA . ASP A 1 507 ? -3.858 -9.204 3.108 1.00 90.25 507 ASP A CA 1
ATOM 3856 C C . ASP A 1 507 ? -2.427 -9.019 3.637 1.00 90.25 507 ASP A C 1
ATOM 3858 O O . ASP A 1 507 ? -2.212 -8.620 4.789 1.00 90.25 507 ASP A O 1
ATOM 3862 N N . VAL A 1 508 ? -1.435 -9.273 2.784 1.00 90.56 508 VAL A N 1
ATOM 3863 C CA . VAL A 1 508 ? -0.026 -8.949 3.031 1.00 90.56 508 VAL A CA 1
ATOM 3864 C C . VAL A 1 508 ? 0.140 -7.454 3.337 1.00 90.56 508 VAL A C 1
ATOM 3866 O O . VAL A 1 508 ? -0.546 -6.595 2.785 1.00 90.56 508 VAL A O 1
ATOM 3869 N N . ASP A 1 509 ? 1.071 -7.113 4.233 1.00 85.44 509 ASP A N 1
ATOM 3870 C CA . ASP A 1 509 ? 1.449 -5.725 4.500 1.00 85.44 509 ASP A CA 1
ATOM 3871 C C . ASP A 1 509 ? 2.159 -5.106 3.301 1.00 85.44 509 ASP A C 1
ATOM 3873 O O . ASP A 1 509 ? 3.381 -5.184 3.163 1.00 85.44 509 ASP A O 1
ATOM 3877 N N . VAL A 1 510 ? 1.371 -4.445 2.463 1.00 85.31 510 VAL A N 1
ATOM 3878 C CA . VAL A 1 510 ? 1.834 -3.663 1.320 1.00 85.31 510 VAL A CA 1
ATOM 3879 C C . VAL A 1 510 ? 1.838 -2.173 1.658 1.00 85.31 510 VAL A C 1
ATOM 3881 O O . VAL A 1 510 ? 0.937 -1.665 2.326 1.00 85.31 510 VAL A O 1
ATOM 3884 N N . THR A 1 511 ? 2.871 -1.462 1.204 1.00 77.44 511 THR A N 1
ATOM 3885 C CA . THR A 1 511 ? 3.032 -0.022 1.469 1.00 77.44 511 THR A CA 1
ATOM 3886 C C . THR A 1 511 ? 2.057 0.817 0.644 1.00 77.44 511 THR A C 1
ATOM 3888 O O . THR A 1 511 ? 1.508 1.798 1.145 1.00 77.44 511 THR A O 1
ATOM 3891 N N . ILE A 1 512 ? 1.847 0.434 -0.618 1.00 79.25 512 ILE A N 1
ATOM 3892 C CA . ILE A 1 512 ? 0.993 1.131 -1.580 1.00 79.25 512 ILE A CA 1
ATOM 3893 C C . ILE A 1 512 ? 0.070 0.079 -2.201 1.00 79.25 512 ILE A C 1
ATOM 3895 O O . ILE A 1 512 ? 0.512 -0.757 -2.979 1.00 79.25 512 ILE A O 1
ATOM 3899 N N . GLN A 1 513 ? -1.206 0.074 -1.809 1.00 83.44 513 GLN A N 1
ATOM 3900 C CA . GLN A 1 513 ? -2.160 -0.937 -2.283 1.00 83.44 513 GLN A CA 1
ATOM 3901 C C . GLN A 1 513 ? -2.461 -0.808 -3.779 1.00 83.44 513 GLN A C 1
ATOM 3903 O O . GLN A 1 513 ? -2.631 -1.826 -4.442 1.00 83.44 513 GLN A O 1
ATOM 3908 N N . SER A 1 514 ? -2.503 0.417 -4.317 1.00 79.94 514 SER A N 1
ATOM 3909 C CA . SER A 1 514 ? -2.843 0.657 -5.724 1.00 79.94 514 SER A CA 1
ATOM 3910 C C . SER A 1 514 ? -1.826 0.039 -6.681 1.00 79.94 514 SER A C 1
ATOM 3912 O O . SER A 1 514 ? -2.230 -0.701 -7.562 1.00 79.94 514 SER A O 1
ATOM 3914 N N . THR A 1 515 ? -0.521 0.217 -6.450 1.00 83.75 515 THR A N 1
ATOM 3915 C CA . THR A 1 515 ? 0.521 -0.363 -7.319 1.00 83.75 515 THR A CA 1
ATOM 3916 C C . THR A 1 515 ? 0.498 -1.888 -7.319 1.00 83.75 515 THR A C 1
ATOM 3918 O O . THR A 1 515 ? 0.767 -2.510 -8.340 1.00 83.75 515 THR A O 1
ATOM 3921 N N . VAL A 1 516 ? 0.167 -2.504 -6.178 1.00 89.94 516 VAL A N 1
ATOM 3922 C CA . VAL A 1 516 ? -0.019 -3.958 -6.088 1.00 89.94 516 VAL A CA 1
ATOM 3923 C C . VAL A 1 516 ? -1.293 -4.385 -6.811 1.00 89.94 516 VAL A C 1
ATOM 3925 O O . VAL A 1 516 ? -1.280 -5.409 -7.480 1.00 89.94 516 VAL A O 1
ATOM 3928 N N . SER A 1 517 ? -2.366 -3.596 -6.717 1.00 88.88 517 SER A N 1
ATOM 3929 C CA . SER A 1 517 ? -3.600 -3.856 -7.469 1.00 88.88 517 SER A CA 1
ATOM 3930 C C . SER A 1 517 ? -3.321 -3.843 -8.970 1.00 88.88 517 SER A C 1
ATOM 3932 O O . SER A 1 517 ? -3.691 -4.781 -9.662 1.00 88.88 517 SER A O 1
ATOM 3934 N N . ASP A 1 518 ? -2.593 -2.836 -9.453 1.00 85.19 518 ASP A N 1
ATOM 3935 C CA . ASP A 1 518 ? -2.221 -2.709 -10.863 1.00 85.19 518 ASP A CA 1
ATOM 3936 C C . ASP A 1 518 ? -1.345 -3.887 -11.322 1.00 85.19 518 ASP A C 1
ATOM 3938 O O . ASP A 1 518 ? -1.628 -4.496 -12.348 1.00 85.19 518 ASP A O 1
ATOM 3942 N N . ALA A 1 519 ? -0.365 -4.315 -10.516 1.00 89.25 519 ALA A N 1
ATOM 3943 C CA . ALA A 1 519 ? 0.435 -5.509 -10.815 1.00 89.25 519 ALA A CA 1
ATOM 3944 C C . ALA A 1 519 ? -0.405 -6.799 -10.906 1.00 89.25 519 ALA A C 1
ATOM 3946 O O . ALA A 1 519 ? -0.173 -7.642 -11.770 1.00 89.25 519 ALA A O 1
ATOM 3947 N N . LEU A 1 520 ? -1.400 -6.964 -10.029 1.00 89.62 520 LEU A N 1
ATOM 3948 C CA . LEU A 1 520 ? -2.294 -8.128 -10.032 1.00 89.62 520 LEU A CA 1
ATOM 3949 C C . LEU A 1 520 ? -3.313 -8.109 -11.181 1.00 89.62 520 LEU A C 1
ATOM 3951 O O . LEU A 1 520 ? -3.859 -9.163 -11.523 1.00 89.62 520 LEU A O 1
ATOM 3955 N N . ARG A 1 521 ? -3.571 -6.928 -11.755 1.00 81.44 521 ARG A N 1
ATOM 3956 C CA . ARG A 1 521 ? -4.486 -6.708 -12.883 1.00 81.44 521 ARG A CA 1
ATOM 3957 C C . ARG A 1 521 ? -3.881 -7.021 -14.236 1.00 81.44 521 ARG A C 1
ATOM 3959 O O . ARG A 1 521 ? -4.646 -7.050 -15.197 1.00 81.44 521 ARG A O 1
ATOM 3966 N N . ARG A 1 522 ? -2.565 -7.260 -14.313 1.00 76.75 522 ARG A N 1
ATOM 3967 C CA . ARG A 1 522 ? -1.854 -7.534 -15.565 1.00 76.75 522 ARG A CA 1
ATOM 3968 C C . ARG A 1 522 ? -2.686 -8.436 -16.488 1.00 76.75 522 ARG A C 1
ATOM 3970 O O . ARG A 1 522 ? -2.879 -9.628 -16.215 1.00 76.75 522 ARG A O 1
ATOM 3977 N N . GLY A 1 523 ? -3.172 -7.842 -17.574 1.00 59.94 523 GLY A N 1
ATOM 3978 C CA . GLY A 1 523 ? -4.011 -8.476 -18.587 1.00 59.94 523 GLY A CA 1
ATOM 3979 C C . GLY A 1 523 ? -3.371 -8.408 -19.973 1.00 59.94 523 GLY A C 1
ATOM 3980 O O . GLY A 1 523 ? -2.371 -7.729 -20.173 1.00 59.94 523 GLY A O 1
ATOM 3981 N N . GLY A 1 524 ? -3.954 -9.117 -20.939 1.00 56.12 524 GLY A N 1
ATOM 3982 C CA . GLY A 1 524 ? -3.478 -9.124 -22.326 1.00 56.12 524 GLY A CA 1
ATOM 3983 C C . GLY A 1 524 ? -2.321 -10.092 -22.599 1.00 56.12 524 GLY A C 1
ATOM 3984 O O . GLY A 1 524 ? -1.849 -10.811 -21.719 1.00 56.12 524 GLY A O 1
ATOM 3985 N N . THR A 1 525 ? -1.902 -10.147 -23.864 1.00 54.34 525 THR A N 1
ATOM 3986 C CA . THR A 1 525 ? -0.805 -11.003 -24.351 1.00 54.34 525 THR A CA 1
ATOM 3987 C C . THR A 1 525 ? 0.538 -10.277 -24.401 1.00 54.34 525 THR A C 1
ATOM 3989 O O . THR A 1 525 ? 1.529 -10.866 -24.832 1.00 54.34 525 THR A O 1
ATOM 3992 N N . GLU A 1 526 ? 0.588 -9.001 -24.001 1.00 64.88 526 GLU A N 1
ATOM 3993 C CA . GLU A 1 526 ? 1.825 -8.227 -24.018 1.00 64.88 526 GLU A CA 1
ATOM 3994 C C . GLU A 1 526 ? 2.839 -8.793 -23.022 1.00 64.88 526 GLU A C 1
ATOM 3996 O O . GLU A 1 526 ? 2.525 -9.125 -21.874 1.00 64.88 526 GLU A O 1
ATOM 4001 N N . VAL A 1 527 ? 4.084 -8.920 -23.481 1.00 70.88 527 VAL A N 1
ATOM 4002 C CA . VAL A 1 527 ? 5.192 -9.430 -22.664 1.00 70.88 527 VAL A CA 1
ATOM 4003 C C . VAL A 1 527 ? 5.727 -8.334 -21.745 1.00 70.88 527 VAL A C 1
ATOM 4005 O O . VAL A 1 527 ? 6.130 -8.631 -20.627 1.00 70.88 527 VAL A O 1
ATOM 4008 N N . SER A 1 528 ? 5.690 -7.072 -22.181 1.00 79.56 528 SER A N 1
ATOM 4009 C CA . SER A 1 528 ? 6.150 -5.918 -21.402 1.00 79.56 528 SER A CA 1
ATOM 4010 C C . SER A 1 528 ? 5.147 -5.464 -20.353 1.00 79.56 528 SER A C 1
ATOM 4012 O O . SER A 1 528 ? 3.954 -5.725 -20.462 1.00 79.56 528 SER A O 1
ATOM 4014 N N . SER A 1 529 ? 5.634 -4.821 -19.297 1.00 73.31 529 SER A N 1
ATOM 4015 C CA . SER A 1 529 ? 4.798 -4.243 -18.246 1.00 73.31 529 SER A CA 1
ATOM 4016 C C . SER A 1 529 ? 4.118 -2.943 -18.682 1.00 73.31 529 SER A C 1
ATOM 4018 O O . SER A 1 529 ? 4.766 -2.018 -19.179 1.00 73.31 529 SER A O 1
ATOM 4020 N N . ASP A 1 530 ? 2.810 -2.873 -18.442 1.00 68.62 530 ASP A N 1
ATOM 4021 C CA . ASP A 1 530 ? 1.939 -1.710 -18.642 1.00 68.62 530 ASP A CA 1
ATOM 4022 C C . ASP A 1 530 ? 1.945 -0.753 -17.437 1.00 68.62 530 ASP A C 1
ATOM 4024 O O . ASP A 1 530 ? 1.335 0.317 -17.465 1.00 68.62 530 ASP A O 1
ATOM 4028 N N . LEU A 1 531 ? 2.658 -1.112 -16.365 1.00 69.19 531 LEU A N 1
ATOM 4029 C CA . LEU A 1 531 ? 2.747 -0.296 -15.164 1.00 69.19 531 LEU A CA 1
ATOM 4030 C C . LEU A 1 531 ? 3.544 0.989 -15.400 1.00 69.19 531 LEU A C 1
ATOM 4032 O O . LEU A 1 531 ? 4.427 1.063 -16.255 1.00 69.19 531 LEU A O 1
ATOM 4036 N N . ALA A 1 532 ? 3.266 1.995 -14.561 1.00 68.69 532 ALA A N 1
ATOM 4037 C CA . ALA A 1 532 ? 3.910 3.309 -14.597 1.00 68.69 532 ALA A CA 1
ATOM 4038 C C . ALA A 1 532 ? 5.438 3.230 -14.769 1.00 68.69 532 ALA A C 1
ATOM 4040 O O . ALA A 1 532 ? 6.072 2.314 -14.241 1.00 68.69 532 ALA A O 1
ATOM 4041 N N . ASN A 1 533 ? 6.021 4.250 -15.416 1.00 74.25 533 ASN A N 1
ATOM 4042 C CA . ASN A 1 533 ? 7.414 4.303 -15.888 1.00 74.25 533 ASN A CA 1
ATOM 4043 C C . ASN A 1 533 ? 8.444 3.643 -14.956 1.00 74.25 533 ASN A C 1
ATOM 4045 O O . ASN A 1 533 ? 9.239 2.829 -15.405 1.00 74.25 533 ASN A O 1
ATOM 4049 N N . LYS A 1 534 ? 8.428 3.915 -13.646 1.00 80.31 534 LYS A N 1
ATOM 4050 C CA . LYS A 1 534 ? 9.358 3.257 -12.710 1.00 80.31 534 LYS A CA 1
ATOM 4051 C C . LYS A 1 534 ? 9.101 1.754 -12.559 1.00 80.31 534 LYS A C 1
ATOM 4053 O O . LYS A 1 534 ? 10.042 0.966 -12.562 1.00 80.31 534 LYS A O 1
ATOM 4058 N N . THR A 1 535 ? 7.854 1.350 -12.322 1.00 79.75 535 THR A N 1
ATOM 4059 C CA . THR A 1 535 ? 7.524 -0.042 -11.985 1.00 79.75 535 THR A CA 1
ATOM 4060 C C . THR A 1 535 ? 7.640 -0.926 -13.215 1.00 79.75 535 THR A C 1
ATOM 4062 O O . THR A 1 535 ? 8.292 -1.962 -13.131 1.00 79.75 535 THR A O 1
ATOM 4065 N N . GLY A 1 536 ? 7.110 -0.475 -14.356 1.00 84.06 536 GLY A N 1
ATOM 4066 C CA . GLY A 1 536 ? 7.162 -1.251 -15.589 1.00 84.06 536 GLY A CA 1
ATOM 4067 C C . GLY A 1 536 ? 8.588 -1.469 -16.096 1.00 84.06 536 GLY A C 1
ATOM 4068 O O . GLY A 1 536 ? 8.962 -2.597 -16.399 1.00 84.06 536 GLY A O 1
ATOM 4069 N N . MET A 1 537 ? 9.436 -0.433 -16.071 1.00 87.75 537 MET A N 1
ATOM 4070 C CA . MET A 1 537 ? 10.845 -0.552 -16.485 1.00 87.75 537 MET A CA 1
ATOM 4071 C C . MET A 1 537 ? 11.652 -1.477 -15.564 1.00 87.75 537 MET A C 1
ATOM 4073 O O . MET A 1 537 ? 12.589 -2.135 -16.013 1.00 87.75 537 MET A O 1
ATOM 4077 N N . PHE A 1 538 ? 11.291 -1.565 -14.279 1.00 89.75 538 PHE A N 1
ATOM 4078 C CA . PHE A 1 538 ? 11.936 -2.489 -13.344 1.00 89.75 538 PHE A CA 1
ATOM 4079 C C . PHE A 1 538 ? 11.595 -3.945 -13.652 1.00 89.75 538 PHE A C 1
ATOM 4081 O O . PHE A 1 538 ? 12.500 -4.778 -13.731 1.00 89.75 538 PHE A O 1
ATOM 4088 N N . SER A 1 539 ? 10.310 -4.233 -13.874 1.00 90.88 539 SER A N 1
ATOM 4089 C CA . SER A 1 539 ? 9.842 -5.551 -14.307 1.00 90.88 539 SER A CA 1
ATOM 4090 C C . SER A 1 539 ? 10.473 -5.955 -15.635 1.00 90.88 539 SER A C 1
ATOM 4092 O O . SER A 1 539 ? 11.011 -7.055 -15.747 1.00 90.88 539 SER A O 1
ATOM 4094 N N . ASP A 1 540 ? 10.468 -5.046 -16.613 1.00 92.25 540 ASP A N 1
ATOM 4095 C CA . ASP A 1 540 ? 11.016 -5.289 -17.946 1.00 92.25 540 ASP A CA 1
ATOM 4096 C C . ASP A 1 540 ? 12.532 -5.522 -17.895 1.00 92.25 540 ASP A C 1
ATOM 4098 O O . ASP A 1 540 ? 13.035 -6.373 -18.614 1.00 92.25 540 ASP A O 1
ATOM 4102 N N . THR A 1 541 ? 13.276 -4.858 -17.003 1.00 94.38 541 THR A N 1
ATOM 4103 C CA . THR A 1 541 ? 14.718 -5.128 -16.841 1.00 94.38 541 THR A CA 1
ATOM 4104 C C . THR A 1 541 ? 14.965 -6.549 -16.342 1.00 94.38 541 THR A C 1
ATOM 4106 O O . THR A 1 541 ? 15.780 -7.256 -16.926 1.00 94.38 541 THR A O 1
ATOM 4109 N N . LEU A 1 542 ? 14.243 -7.002 -15.310 1.00 94.75 542 LEU A N 1
ATOM 4110 C CA . LEU A 1 542 ? 14.355 -8.379 -14.807 1.00 94.75 542 LEU A CA 1
ATOM 4111 C C . LEU A 1 542 ? 13.929 -9.415 -15.857 1.00 94.75 542 LEU A C 1
ATOM 4113 O O . LEU A 1 542 ? 14.540 -10.477 -15.955 1.00 94.75 542 LEU A O 1
ATOM 4117 N N . ALA A 1 543 ? 12.888 -9.111 -16.632 1.00 93.44 543 ALA A N 1
ATOM 4118 C CA . ALA A 1 543 ? 12.395 -9.973 -17.698 1.00 93.44 543 ALA A CA 1
ATOM 4119 C C . ALA A 1 543 ? 13.405 -10.068 -18.853 1.00 93.44 543 ALA A C 1
ATOM 4121 O O . ALA A 1 543 ? 13.763 -11.171 -19.271 1.00 93.44 543 ALA A O 1
ATOM 4122 N N . LEU A 1 544 ? 13.908 -8.922 -19.325 1.00 94.44 544 LEU A N 1
ATOM 4123 C CA . LEU A 1 544 ? 14.872 -8.821 -20.418 1.00 94.44 544 LEU A CA 1
ATOM 4124 C C . LEU A 1 544 ? 16.149 -9.587 -20.081 1.00 94.44 544 LEU A C 1
ATOM 4126 O O . LEU A 1 544 ? 16.592 -10.416 -20.874 1.00 94.44 544 LEU A O 1
ATOM 4130 N N . THR A 1 545 ? 16.713 -9.369 -18.889 1.00 94.00 545 THR A N 1
ATOM 4131 C CA . THR A 1 545 ? 17.951 -10.040 -18.471 1.00 94.00 545 THR A CA 1
ATOM 4132 C C . THR A 1 545 ? 17.778 -11.543 -18.269 1.00 94.00 545 THR A C 1
ATOM 4134 O O . THR A 1 545 ? 18.735 -12.297 -18.438 1.00 94.00 545 THR A O 1
ATOM 4137 N N . ALA A 1 546 ? 16.558 -12.002 -17.980 1.00 91.38 546 ALA A N 1
ATOM 4138 C CA . ALA A 1 546 ? 16.213 -13.420 -17.942 1.00 91.38 546 ALA A CA 1
ATOM 4139 C C . ALA A 1 546 ? 15.994 -14.034 -19.345 1.00 91.38 546 ALA A C 1
ATOM 4141 O O . ALA A 1 546 ? 15.843 -15.254 -19.482 1.00 91.38 546 ALA A O 1
ATOM 4142 N N . GLY A 1 547 ? 16.012 -13.213 -20.400 1.00 91.75 547 GLY A N 1
ATOM 4143 C CA . GLY A 1 547 ? 15.833 -13.618 -21.792 1.00 91.75 547 GLY A CA 1
ATOM 4144 C C . GLY A 1 547 ? 14.385 -13.587 -22.276 1.00 91.75 547 GLY A C 1
ATOM 4145 O O . GLY A 1 547 ? 14.069 -14.270 -23.246 1.00 91.75 547 GLY A O 1
ATOM 4146 N N . LEU A 1 548 ? 13.488 -12.846 -21.624 1.00 91.06 548 LEU A N 1
ATOM 4147 C CA . LEU A 1 548 ? 12.109 -12.680 -22.090 1.00 91.06 548 LEU A CA 1
ATOM 4148 C C . LEU A 1 548 ? 12.013 -11.535 -23.110 1.00 91.06 548 LEU A C 1
ATOM 4150 O O . LEU A 1 548 ? 12.627 -10.491 -22.890 1.00 91.06 548 LEU A O 1
ATOM 4154 N N . PRO A 1 549 ? 11.238 -11.692 -24.201 1.00 89.62 549 PRO A N 1
ATOM 4155 C CA . PRO A 1 549 ? 11.173 -10.719 -25.292 1.00 89.62 549 PRO A CA 1
ATOM 4156 C C . PRO A 1 549 ? 10.291 -9.512 -24.933 1.00 89.62 549 PRO A C 1
ATOM 4158 O O . PRO A 1 549 ? 9.178 -9.361 -25.432 1.00 89.62 549 PRO A O 1
ATOM 4161 N N . VAL A 1 550 ? 10.786 -8.671 -24.029 1.00 90.62 550 VAL A N 1
ATOM 4162 C CA . VAL A 1 550 ? 10.175 -7.398 -23.624 1.00 90.62 550 VAL A CA 1
ATOM 4163 C C . VAL A 1 550 ? 10.855 -6.220 -24.325 1.00 90.62 550 VAL A C 1
ATOM 4165 O O . VAL A 1 550 ? 11.980 -6.348 -24.812 1.00 90.62 550 VAL A O 1
ATOM 4168 N N . ARG A 1 551 ? 10.197 -5.053 -24.334 1.00 90.06 551 ARG A N 1
ATOM 4169 C CA . ARG A 1 551 ? 10.809 -3.775 -24.724 1.00 90.06 551 ARG A CA 1
ATOM 4170 C C . ARG A 1 551 ? 12.114 -3.545 -23.974 1.00 90.06 551 ARG A C 1
ATOM 4172 O O . ARG A 1 551 ? 12.240 -3.909 -22.801 1.00 90.06 551 ARG A O 1
ATOM 4179 N N . TYR A 1 552 ? 13.056 -2.855 -24.604 1.00 92.81 552 TYR A N 1
ATOM 4180 C CA . TYR A 1 552 ? 14.254 -2.444 -23.884 1.00 92.81 552 TYR A CA 1
ATOM 4181 C C . TYR A 1 552 ? 13.915 -1.363 -22.851 1.00 92.81 552 TYR A C 1
ATOM 4183 O O . TYR A 1 552 ? 13.394 -0.303 -23.220 1.00 92.81 552 TYR A O 1
ATOM 4191 N N . PRO A 1 553 ? 14.201 -1.593 -21.561 1.00 92.12 553 PRO A N 1
ATOM 4192 C CA . PRO A 1 553 ? 13.888 -0.637 -20.518 1.00 92.12 553 PRO A CA 1
ATOM 4193 C C . PRO A 1 553 ? 14.929 0.483 -20.472 1.00 92.12 553 PRO A C 1
ATOM 4195 O O . PRO A 1 553 ? 16.090 0.310 -20.850 1.00 92.12 553 PRO A O 1
ATOM 4198 N N . ILE A 1 554 ? 14.518 1.648 -19.978 1.00 91.38 554 ILE A N 1
ATOM 4199 C CA . ILE A 1 554 ? 15.465 2.652 -19.479 1.00 91.38 554 ILE A CA 1
ATOM 4200 C C . ILE A 1 554 ? 15.975 2.247 -18.085 1.00 91.38 554 ILE A C 1
ATOM 4202 O O . ILE A 1 554 ? 15.434 1.336 -17.458 1.00 91.38 554 ILE A O 1
ATOM 4206 N N . SER A 1 555 ? 16.973 2.960 -17.552 1.00 89.00 555 SER A N 1
ATOM 4207 C CA . SER A 1 555 ? 17.325 2.833 -16.132 1.00 89.00 555 SER A CA 1
ATOM 4208 C C . SER A 1 555 ? 16.108 3.098 -15.234 1.00 89.00 555 SER A C 1
ATOM 4210 O O . SER A 1 555 ? 15.290 3.979 -15.508 1.00 89.00 555 SER A O 1
ATOM 4212 N N . VAL A 1 556 ? 15.986 2.348 -14.139 1.00 84.25 556 VAL A N 1
ATOM 4213 C CA . VAL A 1 556 ? 14.815 2.403 -13.252 1.00 84.25 556 VAL A CA 1
ATOM 4214 C C . VAL A 1 556 ? 14.893 3.623 -12.336 1.00 84.25 556 VAL A C 1
ATOM 4216 O O . VAL A 1 556 ? 15.465 3.599 -11.251 1.00 84.25 556 VAL A O 1
ATOM 4219 N N . ASN A 1 557 ? 14.293 4.721 -12.762 1.00 78.75 557 ASN A N 1
ATOM 4220 C CA . ASN A 1 557 ? 14.435 5.991 -12.062 1.00 78.75 557 ASN A CA 1
ATOM 4221 C C . ASN A 1 557 ? 13.501 6.056 -10.839 1.00 78.75 557 ASN A C 1
ATOM 4223 O O . ASN A 1 557 ? 12.359 6.500 -10.916 1.00 78.75 557 ASN A O 1
ATOM 4227 N N . ASP A 1 558 ? 13.977 5.559 -9.700 1.00 75.56 558 ASP A N 1
ATOM 4228 C CA . ASP A 1 558 ? 13.261 5.562 -8.427 1.00 75.56 558 ASP A CA 1
ATOM 4229 C C . ASP A 1 558 ? 13.763 6.662 -7.474 1.00 75.56 558 ASP A C 1
ATOM 4231 O O . ASP A 1 558 ? 14.553 7.529 -7.844 1.00 75.56 558 ASP A O 1
ATOM 4235 N N . VAL A 1 559 ? 13.301 6.640 -6.219 1.00 75.56 559 VAL A N 1
ATOM 4236 C CA . VAL A 1 559 ? 13.719 7.620 -5.203 1.00 75.56 559 VAL A CA 1
ATOM 4237 C C . VAL A 1 559 ? 15.230 7.599 -4.932 1.00 75.56 559 VAL A C 1
ATOM 4239 O O . VAL A 1 559 ? 15.793 8.634 -4.594 1.00 75.56 559 VAL A O 1
ATOM 4242 N N . TRP A 1 560 ? 15.911 6.461 -5.114 1.00 76.31 560 TRP A N 1
ATOM 4243 C CA . TRP A 1 560 ? 17.364 6.370 -4.942 1.00 76.31 560 TRP A CA 1
ATOM 4244 C C . TRP A 1 560 ? 18.116 7.009 -6.102 1.00 76.31 560 TRP A C 1
ATOM 4246 O O . TRP A 1 560 ? 19.081 7.734 -5.869 1.00 76.31 560 TRP A O 1
ATOM 4256 N N . VAL A 1 561 ? 17.645 6.797 -7.333 1.00 82.56 561 VAL A N 1
ATOM 4257 C CA . VAL A 1 561 ? 18.158 7.534 -8.496 1.00 82.56 561 VAL A CA 1
ATOM 4258 C C . VAL A 1 561 ? 17.918 9.030 -8.301 1.00 82.56 561 VAL A C 1
ATOM 4260 O O . VAL A 1 561 ? 18.829 9.822 -8.503 1.00 82.56 561 VAL A O 1
ATOM 4263 N N . GLY A 1 562 ? 16.744 9.424 -7.799 1.00 85.56 562 GLY A N 1
ATOM 4264 C CA . GLY A 1 562 ? 16.461 10.815 -7.453 1.00 85.56 562 GLY A CA 1
ATOM 4265 C C . GLY A 1 562 ? 17.489 11.425 -6.489 1.00 85.56 562 GLY A C 1
ATOM 4266 O O . GLY A 1 562 ? 18.021 12.504 -6.747 1.00 85.56 562 GLY A O 1
ATOM 4267 N N . ARG A 1 563 ? 17.874 10.709 -5.428 1.00 86.06 563 ARG A N 1
ATOM 4268 C CA . ARG A 1 563 ? 18.927 11.173 -4.505 1.00 86.06 563 ARG A CA 1
ATOM 4269 C C . ARG A 1 563 ? 20.273 11.393 -5.191 1.00 86.06 563 ARG A C 1
ATOM 4271 O O . ARG A 1 563 ? 20.938 12.378 -4.886 1.00 86.06 563 ARG A O 1
ATOM 4278 N N . ALA A 1 564 ? 20.646 10.532 -6.139 1.00 88.50 564 ALA A N 1
ATOM 4279 C CA . ALA A 1 564 ? 21.865 10.708 -6.932 1.00 88.50 564 ALA A CA 1
ATOM 4280 C C . ALA A 1 564 ? 21.840 11.964 -7.820 1.00 88.50 564 ALA A C 1
ATOM 4282 O O . ALA A 1 564 ? 22.892 12.413 -8.269 1.00 88.50 564 ALA A O 1
ATOM 4283 N N . PHE A 1 565 ? 20.658 12.548 -8.035 1.00 91.81 565 PHE A N 1
ATOM 4284 C CA . PHE A 1 565 ? 20.468 13.826 -8.717 1.00 91.81 565 PHE A CA 1
ATOM 4285 C C . PHE A 1 565 ? 20.072 14.974 -7.774 1.00 91.81 565 PHE A C 1
ATOM 4287 O O . PHE A 1 565 ? 19.674 16.040 -8.240 1.00 91.81 565 PHE A O 1
ATOM 4294 N N . GLY A 1 566 ? 20.155 14.776 -6.454 1.00 90.19 566 GLY A N 1
ATOM 4295 C CA . GLY A 1 566 ? 19.864 15.810 -5.459 1.00 90.19 566 GLY A CA 1
ATOM 4296 C C . GLY A 1 566 ? 18.381 16.162 -5.304 1.00 90.19 566 GLY A C 1
ATOM 4297 O O . GLY A 1 566 ? 18.080 17.253 -4.826 1.00 90.19 566 GLY A O 1
ATOM 4298 N N . ILE A 1 567 ? 17.459 15.275 -5.698 1.00 89.00 567 ILE A N 1
ATOM 4299 C CA . ILE A 1 567 ? 16.011 15.503 -5.560 1.00 89.00 567 ILE A CA 1
ATOM 4300 C C . ILE A 1 567 ? 15.388 14.689 -4.421 1.00 89.00 567 ILE A C 1
ATOM 4302 O O . ILE A 1 567 ? 15.785 13.559 -4.134 1.00 89.00 567 ILE A O 1
ATOM 4306 N N . GLU A 1 568 ? 14.360 15.266 -3.800 1.00 83.25 568 GLU A N 1
ATOM 4307 C CA . GLU A 1 568 ? 13.569 14.633 -2.740 1.00 83.25 568 GLU A CA 1
ATOM 4308 C C . GLU A 1 568 ? 12.647 13.521 -3.281 1.00 83.25 568 GLU A C 1
ATOM 4310 O O . GLU A 1 568 ? 12.113 13.617 -4.390 1.00 83.25 568 GLU A O 1
ATOM 4315 N N . ASP A 1 569 ? 12.365 12.498 -2.458 1.00 78.31 569 ASP A N 1
ATOM 4316 C CA . ASP A 1 569 ? 11.507 11.344 -2.805 1.00 78.31 569 ASP A CA 1
ATOM 4317 C C . ASP A 1 569 ? 10.155 11.762 -3.437 1.00 78.31 569 ASP A C 1
ATOM 4319 O O . ASP A 1 569 ? 9.649 11.130 -4.374 1.00 78.31 569 ASP A O 1
ATOM 4323 N N . ALA A 1 570 ? 9.540 12.818 -2.887 1.00 76.50 570 ALA A N 1
ATOM 4324 C CA . ALA A 1 570 ? 8.230 13.311 -3.311 1.00 76.50 570 ALA A CA 1
ATOM 4325 C C . ALA A 1 570 ? 8.275 13.959 -4.702 1.00 76.50 570 ALA A C 1
ATOM 4327 O O . ALA A 1 570 ? 7.342 13.795 -5.490 1.00 76.50 570 ALA A O 1
ATOM 4328 N N . GLU A 1 571 ? 9.375 14.642 -5.019 1.00 84.12 571 GLU A N 1
ATOM 4329 C CA . GLU A 1 571 ? 9.572 15.307 -6.304 1.00 84.12 571 GLU A CA 1
ATOM 4330 C C . GLU A 1 571 ? 9.761 14.284 -7.423 1.00 84.12 571 GLU A C 1
ATOM 4332 O O . GLU A 1 571 ? 9.143 14.418 -8.480 1.00 84.12 571 GLU A O 1
ATOM 4337 N N . MET A 1 572 ? 10.513 13.207 -7.173 1.00 81.25 572 MET A N 1
ATOM 4338 C CA . MET A 1 572 ? 10.695 12.152 -8.172 1.00 81.25 572 MET A CA 1
ATOM 4339 C C . MET A 1 572 ? 9.366 11.487 -8.562 1.00 81.25 572 MET A C 1
ATOM 4341 O O . MET A 1 572 ? 9.101 11.222 -9.732 1.00 81.25 572 MET A O 1
ATOM 4345 N N . SER A 1 573 ? 8.486 11.270 -7.581 1.00 74.19 573 SER A N 1
ATOM 4346 C CA . SER A 1 573 ? 7.177 10.649 -7.818 1.00 74.19 573 SER A CA 1
ATOM 4347 C C . SER A 1 573 ? 6.226 11.564 -8.604 1.00 74.19 573 SER A C 1
ATOM 4349 O O . SER A 1 573 ? 5.423 11.084 -9.406 1.00 74.19 573 SER A O 1
ATOM 4351 N N . ALA A 1 574 ? 6.318 12.880 -8.391 1.00 80.19 574 ALA A N 1
ATOM 4352 C CA . ALA A 1 574 ? 5.424 13.869 -8.990 1.00 80.19 574 ALA A CA 1
ATOM 4353 C C . ALA A 1 574 ? 5.819 14.295 -10.418 1.00 80.19 574 ALA A C 1
ATOM 4355 O O . ALA A 1 574 ? 5.002 14.899 -11.111 1.00 80.19 574 ALA A O 1
ATOM 4356 N N . ASN A 1 575 ? 7.041 13.995 -10.878 1.00 86.62 575 ASN A N 1
ATOM 4357 C CA . ASN A 1 575 ? 7.596 14.563 -12.113 1.00 86.62 575 ASN A CA 1
ATOM 4358 C C . ASN A 1 575 ? 8.067 13.485 -13.072 1.00 86.62 575 ASN A C 1
ATOM 4360 O O . ASN A 1 575 ? 9.257 13.203 -13.203 1.00 86.62 575 ASN A O 1
ATOM 4364 N N . GLN A 1 576 ? 7.107 12.910 -13.790 1.00 87.62 576 GLN A N 1
ATOM 4365 C CA . GLN A 1 576 ? 7.378 11.812 -14.708 1.00 87.62 576 GLN A CA 1
ATOM 4366 C C . GLN A 1 576 ? 8.396 12.194 -15.793 1.00 87.62 576 GLN A C 1
ATOM 4368 O O . GLN A 1 576 ? 9.259 11.374 -16.094 1.00 87.62 576 GLN A O 1
ATOM 4373 N N . SER A 1 577 ? 8.394 13.437 -16.295 1.00 92.00 577 SER A N 1
ATOM 4374 C CA . SER A 1 577 ? 9.331 13.896 -17.339 1.00 92.00 577 SER A CA 1
ATOM 4375 C C . SER A 1 577 ? 10.817 13.787 -16.959 1.00 92.00 577 SER A C 1
ATOM 4377 O O . SER A 1 577 ? 11.665 13.749 -17.845 1.00 92.00 577 SER A O 1
ATOM 4379 N N . LEU A 1 578 ? 11.165 13.685 -15.667 1.00 92.69 578 LEU A N 1
ATOM 4380 C CA . LEU A 1 578 ? 12.553 13.450 -15.237 1.00 92.69 578 LEU A CA 1
ATOM 4381 C C . LEU A 1 578 ? 13.104 12.097 -15.715 1.00 92.69 578 LEU A C 1
ATOM 4383 O O . LEU A 1 578 ? 14.318 11.944 -15.844 1.00 92.69 578 LEU A O 1
ATOM 4387 N N . HIS A 1 579 ? 12.236 11.125 -16.026 1.00 91.62 579 HIS A N 1
ATOM 4388 C CA . HIS A 1 579 ? 12.664 9.818 -16.529 1.00 91.62 579 HIS A CA 1
ATOM 4389 C C . HIS A 1 579 ? 13.381 9.918 -17.882 1.00 91.62 579 HIS A C 1
ATOM 4391 O O . HIS A 1 579 ? 14.288 9.126 -18.135 1.00 91.62 579 HIS A O 1
ATOM 4397 N N . GLU A 1 580 ? 13.018 10.902 -18.712 1.00 93.50 580 GLU A N 1
ATOM 4398 C CA . GLU A 1 580 ? 13.684 11.179 -19.989 1.00 93.50 580 GLU A CA 1
ATOM 4399 C C . GLU A 1 580 ? 15.148 11.567 -19.762 1.00 93.50 580 GLU A C 1
ATOM 4401 O O . GLU A 1 580 ? 16.057 10.965 -20.335 1.00 93.50 580 GLU A O 1
ATOM 4406 N N . VAL A 1 581 ? 15.370 12.530 -18.859 1.00 95.00 581 VAL A N 1
ATOM 4407 C CA . VAL A 1 581 ? 16.701 13.053 -18.529 1.00 95.00 581 VAL A CA 1
ATOM 4408 C C . VAL A 1 581 ? 17.551 11.952 -17.916 1.00 95.00 581 VAL A C 1
ATOM 4410 O O . VAL A 1 581 ? 18.654 11.689 -18.380 1.00 95.00 581 VAL A O 1
ATOM 4413 N N . PHE A 1 582 ? 17.040 11.268 -16.894 1.00 94.19 582 PHE A N 1
ATOM 4414 C CA . PHE A 1 582 ? 17.827 10.280 -16.160 1.00 94.19 582 PHE A CA 1
ATOM 4415 C C . PHE A 1 582 ? 18.132 9.044 -17.009 1.00 94.19 582 PHE A C 1
ATOM 4417 O O . PHE A 1 582 ? 19.275 8.590 -17.018 1.00 94.19 582 PHE A O 1
ATOM 4424 N N . GLY A 1 583 ? 17.162 8.549 -17.788 1.00 93.62 583 GLY A N 1
ATOM 4425 C CA . GLY A 1 583 ? 17.387 7.428 -18.704 1.00 93.62 583 GLY A CA 1
ATOM 4426 C C . GLY A 1 583 ? 18.462 7.744 -19.745 1.00 93.62 583 GLY A C 1
ATOM 4427 O O . GLY A 1 583 ? 19.382 6.953 -19.960 1.00 93.62 583 GLY A O 1
ATOM 4428 N N . LYS A 1 584 ? 18.399 8.936 -20.347 1.00 94.75 584 LYS A N 1
ATOM 4429 C CA . LYS A 1 584 ? 19.366 9.358 -21.363 1.00 94.75 584 LYS A CA 1
ATOM 4430 C C . LYS A 1 584 ? 20.745 9.679 -20.784 1.00 94.75 584 LYS A C 1
ATOM 4432 O O . LYS A 1 584 ? 21.755 9.276 -21.363 1.00 94.75 584 LYS A O 1
ATOM 4437 N N . TYR A 1 585 ? 20.795 10.314 -19.615 1.00 96.38 585 TYR A N 1
ATOM 4438 C CA . TYR A 1 585 ? 22.031 10.532 -18.866 1.00 96.38 585 TYR A CA 1
ATOM 4439 C C . TYR A 1 585 ? 22.735 9.202 -18.571 1.00 96.38 585 TYR A C 1
ATOM 4441 O O . TYR A 1 585 ? 23.917 9.052 -18.872 1.00 96.38 585 TYR A O 1
ATOM 4449 N N . MET A 1 586 ? 22.005 8.202 -18.062 1.00 95.62 586 MET A N 1
ATOM 4450 C CA . MET A 1 586 ? 22.571 6.887 -17.744 1.00 95.62 586 MET A CA 1
ATOM 4451 C C . MET A 1 586 ? 23.108 6.158 -18.981 1.00 95.62 586 MET A C 1
ATOM 4453 O O . MET A 1 586 ? 24.170 5.540 -18.900 1.00 95.62 586 MET A O 1
ATOM 4457 N N . ASN A 1 587 ? 22.447 6.268 -20.138 1.00 96.00 587 ASN A N 1
ATOM 4458 C CA . ASN A 1 587 ? 22.977 5.729 -21.398 1.00 96.00 587 ASN A CA 1
ATOM 4459 C C . ASN A 1 587 ? 24.316 6.385 -21.781 1.00 96.00 587 ASN A C 1
ATOM 4461 O O . ASN A 1 587 ? 25.260 5.696 -22.157 1.00 96.00 587 ASN A O 1
ATOM 4465 N N . LYS A 1 588 ? 24.447 7.705 -21.620 1.00 96.38 588 LYS A N 1
ATOM 4466 C CA . LYS A 1 588 ? 25.694 8.420 -21.936 1.00 96.38 588 LYS A CA 1
ATOM 4467 C C . LYS A 1 588 ? 26.822 8.114 -20.939 1.00 96.38 588 LYS A C 1
ATOM 4469 O O . LYS A 1 588 ? 27.971 7.948 -21.351 1.00 96.38 588 LYS A O 1
ATOM 4474 N N . VAL A 1 589 ? 26.523 7.983 -19.641 1.00 96.06 589 VAL A N 1
ATOM 4475 C CA . VAL A 1 589 ? 27.517 7.537 -18.640 1.00 96.06 589 VAL A CA 1
ATOM 4476 C C . VAL A 1 589 ? 27.967 6.102 -18.933 1.00 96.06 589 VAL A C 1
ATOM 4478 O O . VAL A 1 589 ? 29.157 5.795 -18.813 1.00 96.06 589 VAL A O 1
ATOM 4481 N N . ARG A 1 590 ? 27.049 5.231 -19.374 1.00 95.81 590 ARG A N 1
ATOM 4482 C CA . ARG A 1 590 ? 27.346 3.858 -19.815 1.00 95.81 590 ARG A CA 1
ATOM 4483 C C . ARG A 1 590 ? 28.346 3.870 -20.960 1.00 95.81 590 ARG A C 1
ATOM 4485 O O . ARG A 1 590 ? 29.344 3.157 -20.892 1.00 95.81 590 ARG A O 1
ATOM 4492 N N . ASP A 1 591 ? 28.117 4.705 -21.965 1.00 95.06 591 ASP A N 1
ATOM 4493 C CA . ASP A 1 591 ? 28.982 4.777 -23.142 1.00 95.06 591 ASP A CA 1
ATOM 4494 C C . ASP A 1 591 ? 30.394 5.263 -22.788 1.00 95.06 591 ASP A C 1
ATOM 4496 O O . ASP A 1 591 ? 31.377 4.668 -23.230 1.00 95.06 591 ASP A O 1
ATOM 4500 N N . VAL A 1 592 ? 30.515 6.267 -21.910 1.00 94.88 592 VAL A N 1
ATOM 4501 C CA . VAL A 1 592 ? 31.822 6.706 -21.386 1.00 94.88 592 VAL A CA 1
ATOM 4502 C C . VAL A 1 592 ? 32.509 5.605 -20.579 1.00 94.88 592 VAL A C 1
ATOM 4504 O O . VAL A 1 592 ? 33.704 5.373 -20.755 1.00 94.88 592 VAL A O 1
ATOM 4507 N N . SER A 1 593 ? 31.764 4.903 -19.723 1.00 93.88 593 SER A N 1
ATOM 4508 C CA . SER A 1 593 ? 32.307 3.817 -18.900 1.00 93.88 593 SER A CA 1
ATOM 4509 C C . SER A 1 593 ? 32.834 2.675 -19.770 1.00 93.88 593 SER A C 1
ATOM 4511 O O . SER A 1 593 ? 33.952 2.207 -19.568 1.00 93.88 593 SER A O 1
ATOM 4513 N N . ASN A 1 594 ? 32.074 2.283 -20.795 1.00 93.06 594 ASN A N 1
ATOM 4514 C CA . ASN A 1 594 ? 32.472 1.246 -21.746 1.00 93.06 594 ASN A CA 1
ATOM 4515 C C . ASN A 1 594 ? 33.654 1.660 -22.620 1.00 93.06 594 ASN A C 1
ATOM 4517 O O . ASN A 1 594 ? 34.491 0.818 -22.919 1.00 93.06 594 ASN A O 1
ATOM 4521 N N . GLY A 1 595 ? 33.783 2.943 -22.972 1.00 87.12 595 GLY A N 1
ATOM 4522 C CA . GLY A 1 595 ? 34.965 3.451 -23.674 1.00 87.12 595 GLY A CA 1
ATOM 4523 C C . GLY A 1 595 ? 36.275 3.267 -22.893 1.00 87.12 595 GLY A C 1
ATOM 4524 O O . GLY A 1 595 ? 37.343 3.212 -23.499 1.00 87.12 595 GLY A O 1
ATOM 4525 N N . GLY A 1 596 ? 36.206 3.140 -21.561 1.00 78.19 596 GLY A N 1
ATOM 4526 C CA . GLY A 1 596 ? 37.349 2.810 -20.701 1.00 78.19 596 GLY A CA 1
ATOM 4527 C C . GLY A 1 596 ? 37.619 1.307 -20.540 1.00 78.19 596 GLY A C 1
ATOM 4528 O O . GLY A 1 596 ? 38.687 0.926 -20.061 1.00 78.19 596 GLY A O 1
ATOM 4529 N N . ILE A 1 597 ? 36.682 0.445 -20.948 1.00 79.31 597 ILE A N 1
ATOM 4530 C CA . ILE A 1 597 ? 36.798 -1.016 -20.895 1.00 79.31 597 ILE A CA 1
ATOM 4531 C C . ILE A 1 597 ? 37.371 -1.486 -22.235 1.00 79.31 597 ILE A C 1
ATOM 4533 O O . ILE A 1 597 ? 36.649 -1.659 -23.209 1.00 79.31 597 ILE A O 1
ATOM 4537 N N . GLY A 1 598 ? 38.690 -1.676 -22.311 1.00 68.06 598 GLY A N 1
ATOM 4538 C CA . GLY A 1 598 ? 39.325 -2.173 -23.538 1.00 68.06 598 GLY A CA 1
ATOM 4539 C C . GLY A 1 598 ? 38.888 -3.601 -23.905 1.00 68.06 598 GLY A C 1
ATOM 4540 O O . GLY A 1 598 ? 38.570 -4.397 -23.016 1.00 68.06 598 GLY A O 1
ATOM 4541 N N . ASP A 1 599 ? 38.976 -3.951 -25.194 1.00 65.56 599 ASP A N 1
ATOM 4542 C CA . ASP A 1 599 ? 38.528 -5.235 -25.782 1.00 65.56 599 ASP A CA 1
ATOM 4543 C C . ASP A 1 599 ? 39.130 -6.500 -25.127 1.00 65.56 599 ASP A C 1
ATOM 4545 O O . ASP A 1 599 ? 38.595 -7.594 -25.275 1.00 65.56 599 ASP A O 1
ATOM 4549 N N . ASN A 1 600 ? 40.229 -6.364 -24.371 1.00 61.47 600 ASN A N 1
ATOM 4550 C CA . ASN A 1 600 ? 40.930 -7.454 -23.673 1.00 61.47 600 ASN A CA 1
ATOM 4551 C C . ASN A 1 600 ? 41.051 -7.230 -22.154 1.00 61.47 600 ASN A C 1
ATOM 4553 O O . ASN A 1 600 ? 41.938 -7.784 -21.507 1.00 61.47 600 ASN A O 1
ATOM 4557 N N . SER A 1 601 ? 40.198 -6.385 -21.574 1.00 73.25 601 SER A N 1
ATOM 4558 C CA . SER A 1 601 ? 40.278 -5.994 -20.159 1.00 73.25 601 SER A CA 1
ATOM 4559 C C . SER A 1 601 ? 39.864 -7.094 -19.171 1.00 73.25 601 SER A C 1
ATOM 4561 O O . SER A 1 601 ? 40.108 -6.960 -17.977 1.00 73.25 601 SER A O 1
ATOM 4563 N N . GLY A 1 602 ? 39.234 -8.176 -19.645 1.00 76.50 602 GLY A N 1
ATOM 4564 C CA . GLY A 1 602 ? 38.652 -9.210 -18.781 1.00 76.50 602 GLY A CA 1
ATOM 4565 C C . GLY A 1 602 ? 37.382 -8.758 -18.046 1.00 76.50 602 GLY A C 1
ATOM 4566 O O . GLY A 1 602 ? 36.870 -9.499 -17.208 1.00 76.50 602 GLY A O 1
ATOM 4567 N N . HIS A 1 603 ? 36.864 -7.567 -18.359 1.00 85.81 603 HIS A N 1
ATOM 4568 C CA . HIS A 1 603 ? 35.630 -7.021 -17.803 1.00 85.81 603 HIS A CA 1
ATOM 4569 C C . HIS A 1 603 ? 34.503 -7.035 -18.842 1.00 85.81 603 HIS A C 1
ATOM 4571 O O . HIS A 1 603 ? 34.735 -6.870 -20.038 1.00 85.81 603 HIS A O 1
ATOM 4577 N N . TYR A 1 604 ? 33.269 -7.226 -18.375 1.00 89.44 604 TYR A N 1
ATOM 4578 C CA . TYR A 1 604 ? 32.088 -7.228 -19.235 1.00 89.44 604 TYR A CA 1
ATOM 4579 C C . TYR A 1 604 ? 31.581 -5.799 -19.473 1.00 89.44 604 TYR A C 1
ATOM 4581 O O . TYR A 1 604 ? 31.488 -5.043 -18.499 1.00 89.44 604 TYR A O 1
ATOM 4589 N N . PRO A 1 605 ? 31.191 -5.445 -20.714 1.00 90.94 605 PRO A N 1
ATOM 4590 C CA . PRO A 1 605 ? 30.557 -4.164 -21.007 1.00 90.94 605 PRO A CA 1
ATOM 4591 C C . PRO A 1 605 ? 29.320 -3.909 -20.138 1.00 90.94 605 PRO A C 1
ATOM 4593 O O . PRO A 1 605 ? 28.551 -4.820 -19.822 1.00 90.94 605 PRO A O 1
ATOM 4596 N N . HIS A 1 606 ? 29.127 -2.650 -19.768 1.00 93.44 606 HIS A N 1
ATOM 4597 C CA . HIS A 1 606 ? 28.013 -2.177 -18.964 1.00 93.44 606 HIS A CA 1
ATOM 4598 C C . HIS A 1 606 ? 26.787 -1.858 -19.810 1.00 93.44 606 HIS A C 1
ATOM 4600 O O . HIS A 1 606 ? 26.886 -1.125 -20.788 1.00 93.44 606 HIS A O 1
ATOM 4606 N N . GLN A 1 607 ? 25.616 -2.296 -19.366 1.00 94.81 607 GLN A N 1
ATOM 4607 C CA . GLN A 1 607 ? 24.328 -1.722 -19.751 1.00 94.81 607 GLN A CA 1
ATOM 4608 C C . GLN A 1 607 ? 23.968 -0.557 -18.812 1.00 94.81 607 GLN A C 1
ATOM 4610 O O . GLN A 1 607 ? 24.576 -0.385 -17.753 1.00 94.81 607 GLN A O 1
ATOM 4615 N N . SER A 1 608 ? 22.976 0.263 -19.161 1.00 94.12 608 SER A N 1
ATOM 4616 C CA . SER A 1 608 ? 22.586 1.413 -18.325 1.00 94.12 608 SER A CA 1
ATOM 4617 C C . SER A 1 608 ? 22.052 0.976 -16.952 1.00 94.12 608 SER A C 1
ATOM 4619 O O . SER A 1 608 ? 22.388 1.583 -15.934 1.00 94.12 608 SER A O 1
ATOM 4621 N N . TRP A 1 609 ? 21.327 -0.146 -16.881 1.00 93.50 609 TRP A N 1
ATOM 4622 C CA . TRP A 1 609 ? 20.890 -0.739 -15.612 1.00 93.50 609 TRP A CA 1
ATOM 4623 C C . TRP A 1 609 ? 22.037 -1.317 -14.766 1.00 93.50 609 TRP A C 1
ATOM 4625 O O . TRP A 1 609 ? 21.894 -1.425 -13.549 1.00 93.50 609 TRP A O 1
ATOM 4635 N N . HIS A 1 610 ? 23.200 -1.636 -15.354 1.00 94.44 610 HIS A N 1
ATOM 4636 C CA . HIS A 1 610 ? 24.388 -2.032 -14.581 1.00 94.44 610 HIS A CA 1
ATOM 4637 C C . HIS A 1 610 ? 24.959 -0.862 -13.790 1.00 94.44 610 HIS A C 1
ATOM 4639 O O . HIS A 1 610 ? 25.310 -1.017 -12.620 1.00 94.44 610 HIS A O 1
ATOM 4645 N N . LEU A 1 611 ? 25.054 0.307 -14.431 1.00 94.06 611 LEU A N 1
ATOM 4646 C CA . LEU A 1 611 ? 25.496 1.532 -13.769 1.00 94.06 611 LEU A CA 1
ATOM 4647 C C . LEU A 1 611 ? 24.555 1.891 -12.632 1.00 94.06 611 LEU A C 1
ATOM 4649 O O . LEU A 1 611 ? 24.978 2.154 -11.510 1.00 94.06 611 LEU A O 1
ATOM 4653 N N . GLN A 1 612 ? 23.266 1.822 -12.929 1.00 92.06 612 GLN A N 1
ATOM 4654 C CA . GLN A 1 612 ? 22.214 2.088 -11.977 1.00 92.06 612 GLN A CA 1
ATOM 4655 C C . GLN A 1 612 ? 22.263 1.141 -10.762 1.00 92.06 612 GLN A C 1
ATOM 4657 O O . GLN A 1 612 ? 22.232 1.597 -9.620 1.00 92.06 612 GLN A O 1
ATOM 4662 N N . ALA A 1 613 ? 22.387 -0.172 -10.983 1.00 91.75 613 ALA A N 1
ATOM 4663 C CA . ALA A 1 613 ? 22.483 -1.149 -9.902 1.00 91.75 613 ALA A CA 1
ATOM 4664 C C . ALA A 1 613 ? 23.714 -0.902 -9.016 1.00 91.75 613 ALA A C 1
ATOM 4666 O O . ALA A 1 613 ? 23.614 -0.918 -7.788 1.00 91.75 613 ALA A O 1
ATOM 4667 N N . ARG A 1 614 ? 24.869 -0.600 -9.620 1.00 92.12 614 ARG A N 1
ATOM 4668 C CA . ARG A 1 614 ? 26.095 -0.260 -8.884 1.00 92.12 614 ARG A CA 1
ATOM 4669 C C . ARG A 1 614 ? 25.955 1.038 -8.090 1.00 92.12 614 ARG A C 1
ATOM 4671 O O . ARG A 1 614 ? 26.366 1.071 -6.933 1.00 92.12 614 ARG A O 1
ATOM 4678 N N . GLN A 1 615 ? 25.314 2.061 -8.654 1.00 91.62 615 GLN A N 1
ATOM 4679 C CA . GLN A 1 615 ? 24.988 3.298 -7.943 1.00 91.62 615 GLN A CA 1
ATOM 4680 C C . GLN A 1 615 ? 24.100 3.020 -6.718 1.00 91.62 615 GLN A C 1
ATOM 4682 O O . GLN A 1 615 ? 24.396 3.492 -5.622 1.00 91.62 615 GLN A O 1
ATOM 4687 N N . TRP A 1 616 ? 23.055 2.195 -6.856 1.00 87.56 616 TRP A N 1
ATOM 4688 C CA . TRP A 1 616 ? 22.202 1.800 -5.730 1.00 87.56 616 TRP A CA 1
ATOM 4689 C C . TRP A 1 616 ? 22.950 1.048 -4.633 1.00 87.56 616 TRP A C 1
ATOM 4691 O O . TRP A 1 616 ? 22.653 1.225 -3.450 1.00 87.56 616 TRP A O 1
ATOM 4701 N N . VAL A 1 617 ? 23.861 0.146 -5.002 1.00 87.31 617 VAL A N 1
ATOM 4702 C CA . VAL A 1 617 ? 24.672 -0.591 -4.023 1.00 87.31 617 VAL A CA 1
ATOM 4703 C C . VAL A 1 617 ? 25.623 0.367 -3.305 1.00 87.31 617 VAL A C 1
ATOM 4705 O O . VAL A 1 617 ? 25.713 0.305 -2.082 1.00 87.31 617 VAL A O 1
ATOM 4708 N N . GLN A 1 618 ? 26.251 1.295 -4.032 1.00 89.25 618 GLN A N 1
ATOM 4709 C CA . GLN A 1 618 ? 27.141 2.304 -3.460 1.00 89.25 618 GLN A CA 1
ATOM 4710 C C . GLN A 1 618 ? 26.419 3.218 -2.461 1.00 89.25 618 GLN A C 1
ATOM 4712 O O . GLN A 1 618 ? 26.875 3.370 -1.330 1.00 89.25 618 GLN A O 1
ATOM 4717 N N . LEU A 1 619 ? 25.266 3.780 -2.842 1.00 86.62 619 LEU A N 1
ATOM 4718 C CA . LEU A 1 619 ? 24.484 4.664 -1.971 1.00 86.62 619 LEU A CA 1
ATOM 4719 C C . LEU A 1 619 ? 24.009 3.952 -0.698 1.00 86.62 619 LEU A C 1
ATOM 4721 O O . LEU A 1 619 ? 24.099 4.509 0.391 1.00 86.62 619 LEU A O 1
ATOM 4725 N N . ARG A 1 620 ? 23.544 2.702 -0.814 1.00 83.19 620 ARG A N 1
ATOM 4726 C CA . ARG A 1 620 ? 23.105 1.917 0.352 1.00 83.19 620 ARG A CA 1
ATOM 4727 C C . ARG A 1 620 ? 24.263 1.543 1.270 1.00 83.19 620 ARG A C 1
ATOM 4729 O O . ARG A 1 620 ? 24.104 1.593 2.483 1.00 83.19 620 ARG A O 1
ATOM 4736 N N . ALA A 1 621 ? 25.416 1.189 0.704 1.00 83.88 621 ALA A N 1
ATOM 4737 C CA . ALA A 1 621 ? 26.613 0.925 1.491 1.00 83.88 621 ALA A CA 1
ATOM 4738 C C . ALA A 1 621 ? 27.040 2.177 2.272 1.00 83.88 621 ALA A C 1
ATOM 4740 O O . ALA A 1 621 ? 27.314 2.076 3.465 1.00 83.88 621 ALA A O 1
ATOM 4741 N N . ALA A 1 622 ? 27.005 3.354 1.640 1.00 83.44 622 ALA A N 1
ATOM 4742 C CA . ALA A 1 622 ? 27.286 4.622 2.307 1.00 83.44 622 ALA A CA 1
ATOM 4743 C C . ALA A 1 622 ? 26.290 4.925 3.447 1.00 83.44 622 ALA A C 1
ATOM 4745 O O . ALA A 1 622 ? 26.726 5.282 4.542 1.00 83.44 622 ALA A O 1
ATOM 4746 N N . ASP A 1 623 ? 24.984 4.715 3.233 1.00 82.94 623 ASP A N 1
ATOM 4747 C CA . ASP A 1 623 ? 23.944 4.863 4.270 1.00 82.94 623 ASP A CA 1
ATOM 4748 C C . ASP A 1 623 ? 24.164 3.907 5.459 1.00 82.94 623 ASP A C 1
ATOM 4750 O O . ASP A 1 623 ? 23.950 4.282 6.614 1.00 82.94 623 ASP A O 1
ATOM 4754 N N . ASP A 1 624 ? 24.638 2.687 5.190 1.00 83.12 624 ASP A N 1
ATOM 4755 C CA . ASP A 1 624 ? 24.991 1.690 6.208 1.00 83.12 624 ASP A CA 1
ATOM 4756 C C . ASP A 1 624 ? 26.392 1.948 6.829 1.00 83.12 624 ASP A C 1
ATOM 4758 O O . ASP A 1 624 ? 26.853 1.184 7.682 1.00 83.12 624 ASP A O 1
ATOM 4762 N N . GLY A 1 625 ? 27.079 3.034 6.446 1.00 85.12 625 GLY A N 1
ATOM 4763 C CA . GLY A 1 625 ? 28.398 3.420 6.962 1.00 85.12 625 GLY A CA 1
ATOM 4764 C C . GLY A 1 625 ? 29.556 2.544 6.468 1.00 85.12 625 GLY A C 1
ATOM 4765 O O . GLY A 1 625 ? 30.624 2.520 7.085 1.00 85.12 625 GLY A O 1
ATOM 4766 N N . ILE A 1 626 ? 29.351 1.808 5.376 1.00 85.38 626 ILE A N 1
ATOM 4767 C CA . ILE A 1 626 ? 30.322 0.899 4.768 1.00 85.38 626 ILE A CA 1
ATOM 4768 C C . ILE A 1 626 ? 31.153 1.660 3.732 1.00 85.38 626 ILE A C 1
ATOM 4770 O O . ILE A 1 626 ? 30.641 2.166 2.737 1.00 85.38 626 ILE A O 1
ATOM 4774 N N . ASP A 1 627 ? 32.469 1.679 3.940 1.00 82.81 627 ASP A N 1
ATOM 4775 C CA . ASP A 1 627 ? 33.428 2.269 3.006 1.00 82.81 627 ASP A CA 1
ATOM 4776 C C . ASP A 1 627 ? 33.822 1.255 1.916 1.00 82.81 627 ASP A C 1
ATOM 4778 O O . ASP A 1 627 ? 34.709 0.410 2.092 1.00 82.81 627 ASP A O 1
ATOM 4782 N N . THR A 1 628 ? 33.135 1.323 0.777 1.00 83.19 628 THR A N 1
ATOM 4783 C CA . THR A 1 628 ? 33.311 0.404 -0.359 1.00 83.19 628 THR A CA 1
ATOM 4784 C C . THR A 1 628 ? 34.655 0.570 -1.076 1.00 83.19 628 THR A C 1
ATOM 4786 O O . THR A 1 628 ? 35.140 -0.397 -1.689 1.00 83.19 628 THR A O 1
ATOM 4789 N N . SER A 1 629 ? 35.296 1.738 -0.938 1.00 75.81 629 SER A N 1
ATOM 4790 C CA . SER A 1 629 ? 36.609 2.059 -1.515 1.00 75.81 629 SER A CA 1
ATOM 4791 C C . SER A 1 629 ? 37.740 1.237 -0.877 1.00 75.81 629 SER A C 1
ATOM 4793 O O . SER A 1 629 ? 38.745 0.932 -1.521 1.00 75.81 629 SER A O 1
ATOM 4795 N N . LYS A 1 630 ? 37.553 0.777 0.370 1.00 73.75 630 LYS A N 1
ATOM 4796 C CA . LYS A 1 630 ? 38.541 0.002 1.143 1.00 73.75 630 LYS A CA 1
ATOM 4797 C C . LYS A 1 630 ? 38.457 -1.511 0.954 1.00 73.75 630 LYS A C 1
ATOM 4799 O O . LYS A 1 630 ? 38.987 -2.264 1.767 1.00 73.75 630 LYS A O 1
ATOM 4804 N N . GLY A 1 631 ? 37.793 -1.979 -0.100 1.00 66.75 631 GLY A N 1
ATOM 4805 C CA . GLY A 1 631 ? 37.688 -3.417 -0.342 1.00 66.75 631 GLY A CA 1
ATOM 4806 C C . GLY A 1 631 ? 36.708 -4.130 0.592 1.00 66.75 631 GLY A C 1
ATOM 4807 O O . GLY A 1 631 ? 36.813 -5.344 0.725 1.00 66.75 631 GLY A O 1
ATOM 4808 N N . ALA A 1 632 ? 35.780 -3.405 1.234 1.00 69.25 632 ALA A N 1
ATOM 4809 C CA . ALA A 1 632 ? 34.766 -4.009 2.096 1.00 69.25 632 ALA A CA 1
ATOM 4810 C C . ALA A 1 632 ? 34.020 -5.137 1.363 1.00 69.25 632 ALA A C 1
ATOM 4812 O O . ALA A 1 632 ? 33.698 -5.008 0.172 1.00 69.25 632 ALA A O 1
ATOM 4813 N N . GLU A 1 633 ? 33.763 -6.236 2.076 1.00 67.50 633 GLU A N 1
ATOM 4814 C CA . GLU A 1 633 ? 32.871 -7.285 1.595 1.00 67.50 633 GLU A CA 1
ATOM 4815 C C . GLU A 1 633 ? 31.456 -6.715 1.536 1.00 67.50 633 GLU A C 1
ATOM 4817 O O . GLU A 1 633 ? 30.886 -6.305 2.546 1.00 67.50 633 GLU A O 1
ATOM 4822 N N . ILE A 1 634 ? 30.909 -6.657 0.327 1.00 67.75 634 ILE A N 1
ATOM 4823 C CA . ILE A 1 634 ? 29.513 -6.308 0.102 1.00 67.75 634 ILE A CA 1
ATOM 4824 C C . ILE A 1 634 ? 28.816 -7.618 -0.226 1.00 67.75 634 ILE A C 1
ATOM 4826 O O . ILE A 1 634 ? 28.963 -8.142 -1.333 1.00 67.75 634 ILE A O 1
ATOM 4830 N N . GLU A 1 635 ? 28.104 -8.176 0.752 1.00 61.88 635 GLU A N 1
ATOM 4831 C CA . GLU A 1 635 ? 27.233 -9.319 0.496 1.00 61.88 635 GLU A CA 1
ATOM 4832 C C . GLU A 1 635 ? 26.186 -8.939 -0.561 1.00 61.88 635 GLU A C 1
ATOM 4834 O O . GLU A 1 635 ? 25.716 -7.799 -0.634 1.00 61.88 635 GLU A O 1
ATOM 4839 N N . GLY A 1 636 ? 25.866 -9.895 -1.433 1.00 60.38 636 GLY A N 1
ATOM 4840 C CA . GLY A 1 636 ? 24.975 -9.689 -2.568 1.00 60.38 636 GLY A CA 1
ATOM 4841 C C . GLY A 1 636 ? 23.595 -9.214 -2.141 1.00 60.38 636 GLY A C 1
ATOM 4842 O O . GLY A 1 636 ? 22.759 -10.025 -1.769 1.00 60.38 636 GLY A O 1
ATOM 4843 N N . SER A 1 637 ? 23.342 -7.910 -2.247 1.00 71.94 637 SER A N 1
ATOM 4844 C CA . SER A 1 637 ? 22.035 -7.299 -1.984 1.00 71.94 637 SER A CA 1
ATOM 4845 C C . SER A 1 637 ? 21.072 -7.439 -3.172 1.00 71.94 637 SER A C 1
ATOM 4847 O O . SER A 1 637 ? 20.298 -6.528 -3.455 1.00 71.94 637 SER A O 1
ATOM 4849 N N . ASP A 1 638 ? 21.161 -8.533 -3.927 1.00 87.94 638 ASP A N 1
ATOM 4850 C CA . ASP A 1 638 ? 20.321 -8.876 -5.081 1.00 87.94 638 ASP A CA 1
ATOM 4851 C C . ASP A 1 638 ? 19.340 -9.997 -4.740 1.00 87.94 638 ASP A C 1
ATOM 4853 O O . ASP A 1 638 ? 19.556 -10.762 -3.800 1.00 87.94 638 ASP A O 1
ATOM 4857 N N . TYR A 1 639 ? 18.255 -10.127 -5.504 1.00 92.31 639 TYR A N 1
ATOM 4858 C CA . TYR A 1 639 ? 17.224 -11.112 -5.177 1.00 92.31 639 TYR A CA 1
ATOM 4859 C C . TYR A 1 639 ? 17.722 -12.557 -5.249 1.00 92.31 639 TYR A C 1
ATOM 4861 O O . TYR A 1 639 ? 17.217 -13.405 -4.512 1.00 92.31 639 TYR A O 1
ATOM 4869 N N . ALA A 1 640 ? 18.718 -12.854 -6.090 1.00 91.94 640 ALA A N 1
ATOM 4870 C CA . ALA A 1 640 ? 19.288 -14.194 -6.144 1.00 91.94 640 ALA A CA 1
ATOM 4871 C C . ALA A 1 640 ? 20.092 -14.531 -4.879 1.00 91.94 640 ALA A C 1
ATOM 4873 O O . ALA A 1 640 ? 20.081 -15.683 -4.445 1.00 91.94 640 ALA A O 1
ATOM 4874 N N . GLY A 1 641 ? 20.754 -13.540 -4.275 1.00 89.12 641 GLY A N 1
ATOM 4875 C CA . GLY A 1 641 ? 21.440 -13.664 -2.984 1.00 89.12 641 GLY A CA 1
ATOM 4876 C C . GLY A 1 641 ? 20.473 -13.878 -1.821 1.00 89.12 641 GLY A C 1
ATOM 4877 O O . GLY A 1 641 ? 20.712 -14.717 -0.956 1.00 89.12 641 GLY A O 1
ATOM 4878 N N . GLU A 1 642 ? 19.332 -13.191 -1.852 1.00 92.00 642 GLU A N 1
ATOM 4879 C CA . GLU A 1 642 ? 18.312 -13.243 -0.797 1.00 92.00 642 GLU A CA 1
ATOM 4880 C C . GLU A 1 642 ? 17.431 -14.505 -0.850 1.00 92.00 642 GLU A C 1
ATOM 4882 O O . GLU A 1 642 ? 16.784 -14.870 0.137 1.00 92.00 642 GLU A O 1
ATOM 4887 N N . TRP A 1 643 ? 17.415 -15.216 -1.984 1.00 94.31 643 TRP A N 1
ATOM 4888 C CA . TRP A 1 643 ? 16.550 -16.381 -2.196 1.00 94.31 643 TRP A CA 1
ATOM 4889 C C . TRP A 1 643 ? 16.745 -17.480 -1.143 1.00 94.31 643 TRP A C 1
ATOM 4891 O O . TRP A 1 643 ? 15.778 -18.076 -0.668 1.00 94.31 643 TRP A O 1
ATOM 4901 N N . GLY A 1 644 ? 17.992 -17.734 -0.730 1.00 93.62 644 GLY A N 1
ATOM 4902 C CA . GLY A 1 644 ? 18.294 -18.721 0.312 1.00 93.62 644 GLY A CA 1
ATOM 4903 C C . GLY A 1 644 ? 17.642 -18.389 1.660 1.00 93.62 644 GLY A C 1
ATOM 4904 O O . GLY A 1 644 ? 17.213 -19.292 2.378 1.00 93.62 644 GLY A O 1
ATOM 4905 N N . GLY A 1 645 ? 17.495 -17.098 1.980 1.00 94.12 645 GLY A N 1
ATOM 4906 C CA . GLY A 1 645 ? 16.791 -16.634 3.175 1.00 94.12 645 GLY A CA 1
ATOM 4907 C C . GLY A 1 645 ? 15.292 -16.942 3.134 1.00 94.12 645 GLY A C 1
ATOM 4908 O O . GLY A 1 645 ? 14.727 -17.369 4.143 1.00 94.12 645 GLY A O 1
ATOM 4909 N N . VAL A 1 646 ? 14.663 -16.801 1.962 1.00 96.00 646 VAL A N 1
ATOM 4910 C CA . VAL A 1 646 ? 13.260 -17.189 1.739 1.00 96.00 646 VAL A CA 1
ATOM 4911 C C . VAL A 1 646 ? 13.085 -18.693 1.914 1.00 96.00 646 VAL A C 1
ATOM 4913 O O . VAL A 1 646 ? 12.225 -19.114 2.684 1.00 96.00 646 VAL A O 1
ATOM 4916 N N . VAL A 1 647 ? 13.930 -19.497 1.259 1.00 97.50 647 VAL A N 1
ATOM 4917 C CA . VAL A 1 647 ? 13.910 -20.967 1.365 1.00 97.50 647 VAL A CA 1
ATOM 4918 C C . VAL A 1 647 ? 13.989 -21.399 2.826 1.00 97.50 647 VAL A C 1
ATOM 4920 O O . VAL A 1 647 ? 13.115 -22.123 3.296 1.00 97.50 647 VAL A O 1
ATOM 4923 N N . LYS A 1 648 ? 14.958 -20.865 3.575 1.00 97.12 648 LYS A N 1
ATOM 4924 C CA . LYS A 1 648 ? 15.119 -21.170 4.998 1.00 97.12 648 LYS A CA 1
ATOM 4925 C C . LYS A 1 648 ? 13.864 -20.846 5.814 1.00 97.12 648 LYS A C 1
ATOM 4927 O O . LYS A 1 648 ? 13.460 -21.646 6.648 1.00 97.12 648 LYS A O 1
ATOM 4932 N N . LYS A 1 649 ? 13.217 -19.699 5.573 1.00 97.12 649 LYS A N 1
ATOM 4933 C CA . LYS A 1 649 ? 11.975 -19.322 6.277 1.00 97.12 649 LYS A CA 1
ATOM 4934 C C . LYS A 1 649 ? 10.819 -20.286 5.997 1.00 97.12 649 LYS A C 1
ATOM 4936 O O . LYS A 1 649 ? 10.032 -20.551 6.905 1.00 97.12 649 LYS A O 1
ATOM 4941 N N . LEU A 1 650 ? 10.714 -20.789 4.767 1.00 97.50 650 LEU A N 1
ATOM 4942 C CA . LEU A 1 650 ? 9.716 -21.791 4.382 1.00 97.50 650 LEU A CA 1
ATOM 4943 C C . LEU A 1 650 ? 10.014 -23.146 5.045 1.00 97.50 650 LEU A C 1
ATOM 4945 O O . LEU A 1 650 ? 9.118 -23.751 5.636 1.00 97.50 650 LEU A O 1
ATOM 4949 N N . GLU A 1 651 ? 11.274 -23.583 5.025 1.00 97.12 651 GLU A N 1
ATOM 4950 C CA . GLU A 1 651 ? 11.718 -24.831 5.660 1.00 97.12 651 GLU A CA 1
ATOM 4951 C C . GLU A 1 651 ? 11.534 -24.804 7.183 1.00 97.12 651 GLU A C 1
ATOM 4953 O O . GLU A 1 651 ? 10.990 -25.753 7.751 1.00 97.12 651 GLU A O 1
ATOM 4958 N N . ASP A 1 652 ? 11.868 -23.686 7.837 1.00 96.75 652 ASP A N 1
ATOM 4959 C CA . ASP A 1 652 ? 11.621 -23.453 9.267 1.00 96.75 652 ASP A CA 1
ATOM 4960 C C . ASP A 1 652 ? 10.116 -23.510 9.614 1.00 96.75 652 ASP A C 1
ATOM 4962 O O . ASP A 1 652 ? 9.743 -23.795 10.754 1.00 96.75 652 ASP A O 1
ATOM 4966 N N . ALA A 1 653 ? 9.234 -23.250 8.641 1.00 95.25 653 ALA A N 1
ATOM 4967 C CA . ALA A 1 653 ? 7.780 -23.375 8.770 1.00 95.25 653 ALA A CA 1
ATOM 4968 C C . ALA A 1 653 ? 7.241 -24.770 8.383 1.00 95.25 653 ALA A C 1
ATOM 4970 O O . ALA A 1 653 ? 6.025 -24.985 8.348 1.00 95.25 653 ALA A O 1
ATOM 4971 N N . GLY A 1 654 ? 8.128 -25.729 8.103 1.00 96.75 654 GLY A N 1
ATOM 4972 C CA . GLY A 1 654 ? 7.770 -27.094 7.723 1.00 96.75 654 GLY A CA 1
ATOM 4973 C C . GLY A 1 654 ? 7.244 -27.218 6.291 1.00 96.75 654 GLY A C 1
ATOM 4974 O O . GLY A 1 654 ? 6.433 -28.108 6.015 1.00 96.75 654 GLY A O 1
ATOM 4975 N N . ILE A 1 655 ? 7.650 -26.317 5.395 1.00 97.56 655 ILE A N 1
ATOM 4976 C CA . ILE A 1 655 ? 7.386 -26.387 3.955 1.00 97.56 655 ILE A CA 1
ATOM 4977 C C . ILE A 1 655 ? 8.684 -26.842 3.280 1.00 97.56 655 ILE A C 1
ATOM 4979 O O . ILE A 1 655 ? 9.693 -26.147 3.338 1.00 97.56 655 ILE A O 1
ATOM 4983 N N . SER A 1 656 ? 8.685 -28.026 2.665 1.00 96.50 656 SER A N 1
ATOM 4984 C CA . SER A 1 656 ? 9.875 -28.546 1.979 1.00 96.50 656 SER A CA 1
ATOM 4985 C C . SER A 1 656 ? 10.087 -27.817 0.652 1.00 96.50 656 SER A C 1
ATOM 4987 O O . SER A 1 656 ? 9.173 -27.779 -0.170 1.00 96.50 656 SER A O 1
ATOM 4989 N N . VAL A 1 657 ? 11.285 -27.264 0.435 1.00 96.69 657 VAL A N 1
ATOM 4990 C CA . VAL A 1 657 ? 11.642 -26.520 -0.786 1.00 96.69 657 VAL A CA 1
ATOM 4991 C C . VAL A 1 657 ? 12.882 -27.154 -1.441 1.00 96.69 657 VAL A C 1
ATOM 4993 O O . VAL A 1 657 ? 13.982 -26.595 -1.402 1.00 96.69 657 VAL A O 1
ATOM 4996 N N . PRO A 1 658 ? 12.752 -28.367 -2.013 1.00 94.00 658 PRO A N 1
ATOM 4997 C CA . PRO A 1 658 ? 13.890 -29.131 -2.516 1.00 94.00 658 PRO A CA 1
ATOM 4998 C C . PRO A 1 658 ? 14.645 -28.369 -3.612 1.00 94.00 658 PRO A C 1
ATOM 5000 O O . PRO A 1 658 ? 14.055 -27.830 -4.547 1.00 94.00 658 PRO A O 1
ATOM 5003 N N . GLY A 1 659 ? 15.973 -28.307 -3.482 1.00 92.75 659 GLY A N 1
ATOM 5004 C CA . GLY A 1 659 ? 16.835 -27.572 -4.415 1.00 92.75 659 GLY A CA 1
ATOM 5005 C C . GLY A 1 659 ? 16.628 -26.051 -4.404 1.00 92.75 659 GLY A C 1
ATOM 5006 O O . GLY A 1 659 ? 17.141 -25.366 -5.285 1.00 92.75 659 GLY A O 1
ATOM 5007 N N . GLY A 1 660 ? 15.876 -25.515 -3.436 1.00 94.50 660 GLY A N 1
ATOM 5008 C CA . GLY A 1 660 ? 15.492 -24.106 -3.394 1.00 94.50 660 GLY A CA 1
ATOM 5009 C C . GLY A 1 660 ? 14.448 -23.713 -4.444 1.00 94.50 660 GLY A C 1
ATOM 5010 O O . GLY A 1 660 ? 14.263 -22.520 -4.681 1.00 94.50 660 GLY A O 1
ATOM 5011 N N . ILE A 1 661 ? 13.778 -24.683 -5.074 1.00 96.56 661 ILE A N 1
ATOM 5012 C CA . ILE A 1 661 ? 12.755 -24.451 -6.099 1.00 96.56 661 ILE A CA 1
ATOM 5013 C C . ILE A 1 661 ? 11.383 -24.331 -5.433 1.00 96.56 661 ILE A C 1
ATOM 5015 O O . ILE A 1 661 ? 10.926 -25.250 -4.754 1.00 96.56 661 ILE A O 1
ATOM 5019 N N . ILE A 1 662 ? 10.702 -23.211 -5.670 1.00 96.56 662 ILE A N 1
ATOM 5020 C CA . ILE A 1 662 ? 9.337 -22.963 -5.206 1.00 96.56 662 ILE A CA 1
ATOM 5021 C C . ILE A 1 662 ? 8.382 -23.383 -6.334 1.00 96.56 662 ILE A C 1
ATOM 5023 O O . ILE A 1 662 ? 8.161 -22.660 -7.305 1.00 96.56 662 ILE A O 1
ATOM 5027 N N . THR A 1 663 ? 7.841 -24.595 -6.229 1.00 95.19 663 THR A N 1
ATOM 5028 C CA . THR A 1 663 ? 6.891 -25.161 -7.198 1.00 95.19 663 THR A CA 1
ATOM 5029 C C . THR A 1 663 ? 5.497 -24.542 -7.066 1.00 95.19 663 THR A C 1
ATOM 5031 O O . THR A 1 663 ? 5.197 -23.847 -6.093 1.00 95.19 663 THR A O 1
ATOM 5034 N N . ARG A 1 664 ? 4.601 -24.834 -8.022 1.00 94.12 664 ARG A N 1
ATOM 5035 C CA . ARG A 1 664 ? 3.195 -24.402 -7.946 1.00 94.12 664 ARG A CA 1
ATOM 5036 C C . ARG A 1 664 ? 2.505 -24.905 -6.674 1.00 94.12 664 ARG A C 1
ATOM 5038 O O . ARG A 1 664 ? 1.817 -24.127 -6.025 1.00 94.12 664 ARG A O 1
ATOM 5045 N N . ASP A 1 665 ? 2.747 -26.152 -6.274 1.00 95.19 665 ASP A N 1
ATOM 5046 C CA . ASP A 1 665 ? 2.185 -26.715 -5.038 1.00 95.19 665 ASP A CA 1
ATOM 5047 C C . ASP A 1 665 ? 2.656 -25.952 -3.796 1.00 95.19 665 ASP A C 1
ATOM 5049 O O . ASP A 1 665 ? 1.864 -25.681 -2.898 1.00 95.19 665 ASP A O 1
ATOM 5053 N N . ILE A 1 666 ? 3.927 -25.534 -3.771 1.00 97.12 666 ILE A N 1
ATOM 5054 C CA . ILE A 1 666 ? 4.468 -24.703 -2.689 1.00 97.12 666 ILE A CA 1
ATOM 5055 C C . ILE A 1 666 ? 3.814 -23.313 -2.709 1.00 97.12 666 ILE A C 1
ATOM 5057 O O . ILE A 1 666 ? 3.414 -22.823 -1.656 1.00 97.12 666 ILE A O 1
ATOM 5061 N N . LEU A 1 667 ? 3.635 -22.696 -3.886 1.00 96.62 667 LEU A N 1
ATOM 5062 C CA . LEU A 1 667 ? 2.914 -21.419 -4.027 1.00 96.62 667 LEU A CA 1
ATOM 5063 C C . LEU A 1 667 ? 1.461 -21.496 -3.543 1.00 96.62 667 LEU A C 1
ATOM 5065 O O . LEU A 1 667 ? 0.934 -20.508 -3.026 1.00 96.62 667 LEU A O 1
ATOM 5069 N N . LEU A 1 668 ? 0.820 -22.654 -3.690 1.00 95.62 668 LEU A N 1
ATOM 5070 C CA . LEU A 1 668 ? -0.546 -22.901 -3.241 1.00 95.62 668 LEU A CA 1
ATOM 5071 C C . LEU A 1 668 ? -0.636 -23.351 -1.770 1.00 95.62 668 LEU A C 1
ATOM 5073 O O . LEU A 1 668 ? -1.743 -23.363 -1.225 1.00 95.62 668 LEU A O 1
ATOM 5077 N N . ASP A 1 669 ? 0.486 -23.655 -1.101 1.00 95.12 669 ASP A N 1
ATOM 5078 C CA . ASP A 1 669 ? 0.492 -24.041 0.314 1.00 95.12 669 ASP A CA 1
ATOM 5079 C C . ASP A 1 669 ? -0.061 -22.894 1.176 1.00 95.12 669 ASP A C 1
ATOM 5081 O O . ASP A 1 669 ? 0.442 -21.760 1.128 1.00 95.12 669 ASP A O 1
ATOM 5085 N N . PRO A 1 670 ? -1.088 -23.153 2.009 1.00 91.00 670 PRO A N 1
ATOM 5086 C CA . PRO A 1 670 ? -1.724 -22.102 2.772 1.00 91.00 670 PRO A CA 1
ATOM 5087 C C . PRO A 1 670 ? -0.806 -21.387 3.764 1.00 91.00 670 PRO A C 1
ATOM 5089 O O . PRO A 1 670 ? -1.079 -20.233 4.109 1.00 91.00 670 PRO A O 1
ATOM 5092 N N . ARG A 1 671 ? 0.276 -22.050 4.182 1.00 94.06 671 ARG A N 1
ATOM 5093 C CA . ARG A 1 671 ? 1.255 -21.568 5.157 1.00 94.06 671 ARG A CA 1
ATOM 5094 C C . ARG A 1 671 ? 2.307 -20.649 4.541 1.00 94.06 671 ARG A C 1
ATOM 5096 O O . ARG A 1 671 ? 2.952 -19.923 5.294 1.00 94.06 671 ARG A O 1
ATOM 5103 N N . LEU A 1 672 ? 2.490 -20.643 3.214 1.00 96.38 672 LEU A N 1
ATOM 5104 C CA . LEU A 1 672 ? 3.572 -19.891 2.565 1.00 96.38 672 LEU A CA 1
ATOM 5105 C C . LEU A 1 672 ? 3.513 -18.406 2.919 1.00 96.38 672 LEU A C 1
ATOM 5107 O O . LEU A 1 672 ? 4.441 -17.887 3.538 1.00 96.38 672 LEU A O 1
ATOM 5111 N N . ALA A 1 673 ? 2.413 -17.725 2.594 1.00 95.44 673 ALA A N 1
ATOM 5112 C CA . ALA A 1 673 ? 2.298 -16.287 2.831 1.00 95.44 673 ALA A CA 1
ATOM 5113 C C . ALA A 1 673 ? 2.466 -15.923 4.318 1.00 95.44 673 ALA A C 1
ATOM 5115 O O . ALA A 1 673 ? 3.146 -14.952 4.650 1.00 95.44 673 ALA A O 1
ATOM 5116 N N . ASP A 1 674 ? 1.903 -16.736 5.214 1.00 93.19 674 ASP A N 1
ATOM 5117 C CA . ASP A 1 674 ? 1.940 -16.506 6.661 1.00 93.19 674 ASP A CA 1
ATOM 5118 C C . ASP A 1 674 ? 3.326 -16.789 7.272 1.00 93.19 674 ASP A C 1
ATOM 5120 O O . ASP A 1 674 ? 3.721 -16.138 8.241 1.00 93.19 674 ASP A O 1
ATOM 5124 N N . SER A 1 675 ? 4.097 -17.713 6.691 1.00 95.44 675 SER A N 1
ATOM 5125 C CA . SER A 1 675 ? 5.475 -18.003 7.111 1.00 95.44 675 SER A CA 1
ATOM 5126 C C . SER A 1 675 ? 6.459 -16.908 6.691 1.00 95.44 675 SER A C 1
ATOM 5128 O O . SER A 1 675 ? 7.340 -16.540 7.475 1.00 95.44 675 SER A O 1
ATOM 5130 N N . LEU A 1 676 ? 6.263 -16.334 5.496 1.00 95.88 676 LEU A N 1
ATOM 5131 C CA . LEU A 1 676 ? 7.046 -15.205 4.996 1.00 95.88 676 LEU A CA 1
ATOM 5132 C C . LEU A 1 676 ? 6.637 -13.898 5.687 1.00 95.88 676 LEU A C 1
ATOM 5134 O O . LEU A 1 676 ? 7.488 -13.075 6.014 1.00 95.88 676 LEU A O 1
ATOM 5138 N N . ARG A 1 677 ? 5.343 -13.712 5.982 1.00 92.75 677 ARG A N 1
ATOM 5139 C CA . ARG A 1 677 ? 4.792 -12.505 6.622 1.00 92.75 677 ARG A CA 1
ATOM 5140 C C . ARG A 1 677 ? 4.139 -12.831 7.966 1.00 92.75 677 ARG A C 1
ATOM 5142 O O . ARG A 1 677 ? 2.931 -12.691 8.141 1.00 92.75 677 ARG A O 1
ATOM 5149 N N . LYS A 1 678 ? 4.960 -13.180 8.962 1.00 87.44 678 LYS A N 1
ATOM 5150 C CA . LYS A 1 678 ? 4.517 -13.598 10.314 1.00 87.44 678 LYS A CA 1
ATOM 5151 C C . LYS A 1 678 ? 3.619 -12.599 11.052 1.00 87.44 678 LYS A C 1
ATOM 5153 O O . LYS A 1 678 ? 2.928 -12.971 11.997 1.00 87.44 678 LYS A O 1
ATOM 5158 N N . THR A 1 679 ? 3.626 -11.325 10.663 1.00 82.94 679 THR A N 1
ATOM 5159 C CA . THR A 1 679 ? 2.753 -10.307 11.260 1.00 82.94 679 THR A CA 1
ATOM 5160 C C . THR A 1 679 ? 1.327 -10.362 10.708 1.00 82.94 679 THR A C 1
ATOM 5162 O O . THR A 1 679 ? 0.393 -10.022 11.433 1.00 82.94 679 THR A O 1
ATOM 5165 N N . THR A 1 680 ? 1.136 -10.829 9.469 1.00 86.44 680 THR A N 1
ATOM 5166 C CA . THR A 1 680 ? -0.159 -10.862 8.776 1.00 86.44 680 THR A CA 1
ATOM 5167 C C . THR A 1 680 ? -1.227 -11.675 9.514 1.00 86.44 680 THR A C 1
ATOM 5169 O O . THR A 1 680 ? -2.306 -11.119 9.723 1.00 86.44 680 THR A O 1
ATOM 5172 N N . PRO A 1 681 ? -0.969 -12.910 10.001 1.00 86.56 681 PRO A N 1
ATOM 5173 C CA . PRO A 1 681 ? -1.976 -13.686 10.730 1.00 86.56 681 PRO A CA 1
ATOM 5174 C C . PRO A 1 681 ? -2.546 -12.956 11.944 1.00 86.56 681 PRO A C 1
ATOM 5176 O O . PRO A 1 681 ? -3.756 -12.954 12.150 1.00 86.56 681 PRO A O 1
ATOM 5179 N N . ALA A 1 682 ? -1.690 -12.281 12.716 1.00 82.94 682 ALA A N 1
ATOM 5180 C CA . ALA A 1 682 ? -2.124 -11.557 13.905 1.00 82.94 682 ALA A CA 1
ATOM 5181 C C . ALA A 1 682 ? -3.052 -10.380 13.557 1.00 82.94 682 ALA A C 1
ATOM 5183 O O . ALA A 1 682 ? -4.021 -10.136 14.268 1.00 82.94 682 ALA A O 1
ATOM 5184 N N . PHE A 1 683 ? -2.803 -9.678 12.444 1.00 84.75 683 PHE A N 1
ATOM 5185 C CA . PHE A 1 683 ? -3.707 -8.629 11.955 1.00 84.75 683 PHE A CA 1
ATOM 5186 C C . PHE A 1 683 ? -5.005 -9.203 11.385 1.00 84.75 683 PHE A C 1
ATOM 5188 O O . PHE A 1 683 ? -6.086 -8.699 11.688 1.00 84.75 683 PHE A O 1
ATOM 5195 N N . ARG A 1 684 ? -4.910 -10.279 10.595 1.00 86.00 684 ARG A N 1
ATOM 5196 C CA . ARG A 1 684 ? -6.065 -10.988 10.031 1.00 86.00 684 ARG A CA 1
ATOM 5197 C C . ARG A 1 684 ? -7.001 -11.479 11.129 1.00 86.00 684 ARG A C 1
ATOM 5199 O O . ARG A 1 684 ? -8.211 -11.397 10.965 1.00 86.00 684 ARG A O 1
ATOM 5206 N N . GLN A 1 685 ? -6.460 -11.953 12.247 1.00 83.50 685 GLN A N 1
ATOM 5207 C CA . GLN A 1 685 ? -7.234 -12.519 13.350 1.00 83.50 685 GLN A CA 1
ATOM 5208 C C . GLN A 1 685 ? -7.643 -11.495 14.412 1.00 83.50 685 GLN A C 1
ATOM 5210 O O . GLN A 1 685 ? -8.526 -11.804 15.200 1.00 83.50 685 GLN A O 1
ATOM 5215 N N . ALA A 1 686 ? -7.064 -10.294 14.456 1.00 88.50 686 ALA A N 1
ATOM 5216 C CA . ALA A 1 686 ? -7.449 -9.291 15.449 1.00 88.50 686 ALA A CA 1
ATOM 5217 C C . ALA A 1 686 ? -8.937 -8.901 15.317 1.00 88.50 686 ALA A C 1
ATOM 5219 O O . ALA A 1 686 ? -9.439 -8.828 14.187 1.00 88.50 686 ALA A O 1
ATOM 5220 N N . PRO A 1 687 ? -9.644 -8.598 16.421 1.00 90.69 687 PRO A N 1
ATOM 5221 C CA . PRO A 1 687 ? -10.879 -7.824 16.353 1.00 90.69 687 PRO A CA 1
ATOM 5222 C C . PRO A 1 687 ? -10.626 -6.506 15.612 1.00 90.69 687 PRO A C 1
ATOM 5224 O O . PRO A 1 687 ? -9.567 -5.894 15.775 1.00 90.69 687 PRO A O 1
ATOM 5227 N N . LYS A 1 688 ? -11.569 -6.071 14.778 1.00 91.56 688 LYS A N 1
ATOM 5228 C CA . LYS A 1 688 ? -11.510 -4.772 14.102 1.00 91.56 688 LYS A CA 1
ATOM 5229 C C . LYS A 1 688 ? -12.614 -3.902 14.669 1.00 91.56 688 LYS A C 1
ATOM 5231 O O . LYS A 1 688 ? -13.771 -4.308 14.619 1.00 91.56 688 LYS A O 1
ATOM 5236 N N . ALA A 1 689 ? -12.256 -2.732 15.190 1.00 92.31 689 ALA A N 1
ATOM 5237 C CA . ALA A 1 689 ? -13.235 -1.679 15.412 1.00 92.31 689 ALA A CA 1
ATOM 5238 C C . ALA A 1 689 ? -13.657 -1.123 14.056 1.00 92.31 689 ALA A C 1
ATOM 5240 O O . ALA A 1 689 ? -12.792 -0.731 13.268 1.00 92.31 689 ALA A O 1
ATOM 5241 N N . THR A 1 690 ? -14.960 -1.096 13.811 1.00 89.94 690 THR A N 1
ATOM 5242 C CA . THR A 1 690 ? -15.576 -0.520 12.618 1.00 89.94 690 THR A CA 1
ATOM 5243 C C . THR A 1 690 ? -16.244 0.773 13.050 1.00 89.94 690 THR A C 1
ATOM 5245 O O . THR A 1 690 ? -17.207 0.745 13.811 1.00 89.94 690 THR A O 1
ATOM 5248 N N . VAL A 1 691 ? -15.685 1.909 12.632 1.00 91.25 691 VAL A N 1
ATOM 5249 C CA . VAL A 1 691 ? -16.108 3.219 13.136 1.00 91.25 691 VAL A CA 1
ATOM 5250 C C . VAL A 1 691 ? -16.629 4.092 12.011 1.00 91.25 691 VAL A C 1
ATOM 5252 O O . VAL A 1 691 ? -15.911 4.412 11.063 1.00 91.25 691 VAL A O 1
ATOM 5255 N N . GLU A 1 692 ? -17.875 4.517 12.144 1.00 88.75 692 GLU A N 1
ATOM 5256 C CA . GLU A 1 692 ? -18.517 5.457 11.235 1.00 88.75 692 GLU A CA 1
ATOM 5257 C C . GLU A 1 692 ? -18.336 6.899 11.711 1.00 88.75 692 GLU A C 1
ATOM 5259 O O . GLU A 1 692 ? -18.116 7.188 12.891 1.00 88.75 692 GLU A O 1
ATOM 5264 N N . PHE A 1 693 ? -18.387 7.833 10.763 1.00 89.38 693 PHE A N 1
ATOM 5265 C CA . PHE A 1 693 ? -18.424 9.265 11.048 1.00 89.38 693 PHE A CA 1
ATOM 5266 C C . PHE A 1 693 ? -19.734 9.799 10.479 1.00 89.38 693 PHE A C 1
ATOM 5268 O O . PHE A 1 693 ? -20.193 9.315 9.453 1.00 89.38 693 PHE A O 1
ATOM 5275 N N . GLY A 1 694 ? -20.295 10.831 11.107 1.00 82.31 694 GLY A N 1
ATOM 5276 C CA . GLY A 1 694 ? -21.596 11.378 10.702 1.00 82.31 694 GLY A CA 1
ATOM 5277 C C . GLY A 1 694 ? -22.681 11.100 11.733 1.00 82.31 694 GLY A C 1
ATOM 5278 O O . GLY A 1 694 ? -23.726 10.550 11.418 1.00 82.31 694 GLY A O 1
ATOM 5279 N N . THR A 1 695 ? -22.417 11.481 12.981 1.00 86.94 695 THR A N 1
ATOM 5280 C CA . THR A 1 695 ? -23.381 11.354 14.076 1.00 86.94 695 THR A CA 1
ATOM 5281 C C . THR A 1 695 ? -24.729 12.002 13.746 1.00 86.94 695 THR A C 1
ATOM 5283 O O . THR A 1 695 ? -24.788 13.109 13.217 1.00 86.94 695 THR A O 1
ATOM 5286 N N . LEU A 1 696 ? -25.821 11.344 14.135 1.00 90.25 696 LEU A N 1
ATOM 5287 C CA . LEU A 1 696 ? -27.174 11.912 14.099 1.00 90.25 696 LEU A CA 1
ATOM 5288 C C . LEU A 1 696 ? -27.562 12.604 15.418 1.00 90.25 696 LEU A C 1
ATOM 5290 O O . LEU A 1 696 ? -28.680 13.100 15.554 1.00 90.25 696 LEU A O 1
ATOM 5294 N N . LEU A 1 697 ? -26.660 12.623 16.405 1.00 90.25 697 LEU A N 1
ATOM 5295 C CA . LEU A 1 697 ? -26.900 13.195 17.733 1.00 90.25 697 LEU A CA 1
ATOM 5296 C C . LEU A 1 697 ? -26.669 14.709 17.783 1.00 90.25 697 LEU A C 1
ATOM 5298 O O . LEU A 1 697 ? -27.048 15.362 18.754 1.00 90.25 697 LEU A O 1
ATOM 5302 N N . THR A 1 698 ? -26.055 15.291 16.752 1.00 93.25 698 THR A N 1
ATOM 5303 C CA . THR A 1 698 ? -25.884 16.742 16.638 1.00 93.25 698 THR A CA 1
ATOM 5304 C C . THR A 1 698 ? -26.894 17.349 15.661 1.00 93.25 698 THR A C 1
ATOM 5306 O O . THR A 1 698 ? -27.301 16.689 14.700 1.00 93.25 698 THR A O 1
ATOM 5309 N N . PRO A 1 699 ? -27.285 18.628 15.842 1.00 95.44 699 PRO A N 1
ATOM 5310 C CA . PRO A 1 699 ? -28.176 19.302 14.900 1.00 95.44 699 PRO A CA 1
ATOM 5311 C C . PRO A 1 699 ? -27.632 19.325 13.465 1.00 95.44 699 PRO A C 1
ATOM 5313 O O . PRO A 1 699 ? -28.378 19.043 12.529 1.00 95.44 699 PRO A O 1
ATOM 5316 N N . ASN A 1 700 ? -26.337 19.617 13.289 1.00 96.88 700 ASN A N 1
ATOM 5317 C CA . ASN A 1 700 ? -25.717 19.656 11.963 1.00 96.88 700 ASN A CA 1
ATOM 5318 C C . ASN A 1 700 ? -25.580 18.255 11.365 1.00 96.88 700 ASN A C 1
ATOM 5320 O O . ASN A 1 700 ? -25.851 18.075 10.183 1.00 96.88 700 ASN A O 1
ATOM 5324 N N . GLY A 1 701 ? -25.190 17.261 12.163 1.00 93.75 701 GLY A N 1
ATOM 5325 C CA . GLY A 1 701 ? -25.050 15.882 11.706 1.00 93.75 701 GLY A CA 1
ATOM 5326 C C . GLY A 1 701 ? -26.376 15.293 11.225 1.00 93.75 701 GLY A C 1
ATOM 5327 O O . GLY A 1 701 ? -26.459 14.832 10.086 1.00 93.75 701 GLY A O 1
ATOM 5328 N N . LYS A 1 702 ? -27.447 15.443 12.021 1.00 94.69 702 LYS A N 1
ATOM 5329 C CA . LYS A 1 702 ? -28.809 15.057 11.623 1.00 94.69 702 LYS A CA 1
ATOM 5330 C C . LYS A 1 702 ? -29.260 15.784 10.357 1.00 94.69 702 LYS A C 1
ATOM 5332 O O . LYS A 1 702 ? -29.680 15.147 9.398 1.00 94.69 702 LYS A O 1
ATOM 5337 N N . ARG A 1 703 ? -29.129 17.115 10.318 1.00 96.62 703 ARG A N 1
ATOM 5338 C CA . ARG A 1 703 ? -29.558 17.908 9.157 1.00 96.62 703 ARG A CA 1
ATOM 5339 C C . ARG A 1 703 ? -28.762 17.573 7.894 1.00 96.62 703 ARG A C 1
ATOM 5341 O O . ARG A 1 703 ? -29.328 17.560 6.805 1.00 96.62 703 ARG A O 1
ATOM 5348 N N . GLY A 1 704 ? -27.464 17.315 8.034 1.00 95.88 704 GLY A N 1
ATOM 5349 C CA . GLY A 1 704 ? -26.599 16.874 6.946 1.00 95.88 704 GLY A CA 1
ATOM 5350 C C . GLY A 1 704 ? -27.036 15.524 6.384 1.00 95.88 704 GLY A C 1
ATOM 5351 O O . GLY A 1 704 ? -27.152 15.402 5.169 1.00 95.88 704 GLY A O 1
ATOM 5352 N N . ALA A 1 705 ? -27.342 14.552 7.250 1.00 92.69 705 ALA A N 1
ATOM 5353 C CA . ALA A 1 705 ? -27.869 13.250 6.843 1.00 92.69 705 ALA A CA 1
ATOM 5354 C C . ALA A 1 705 ? -29.242 13.367 6.154 1.00 92.69 705 ALA A C 1
ATOM 5356 O O . ALA A 1 705 ? -29.426 12.818 5.073 1.00 92.69 705 ALA A O 1
ATOM 5357 N N . ASP A 1 706 ? -30.166 14.170 6.694 1.00 94.44 706 ASP A N 1
ATOM 5358 C CA . ASP A 1 706 ? -31.474 14.414 6.064 1.00 94.44 706 ASP A CA 1
ATOM 5359 C C . ASP A 1 706 ? -31.323 14.997 4.643 1.00 94.44 706 ASP A C 1
ATOM 5361 O O . ASP A 1 706 ? -32.049 14.633 3.716 1.00 94.44 706 ASP A O 1
ATOM 5365 N N . LEU A 1 707 ? -30.374 15.922 4.456 1.00 95.75 707 LEU A N 1
ATOM 5366 C CA . LEU A 1 707 ? -30.082 16.524 3.152 1.00 95.75 707 LEU A CA 1
ATOM 5367 C C . LEU A 1 707 ? -29.367 15.557 2.209 1.00 95.75 707 LEU A C 1
ATOM 5369 O O . LEU A 1 707 ? -29.594 15.630 1.003 1.00 95.75 707 LEU A O 1
ATOM 5373 N N . PHE A 1 708 ? -28.527 14.670 2.738 1.00 94.19 708 PHE A N 1
ATOM 5374 C CA . PHE A 1 708 ? -27.916 13.592 1.971 1.00 94.19 708 PHE A CA 1
ATOM 5375 C C . PHE A 1 708 ? -28.988 12.633 1.438 1.00 94.19 708 PHE A C 1
ATOM 5377 O O . PHE A 1 708 ? -29.044 12.404 0.232 1.00 94.19 708 PHE A O 1
ATOM 5384 N N . GLU A 1 709 ? -29.916 12.184 2.281 1.00 91.44 709 GLU A N 1
ATOM 5385 C CA . GLU A 1 709 ? -31.028 11.323 1.861 1.00 91.44 709 GLU A CA 1
ATOM 5386 C C . GLU A 1 709 ? -31.963 12.021 0.861 1.00 91.44 709 GLU A C 1
ATOM 5388 O O . GLU A 1 709 ? -32.320 11.456 -0.176 1.00 91.44 709 GLU A O 1
ATOM 5393 N N . ALA A 1 710 ? -32.289 13.298 1.081 1.00 91.31 710 ALA A N 1
ATOM 5394 C CA . ALA A 1 710 ? -33.039 14.085 0.100 1.00 91.31 710 ALA A CA 1
ATOM 5395 C C . ALA A 1 710 ? -32.275 14.232 -1.233 1.00 91.31 710 ALA A C 1
ATOM 5397 O O . ALA A 1 710 ? -32.874 14.208 -2.314 1.00 91.31 710 ALA A O 1
ATOM 5398 N N . ALA A 1 711 ? -30.947 14.364 -1.182 1.00 93.31 711 ALA A N 1
ATOM 5399 C CA . ALA A 1 711 ? -30.090 14.409 -2.361 1.00 93.31 711 ALA A CA 1
ATOM 5400 C C . ALA A 1 711 ? -30.063 13.067 -3.108 1.00 93.31 711 ALA A C 1
ATOM 5402 O O . ALA A 1 711 ? -30.010 13.074 -4.338 1.00 93.31 711 ALA A O 1
ATOM 5403 N N . ARG A 1 712 ? -30.149 11.924 -2.413 1.00 88.00 712 ARG A N 1
ATOM 5404 C CA . ARG A 1 712 ? -30.315 10.601 -3.043 1.00 88.00 712 ARG A CA 1
ATOM 5405 C C . ARG A 1 712 ? -31.623 10.513 -3.811 1.00 88.00 712 ARG A C 1
ATOM 5407 O O . ARG A 1 712 ? -31.617 10.209 -4.999 1.00 88.00 712 ARG A O 1
ATOM 5414 N N . GLN A 1 713 ? -32.726 10.869 -3.158 1.00 88.81 713 GLN A N 1
ATOM 5415 C CA . GLN A 1 713 ? -34.066 10.800 -3.748 1.00 88.81 713 GLN A CA 1
ATOM 5416 C C . GLN A 1 713 ? -34.241 11.747 -4.944 1.00 88.81 713 GLN A C 1
ATOM 5418 O O . GLN A 1 713 ? -34.960 11.434 -5.890 1.00 88.81 713 GLN A O 1
ATOM 5423 N N . SER A 1 714 ? -33.577 12.904 -4.921 1.00 87.94 714 SER A N 1
ATOM 5424 C CA . SER A 1 714 ? -33.669 13.914 -5.985 1.00 87.94 714 SER A CA 1
ATOM 5425 C C . SER A 1 714 ? -32.601 13.794 -7.081 1.00 87.94 714 SER A C 1
ATOM 5427 O O . SER A 1 714 ? -32.683 14.523 -8.072 1.00 87.94 714 SER A O 1
ATOM 5429 N N . GLY A 1 715 ? -31.611 12.905 -6.930 1.00 87.38 715 GLY A N 1
ATOM 5430 C CA . GLY A 1 715 ? -30.492 12.756 -7.868 1.00 87.38 715 GLY A CA 1
ATOM 5431 C C . GLY A 1 715 ? -29.426 13.862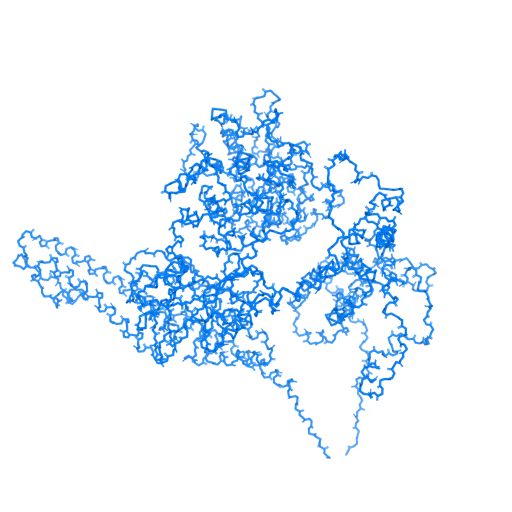 -7.786 1.00 87.38 715 GLY A C 1
ATOM 5432 O O . GLY A 1 715 ? -28.680 14.071 -8.745 1.00 87.38 715 GLY A O 1
ATOM 5433 N N . ASP A 1 716 ? -29.320 14.593 -6.669 1.00 92.12 716 ASP A N 1
ATOM 5434 C CA . ASP A 1 716 ? -28.271 15.603 -6.451 1.00 92.12 716 ASP A CA 1
ATOM 5435 C C . ASP A 1 716 ? -26.912 14.967 -6.119 1.00 92.12 716 ASP A C 1
ATOM 5437 O O . ASP A 1 716 ? -26.444 14.968 -4.974 1.00 92.12 716 ASP A O 1
ATOM 5441 N N . GLY A 1 717 ? -26.226 14.478 -7.153 1.00 92.06 717 GLY A N 1
ATOM 5442 C CA . GLY A 1 717 ? -24.901 13.872 -7.004 1.00 92.06 717 GLY A CA 1
ATOM 5443 C C . GLY A 1 717 ? -23.830 14.817 -6.436 1.00 92.06 717 GLY A C 1
ATOM 5444 O O . GLY A 1 717 ? -22.835 14.361 -5.874 1.00 92.06 717 GLY A O 1
ATOM 5445 N N . SER A 1 718 ? -24.016 16.141 -6.530 1.00 94.25 718 SER A N 1
ATOM 5446 C CA . SER A 1 718 ? -23.056 17.109 -5.976 1.00 94.25 718 SER A CA 1
ATOM 5447 C C . SER A 1 718 ? -23.127 17.170 -4.454 1.00 94.25 718 SER A C 1
ATOM 5449 O O . SER A 1 718 ? -22.089 17.207 -3.793 1.00 94.25 718 SER A O 1
ATOM 5451 N N . THR A 1 719 ? -24.338 17.191 -3.896 1.00 95.38 719 THR A N 1
ATOM 5452 C CA . THR A 1 719 ? -24.540 17.158 -2.442 1.00 95.38 719 THR A CA 1
ATOM 5453 C C . THR A 1 719 ? -24.126 15.804 -1.869 1.00 95.38 719 THR A C 1
ATOM 5455 O O . THR A 1 719 ? -23.387 15.786 -0.887 1.00 95.38 719 THR A O 1
ATOM 5458 N N . GLN A 1 720 ? -24.467 14.695 -2.539 1.00 93.25 720 GLN A N 1
ATOM 5459 C CA . GLN A 1 720 ? -24.007 13.354 -2.152 1.00 93.25 720 GLN A CA 1
ATOM 5460 C C . GLN A 1 720 ? -22.473 13.277 -2.068 1.00 93.25 720 GLN A C 1
ATOM 5462 O O . GLN A 1 720 ? -21.912 12.914 -1.033 1.00 93.25 720 GLN A O 1
ATOM 5467 N N . LYS A 1 721 ? -21.774 13.714 -3.126 1.00 93.75 721 LYS A N 1
ATOM 5468 C CA . LYS A 1 721 ? -20.305 13.708 -3.178 1.00 93.75 721 LYS A CA 1
ATOM 5469 C C . LYS A 1 721 ? -19.670 14.610 -2.121 1.00 93.75 721 LYS A C 1
ATOM 5471 O O . LYS A 1 721 ? -18.640 14.255 -1.558 1.00 93.75 721 LYS A O 1
ATOM 5476 N N . GLU A 1 722 ? -20.238 15.787 -1.862 1.00 96.06 722 GLU A N 1
ATOM 5477 C CA . GLU A 1 722 ? -19.713 16.711 -0.850 1.00 96.06 722 GLU A CA 1
ATOM 5478 C C . GLU A 1 722 ? -19.891 16.177 0.574 1.00 96.06 722 GLU A C 1
ATOM 5480 O O . GLU A 1 722 ? -18.946 16.266 1.360 1.00 96.06 722 GLU A O 1
ATOM 5485 N N . TYR A 1 723 ? -21.050 15.590 0.883 1.00 95.94 723 TYR A N 1
ATOM 5486 C CA . TYR A 1 723 ? -21.314 14.946 2.169 1.00 95.94 723 TYR A CA 1
ATOM 5487 C C . TYR A 1 723 ? -20.332 13.793 2.420 1.00 95.94 723 TYR A C 1
ATOM 5489 O O . TYR A 1 723 ? -19.575 13.826 3.393 1.00 95.94 723 TYR A O 1
ATOM 5497 N N . LEU A 1 724 ? -20.244 12.838 1.485 1.00 95.81 724 LEU A N 1
ATOM 5498 C CA . LEU A 1 724 ? -19.328 11.698 1.592 1.00 95.81 724 LEU A CA 1
ATOM 5499 C C . LEU A 1 724 ? -17.868 12.151 1.684 1.00 95.81 724 LEU A C 1
ATOM 5501 O O . LEU A 1 724 ? -17.129 11.677 2.545 1.00 95.81 724 LEU A O 1
ATOM 5505 N N . LYS A 1 725 ? -17.454 13.133 0.872 1.00 96.06 725 LYS A N 1
ATOM 5506 C CA . LYS A 1 725 ? -16.098 13.695 0.921 1.00 96.06 725 LYS A CA 1
ATOM 5507 C C . LYS A 1 725 ? -15.752 14.264 2.296 1.00 96.06 725 LYS A C 1
ATOM 5509 O O . LYS A 1 725 ? -14.607 14.113 2.724 1.00 96.06 725 LYS A O 1
ATOM 5514 N N . LEU A 1 726 ? -16.681 14.935 2.982 1.00 96.31 726 LEU A N 1
ATOM 5515 C CA . LEU A 1 726 ? -16.432 15.469 4.327 1.00 96.31 726 LEU A CA 1
ATOM 5516 C C . LEU A 1 726 ? -16.170 14.347 5.339 1.00 96.31 726 LEU A C 1
ATOM 5518 O O . LEU A 1 726 ? -15.200 14.436 6.102 1.00 96.31 726 LEU A O 1
ATOM 5522 N N . LEU A 1 727 ? -16.980 13.285 5.305 1.00 95.69 727 LEU A N 1
ATOM 5523 C CA . LEU A 1 727 ? -16.817 12.122 6.178 1.00 95.69 727 LEU A CA 1
ATOM 5524 C C . LEU A 1 727 ? -15.493 11.403 5.895 1.00 95.69 727 LEU A C 1
ATOM 5526 O O . LEU A 1 727 ? -14.632 11.303 6.775 1.00 95.69 727 LEU A O 1
ATOM 5530 N N . THR A 1 728 ? -15.277 10.985 4.648 1.00 96.19 728 THR A N 1
ATOM 5531 C CA . THR A 1 728 ? -14.134 10.144 4.275 1.00 96.19 728 THR A CA 1
ATOM 5532 C C . THR A 1 728 ? -12.811 10.892 4.353 1.00 96.19 728 THR A C 1
ATOM 5534 O O . THR A 1 728 ? -11.817 10.324 4.793 1.00 96.19 728 THR A O 1
ATOM 5537 N N . THR A 1 729 ? -12.773 12.197 4.053 1.00 95.50 729 THR A N 1
ATOM 5538 C CA . THR A 1 729 ? -11.559 13.007 4.263 1.00 95.50 729 THR A CA 1
ATOM 5539 C C . THR A 1 729 ? -11.178 13.060 5.742 1.00 95.50 729 THR A C 1
ATOM 5541 O O . THR A 1 729 ? -9.990 13.057 6.077 1.00 95.50 729 THR A O 1
ATOM 5544 N N . THR A 1 730 ? -12.165 13.125 6.639 1.00 95.00 730 THR A N 1
ATOM 5545 C CA . THR A 1 730 ? -11.918 13.158 8.085 1.00 95.00 730 THR A CA 1
ATOM 5546 C C . THR A 1 730 ? -11.437 11.793 8.577 1.00 95.00 730 THR A C 1
ATOM 5548 O O . THR A 1 730 ? -10.408 11.733 9.254 1.00 95.00 730 THR A O 1
ATOM 5551 N N . MET A 1 731 ? -12.079 10.701 8.144 1.00 95.38 731 MET A N 1
ATOM 5552 C CA . MET A 1 731 ? -11.617 9.330 8.398 1.00 95.38 731 MET A CA 1
ATOM 5553 C C . MET A 1 731 ? -10.174 9.130 7.917 1.00 95.38 731 MET A C 1
ATOM 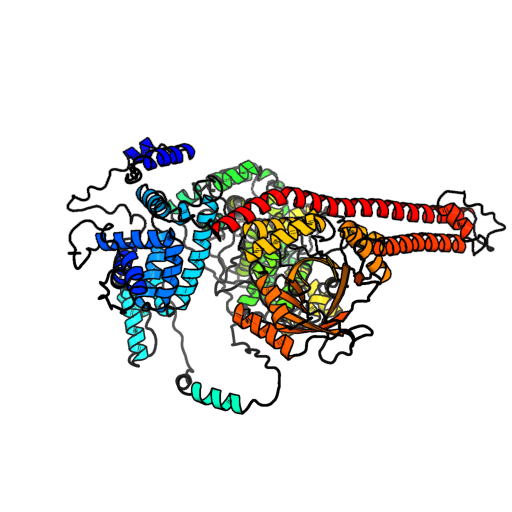5555 O O . MET A 1 731 ? -9.296 8.789 8.711 1.00 95.38 731 MET A O 1
ATOM 5559 N N . TYR A 1 732 ? -9.904 9.435 6.646 1.00 92.56 732 TYR A N 1
ATOM 5560 C CA . TYR A 1 732 ? -8.600 9.276 6.001 1.00 92.56 732 TYR A CA 1
ATOM 5561 C C . TYR A 1 732 ? -7.484 10.035 6.723 1.00 92.56 732 TYR A C 1
ATOM 5563 O O . TYR A 1 732 ? -6.384 9.507 6.908 1.00 92.56 732 TYR A O 1
ATOM 5571 N N . LYS A 1 733 ? -7.758 11.274 7.153 1.00 92.56 733 LYS A N 1
ATOM 5572 C CA . LYS A 1 733 ? -6.802 12.082 7.923 1.00 92.56 733 LYS A CA 1
ATOM 5573 C C . LYS A 1 733 ? -6.596 11.533 9.332 1.00 92.56 733 LYS A C 1
ATOM 5575 O O . LYS A 1 733 ? -5.462 11.530 9.797 1.00 92.56 733 LYS A O 1
ATOM 5580 N N . SER A 1 734 ? -7.648 11.038 9.989 1.00 92.75 734 SER A N 1
ATOM 5581 C CA . SER A 1 734 ? -7.549 10.463 11.340 1.00 92.75 734 SER A CA 1
ATOM 5582 C C . SER A 1 734 ? -6.697 9.185 11.381 1.00 92.75 734 SER A C 1
ATOM 5584 O O . SER A 1 734 ? -5.994 8.939 12.360 1.00 92.75 734 SER A O 1
ATOM 5586 N N . GLY A 1 735 ? -6.713 8.396 10.300 1.00 90.00 735 GLY A N 1
ATOM 5587 C CA . GLY A 1 735 ? -5.901 7.187 10.134 1.00 90.00 735 GLY A CA 1
ATOM 5588 C C . GLY A 1 735 ? -4.439 7.445 9.748 1.00 90.00 735 GLY A C 1
ATOM 5589 O O . GLY A 1 735 ? -3.684 6.491 9.565 1.00 90.00 735 GLY A O 1
ATOM 5590 N N . ARG A 1 736 ? -4.016 8.711 9.607 1.00 85.31 736 ARG A N 1
ATOM 5591 C CA . ARG A 1 736 ? -2.671 9.106 9.155 1.00 85.31 736 ARG A CA 1
ATOM 5592 C C . ARG A 1 736 ? -1.956 10.013 10.161 1.00 85.31 736 ARG A C 1
ATOM 5594 O O . ARG A 1 736 ? -2.565 10.629 11.026 1.00 85.31 736 ARG A O 1
ATOM 5601 N N . GLY A 1 737 ? -0.631 10.091 10.027 1.00 77.56 737 GLY A N 1
ATOM 5602 C CA . GLY A 1 737 ? 0.262 10.688 11.029 1.00 77.56 737 GLY A CA 1
ATOM 5603 C C . GLY A 1 737 ? 0.776 9.635 12.011 1.00 77.56 737 GLY A C 1
ATOM 5604 O O . GLY A 1 737 ? 0.158 8.593 12.182 1.00 77.56 737 GLY A O 1
ATOM 5605 N N . LYS A 1 738 ? 1.951 9.842 12.611 1.00 76.12 738 LYS A N 1
ATOM 5606 C CA . LYS A 1 738 ? 2.499 8.910 13.608 1.00 76.12 738 LYS A CA 1
ATOM 5607 C C . LYS A 1 738 ? 2.961 9.678 14.849 1.00 76.12 738 LYS A C 1
ATOM 5609 O O . LYS A 1 738 ? 3.816 10.548 14.702 1.00 76.12 738 LYS A O 1
ATOM 5614 N N . PRO A 1 739 ? 2.455 9.342 16.051 1.00 84.06 739 PRO A N 1
ATOM 5615 C CA . PRO A 1 739 ? 1.370 8.385 16.311 1.00 84.06 739 PRO A CA 1
ATOM 5616 C C . PRO A 1 739 ? -0.014 8.937 15.910 1.00 84.06 739 PRO A C 1
ATOM 5618 O O . PRO A 1 739 ? -0.285 10.120 16.132 1.00 84.06 739 PRO A O 1
ATOM 5621 N N . THR A 1 740 ? -0.894 8.094 15.352 1.00 92.12 740 THR A N 1
ATOM 5622 C CA . THR A 1 740 ? -2.307 8.465 15.104 1.00 92.12 740 THR A CA 1
ATOM 5623 C C . THR A 1 740 ? -3.082 8.560 16.420 1.00 92.12 740 THR A C 1
ATOM 5625 O O . THR A 1 740 ? -2.651 8.020 17.440 1.00 92.12 740 THR A O 1
ATOM 5628 N N . LEU A 1 741 ? -4.252 9.209 16.417 1.00 92.75 741 LEU A N 1
ATOM 5629 C CA . LEU A 1 741 ? -5.125 9.209 17.597 1.00 92.75 741 LEU A CA 1
ATOM 5630 C C . LEU A 1 741 ? -5.588 7.788 17.957 1.00 92.75 741 LEU A C 1
ATOM 5632 O O . LEU A 1 741 ? -5.530 7.411 19.121 1.00 92.75 741 LEU A O 1
ATOM 5636 N N . TRP A 1 742 ? -5.926 6.972 16.957 1.00 94.19 742 TRP A N 1
ATOM 5637 C CA . TRP A 1 742 ? -6.257 5.556 17.131 1.00 94.19 742 TRP A CA 1
ATOM 5638 C C . TRP A 1 742 ? -5.138 4.771 17.824 1.00 94.19 742 TRP A C 1
ATOM 5640 O O . TRP A 1 742 ? -5.381 4.046 18.785 1.00 94.19 742 TRP A O 1
ATOM 5650 N N . GLU A 1 743 ? -3.892 4.954 17.376 1.00 93.50 743 GLU A N 1
ATOM 5651 C CA . GLU A 1 743 ? -2.715 4.320 17.973 1.00 93.50 743 GLU A CA 1
ATOM 5652 C C . GLU A 1 743 ? -2.493 4.787 19.415 1.00 93.50 743 GLU A C 1
ATOM 5654 O O . GLU A 1 743 ? -2.210 3.969 20.291 1.00 93.50 743 GLU A O 1
ATOM 5659 N N . LYS A 1 744 ? -2.662 6.088 19.689 1.00 93.06 744 LYS A N 1
ATOM 5660 C CA . LYS A 1 744 ? -2.607 6.621 21.057 1.00 93.06 744 LYS A CA 1
ATOM 5661 C C . LYS A 1 744 ? -3.669 5.974 21.945 1.00 93.06 744 LYS A C 1
ATOM 5663 O O . LYS A 1 744 ? -3.343 5.564 23.054 1.00 93.06 744 LYS A O 1
ATOM 5668 N N . THR A 1 745 ? -4.903 5.832 21.464 1.00 95.12 745 THR A N 1
ATOM 5669 C CA . THR A 1 745 ? -5.986 5.207 22.234 1.00 95.12 745 THR A CA 1
ATOM 5670 C C . THR A 1 745 ? -5.720 3.724 22.486 1.00 95.12 745 THR A C 1
ATOM 5672 O O . THR A 1 745 ? -5.900 3.282 23.617 1.00 95.12 745 THR A O 1
ATOM 5675 N N . VAL A 1 746 ? -5.197 2.963 21.518 1.00 94.06 746 VAL A N 1
ATOM 5676 C CA . VAL A 1 746 ? -4.784 1.565 21.759 1.00 94.06 746 VAL A CA 1
ATOM 5677 C C . VAL A 1 746 ? -3.689 1.488 22.825 1.00 94.06 746 VAL A C 1
ATOM 5679 O O . VAL A 1 746 ? -3.840 0.744 23.791 1.00 94.06 746 VAL A O 1
ATOM 5682 N N . ARG A 1 747 ? -2.636 2.311 22.729 1.00 93.00 747 ARG A N 1
ATOM 5683 C CA . ARG A 1 747 ? -1.562 2.358 23.740 1.00 93.00 747 ARG A CA 1
ATOM 5684 C C . ARG A 1 747 ? -2.080 2.728 25.128 1.00 93.00 747 ARG A C 1
ATOM 5686 O O . ARG A 1 747 ? -1.651 2.144 26.120 1.00 93.00 747 ARG A O 1
ATOM 5693 N N . LEU A 1 748 ? -3.022 3.668 25.204 1.00 94.12 748 LEU A N 1
ATOM 5694 C CA . LEU A 1 748 ? -3.700 4.024 26.450 1.00 94.12 748 LEU A CA 1
ATOM 5695 C C . LEU A 1 748 ? -4.511 2.859 27.008 1.00 94.12 748 LEU A C 1
ATOM 5697 O O . LEU A 1 748 ? -4.469 2.634 28.212 1.00 94.12 748 LEU A O 1
ATOM 5701 N N . SER A 1 749 ? -5.205 2.113 26.150 1.00 92.88 749 SER A N 1
ATOM 5702 C CA . SER A 1 749 ? -6.038 0.968 26.533 1.00 92.88 749 SER A CA 1
ATOM 5703 C C . SER A 1 749 ? -5.180 -0.173 27.086 1.00 92.88 749 SER A C 1
ATOM 5705 O O . SER A 1 749 ? -5.434 -0.675 28.181 1.00 92.88 749 SER A O 1
ATOM 5707 N N . THR A 1 750 ? -4.101 -0.531 26.383 1.00 91.81 750 THR A N 1
ATOM 5708 C CA . THR A 1 750 ? -3.216 -1.640 26.775 1.00 91.81 750 THR A CA 1
ATOM 5709 C C . THR A 1 750 ? -2.217 -1.254 27.866 1.00 91.81 750 THR A C 1
ATOM 5711 O O . THR A 1 750 ? -1.714 -2.116 28.585 1.00 91.81 750 THR A O 1
ATOM 5714 N N . GLY A 1 751 ? -1.922 0.041 28.022 1.00 85.62 751 GLY A N 1
ATOM 5715 C CA . GLY A 1 751 ? -0.801 0.525 28.833 1.00 85.62 751 GLY A CA 1
ATOM 5716 C C . GLY A 1 751 ? 0.564 0.202 28.212 1.00 85.62 751 GLY A C 1
ATOM 5717 O O . GLY A 1 751 ? 1.587 0.306 28.892 1.00 85.62 751 GLY A O 1
ATOM 5718 N N . GLY A 1 752 ? 0.572 -0.227 26.946 1.00 84.38 752 GLY A N 1
ATOM 5719 C CA . GLY A 1 752 ? 1.742 -0.668 26.201 1.00 84.38 752 GLY A CA 1
ATOM 5720 C C . GLY A 1 752 ? 2.340 0.410 25.297 1.00 84.38 752 GLY A C 1
ATOM 5721 O O . GLY A 1 752 ? 2.029 1.598 25.371 1.00 84.38 752 GLY A O 1
ATOM 5722 N N . SER A 1 753 ? 3.229 -0.033 24.409 1.00 81.12 753 SER A N 1
ATOM 5723 C CA . SER A 1 753 ? 3.858 0.808 23.376 1.00 81.12 753 SER A CA 1
ATOM 5724 C C . SER A 1 753 ? 3.541 0.314 21.965 1.00 81.12 753 SER A C 1
ATOM 5726 O O . SER A 1 753 ? 4.267 0.614 21.014 1.00 81.12 753 SER A O 1
ATOM 5728 N N . ASP A 1 754 ? 2.452 -0.448 21.844 1.00 76.38 754 ASP A N 1
ATOM 5729 C CA . ASP A 1 754 ? 2.075 -1.122 20.613 1.00 76.38 754 ASP A CA 1
ATOM 5730 C C . ASP A 1 754 ? 1.909 -0.121 19.476 1.00 76.38 754 ASP A C 1
ATOM 5732 O O . ASP A 1 754 ? 1.338 0.968 19.620 1.00 76.38 754 ASP A O 1
ATOM 5736 N N . LYS A 1 755 ? 2.460 -0.495 18.322 1.00 79.12 755 LYS A N 1
ATOM 5737 C CA . LYS A 1 755 ? 2.243 0.233 17.082 1.00 79.12 755 LYS A CA 1
ATOM 5738 C C . LYS A 1 755 ? 1.022 -0.352 16.403 1.00 79.12 755 LYS A C 1
ATOM 5740 O O . LYS A 1 755 ? 1.045 -1.505 15.975 1.00 79.12 755 LYS A O 1
ATOM 5745 N N . VAL A 1 756 ? -0.015 0.461 16.257 1.00 81.00 756 VAL A N 1
ATOM 5746 C CA . VAL A 1 756 ? -1.153 0.106 15.413 1.00 81.00 756 VAL A CA 1
ATOM 5747 C C . VAL A 1 756 ? -0.759 0.398 13.974 1.00 81.00 756 VAL A C 1
ATOM 5749 O O . VAL A 1 756 ? -0.485 1.535 13.593 1.00 81.00 756 VAL A O 1
ATOM 5752 N N . THR A 1 757 ? -0.689 -0.654 13.170 1.00 76.62 757 THR A N 1
ATOM 5753 C CA . THR A 1 757 ? -0.474 -0.555 11.722 1.00 76.62 757 THR A CA 1
ATOM 5754 C C . THR A 1 757 ? -1.692 -1.119 11.006 1.00 76.62 757 THR A C 1
ATOM 5756 O O . THR A 1 757 ? -2.487 -1.810 11.636 1.00 76.62 757 THR A O 1
ATOM 5759 N N . ARG A 1 758 ? -1.833 -0.841 9.703 1.00 80.81 758 ARG A N 1
ATOM 5760 C CA . ARG A 1 758 ? -2.968 -1.314 8.891 1.00 80.81 758 ARG A CA 1
ATOM 5761 C C . ARG A 1 758 ? -4.325 -0.776 9.375 1.00 80.81 758 ARG A C 1
ATOM 5763 O O . ARG A 1 758 ? -5.297 -1.513 9.471 1.00 80.81 758 ARG A O 1
ATOM 5770 N N . ILE A 1 759 ? -4.373 0.519 9.693 1.00 88.75 759 ILE A N 1
ATOM 5771 C CA . ILE A 1 759 ? -5.643 1.241 9.818 1.00 88.75 759 ILE A CA 1
ATOM 5772 C C . ILE A 1 759 ? -6.159 1.470 8.399 1.00 88.75 759 ILE A C 1
ATOM 5774 O O . ILE A 1 759 ? -5.479 2.117 7.600 1.00 88.75 759 ILE A O 1
ATOM 5778 N N . TYR A 1 760 ? -7.328 0.920 8.087 1.00 89.50 760 TYR A N 1
ATOM 5779 C CA . TYR A 1 760 ? -7.926 1.031 6.761 1.00 89.50 760 TYR A CA 1
ATOM 5780 C C . TYR A 1 760 ? -8.975 2.129 6.766 1.00 89.50 760 TYR A C 1
ATOM 5782 O O . TYR A 1 760 ? -9.879 2.118 7.597 1.00 89.50 760 TYR A O 1
ATOM 5790 N N . SER A 1 761 ? -8.840 3.087 5.854 1.00 92.00 761 SER A N 1
ATOM 5791 C CA . SER A 1 761 ? -9.739 4.235 5.737 1.00 92.00 761 SER A CA 1
ATOM 5792 C C . SER A 1 761 ? -10.130 4.440 4.275 1.00 92.00 761 SER A C 1
ATOM 5794 O O . SER A 1 761 ? -9.260 4.292 3.411 1.00 92.00 761 SER A O 1
ATOM 5796 N N . PRO A 1 762 ? -11.382 4.828 3.995 1.00 93.69 762 PRO A N 1
ATOM 5797 C CA . PRO A 1 762 ? -11.828 5.158 2.651 1.00 93.69 762 PRO A CA 1
ATOM 5798 C C . PRO A 1 762 ? -11.229 6.495 2.202 1.00 93.69 762 PRO A C 1
ATOM 5800 O O . PRO A 1 762 ? -10.697 7.260 3.015 1.00 93.69 762 PRO A O 1
ATOM 5803 N N . THR A 1 763 ? -11.316 6.789 0.906 1.00 91.56 763 THR A N 1
ATOM 5804 C CA . THR A 1 763 ? -10.909 8.084 0.337 1.00 91.56 763 THR A CA 1
ATOM 5805 C C . THR A 1 763 ? -12.126 8.876 -0.139 1.00 91.56 763 THR A C 1
ATOM 5807 O O . THR A 1 763 ? -13.262 8.408 -0.079 1.00 91.56 763 THR A O 1
ATOM 5810 N N . ALA A 1 764 ? -11.919 10.117 -0.584 1.00 91.12 764 ALA A N 1
ATOM 5811 C CA . ALA A 1 764 ? -13.000 10.909 -1.172 1.00 91.12 764 ALA A CA 1
ATOM 5812 C C . ALA A 1 764 ? -13.409 10.387 -2.559 1.00 91.12 764 ALA A C 1
ATOM 5814 O O . ALA A 1 764 ? -14.534 10.608 -2.999 1.00 91.12 764 ALA A O 1
ATOM 5815 N N . GLU A 1 765 ? -12.478 9.728 -3.241 1.00 90.31 765 GLU A N 1
ATOM 5816 C CA . GLU A 1 765 ? -12.628 9.158 -4.575 1.00 90.31 765 GLU A CA 1
ATOM 5817 C C . GLU A 1 765 ? -13.248 7.758 -4.534 1.00 90.31 765 GLU A C 1
ATOM 5819 O O . GLU A 1 765 ? -13.906 7.365 -5.492 1.00 90.31 765 GLU A O 1
ATOM 5824 N N . ASP A 1 766 ? -13.070 7.035 -3.426 1.00 92.50 766 ASP A N 1
ATOM 5825 C CA . ASP A 1 766 ? -13.619 5.696 -3.209 1.00 92.50 766 ASP A CA 1
ATOM 5826 C C . ASP A 1 766 ? -14.206 5.566 -1.785 1.00 92.50 766 ASP A C 1
ATOM 5828 O O . ASP A 1 766 ? -13.584 4.968 -0.896 1.00 92.50 766 ASP A O 1
ATOM 5832 N N . PRO A 1 767 ? -15.376 6.189 -1.521 1.00 93.75 767 PRO A N 1
ATOM 5833 C CA . PRO A 1 767 ? -15.966 6.236 -0.185 1.00 93.75 767 PRO A CA 1
ATOM 5834 C C . PRO A 1 767 ? -16.324 4.865 0.380 1.00 93.75 767 PRO A C 1
ATOM 5836 O O . PRO A 1 767 ? -16.163 4.641 1.575 1.00 93.75 767 PRO A O 1
ATOM 5839 N N . PHE A 1 768 ? -16.775 3.941 -0.469 1.00 95.06 768 PHE A N 1
ATOM 5840 C CA . PHE A 1 768 ? -17.277 2.639 -0.032 1.00 95.06 768 PHE A CA 1
ATOM 5841 C C . PHE A 1 768 ? -16.229 1.524 -0.097 1.00 95.06 768 PHE A C 1
ATOM 5843 O O . PHE A 1 768 ? -16.547 0.381 0.230 1.00 95.06 768 PHE A O 1
ATOM 5850 N N . ALA A 1 769 ? -14.967 1.846 -0.418 1.00 93.69 769 ALA A N 1
ATOM 5851 C CA . ALA A 1 769 ? -13.846 0.909 -0.317 1.00 93.69 769 ALA A CA 1
ATOM 5852 C C . ALA A 1 769 ? -13.739 0.254 1.061 1.00 93.69 769 ALA A C 1
ATOM 5854 O O . ALA A 1 769 ? -13.334 -0.898 1.159 1.00 93.69 769 ALA A O 1
ATOM 5855 N N . ILE A 1 770 ? -14.063 0.998 2.117 1.00 94.62 770 ILE A N 1
ATOM 5856 C CA . ILE A 1 770 ? -14.151 0.503 3.487 1.00 94.62 770 ILE A CA 1
ATOM 5857 C C . ILE A 1 770 ? -15.511 0.958 4.008 1.00 94.62 770 ILE A C 1
ATOM 5859 O O . ILE A 1 770 ? -15.731 2.151 4.224 1.00 94.62 770 ILE A O 1
ATOM 5863 N N . SER A 1 771 ? -16.447 0.024 4.110 1.00 94.25 771 SER A N 1
ATOM 5864 C CA . SER A 1 771 ? -17.851 0.327 4.378 1.00 94.25 771 SER A CA 1
ATOM 5865 C C . SER A 1 771 ? -18.559 -0.827 5.078 1.00 94.25 771 SER A C 1
ATOM 5867 O O . SER A 1 771 ? -17.972 -1.874 5.380 1.00 94.25 771 SER A O 1
ATOM 5869 N N . GLY A 1 772 ? -19.812 -0.592 5.429 1.00 91.12 772 GLY A N 1
ATOM 5870 C CA . GLY A 1 772 ? -20.728 -1.595 5.932 1.00 91.12 772 GLY A CA 1
ATOM 5871 C C . GLY A 1 772 ? -22.160 -1.139 5.725 1.00 91.12 772 GLY A C 1
ATOM 5872 O O . GLY A 1 772 ? -22.388 -0.051 5.186 1.00 91.12 772 GLY A O 1
ATOM 5873 N N . THR A 1 773 ? -23.099 -1.981 6.129 1.00 89.50 773 THR A N 1
ATOM 5874 C CA . THR A 1 773 ? -24.518 -1.640 6.127 1.00 89.50 773 THR A CA 1
ATOM 5875 C C . THR A 1 773 ? -25.084 -1.621 7.537 1.00 89.50 773 THR A C 1
ATOM 5877 O O . THR A 1 773 ? -24.593 -2.315 8.431 1.00 89.50 773 THR A O 1
ATOM 5880 N N . PHE A 1 774 ? -26.099 -0.785 7.720 1.00 82.38 774 PHE A N 1
ATOM 5881 C CA . PHE A 1 774 ? -26.952 -0.779 8.894 1.00 82.38 774 PHE A CA 1
ATOM 5882 C C . PHE A 1 774 ? -28.365 -0.372 8.473 1.00 82.38 774 PHE A C 1
ATOM 5884 O O . PHE A 1 774 ? -28.541 0.641 7.793 1.00 82.38 774 PHE A O 1
ATOM 5891 N N . GLU A 1 775 ? -29.363 -1.179 8.832 1.00 76.31 775 GLU A N 1
ATOM 5892 C CA . GLU A 1 775 ? -30.774 -0.987 8.476 1.00 76.31 775 GLU A CA 1
ATOM 5893 C C . GLU A 1 775 ? -30.981 -0.807 6.957 1.00 76.31 775 GLU A C 1
ATOM 5895 O O . GLU A 1 775 ? -31.824 -0.035 6.495 1.00 76.31 775 GLU A O 1
ATOM 5900 N N . GLY A 1 776 ? -30.182 -1.521 6.154 1.00 72.06 776 GLY A N 1
ATOM 5901 C CA . GLY A 1 776 ? -30.253 -1.494 4.690 1.00 72.06 776 GLY A CA 1
ATOM 5902 C C . GLY A 1 776 ? -29.662 -0.246 4.017 1.00 72.06 776 GLY A C 1
ATOM 5903 O O . GLY A 1 776 ? -29.792 -0.102 2.794 1.00 72.06 776 GLY A O 1
ATOM 5904 N N . ALA A 1 777 ? -29.006 0.642 4.771 1.00 83.19 777 ALA A N 1
ATOM 5905 C CA . ALA A 1 777 ? -28.230 1.766 4.249 1.00 83.19 777 ALA A CA 1
ATOM 5906 C C . ALA A 1 777 ? -26.728 1.465 4.316 1.00 83.19 777 ALA A C 1
ATOM 5908 O O . ALA A 1 777 ? -26.255 0.881 5.287 1.00 83.19 777 ALA A O 1
ATOM 5909 N N . ALA A 1 778 ? -25.967 1.872 3.297 1.00 90.19 778 ALA A N 1
ATOM 5910 C CA . ALA A 1 778 ? -24.514 1.733 3.293 1.00 90.19 778 ALA A CA 1
ATOM 5911 C C . ALA A 1 778 ? -23.838 2.987 3.857 1.00 90.19 778 ALA A C 1
ATOM 5913 O O . ALA A 1 778 ? -24.194 4.111 3.501 1.00 90.19 778 ALA A O 1
ATOM 5914 N N . ALA A 1 779 ? -22.808 2.794 4.677 1.00 90.62 779 ALA A N 1
ATOM 5915 C CA . ALA A 1 779 ? -22.021 3.882 5.242 1.00 90.62 779 ALA A CA 1
ATOM 5916 C C . ALA A 1 779 ? -20.511 3.611 5.116 1.00 90.62 779 ALA A C 1
ATOM 5918 O O . ALA A 1 779 ? -20.054 2.480 5.329 1.00 90.62 779 ALA A O 1
ATOM 5919 N N . PRO A 1 780 ? -19.699 4.631 4.772 1.00 94.75 780 PRO A N 1
ATOM 5920 C CA . PRO A 1 780 ? -18.248 4.519 4.848 1.00 94.75 780 PRO A CA 1
ATOM 5921 C C . PRO A 1 780 ? -17.807 4.373 6.310 1.00 94.75 780 PRO A C 1
ATOM 5923 O O . PRO A 1 780 ? -18.346 5.031 7.199 1.00 94.75 780 PRO A O 1
ATOM 5926 N N . ASN A 1 781 ? -16.777 3.568 6.569 1.00 93.56 781 ASN A N 1
ATOM 5927 C CA . ASN A 1 781 ? -16.213 3.415 7.910 1.00 93.56 781 ASN A CA 1
ATOM 5928 C C . ASN A 1 781 ? -14.686 3.325 7.898 1.00 93.56 781 ASN A C 1
ATOM 5930 O O . ASN A 1 781 ? -14.058 3.081 6.875 1.00 93.56 781 ASN A O 1
ATOM 5934 N N . ILE A 1 782 ? -14.064 3.549 9.054 1.00 94.06 782 ILE A N 1
ATOM 5935 C CA . ILE A 1 782 ? -12.644 3.278 9.284 1.00 94.06 782 ILE A CA 1
ATOM 5936 C C . ILE A 1 782 ? -12.504 1.995 10.101 1.00 94.06 782 ILE A C 1
ATOM 5938 O O . ILE A 1 782 ? -13.215 1.802 11.087 1.00 94.06 782 ILE A O 1
ATOM 5942 N N . ARG A 1 783 ? -11.567 1.125 9.706 1.00 92.56 783 ARG A N 1
ATOM 5943 C CA . ARG A 1 783 ? -11.284 -0.130 10.410 1.00 92.56 783 ARG A CA 1
ATOM 5944 C C . ARG A 1 783 ? -9.950 -0.077 11.132 1.00 92.56 783 ARG A C 1
ATOM 5946 O O . ARG A 1 783 ? -8.902 0.120 10.508 1.00 92.56 783 ARG A O 1
ATOM 5953 N N . VAL A 1 784 ? -9.986 -0.292 12.445 1.00 93.44 784 VAL A N 1
ATOM 5954 C CA . VAL A 1 784 ? -8.807 -0.259 13.319 1.00 93.44 784 VAL A CA 1
ATOM 5955 C C . VAL A 1 784 ? -8.582 -1.643 13.933 1.00 93.44 784 VAL A C 1
ATOM 5957 O O . VAL A 1 784 ? -9.455 -2.127 14.654 1.00 93.44 784 VAL A O 1
ATOM 5960 N N . PRO A 1 785 ? -7.434 -2.301 13.683 1.00 91.62 785 PRO A N 1
ATOM 5961 C CA . PRO A 1 785 ? -7.141 -3.597 14.284 1.00 91.62 785 PRO A CA 1
ATOM 5962 C C . PRO A 1 785 ? -6.787 -3.452 15.772 1.00 91.62 785 PRO A C 1
ATOM 5964 O O . PRO A 1 785 ? -5.844 -2.745 16.130 1.00 91.62 785 PRO A O 1
ATOM 5967 N N . LEU A 1 786 ? -7.509 -4.176 16.626 1.00 91.75 786 LEU A N 1
ATOM 5968 C CA . LEU A 1 786 ? -7.375 -4.193 18.087 1.00 91.75 786 LEU A CA 1
ATOM 5969 C C . LEU A 1 786 ? -6.652 -5.467 18.549 1.00 91.75 786 LEU A C 1
ATOM 5971 O O . LEU A 1 786 ? -7.192 -6.311 19.263 1.00 91.75 786 LEU A O 1
ATOM 5975 N N . LYS A 1 787 ? -5.425 -5.648 18.053 1.00 88.00 787 LYS A N 1
ATOM 5976 C CA . LYS A 1 787 ? -4.611 -6.844 18.302 1.00 88.00 787 LYS A CA 1
ATOM 5977 C C . LYS A 1 787 ? -4.310 -7.013 19.798 1.00 88.00 787 LYS A C 1
ATOM 5979 O O . LYS A 1 787 ? -3.900 -6.058 20.447 1.00 88.00 787 LYS A O 1
ATOM 5984 N N . ASP A 1 788 ? -4.453 -8.244 20.294 1.00 86.00 788 ASP A N 1
ATOM 5985 C CA . ASP A 1 788 ? -4.123 -8.668 21.666 1.00 86.00 788 ASP A CA 1
ATOM 5986 C C . ASP A 1 788 ? -4.825 -7.857 22.778 1.00 86.00 788 ASP A C 1
ATOM 5988 O O . ASP A 1 788 ? -4.376 -7.850 23.924 1.00 86.00 788 ASP A O 1
ATOM 5992 N N . MET A 1 789 ? -5.938 -7.183 22.460 1.00 89.81 789 MET A N 1
ATOM 5993 C CA . MET A 1 789 ? -6.713 -6.409 23.430 1.00 89.81 789 MET A CA 1
ATOM 5994 C C . MET A 1 789 ? -7.759 -7.280 24.129 1.00 89.81 789 MET A C 1
ATOM 5996 O O . MET A 1 789 ? -8.529 -7.995 23.486 1.00 89.81 789 MET A O 1
ATOM 6000 N N . ALA A 1 790 ? -7.802 -7.193 25.458 1.00 90.25 790 ALA A N 1
ATOM 6001 C CA . ALA A 1 790 ? -8.854 -7.803 26.264 1.00 90.25 790 ALA A CA 1
ATOM 6002 C C . ALA A 1 790 ? -10.195 -7.065 26.069 1.00 90.25 790 ALA A C 1
ATOM 6004 O O . ALA A 1 790 ? -10.181 -5.872 25.751 1.00 90.25 790 ALA A O 1
ATOM 6005 N N . PRO A 1 791 ? -11.350 -7.710 26.320 1.00 89.25 791 PRO A N 1
ATOM 6006 C CA . PRO A 1 791 ? -12.655 -7.086 26.096 1.00 89.25 791 PRO A CA 1
ATOM 6007 C C . PRO A 1 791 ? -12.846 -5.735 26.806 1.00 89.25 791 PRO A C 1
ATOM 6009 O O . PRO A 1 791 ? -13.335 -4.795 26.191 1.00 89.25 791 PRO A O 1
ATOM 6012 N N . ASP A 1 792 ? -12.367 -5.577 28.044 1.00 91.19 792 ASP A N 1
ATOM 6013 C CA . ASP A 1 792 ? -12.473 -4.302 28.779 1.00 91.19 792 ASP A CA 1
ATOM 6014 C C . ASP A 1 792 ? -11.597 -3.194 28.162 1.00 91.19 792 ASP A C 1
ATOM 6016 O O . ASP A 1 792 ? -11.937 -2.013 28.188 1.00 91.19 792 ASP A O 1
ATOM 6020 N N . GLN A 1 793 ? -10.468 -3.568 27.550 1.00 94.19 793 GLN A N 1
ATOM 6021 C CA . GLN A 1 793 ? -9.615 -2.625 26.821 1.00 94.19 793 GLN A CA 1
ATOM 6022 C C . GLN A 1 793 ? -10.279 -2.186 25.512 1.00 94.19 793 GLN A C 1
ATOM 6024 O O . GLN A 1 793 ? -10.152 -1.025 25.125 1.00 94.19 793 GLN A O 1
ATOM 6029 N N . ILE A 1 794 ? -10.986 -3.101 24.840 1.00 94.19 794 ILE A N 1
ATOM 6030 C CA . ILE A 1 794 ? -11.800 -2.794 23.658 1.00 94.19 794 ILE A CA 1
ATOM 6031 C C . ILE A 1 794 ? -12.965 -1.880 24.053 1.00 94.19 794 ILE A C 1
ATOM 6033 O O . ILE A 1 794 ? -13.196 -0.887 23.369 1.00 94.19 794 ILE A O 1
ATOM 6037 N N . ALA A 1 795 ? -13.626 -2.146 25.182 1.00 94.56 795 ALA A N 1
ATOM 6038 C CA . ALA A 1 795 ? -14.706 -1.315 25.708 1.00 94.56 795 ALA A CA 1
ATOM 6039 C C . ALA A 1 795 ? -14.239 0.125 25.959 1.00 94.56 795 ALA A C 1
ATOM 6041 O O . ALA A 1 795 ? -14.861 1.068 25.478 1.00 94.56 795 ALA A O 1
ATOM 6042 N N . TYR A 1 796 ? -13.097 0.307 26.629 1.00 96.31 796 TYR A N 1
ATOM 6043 C CA . TYR A 1 796 ? -12.506 1.632 26.835 1.00 96.31 796 TYR A CA 1
ATOM 6044 C C . TYR A 1 796 ? -12.117 2.315 25.512 1.00 96.31 796 TYR A C 1
ATOM 6046 O O . TYR A 1 796 ? -12.384 3.503 25.331 1.00 96.31 796 TYR A O 1
ATOM 6054 N N . PHE A 1 797 ? -11.524 1.585 24.560 1.00 96.25 797 PHE A N 1
ATOM 6055 C CA . PHE A 1 797 ? -11.218 2.126 23.230 1.00 96.25 797 PHE A CA 1
ATOM 6056 C C . PHE A 1 797 ? -12.486 2.616 22.514 1.00 96.25 797 PHE A C 1
ATOM 6058 O O . PHE A 1 797 ? -12.516 3.742 22.011 1.00 96.25 797 PHE A O 1
ATOM 6065 N N . ASN A 1 798 ? -13.531 1.786 22.508 1.00 95.44 798 ASN A N 1
ATOM 6066 C CA . ASN A 1 798 ? -14.830 2.100 21.927 1.00 95.44 798 ASN A CA 1
ATOM 6067 C C . ASN A 1 798 ? -15.465 3.302 22.629 1.00 95.44 798 ASN A C 1
ATOM 6069 O O . ASN A 1 798 ? -15.943 4.200 21.946 1.00 95.44 798 ASN A O 1
ATOM 6073 N N . ALA A 1 799 ? -15.396 3.382 23.958 1.00 96.06 799 ALA A N 1
ATOM 6074 C CA . ALA A 1 799 ? -15.937 4.500 24.722 1.00 96.06 799 ALA A CA 1
ATOM 6075 C C . ALA A 1 799 ? -15.245 5.832 24.407 1.00 96.06 799 ALA A C 1
ATOM 6077 O O . ALA A 1 799 ? -15.917 6.835 24.176 1.00 96.06 799 ALA A O 1
ATOM 6078 N N . MET A 1 800 ? -13.912 5.838 24.302 1.00 96.94 800 MET A N 1
ATOM 6079 C CA . MET A 1 800 ? -13.147 7.034 23.927 1.00 96.94 800 MET A CA 1
ATOM 6080 C C . MET A 1 800 ? -13.539 7.557 22.538 1.00 96.94 800 MET A C 1
ATOM 6082 O O . MET A 1 800 ? -13.789 8.752 22.366 1.00 96.94 800 MET A O 1
ATOM 6086 N N . ALA A 1 801 ? -13.604 6.665 21.544 1.00 95.56 801 ALA A N 1
ATOM 6087 C CA . ALA A 1 801 ? -13.973 7.037 20.181 1.00 95.56 801 ALA A CA 1
ATOM 6088 C C . ALA A 1 801 ? -15.461 7.418 20.073 1.00 95.56 801 ALA A C 1
ATOM 6090 O O . ALA A 1 801 ? -15.788 8.445 19.477 1.00 95.56 801 ALA A O 1
ATOM 6091 N N . GLY A 1 802 ? -16.351 6.636 20.688 1.00 94.44 802 GLY A N 1
ATOM 6092 C CA . GLY A 1 802 ? -17.799 6.839 20.680 1.00 94.44 802 GLY A CA 1
ATOM 6093 C C . GLY A 1 802 ? -18.212 8.149 21.334 1.00 94.44 802 GLY A C 1
ATOM 6094 O O . GLY A 1 802 ? -18.972 8.912 20.737 1.00 94.44 802 GLY A O 1
ATOM 6095 N N . GLN A 1 803 ? -17.643 8.476 22.497 1.00 95.19 803 GLN A N 1
ATOM 6096 C CA . GLN A 1 803 ? -17.902 9.747 23.171 1.00 95.19 803 GLN A CA 1
ATOM 6097 C C . GLN A 1 803 ? -17.415 10.941 22.340 1.00 95.19 803 GLN A C 1
ATOM 6099 O O . GLN A 1 803 ? -18.152 11.911 22.158 1.00 95.19 803 GLN A O 1
ATOM 6104 N N . GLY A 1 804 ? -16.196 10.873 21.795 1.00 94.94 804 GLY A N 1
ATOM 6105 C CA . GLY A 1 804 ? -15.618 11.964 21.007 1.00 94.94 804 GLY A CA 1
ATOM 6106 C C . GLY A 1 804 ? -16.319 12.229 19.678 1.00 94.94 804 GLY A C 1
ATOM 6107 O O . GLY A 1 804 ? -16.515 13.381 19.290 1.00 94.94 804 GLY A O 1
ATOM 6108 N N . LEU A 1 805 ? -16.715 11.161 18.984 1.00 94.12 805 LEU A N 1
ATOM 6109 C CA . LEU A 1 805 ? -17.438 11.226 17.712 1.00 94.12 805 LEU A CA 1
ATOM 6110 C C . LEU A 1 805 ? -18.959 11.351 17.893 1.00 94.12 805 LEU A C 1
ATOM 6112 O O . LEU A 1 805 ? -19.665 11.533 16.901 1.00 94.12 805 LEU A O 1
ATOM 6116 N N . LYS A 1 806 ? -19.450 11.286 19.138 1.00 92.31 806 LYS A N 1
ATOM 6117 C CA . LYS A 1 806 ? -20.871 11.290 19.515 1.00 92.31 806 LYS A CA 1
ATOM 6118 C C . LYS A 1 806 ? -21.662 10.190 18.804 1.00 92.31 806 LYS A C 1
ATOM 6120 O O . LYS A 1 806 ? -22.638 10.471 18.117 1.00 92.31 806 LYS A O 1
ATOM 6125 N N . GLN A 1 807 ? -21.232 8.944 18.926 1.00 88.81 807 GLN A N 1
ATOM 6126 C CA . GLN A 1 807 ? -21.896 7.801 18.292 1.00 88.81 807 GLN A CA 1
ATOM 6127 C C . GLN A 1 807 ? -22.889 7.133 19.239 1.00 88.81 807 GLN A C 1
ATOM 6129 O O . GLN A 1 807 ? -22.606 7.008 20.422 1.00 88.81 807 GLN A O 1
ATOM 6134 N N . LYS A 1 808 ? -24.029 6.654 18.731 1.00 87.00 808 LYS A N 1
ATOM 6135 C CA . LYS A 1 808 ? -24.969 5.860 19.547 1.00 87.00 808 LYS A CA 1
ATOM 6136 C C . LYS A 1 808 ? -24.437 4.473 19.878 1.00 87.00 808 LYS A C 1
ATOM 6138 O O . LYS A 1 808 ? -24.781 3.921 20.908 1.00 87.00 808 LYS A O 1
ATOM 6143 N N . ALA A 1 809 ? -23.596 3.922 19.014 1.00 86.19 809 ALA A N 1
ATOM 6144 C CA . ALA A 1 809 ? -22.963 2.645 19.260 1.00 86.19 809 ALA A CA 1
ATOM 6145 C C . ALA A 1 809 ? -21.561 2.616 18.660 1.00 86.19 809 ALA A C 1
ATOM 6147 O O . ALA A 1 809 ? -21.267 3.292 17.673 1.00 86.19 809 ALA A O 1
ATOM 6148 N N . MET A 1 810 ? -20.705 1.803 19.264 1.00 89.12 810 MET A N 1
ATOM 6149 C CA . MET A 1 810 ? -19.360 1.511 18.797 1.00 89.12 810 MET A CA 1
ATOM 6150 C C . MET A 1 810 ? -19.160 0.004 18.801 1.00 89.12 810 MET A C 1
ATOM 6152 O O . MET A 1 810 ? -19.332 -0.649 19.831 1.00 89.12 810 MET A O 1
ATOM 6156 N N . ALA A 1 811 ? -18.771 -0.541 17.650 1.00 86.19 811 ALA A N 1
ATOM 6157 C CA . ALA A 1 811 ? -18.644 -1.974 17.456 1.00 86.19 811 ALA A CA 1
ATOM 6158 C C . ALA A 1 811 ? -17.221 -2.368 17.057 1.00 86.19 811 ALA A C 1
ATOM 6160 O O . ALA A 1 811 ? -16.596 -1.794 16.162 1.00 86.19 811 ALA A O 1
ATOM 6161 N N . ALA A 1 812 ? -16.740 -3.423 17.697 1.00 90.44 812 ALA A N 1
ATOM 6162 C CA . ALA A 1 812 ? -15.609 -4.213 17.280 1.00 90.44 812 ALA A CA 1
ATOM 6163 C C . ALA A 1 812 ? -16.068 -5.656 17.078 1.00 90.44 812 ALA A C 1
ATOM 6165 O O . ALA A 1 812 ? -16.788 -6.230 17.900 1.00 90.44 812 ALA A O 1
ATOM 6166 N N . ALA A 1 813 ? -15.635 -6.254 15.977 1.00 88.38 813 ALA A N 1
ATOM 6167 C CA . ALA A 1 813 ? -15.946 -7.638 15.665 1.00 88.38 813 ALA A CA 1
ATOM 6168 C C . ALA A 1 813 ? -14.698 -8.373 15.195 1.00 88.38 813 ALA A C 1
ATOM 6170 O O . ALA A 1 813 ? -13.820 -7.823 14.521 1.00 88.38 813 ALA A O 1
ATOM 6171 N N . GLN A 1 814 ? -14.619 -9.642 15.564 1.00 89.44 814 GLN A N 1
ATOM 6172 C CA . GLN A 1 814 ? -13.655 -10.568 15.008 1.00 89.44 814 GLN A CA 1
ATOM 6173 C C . GLN A 1 814 ? -14.379 -11.445 13.994 1.00 89.44 814 GLN A C 1
ATOM 6175 O O . GLN A 1 814 ? -15.250 -12.225 14.361 1.00 89.44 814 GLN A O 1
ATOM 6180 N N . VAL A 1 815 ? -13.983 -11.324 12.729 1.00 88.81 815 VAL A N 1
ATOM 6181 C CA . VAL A 1 815 ? -14.344 -12.282 11.683 1.00 88.81 815 VAL A CA 1
ATOM 6182 C C . VAL A 1 815 ? -13.106 -13.106 11.372 1.00 88.81 815 VAL A C 1
ATOM 6184 O O . VAL A 1 815 ? -12.046 -12.560 11.036 1.00 88.81 815 VAL A O 1
ATOM 6187 N N . ARG A 1 816 ? -13.221 -14.420 11.547 1.00 88.50 816 ARG A N 1
ATOM 6188 C CA . ARG A 1 816 ? -12.155 -15.389 11.304 1.00 88.50 816 ARG A CA 1
ATOM 6189 C C . ARG A 1 816 ? -12.654 -16.428 10.317 1.00 88.50 816 ARG A C 1
ATOM 6191 O O . ARG A 1 816 ? -13.632 -17.101 10.598 1.00 88.50 816 ARG A O 1
ATOM 6198 N N . ARG A 1 817 ? -11.922 -16.632 9.223 1.00 86.75 817 ARG A N 1
ATOM 6199 C CA . ARG A 1 817 ? -12.189 -17.753 8.312 1.00 86.75 817 ARG A CA 1
ATOM 6200 C C . ARG A 1 817 ? -11.984 -19.083 9.031 1.00 86.75 817 ARG A C 1
ATOM 6202 O O . ARG A 1 817 ? -10.973 -19.254 9.726 1.00 86.75 817 ARG A O 1
ATOM 6209 N N . THR A 1 818 ? -12.915 -20.001 8.846 1.00 85.62 818 THR A N 1
ATOM 6210 C CA . THR A 1 818 ? -12.876 -21.355 9.396 1.00 85.62 818 THR A CA 1
ATOM 6211 C C . THR A 1 818 ? -12.536 -22.355 8.301 1.00 85.62 818 THR A C 1
ATOM 6213 O O . THR A 1 818 ? -12.676 -22.092 7.104 1.00 85.62 818 THR A O 1
ATOM 6216 N N . VAL A 1 819 ? -12.018 -23.512 8.705 1.00 80.31 819 VAL A N 1
ATOM 6217 C CA . VAL A 1 819 ? -11.927 -24.661 7.798 1.00 80.31 819 VAL A CA 1
ATOM 6218 C C . VAL A 1 819 ? -13.289 -25.365 7.795 1.00 80.31 819 VAL A C 1
ATOM 6220 O O . VAL A 1 819 ? -13.878 -25.502 8.867 1.00 80.31 819 VAL A O 1
ATOM 6223 N N . PRO A 1 820 ? -13.805 -25.841 6.647 1.00 73.56 820 PRO A N 1
ATOM 6224 C CA . PRO A 1 820 ? -15.034 -26.631 6.623 1.00 73.56 820 PRO A CA 1
ATOM 6225 C C . PRO A 1 820 ? -14.992 -27.789 7.634 1.00 73.56 820 PRO A C 1
ATOM 6227 O O . PRO A 1 820 ? -14.057 -28.591 7.627 1.00 73.56 820 PRO A O 1
ATOM 6230 N N . GLY A 1 821 ? -15.994 -27.859 8.515 1.00 72.25 821 GLY A N 1
ATOM 6231 C CA . GLY A 1 821 ? -16.082 -28.860 9.586 1.00 72.25 821 GLY A CA 1
ATOM 6232 C C . GLY A 1 821 ? -15.272 -28.549 10.854 1.00 72.25 821 GLY A C 1
ATOM 6233 O O . GLY A 1 821 ? -15.270 -29.361 11.780 1.00 72.25 821 GLY A O 1
ATOM 6234 N N . GLU A 1 822 ? -14.591 -27.402 10.930 1.00 82.38 822 GLU A N 1
ATOM 6235 C CA . GLU A 1 822 ? -13.996 -26.907 12.175 1.00 82.38 822 GLU A CA 1
ATOM 6236 C C . GLU A 1 822 ? -15.101 -26.569 13.187 1.00 82.38 822 GLU A C 1
ATOM 6238 O O . GLU A 1 822 ? -16.040 -25.841 12.873 1.00 82.38 822 GLU A O 1
ATOM 6243 N N . ALA A 1 823 ? -14.985 -27.072 14.419 1.00 86.44 823 ALA A N 1
ATOM 6244 C CA . ALA A 1 823 ? -15.909 -26.703 15.486 1.00 86.44 823 ALA A CA 1
ATOM 6245 C C . ALA A 1 823 ? -15.733 -25.223 15.869 1.00 86.44 823 ALA A C 1
ATOM 6247 O O . ALA A 1 823 ? -14.608 -24.764 16.092 1.00 86.44 823 ALA A O 1
ATOM 6248 N N . LEU A 1 824 ? -16.848 -24.498 15.986 1.00 88.19 824 LEU A N 1
ATOM 6249 C CA . LEU A 1 824 ? -16.857 -23.122 16.480 1.00 88.19 824 LEU A CA 1
ATOM 6250 C C . LEU A 1 824 ? -16.348 -23.056 17.920 1.00 88.19 824 LEU A C 1
ATOM 6252 O O . LEU A 1 824 ? -16.591 -23.952 18.733 1.00 88.19 824 LEU A O 1
ATOM 6256 N N . LYS A 1 825 ? -15.648 -21.970 18.244 1.00 87.50 825 LYS A N 1
ATOM 6257 C CA . LYS A 1 825 ? -15.215 -21.690 19.615 1.00 87.50 825 LYS A CA 1
ATOM 6258 C C . LYS A 1 825 ? -16.341 -21.037 20.408 1.00 87.50 825 LYS A C 1
ATOM 6260 O O . LYS A 1 825 ? -17.244 -20.427 19.846 1.00 87.50 825 LYS A O 1
ATOM 6265 N N . ASP A 1 826 ? -16.228 -21.076 21.732 1.00 83.88 826 ASP A N 1
ATOM 6266 C CA . ASP A 1 826 ? -17.195 -20.434 22.623 1.00 83.88 826 ASP A CA 1
ATOM 6267 C C . ASP A 1 826 ? -17.408 -18.944 22.275 1.00 83.88 826 ASP A C 1
ATOM 6269 O O . ASP A 1 826 ? -16.465 -18.131 22.225 1.00 83.88 826 ASP A O 1
ATOM 6273 N N . GLY A 1 827 ? -18.678 -18.600 22.042 1.00 83.19 827 GLY A N 1
ATOM 6274 C CA . GLY A 1 827 ? -19.132 -17.263 21.653 1.00 83.19 827 GLY A CA 1
ATOM 6275 C C . GLY A 1 827 ? -18.903 -16.898 20.181 1.00 83.19 827 GLY A C 1
ATOM 6276 O O . GLY A 1 827 ? -19.119 -15.742 19.829 1.00 83.19 827 GLY A O 1
ATOM 6277 N N . GLU A 1 828 ? -18.434 -17.828 19.342 1.00 89.50 828 GLU A N 1
ATOM 6278 C CA . GLU A 1 828 ? -18.435 -17.670 17.883 1.00 89.50 828 GLU A CA 1
ATOM 6279 C C . GLU A 1 828 ? -19.803 -18.069 17.300 1.00 89.50 828 GLU A C 1
ATOM 6281 O O . GLU A 1 828 ? -20.438 -19.021 17.753 1.00 89.50 828 GLU A O 1
ATOM 6286 N N . VAL A 1 829 ? -20.229 -17.341 16.273 1.00 90.06 829 VAL A N 1
ATOM 6287 C CA . VAL A 1 829 ? -21.419 -17.610 15.459 1.00 90.06 829 VAL A CA 1
ATOM 6288 C C . VAL A 1 829 ? -20.944 -17.916 14.046 1.00 90.06 829 VAL A C 1
ATOM 6290 O O . VAL A 1 829 ? -20.061 -17.222 13.537 1.00 90.06 829 VAL A O 1
ATOM 6293 N N . GLU A 1 830 ? -21.491 -18.954 13.421 1.00 91.25 830 GLU A N 1
ATOM 6294 C CA . GLU A 1 830 ? -21.193 -19.260 12.021 1.00 91.25 830 GLU A CA 1
ATOM 6295 C C . GLU A 1 830 ? -21.643 -18.110 11.114 1.00 91.25 830 GLU A C 1
ATOM 6297 O O . GLU A 1 830 ? -22.683 -17.498 11.341 1.00 91.25 830 GLU A O 1
ATOM 6302 N N . THR A 1 831 ? -20.836 -17.786 10.110 1.00 93.06 831 THR A N 1
ATOM 6303 C CA . THR A 1 831 ? -21.164 -16.808 9.072 1.00 93.06 831 THR A CA 1
ATOM 6304 C C . THR A 1 831 ? -20.349 -17.090 7.806 1.00 93.06 831 THR A C 1
ATOM 6306 O O . THR A 1 831 ? -19.566 -18.040 7.765 1.00 93.06 831 THR A O 1
ATOM 6309 N N . SER A 1 832 ? -20.453 -16.227 6.798 1.00 93.44 832 SER A N 1
ATOM 6310 C CA . SER A 1 832 ? -19.674 -16.314 5.564 1.00 93.44 832 SER A CA 1
ATOM 6311 C C . SER A 1 832 ? -18.971 -15.000 5.230 1.00 93.44 832 SER A C 1
ATOM 6313 O O . SER A 1 832 ? -19.407 -13.902 5.584 1.00 93.44 832 SER A O 1
ATOM 6315 N N . SER A 1 833 ? -17.853 -15.120 4.518 1.00 94.31 833 SER A N 1
ATOM 6316 C CA . SER A 1 833 ? -17.193 -14.004 3.841 1.00 94.31 833 SER A CA 1
ATOM 6317 C C . SER A 1 833 ? -17.203 -14.253 2.336 1.00 94.31 833 SER A C 1
ATOM 6319 O O . SER A 1 833 ? -16.798 -15.322 1.884 1.00 94.31 833 SER A O 1
ATOM 6321 N N . ILE A 1 834 ? -17.584 -13.257 1.545 1.00 95.62 834 ILE A N 1
ATOM 6322 C CA . ILE A 1 834 ? -17.603 -13.322 0.082 1.00 95.62 834 ILE A CA 1
ATOM 6323 C C . ILE A 1 834 ? -16.467 -12.454 -0.456 1.00 95.62 834 ILE A C 1
ATOM 6325 O O . ILE A 1 834 ? -16.326 -11.292 -0.085 1.00 95.62 834 ILE A O 1
ATOM 6329 N N . ARG A 1 835 ? -15.639 -13.001 -1.343 1.00 94.50 835 ARG A N 1
ATOM 6330 C CA . ARG A 1 835 ? -14.561 -12.284 -2.036 1.00 94.50 835 ARG A CA 1
ATOM 6331 C C . ARG A 1 835 ? -14.814 -12.294 -3.530 1.00 94.50 835 ARG A C 1
ATOM 6333 O O . ARG A 1 835 ? -15.116 -13.347 -4.074 1.00 94.50 835 ARG A O 1
ATOM 6340 N N . PHE A 1 836 ? -14.589 -11.178 -4.209 1.00 94.12 836 PHE A N 1
ATOM 6341 C CA . PHE A 1 836 ? -14.696 -11.087 -5.668 1.00 94.12 836 PHE A CA 1
ATOM 6342 C C . PHE A 1 836 ? -13.698 -10.076 -6.238 1.00 94.12 836 PHE A C 1
ATOM 6344 O O . PHE A 1 836 ? -13.258 -9.164 -5.534 1.00 94.12 836 PHE A O 1
ATOM 6351 N N . ASP A 1 837 ? -13.323 -10.251 -7.509 1.00 90.56 837 ASP A N 1
ATOM 6352 C CA . ASP A 1 837 ? -12.479 -9.281 -8.215 1.00 90.56 837 ASP A CA 1
ATOM 6353 C C . ASP A 1 837 ? -13.280 -7.982 -8.434 1.00 90.56 837 ASP A C 1
ATOM 6355 O O . ASP A 1 837 ? -14.425 -8.028 -8.889 1.00 90.56 837 ASP A O 1
ATOM 6359 N N . TRP A 1 838 ? -12.687 -6.826 -8.114 1.00 90.38 838 TRP A N 1
ATOM 6360 C CA . TRP A 1 838 ? -13.319 -5.517 -8.310 1.00 90.38 838 TRP A CA 1
ATOM 6361 C C . TRP A 1 838 ? -12.317 -4.421 -8.672 1.00 90.38 838 TRP A C 1
ATOM 6363 O O . TRP A 1 838 ? -11.352 -4.164 -7.938 1.00 90.38 838 TRP A O 1
ATOM 6373 N N . ASP A 1 839 ? -12.631 -3.702 -9.750 1.00 81.75 839 ASP A N 1
ATOM 6374 C CA . ASP A 1 839 ? -11.841 -2.592 -10.272 1.00 81.75 839 ASP A CA 1
ATOM 6375 C C . ASP A 1 839 ? -12.591 -1.267 -10.245 1.00 81.75 839 ASP A C 1
ATOM 6377 O O . ASP A 1 839 ? -13.806 -1.200 -10.383 1.00 81.75 839 ASP A O 1
ATOM 6381 N N . GLY A 1 840 ? -11.837 -0.185 -10.043 1.00 84.44 840 GLY A N 1
ATOM 6382 C CA . GLY A 1 840 ? -12.407 1.148 -9.849 1.00 84.44 840 GLY A CA 1
ATOM 6383 C C . GLY A 1 840 ? -12.980 1.363 -8.449 1.00 84.44 840 GLY A C 1
ATOM 6384 O O . GLY A 1 840 ? -12.708 0.581 -7.538 1.00 84.44 840 GLY A O 1
ATOM 6385 N N . ALA A 1 841 ? -13.689 2.473 -8.254 1.00 90.44 841 ALA A N 1
ATOM 6386 C CA . ALA A 1 841 ? -14.319 2.799 -6.976 1.00 90.44 841 ALA A CA 1
ATOM 6387 C C . ALA A 1 841 ? -15.455 1.815 -6.665 1.00 90.44 841 ALA A C 1
ATOM 6389 O O . ALA A 1 841 ? -16.134 1.352 -7.581 1.00 90.44 841 ALA A O 1
ATOM 6390 N N . VAL A 1 842 ? -15.654 1.483 -5.392 1.00 93.56 842 VAL A N 1
ATOM 6391 C CA . VAL A 1 842 ? -16.756 0.623 -4.953 1.00 93.56 842 VAL A CA 1
ATOM 6392 C C . VAL A 1 842 ? -18.050 1.449 -4.968 1.00 93.56 842 VAL A C 1
ATOM 6394 O O . VAL A 1 842 ? -18.129 2.454 -4.256 1.00 93.56 842 VAL A O 1
ATOM 6397 N N . PRO A 1 843 ? -19.061 1.080 -5.776 1.00 92.62 843 PRO A N 1
ATOM 6398 C CA . PRO A 1 843 ? -20.336 1.778 -5.803 1.00 92.62 843 PRO A CA 1
ATOM 6399 C C . PRO A 1 843 ? -21.117 1.495 -4.525 1.00 92.62 843 PRO A C 1
ATOM 6401 O O . PRO A 1 843 ? -21.130 0.367 -4.033 1.00 92.62 843 PRO A O 1
ATOM 6404 N N . GLU A 1 844 ? -21.835 2.499 -4.037 1.00 92.31 844 GLU A N 1
ATOM 6405 C CA . GLU A 1 844 ? -22.757 2.332 -2.914 1.00 92.31 844 GLU A CA 1
ATOM 6406 C C . GLU A 1 844 ? -23.807 1.245 -3.198 1.00 92.31 844 GLU A C 1
ATOM 6408 O O . GLU A 1 844 ? -24.069 0.373 -2.371 1.00 92.31 844 GLU A O 1
ATOM 6413 N N . GLU A 1 845 ? -24.332 1.246 -4.421 1.00 92.31 845 GLU A N 1
ATOM 6414 C CA . GLU A 1 845 ? -25.431 0.376 -4.847 1.00 92.31 845 GLU A CA 1
ATOM 6415 C C . GLU A 1 845 ? -25.029 -1.097 -4.856 1.00 92.31 845 GLU A C 1
ATOM 6417 O O . GLU A 1 845 ? -25.874 -1.968 -4.658 1.00 92.31 845 GLU A O 1
ATOM 6422 N N . LEU A 1 846 ? -23.733 -1.369 -5.024 1.00 94.50 846 LEU A N 1
ATOM 6423 C CA . LEU A 1 846 ? -23.185 -2.709 -4.902 1.00 94.50 846 LEU A CA 1
ATOM 6424 C C . LEU A 1 846 ? -23.258 -3.185 -3.445 1.00 94.50 846 LEU A C 1
ATOM 6426 O O . LEU A 1 846 ? -23.725 -4.291 -3.194 1.00 94.50 846 LEU A O 1
ATOM 6430 N N . ILE A 1 847 ? -22.856 -2.346 -2.483 1.00 95.38 847 ILE A N 1
ATOM 6431 C CA . ILE A 1 847 ? -22.902 -2.663 -1.045 1.00 95.38 847 ILE A CA 1
ATOM 6432 C C . ILE A 1 847 ? -24.349 -2.883 -0.588 1.00 95.38 847 ILE A C 1
ATOM 6434 O O . ILE A 1 847 ? -24.667 -3.904 0.021 1.00 95.38 847 ILE A O 1
ATOM 6438 N N . ILE A 1 848 ? -25.243 -1.958 -0.941 1.00 93.38 848 ILE A N 1
ATOM 6439 C CA . ILE A 1 848 ? -26.667 -2.048 -0.598 1.00 93.38 848 ILE A CA 1
ATOM 6440 C C . ILE A 1 848 ? -27.311 -3.272 -1.255 1.00 93.38 848 ILE A C 1
ATOM 6442 O O . ILE A 1 848 ? -28.096 -3.975 -0.621 1.00 93.38 848 ILE A O 1
ATOM 6446 N N . GLY A 1 849 ? -26.994 -3.534 -2.523 1.00 94.94 849 GLY A N 1
ATOM 6447 C CA . GLY A 1 849 ? -27.552 -4.657 -3.263 1.00 94.94 849 GLY A CA 1
ATOM 6448 C C . GLY A 1 849 ? -27.150 -6.013 -2.687 1.00 94.94 849 GLY A C 1
ATOM 6449 O O . GLY A 1 849 ? -28.007 -6.886 -2.581 1.00 94.94 849 GLY A O 1
ATOM 6450 N N . ILE A 1 850 ? -25.902 -6.166 -2.224 1.00 95.44 850 ILE A N 1
ATOM 6451 C CA . ILE A 1 850 ? -25.462 -7.384 -1.526 1.00 95.44 850 ILE A CA 1
ATOM 6452 C C . ILE A 1 850 ? -26.258 -7.586 -0.234 1.00 95.44 850 ILE A C 1
ATOM 6454 O O . ILE A 1 850 ? -26.815 -8.661 -0.038 1.00 95.44 850 ILE A O 1
ATOM 6458 N N . SER A 1 851 ? -26.337 -6.569 0.635 1.00 94.38 851 SER A N 1
ATOM 6459 C CA . SER A 1 851 ? -27.079 -6.680 1.903 1.00 94.38 851 SER A CA 1
ATOM 6460 C C . SER A 1 851 ? -28.552 -7.025 1.668 1.00 94.38 851 SER A C 1
ATOM 6462 O O . SER A 1 851 ? -29.076 -7.941 2.292 1.00 94.38 851 SER A O 1
ATOM 6464 N N . ARG A 1 852 ? -29.204 -6.388 0.686 1.00 94.44 852 ARG A N 1
ATOM 6465 C CA . ARG A 1 852 ? -30.592 -6.718 0.319 1.00 94.44 852 ARG A CA 1
ATOM 6466 C C . ARG A 1 852 ? -30.751 -8.141 -0.205 1.00 94.44 852 ARG A C 1
ATOM 6468 O O . ARG A 1 852 ? -31.764 -8.770 0.080 1.00 94.44 852 ARG A O 1
ATOM 6475 N N . ALA A 1 853 ? -29.787 -8.633 -0.978 1.00 95.75 853 ALA A N 1
ATOM 6476 C CA . ALA A 1 853 ? -29.826 -9.985 -1.524 1.00 95.75 853 ALA A CA 1
ATOM 6477 C C . ALA A 1 853 ? -29.651 -11.065 -0.442 1.00 95.75 853 ALA A C 1
ATOM 6479 O O . ALA A 1 853 ? -30.226 -12.138 -0.582 1.00 95.75 853 ALA A O 1
ATOM 6480 N N . LEU A 1 854 ? -28.934 -10.766 0.650 1.00 94.69 854 LEU A N 1
ATOM 6481 C CA . LEU A 1 854 ? -28.826 -11.651 1.820 1.00 94.69 854 LEU A CA 1
ATOM 6482 C C . LEU A 1 854 ? -30.152 -11.783 2.592 1.00 94.69 854 LEU A C 1
ATOM 6484 O O . LEU A 1 854 ? -30.345 -12.753 3.320 1.00 94.69 854 LEU A O 1
ATOM 6488 N N . GLY A 1 855 ? -31.071 -10.827 2.432 1.00 90.44 855 GLY A N 1
ATOM 6489 C CA . GLY A 1 855 ? -32.366 -10.800 3.108 1.00 90.44 855 GLY A CA 1
ATOM 6490 C C . GLY A 1 855 ? -32.375 -9.994 4.411 1.00 90.44 855 GLY A C 1
ATOM 6491 O O . GLY A 1 855 ? -31.358 -9.480 4.877 1.00 90.44 855 GLY A O 1
ATOM 6492 N N . ASP A 1 856 ? -33.568 -9.857 4.992 1.00 86.50 856 ASP A N 1
ATOM 6493 C CA . ASP A 1 856 ? -33.807 -8.956 6.121 1.00 86.50 856 ASP A CA 1
ATOM 6494 C C . ASP A 1 856 ? -32.974 -9.323 7.364 1.00 86.50 856 ASP A C 1
ATOM 6496 O O . ASP A 1 856 ? -32.950 -10.470 7.828 1.00 86.50 856 ASP A O 1
ATOM 6500 N N . GLY A 1 857 ? -32.332 -8.303 7.937 1.00 83.62 857 GLY A N 1
ATOM 6501 C CA . GLY A 1 857 ? -31.559 -8.387 9.177 1.00 83.62 857 GLY A CA 1
ATOM 6502 C C . GLY A 1 857 ? -30.080 -8.738 9.002 1.00 83.62 857 GLY A C 1
ATOM 6503 O O . GLY A 1 857 ? -29.337 -8.631 9.978 1.00 83.62 857 GLY A O 1
ATOM 6504 N N . PHE A 1 858 ? -29.634 -9.122 7.800 1.00 90.06 858 PHE A N 1
ATOM 6505 C CA . PHE A 1 858 ? -28.213 -9.335 7.526 1.00 90.06 858 PHE A CA 1
ATOM 6506 C C . PHE A 1 858 ? -27.519 -8.034 7.135 1.00 90.06 858 PHE A C 1
ATOM 6508 O O . PHE A 1 858 ? -27.768 -7.441 6.082 1.00 90.06 858 PHE A O 1
ATOM 6515 N N . GLU A 1 859 ? -26.579 -7.633 7.981 1.00 89.69 859 GLU A N 1
ATOM 6516 C CA . GLU A 1 859 ? -25.684 -6.523 7.698 1.00 89.69 859 GLU A CA 1
ATOM 6517 C C . GLU A 1 859 ? -24.347 -7.026 7.177 1.00 89.69 859 GLU A C 1
ATOM 6519 O O . GLU A 1 859 ? -23.936 -8.156 7.443 1.00 89.69 859 GLU A O 1
ATOM 6524 N N . ILE A 1 860 ? -23.631 -6.174 6.454 1.00 92.44 860 ILE A N 1
ATOM 6525 C CA . ILE A 1 860 ? -22.330 -6.528 5.906 1.00 92.44 860 ILE A CA 1
ATOM 6526 C C . ILE A 1 860 ? -21.249 -5.556 6.328 1.00 92.44 860 ILE A C 1
ATOM 6528 O O . ILE A 1 860 ? -21.476 -4.383 6.612 1.00 92.44 860 ILE A O 1
ATOM 6532 N N . SER A 1 861 ? -20.030 -6.065 6.301 1.00 92.75 861 SER A N 1
ATOM 6533 C CA . SER A 1 861 ? -18.805 -5.315 6.481 1.00 92.75 861 SER A CA 1
ATOM 6534 C C . SER A 1 861 ? -17.960 -5.502 5.217 1.00 92.75 861 SER A C 1
ATOM 6536 O O . SER A 1 861 ? -17.262 -6.503 5.082 1.00 92.75 861 SER A O 1
ATOM 6538 N N . ALA A 1 862 ? -17.885 -4.499 4.338 1.00 94.31 862 ALA A N 1
ATOM 6539 C CA . ALA A 1 862 ? -17.069 -4.537 3.119 1.00 94.31 862 ALA A CA 1
ATOM 6540 C C . ALA A 1 862 ? -15.693 -3.848 3.246 1.00 94.31 862 ALA A C 1
ATOM 6542 O O . ALA A 1 862 ? -15.543 -2.785 3.855 1.00 94.31 862 ALA A O 1
ATOM 6543 N N . MET A 1 863 ? -14.666 -4.462 2.661 1.00 92.88 863 MET A N 1
ATOM 6544 C CA . MET A 1 863 ? -13.306 -3.934 2.619 1.00 92.88 863 MET A CA 1
ATOM 6545 C C . MET A 1 863 ? -12.611 -4.266 1.296 1.00 92.88 863 MET A C 1
ATOM 6547 O O . MET A 1 863 ? -12.577 -5.416 0.857 1.00 92.88 863 MET A O 1
ATOM 6551 N N . ARG A 1 864 ? -11.975 -3.256 0.704 1.00 92.19 864 ARG A N 1
ATOM 6552 C CA . ARG A 1 864 ? -11.124 -3.386 -0.474 1.00 92.19 864 ARG A CA 1
ATOM 6553 C C . ARG A 1 864 ? -9.728 -3.895 -0.111 1.00 92.19 864 ARG A C 1
ATOM 6555 O O . ARG A 1 864 ? -9.056 -3.369 0.778 1.00 92.19 864 ARG A O 1
ATOM 6562 N N . TYR A 1 865 ? -9.289 -4.891 -0.865 1.00 91.88 865 TYR A N 1
ATOM 6563 C CA . TYR A 1 865 ? -7.943 -5.449 -0.902 1.00 91.88 865 TYR A CA 1
ATOM 6564 C C . TYR A 1 865 ? -7.321 -5.196 -2.287 1.00 91.88 865 TYR A C 1
ATOM 6566 O O . TYR A 1 865 ? -8.037 -4.823 -3.219 1.00 91.88 865 TYR A O 1
ATOM 6574 N N . PRO A 1 866 ? -5.998 -5.377 -2.459 1.00 90.06 866 PRO A N 1
ATOM 6575 C CA . PRO A 1 866 ? -5.361 -5.175 -3.758 1.00 90.06 866 PRO A CA 1
ATOM 6576 C C . PRO A 1 866 ? -5.943 -6.035 -4.889 1.00 90.06 866 PRO A C 1
ATOM 6578 O O . PRO A 1 866 ? -5.908 -5.641 -6.045 1.00 90.06 866 PRO A O 1
ATOM 6581 N N . ASP A 1 867 ? -6.482 -7.209 -4.567 1.00 88.75 867 ASP A N 1
ATOM 6582 C CA . ASP A 1 867 ? -7.013 -8.171 -5.532 1.00 88.75 867 ASP A CA 1
ATOM 6583 C C . ASP A 1 867 ? -8.545 -8.143 -5.672 1.00 88.75 867 ASP A C 1
ATOM 6585 O O . ASP A 1 867 ? -9.094 -8.997 -6.368 1.00 88.75 867 ASP A O 1
ATOM 6589 N N . GLY A 1 868 ? -9.242 -7.214 -5.007 1.00 92.56 868 GLY A N 1
ATOM 6590 C CA . GLY A 1 868 ? -10.699 -7.098 -5.089 1.00 92.56 868 GLY A CA 1
ATOM 6591 C C . GLY A 1 868 ? -11.366 -6.623 -3.801 1.00 92.56 868 GLY A C 1
ATOM 6592 O O . GLY A 1 868 ? -10.771 -5.908 -2.997 1.00 92.56 868 GLY A O 1
ATOM 6593 N N . VAL A 1 869 ? -12.624 -7.008 -3.601 1.00 94.88 869 VAL A N 1
ATOM 6594 C CA . VAL A 1 869 ? -13.413 -6.652 -2.413 1.00 94.88 869 VAL A CA 1
ATOM 6595 C C . VAL A 1 869 ? -13.750 -7.911 -1.625 1.00 94.88 869 VAL A C 1
ATOM 6597 O O . VAL A 1 869 ? -14.011 -8.974 -2.190 1.00 94.88 869 VAL A O 1
ATOM 6600 N N . VAL A 1 870 ? -13.718 -7.779 -0.301 1.00 95.19 870 VAL A N 1
ATOM 6601 C CA . VAL A 1 870 ? -14.189 -8.784 0.651 1.00 95.19 870 VAL A CA 1
ATOM 6602 C C . VAL A 1 870 ? -15.367 -8.215 1.406 1.00 95.19 870 VAL A C 1
ATOM 6604 O O . VAL A 1 870 ? -15.302 -7.096 1.911 1.00 95.19 870 VAL A O 1
ATOM 6607 N N . VAL A 1 871 ? -16.415 -9.011 1.504 1.00 95.62 871 VAL A N 1
ATOM 6608 C CA . VAL A 1 871 ? -17.638 -8.714 2.229 1.00 95.62 871 VAL A CA 1
ATOM 6609 C C . VAL A 1 871 ? -17.771 -9.757 3.318 1.00 95.62 871 VAL A C 1
ATOM 6611 O O . VAL A 1 871 ? -17.977 -10.931 3.029 1.00 95.62 871 VAL A O 1
ATOM 6614 N N . ASP A 1 872 ? -17.614 -9.339 4.565 1.00 94.44 872 ASP A N 1
ATOM 6615 C CA . ASP A 1 872 ? -17.910 -10.183 5.715 1.00 94.44 872 ASP A CA 1
ATOM 6616 C C . ASP A 1 872 ? -19.391 -10.010 6.065 1.00 94.44 872 ASP A C 1
ATOM 6618 O O . ASP A 1 872 ? -19.840 -8.878 6.262 1.00 94.44 872 ASP A O 1
ATOM 6622 N N . VAL A 1 873 ? -20.148 -11.106 6.128 1.00 93.75 873 VAL A N 1
ATOM 6623 C CA . VAL A 1 873 ? -21.555 -11.068 6.539 1.00 93.75 873 VAL A CA 1
ATOM 6624 C C . VAL A 1 873 ? -21.618 -11.069 8.064 1.00 93.75 873 VAL A C 1
ATOM 6626 O O . VAL A 1 873 ? -21.021 -11.918 8.733 1.00 93.75 873 VAL A O 1
ATOM 6629 N N . ASN A 1 874 ? -22.313 -10.092 8.634 1.00 90.31 874 ASN A N 1
ATOM 6630 C CA . ASN A 1 874 ? -22.579 -10.045 10.063 1.00 90.31 874 ASN A CA 1
ATOM 6631 C C . ASN A 1 874 ? -23.803 -10.928 10.358 1.00 90.31 874 ASN A C 1
ATOM 6633 O O . ASN A 1 874 ? -24.752 -10.918 9.573 1.00 90.31 874 ASN A O 1
ATOM 6637 N N . PRO A 1 875 ? -23.824 -11.670 11.478 1.00 88.81 875 PRO A N 1
ATOM 6638 C CA . PRO A 1 875 ? -25.019 -12.397 11.872 1.00 88.81 875 PRO A CA 1
ATOM 6639 C C . PRO A 1 875 ? -26.156 -11.416 12.162 1.00 88.81 875 PRO A C 1
ATOM 6641 O O . PRO A 1 875 ? -25.925 -10.317 12.678 1.00 88.81 875 PRO A O 1
ATOM 6644 N N . ARG A 1 876 ? -27.387 -11.832 11.876 1.00 86.38 876 ARG A N 1
ATOM 6645 C CA . ARG A 1 876 ? -28.575 -11.104 12.321 1.00 86.38 876 ARG A CA 1
ATOM 6646 C C . ARG A 1 876 ? -28.841 -11.417 13.788 1.00 86.38 876 ARG A C 1
ATOM 6648 O O . ARG A 1 876 ? -28.631 -12.545 14.229 1.00 86.38 876 ARG A O 1
ATOM 6655 N N . PHE A 1 877 ? -29.319 -10.437 14.545 1.00 79.06 877 PHE A N 1
ATOM 6656 C CA . PHE A 1 877 ? -29.609 -10.597 15.971 1.00 79.06 877 PHE A CA 1
ATOM 6657 C C . PHE A 1 877 ? -31.122 -10.619 16.185 1.00 79.06 877 PHE A C 1
ATOM 6659 O O . PHE A 1 877 ? -31.782 -9.593 16.040 1.00 79.06 877 PHE A O 1
ATOM 6666 N N . GLY A 1 878 ? -31.669 -11.793 16.508 1.00 72.75 878 GLY A N 1
ATOM 6667 C CA . GLY A 1 878 ? -33.087 -11.970 16.830 1.00 72.75 878 GLY A CA 1
ATOM 6668 C C . GLY A 1 878 ? -33.311 -12.477 18.256 1.00 72.75 878 GLY A C 1
ATOM 6669 O O . GLY A 1 878 ? -32.364 -12.743 18.995 1.00 72.75 878 GLY A O 1
ATOM 6670 N N . ASP A 1 879 ? -34.578 -12.680 18.628 1.00 74.44 879 ASP A N 1
ATOM 6671 C CA . ASP A 1 879 ? -34.975 -13.171 19.961 1.00 74.44 879 ASP A CA 1
ATOM 6672 C C . ASP A 1 879 ? -34.374 -14.547 20.311 1.00 74.44 879 ASP A C 1
ATOM 6674 O O . ASP A 1 879 ? -34.178 -14.873 21.481 1.00 74.44 879 ASP A O 1
ATOM 6678 N N . ALA A 1 880 ? -34.070 -15.362 19.295 1.00 74.12 880 ALA A N 1
ATOM 6679 C CA . ALA A 1 880 ? -33.440 -16.674 19.444 1.00 74.12 880 ALA A CA 1
ATOM 6680 C C . ALA A 1 880 ? -31.904 -16.611 19.580 1.00 74.12 880 ALA A C 1
ATOM 6682 O O . ALA A 1 880 ? -31.267 -17.647 19.780 1.00 74.12 880 ALA A O 1
ATOM 6683 N N . GLY A 1 881 ? -31.313 -15.415 19.497 1.00 76.62 881 GLY A N 1
ATOM 6684 C CA . GLY A 1 881 ? -29.872 -15.191 19.468 1.00 76.62 881 GLY A CA 1
ATOM 6685 C C . GLY A 1 881 ? -29.347 -14.826 18.073 1.00 76.62 881 GLY A C 1
ATOM 6686 O O . GLY A 1 881 ? -30.131 -14.600 17.148 1.00 76.62 881 GLY A O 1
ATOM 6687 N N . PRO A 1 882 ? -28.015 -14.707 17.929 1.00 84.88 882 PRO A N 1
ATOM 6688 C CA . PRO A 1 882 ? -27.387 -14.396 16.655 1.00 84.88 882 PRO A CA 1
ATOM 6689 C C . PRO A 1 882 ? -27.452 -15.586 15.691 1.00 84.88 882 PRO A C 1
ATOM 6691 O O . PRO A 1 882 ? -27.162 -16.721 16.071 1.00 84.88 882 PRO A O 1
ATOM 6694 N N . GLU A 1 883 ? -27.779 -15.308 14.436 1.00 88.62 883 GLU A N 1
ATOM 6695 C CA . GLU A 1 883 ? -27.931 -16.298 13.370 1.00 88.62 883 GLU A CA 1
ATOM 6696 C C . GLU A 1 883 ? -27.124 -15.864 12.142 1.00 88.62 883 GLU A C 1
ATOM 6698 O O . GLU A 1 883 ? -27.194 -14.707 11.723 1.00 88.62 883 GLU A O 1
ATOM 6703 N N . GLY A 1 884 ? -26.330 -16.782 11.587 1.00 89.00 884 GLY A N 1
ATOM 6704 C CA . GLY A 1 884 ? -25.603 -16.570 10.336 1.00 89.00 884 GLY A CA 1
ATOM 6705 C C . GLY A 1 884 ? -26.497 -16.712 9.099 1.00 89.00 884 GLY A C 1
ATOM 6706 O O . GLY A 1 884 ? -27.594 -17.259 9.202 1.00 89.00 884 GLY A O 1
ATOM 6707 N N . PRO A 1 885 ? -26.048 -16.227 7.930 1.00 91.81 885 PRO A N 1
ATOM 6708 C CA . PRO A 1 885 ? -26.743 -16.459 6.666 1.00 91.81 885 PRO A CA 1
ATOM 6709 C C . PRO A 1 885 ? -26.780 -17.953 6.328 1.00 91.81 885 PRO A C 1
ATOM 6711 O O . PRO A 1 885 ? -25.822 -18.680 6.596 1.00 91.81 885 PRO A O 1
ATOM 6714 N N . ASP A 1 886 ? -27.881 -18.404 5.728 1.00 91.56 886 ASP A N 1
ATOM 6715 C CA . ASP A 1 886 ? -27.959 -19.733 5.127 1.00 91.56 886 ASP A CA 1
ATOM 6716 C C . ASP A 1 886 ? -27.382 -19.734 3.699 1.00 91.56 886 ASP A C 1
ATOM 6718 O O . ASP A 1 886 ? -26.984 -18.701 3.154 1.00 91.56 886 ASP A O 1
ATOM 6722 N N . VAL A 1 887 ? -27.299 -20.924 3.099 1.00 91.88 887 VAL A N 1
ATOM 6723 C CA . VAL A 1 887 ? -26.727 -21.103 1.755 1.00 91.88 887 VAL A CA 1
ATOM 6724 C C . VAL A 1 887 ? -27.530 -20.335 0.701 1.00 91.88 887 VAL A C 1
ATOM 6726 O O . VAL A 1 887 ? -26.930 -19.719 -0.174 1.00 91.88 887 VAL A O 1
ATOM 6729 N N . ASP A 1 888 ? -28.861 -20.302 0.816 1.00 94.94 888 ASP A N 1
ATOM 6730 C CA . ASP A 1 888 ? -29.735 -19.625 -0.147 1.00 94.94 888 ASP A CA 1
ATOM 6731 C C . ASP A 1 888 ? -29.518 -18.100 -0.123 1.00 94.94 888 ASP A C 1
ATOM 6733 O O . ASP A 1 888 ? -29.464 -17.462 -1.177 1.00 94.94 888 ASP A O 1
ATOM 6737 N N . ALA A 1 889 ? -29.332 -17.509 1.063 1.00 95.38 889 ALA A N 1
ATOM 6738 C CA . ALA A 1 889 ? -28.999 -16.095 1.218 1.00 95.38 889 ALA A CA 1
ATOM 6739 C C . ALA A 1 889 ? -27.645 -15.747 0.578 1.00 95.38 889 ALA A C 1
ATOM 6741 O O . ALA A 1 889 ? -27.517 -14.731 -0.115 1.00 95.38 889 ALA A O 1
ATOM 6742 N N . ILE A 1 890 ? -26.628 -16.591 0.780 1.00 96.44 890 ILE A N 1
ATOM 6743 C CA . ILE A 1 890 ? -25.310 -16.391 0.167 1.00 96.44 890 ILE A CA 1
ATOM 6744 C C . ILE A 1 890 ? -25.376 -16.545 -1.353 1.00 96.44 890 ILE A C 1
ATOM 6746 O O . ILE A 1 890 ? -24.843 -15.694 -2.072 1.00 96.44 890 ILE A O 1
ATOM 6750 N N . ASP A 1 891 ? -26.063 -17.571 -1.852 1.00 96.56 891 ASP A N 1
ATOM 6751 C CA . ASP A 1 891 ? -26.241 -17.801 -3.284 1.00 96.56 891 ASP A CA 1
ATOM 6752 C C . ASP A 1 891 ? -26.974 -16.628 -3.949 1.00 96.56 891 ASP A C 1
ATOM 6754 O O . ASP A 1 891 ? -26.544 -16.161 -5.007 1.00 96.56 891 ASP A O 1
ATOM 6758 N N . ALA A 1 892 ? -27.999 -16.062 -3.302 1.00 97.31 892 ALA A N 1
ATOM 6759 C CA . ALA A 1 892 ? -28.696 -14.871 -3.787 1.00 97.31 892 ALA A CA 1
ATOM 6760 C C . ALA A 1 892 ? -27.773 -13.641 -3.874 1.00 97.31 892 ALA A C 1
ATOM 6762 O O . ALA A 1 892 ? -27.808 -12.894 -4.859 1.00 97.31 892 ALA A O 1
ATOM 6763 N N . ALA A 1 893 ? -26.902 -13.435 -2.882 1.00 96.81 893 ALA A N 1
ATOM 6764 C CA . ALA A 1 893 ? -25.910 -12.361 -2.905 1.00 96.81 893 ALA A CA 1
ATOM 6765 C C . ALA A 1 893 ? -24.861 -12.547 -4.016 1.00 96.81 893 ALA A C 1
ATOM 6767 O O . ALA A 1 893 ? -24.501 -11.586 -4.706 1.00 96.81 893 ALA A O 1
ATOM 6768 N N . ILE A 1 894 ? -24.390 -13.778 -4.230 1.00 97.19 894 ILE A N 1
ATOM 6769 C CA . ILE A 1 894 ? -23.466 -14.124 -5.319 1.00 97.19 894 ILE A CA 1
ATOM 6770 C C . ILE A 1 894 ? -24.143 -13.932 -6.683 1.00 97.19 894 ILE A C 1
ATOM 6772 O O . ILE A 1 894 ? -23.546 -13.362 -7.600 1.00 97.19 894 ILE A O 1
ATOM 6776 N N . GLU A 1 895 ? -25.398 -14.353 -6.822 1.00 97.00 895 GLU A N 1
ATOM 6777 C CA . GLU A 1 895 ? -26.183 -14.183 -8.040 1.00 97.00 895 GLU A CA 1
ATOM 6778 C C . GLU A 1 895 ? -26.403 -12.699 -8.362 1.00 97.00 895 GLU A C 1
ATOM 6780 O O . GLU A 1 895 ? -26.208 -12.290 -9.511 1.00 97.00 895 GLU A O 1
ATOM 6785 N N . PHE A 1 896 ? -26.728 -11.875 -7.359 1.00 96.75 896 PHE A N 1
ATOM 6786 C CA . PHE A 1 896 ? -26.821 -10.421 -7.505 1.00 96.75 896 PHE A CA 1
ATOM 6787 C C . PHE A 1 896 ? -25.518 -9.829 -8.052 1.00 96.75 896 PHE A C 1
ATOM 6789 O O . PHE A 1 896 ? -25.546 -9.068 -9.025 1.00 96.75 896 PHE A O 1
ATOM 6796 N N . LEU A 1 897 ? -24.384 -10.200 -7.454 1.00 95.50 897 LEU A N 1
ATOM 6797 C CA . LEU A 1 897 ? -23.064 -9.731 -7.856 1.00 95.50 897 LEU A CA 1
ATOM 6798 C C . LEU A 1 897 ? -22.754 -10.088 -9.319 1.00 95.50 897 LEU A C 1
ATOM 6800 O O . LEU A 1 897 ? -22.310 -9.235 -10.093 1.00 95.50 897 LEU A O 1
ATOM 6804 N N . ILE A 1 898 ? -23.005 -11.336 -9.718 1.00 94.50 898 ILE A N 1
ATOM 6805 C CA . ILE A 1 898 ? -22.726 -11.815 -11.077 1.00 94.50 898 ILE A CA 1
ATOM 6806 C C . ILE A 1 898 ? -23.665 -11.146 -12.087 1.00 94.50 898 ILE A C 1
ATOM 6808 O O . ILE A 1 898 ? -23.202 -10.628 -13.101 1.00 94.50 898 ILE A O 1
ATOM 6812 N N . LYS A 1 899 ? -24.975 -11.116 -11.818 1.00 94.25 899 LYS A N 1
ATOM 6813 C CA . LYS A 1 899 ? -25.975 -10.621 -12.777 1.00 94.25 899 LYS A CA 1
ATOM 6814 C C . LYS A 1 899 ? -25.993 -9.102 -12.908 1.00 94.25 899 LYS A C 1
ATOM 6816 O O . LYS A 1 899 ? -26.138 -8.598 -14.016 1.00 94.25 899 LYS A O 1
ATOM 6821 N N . SER A 1 900 ? -25.857 -8.379 -11.799 1.00 94.12 900 SER A N 1
ATOM 6822 C CA . SER A 1 900 ? -26.026 -6.918 -11.780 1.00 94.12 900 SER A CA 1
ATOM 6823 C C . SER A 1 900 ? -24.722 -6.169 -12.034 1.00 94.12 900 SER A C 1
ATOM 6825 O O . SER A 1 900 ? -24.747 -5.031 -12.498 1.00 94.12 900 SER A O 1
ATOM 6827 N N . HIS A 1 901 ? -23.582 -6.796 -11.732 1.00 92.38 901 HIS A N 1
ATOM 6828 C CA . HIS A 1 901 ? -22.276 -6.142 -11.784 1.00 92.38 901 HIS A CA 1
ATOM 6829 C C . HIS A 1 901 ? -21.210 -6.909 -12.578 1.00 92.38 901 HIS A C 1
ATOM 6831 O O . HIS A 1 901 ? -20.087 -6.418 -12.686 1.00 92.38 901 HIS A O 1
ATOM 6837 N N . ASN A 1 902 ? -21.535 -8.074 -13.159 1.00 91.12 902 ASN A N 1
ATOM 6838 C CA . ASN A 1 902 ? -20.614 -8.881 -13.970 1.00 91.12 902 ASN A CA 1
ATOM 6839 C C . ASN A 1 902 ? -19.277 -9.173 -13.257 1.00 91.12 902 ASN A C 1
ATOM 6841 O O . ASN A 1 902 ? -18.202 -9.153 -13.868 1.00 91.12 902 ASN A O 1
ATOM 6845 N N . VAL A 1 903 ? -19.327 -9.389 -11.937 1.00 90.94 903 VAL A N 1
ATOM 6846 C CA . VAL A 1 903 ? -18.112 -9.669 -11.164 1.00 90.94 903 VAL A CA 1
ATOM 6847 C C . VAL A 1 903 ? -17.534 -11.035 -11.526 1.00 90.94 903 VAL A C 1
ATOM 6849 O O . VAL A 1 903 ? -18.244 -11.957 -11.932 1.00 90.94 903 VAL A O 1
ATOM 6852 N N . LYS A 1 904 ? -16.225 -11.188 -11.324 1.00 88.56 904 LYS A N 1
ATOM 6853 C CA . LYS A 1 904 ? -15.488 -12.423 -11.614 1.00 88.56 904 LYS A CA 1
ATOM 6854 C C . LYS A 1 904 ? -14.858 -12.996 -10.350 1.00 88.56 904 LYS A C 1
ATOM 6856 O O . LYS A 1 904 ? -14.642 -12.284 -9.368 1.00 88.56 904 LYS A O 1
ATOM 6861 N N . ASN A 1 905 ? -14.504 -14.282 -10.409 1.00 88.12 905 ASN A N 1
ATOM 6862 C CA . ASN A 1 905 ? -13.747 -14.981 -9.364 1.00 88.12 905 ASN A CA 1
ATOM 6863 C C . ASN A 1 905 ? -14.366 -14.835 -7.962 1.00 88.12 905 ASN A C 1
ATOM 6865 O O . ASN A 1 905 ? -13.645 -14.619 -6.980 1.00 88.12 905 ASN A O 1
ATOM 6869 N N . VAL A 1 906 ? -15.698 -14.932 -7.892 1.00 93.19 906 VAL A N 1
ATOM 6870 C CA . VAL A 1 906 ? -16.432 -14.924 -6.626 1.00 93.19 906 VAL A CA 1
ATOM 6871 C C . VAL A 1 906 ? -16.083 -16.188 -5.849 1.00 93.19 906 VAL A C 1
ATOM 6873 O O . VAL A 1 906 ? -16.125 -17.291 -6.393 1.00 93.19 906 VAL A O 1
ATOM 6876 N N . LYS A 1 907 ? -15.699 -16.024 -4.586 1.00 92.56 907 LYS A N 1
ATOM 6877 C CA . LYS A 1 907 ? -15.426 -17.116 -3.657 1.00 92.56 907 LYS A CA 1
ATOM 6878 C C . LYS A 1 907 ? -16.076 -16.831 -2.319 1.00 92.56 907 LYS A C 1
ATOM 6880 O O . LYS A 1 907 ? -15.831 -15.785 -1.720 1.00 92.56 907 LYS A O 1
ATOM 6885 N N . GLU A 1 908 ? -16.843 -17.797 -1.849 1.00 93.31 908 GLU A N 1
ATOM 6886 C CA . GLU A 1 908 ? -17.316 -17.854 -0.477 1.00 93.31 908 GLU A CA 1
ATOM 6887 C C . GLU A 1 908 ? -16.259 -18.518 0.416 1.00 93.31 908 GLU A C 1
ATOM 6889 O O . GLU A 1 908 ? -15.580 -19.471 0.021 1.00 93.31 908 GLU A O 1
ATOM 6894 N N . PHE A 1 909 ? -16.129 -18.011 1.637 1.00 91.00 909 PHE A N 1
ATOM 6895 C CA . PHE A 1 909 ? -15.370 -18.627 2.710 1.00 91.00 909 PHE A CA 1
ATOM 6896 C C . PHE A 1 909 ? -16.267 -18.800 3.937 1.00 91.00 909 PHE A C 1
ATOM 6898 O O . PHE A 1 909 ? -16.793 -17.793 4.419 1.00 91.00 909 PHE A O 1
ATOM 6905 N N . PRO A 1 910 ? -16.356 -20.018 4.499 1.00 91.50 910 PRO A N 1
ATOM 6906 C CA . PRO A 1 910 ? -16.894 -20.213 5.835 1.00 91.50 910 PRO A CA 1
ATOM 6907 C C . PRO A 1 910 ? -16.112 -19.376 6.846 1.00 91.50 910 PRO A C 1
ATOM 6909 O O . PRO A 1 910 ? -14.873 -19.308 6.816 1.00 91.50 910 PRO A O 1
ATOM 6912 N N . SER A 1 911 ? -16.846 -18.721 7.731 1.00 91.94 911 SER A N 1
ATOM 6913 C CA . SER A 1 911 ? -16.319 -17.772 8.697 1.00 91.94 911 SER A CA 1
ATOM 6914 C C . SER A 1 911 ? -17.002 -17.935 10.053 1.00 91.94 911 SER A C 1
ATOM 6916 O O . SER A 1 911 ? -18.083 -18.493 10.198 1.00 91.94 911 SER A O 1
ATOM 6918 N N . ALA A 1 912 ? -16.334 -17.432 11.079 1.00 91.88 912 ALA A N 1
ATOM 6919 C CA . ALA A 1 912 ? -16.837 -17.328 12.432 1.00 91.88 912 ALA A CA 1
ATOM 6920 C C . ALA A 1 912 ? -16.826 -15.857 12.843 1.00 91.88 912 ALA A C 1
ATOM 6922 O O . ALA A 1 912 ? -15.793 -15.182 12.744 1.00 91.88 912 ALA A O 1
ATOM 6923 N N . PHE A 1 913 ? -17.973 -15.373 13.304 1.00 90.38 913 PHE A N 1
ATOM 6924 C CA . PHE A 1 913 ? -18.158 -14.044 13.858 1.00 90.38 913 PHE A CA 1
ATOM 6925 C C . PHE A 1 913 ? -18.109 -14.103 15.381 1.00 90.38 913 PHE A C 1
ATOM 6927 O O . PHE A 1 913 ? -18.773 -14.929 16.002 1.00 90.38 913 PHE A O 1
ATOM 6934 N N . LYS A 1 914 ? -17.368 -13.187 16.000 1.00 87.50 914 LYS A N 1
ATOM 6935 C CA . LYS A 1 914 ? -17.362 -13.006 17.450 1.00 87.50 914 LYS A CA 1
ATOM 6936 C C . LYS A 1 914 ? -17.434 -11.532 17.813 1.00 87.50 914 LYS A C 1
ATOM 6938 O O . LYS A 1 914 ? -16.566 -10.739 17.438 1.00 87.50 914 LYS A O 1
ATOM 6943 N N . SER A 1 915 ? -18.434 -11.191 18.618 1.00 79.56 915 SER A N 1
ATOM 6944 C CA . SER A 1 915 ? -18.537 -9.915 19.320 1.00 79.56 915 SER A CA 1
ATOM 6945 C C . SER A 1 915 ? -19.206 -10.138 20.679 1.00 79.56 915 SER A C 1
ATOM 6947 O O . SER A 1 915 ? -20.103 -10.965 20.802 1.00 79.56 915 SER A O 1
ATOM 6949 N N . GLU A 1 916 ? -18.726 -9.448 21.711 1.00 71.19 916 GLU A N 1
ATOM 6950 C CA . GLU A 1 916 ? -19.254 -9.516 23.078 1.00 71.19 916 GLU A CA 1
ATOM 6951 C C . GLU A 1 916 ? -20.012 -8.218 23.382 1.00 71.19 916 GLU A C 1
ATOM 6953 O O . GLU A 1 916 ? -19.427 -7.130 23.347 1.00 71.19 916 GLU A O 1
ATOM 6958 N N . TYR A 1 917 ? -21.310 -8.330 23.665 1.00 60.53 917 TYR A N 1
ATOM 6959 C CA . TYR A 1 917 ? -22.162 -7.193 24.016 1.00 60.53 917 TYR A CA 1
ATOM 6960 C C . TYR A 1 917 ? -21.730 -6.558 25.347 1.00 60.53 917 TYR A C 1
ATOM 6962 O O . TYR A 1 917 ? -21.331 -7.260 26.276 1.00 60.53 917 TYR A O 1
ATOM 6970 N N . GLY A 1 918 ? -21.779 -5.227 25.435 1.00 57.69 918 GLY A N 1
ATOM 6971 C CA . GLY A 1 918 ? -21.308 -4.450 26.587 1.00 57.69 918 GLY A CA 1
ATOM 6972 C C . GLY A 1 918 ? -19.785 -4.291 26.671 1.00 57.69 918 GLY A C 1
ATOM 6973 O O . GLY A 1 918 ? -19.287 -3.642 27.587 1.00 57.69 918 GLY A O 1
ATOM 6974 N N . LYS A 1 919 ? -19.033 -4.873 25.728 1.00 73.44 919 LYS A N 1
ATOM 6975 C CA . LYS A 1 919 ? -17.569 -4.763 25.648 1.00 73.44 919 LYS A CA 1
ATOM 6976 C C . LYS A 1 919 ? -17.113 -4.439 24.234 1.00 73.44 919 LYS A C 1
ATOM 6978 O O . LYS A 1 919 ? -16.734 -3.312 23.931 1.00 73.44 919 LYS A O 1
ATOM 6983 N N . ASN A 1 920 ? -17.192 -5.424 23.345 1.00 80.62 920 ASN A N 1
ATOM 6984 C CA . ASN A 1 920 ? -16.836 -5.242 21.943 1.00 80.62 920 ASN A CA 1
ATOM 6985 C C . ASN A 1 920 ? -17.929 -4.475 21.195 1.00 80.62 920 ASN A C 1
ATOM 6987 O O . ASN A 1 920 ? -17.616 -3.794 20.227 1.00 80.62 920 ASN A O 1
ATOM 6991 N N . TYR A 1 921 ? -19.174 -4.534 21.664 1.00 84.06 921 TYR A N 1
ATOM 6992 C CA . TYR A 1 921 ? -20.265 -3.665 21.235 1.00 84.06 921 TYR A CA 1
ATOM 6993 C C . TYR A 1 921 ? -20.716 -2.808 22.421 1.00 84.06 921 TYR A C 1
ATOM 6995 O O . TYR A 1 921 ? -21.210 -3.351 23.409 1.00 84.06 921 TYR A O 1
ATOM 7003 N N . VAL A 1 922 ? -20.500 -1.495 22.347 1.00 86.06 922 VAL A N 1
ATOM 7004 C CA . VAL A 1 922 ? -20.924 -0.530 23.372 1.00 86.06 922 VAL A CA 1
ATOM 7005 C C . VAL A 1 922 ? -22.024 0.334 22.776 1.00 86.06 922 VAL A C 1
ATOM 7007 O O . VAL A 1 922 ? -21.785 0.996 21.768 1.00 86.06 922 VAL A O 1
ATOM 7010 N N . GLU A 1 923 ? -23.199 0.325 23.394 1.00 86.50 923 GLU A N 1
ATOM 7011 C CA . GLU A 1 923 ? -24.358 1.126 23.000 1.00 86.50 923 GLU A CA 1
ATOM 7012 C C . GLU A 1 923 ? -24.645 2.184 24.066 1.00 86.50 923 GLU A C 1
ATOM 7014 O O . GLU A 1 923 ? -24.536 1.922 25.260 1.00 86.50 923 GLU A O 1
ATOM 7019 N N . ASP A 1 924 ? -25.008 3.379 23.627 1.00 89.62 924 ASP A N 1
ATOM 7020 C CA . ASP A 1 924 ? -25.295 4.535 24.458 1.00 89.62 924 ASP A CA 1
ATOM 7021 C C . ASP A 1 924 ? -26.630 5.158 24.028 1.00 89.62 924 ASP A C 1
ATOM 7023 O O . ASP A 1 924 ? -26.963 5.221 22.840 1.00 89.62 924 ASP A O 1
ATOM 7027 N N . ALA A 1 925 ? -27.397 5.667 24.994 1.00 85.69 925 ALA A N 1
ATOM 7028 C CA . ALA A 1 925 ? -28.704 6.277 24.740 1.00 85.69 925 ALA A CA 1
ATOM 7029 C C . ALA A 1 925 ? -28.632 7.560 23.879 1.00 85.69 925 ALA A C 1
ATOM 7031 O O . ALA A 1 925 ? -29.656 8.065 23.409 1.00 85.69 925 ALA A O 1
ATOM 7032 N N . GLY A 1 926 ? -27.426 8.082 23.643 1.00 85.38 926 GLY A N 1
ATOM 7033 C CA . GLY A 1 926 ? -27.127 9.284 22.875 1.00 85.38 926 GLY A CA 1
ATOM 7034 C C . GLY A 1 926 ? -26.710 10.482 23.735 1.00 85.38 926 GLY A C 1
ATOM 7035 O O . GLY A 1 926 ? -26.538 11.580 23.202 1.00 85.38 926 GLY A O 1
ATOM 7036 N N . ASP A 1 927 ? -26.548 10.297 25.045 1.00 89.50 927 ASP A N 1
ATOM 7037 C CA . ASP A 1 927 ? -26.109 11.308 26.017 1.00 89.50 927 ASP A CA 1
ATOM 7038 C C . ASP A 1 927 ? -24.653 11.103 26.491 1.00 89.50 927 ASP A C 1
ATOM 7040 O O . ASP A 1 927 ? -24.073 11.950 27.190 1.00 89.50 927 ASP A O 1
ATOM 7044 N N . GLY A 1 928 ? -24.025 10.007 26.068 1.00 91.69 928 GLY A N 1
ATOM 7045 C CA . GLY A 1 928 ? -22.668 9.606 26.404 1.00 91.69 928 GLY A CA 1
ATOM 7046 C C . GLY A 1 928 ? -22.494 9.108 27.838 1.00 91.69 928 GLY A C 1
ATOM 7047 O O . GLY A 1 928 ? -21.348 9.051 28.290 1.00 91.69 928 GLY A O 1
ATOM 7048 N N . GLU A 1 929 ? -23.568 8.848 28.592 1.00 95.25 929 GLU A N 1
ATOM 7049 C CA . GLU A 1 929 ? -23.474 8.359 29.972 1.00 95.25 929 GLU A CA 1
ATOM 7050 C C . GLU A 1 929 ? -22.778 7.001 30.058 1.00 95.25 929 GLU A C 1
ATOM 7052 O O . GLU A 1 929 ? -21.909 6.825 30.914 1.00 95.25 929 GLU A O 1
ATOM 7057 N N . GLU A 1 930 ? -23.076 6.078 29.144 1.00 94.31 930 GLU A N 1
ATOM 7058 C CA . GLU A 1 930 ? -22.504 4.733 29.178 1.00 94.31 930 GLU A CA 1
ATOM 7059 C C . GLU A 1 930 ? -21.010 4.760 28.838 1.00 94.31 930 GLU A C 1
ATOM 7061 O O . GLU A 1 930 ? -20.190 4.132 29.514 1.00 94.31 930 GLU A O 1
ATOM 7066 N N . TYR A 1 931 ? -20.616 5.570 27.851 1.00 95.62 931 TYR A N 1
ATOM 7067 C CA . TYR A 1 931 ? -19.199 5.755 27.538 1.00 95.62 931 TYR A CA 1
ATOM 7068 C C . TYR A 1 931 ? -18.427 6.381 28.701 1.00 95.62 931 TYR A C 1
ATOM 7070 O O . TYR A 1 931 ? -17.338 5.907 29.035 1.00 95.62 931 TYR A O 1
ATOM 7078 N N . ARG A 1 932 ? -18.989 7.412 29.351 1.00 96.94 932 ARG A N 1
ATOM 7079 C CA . ARG A 1 932 ? -18.367 8.033 30.529 1.00 96.94 932 ARG A CA 1
ATOM 7080 C C . ARG A 1 932 ? -18.228 7.034 31.669 1.00 96.94 932 ARG A C 1
ATOM 7082 O O . ARG A 1 932 ? -17.155 6.966 32.260 1.00 96.94 932 ARG A O 1
ATOM 7089 N N . ARG A 1 933 ? -19.252 6.213 31.921 1.00 97.06 933 ARG A N 1
ATOM 7090 C CA . ARG A 1 933 ? -19.212 5.150 32.933 1.00 97.06 933 ARG A CA 1
ATOM 7091 C C . ARG A 1 933 ? -18.049 4.186 32.686 1.00 97.06 933 ARG A C 1
ATOM 7093 O O . ARG A 1 933 ? -17.244 3.967 33.587 1.00 97.06 933 ARG A O 1
ATOM 7100 N N . ILE A 1 934 ? -17.912 3.663 31.464 1.00 96.19 934 ILE A N 1
ATOM 7101 C CA . ILE A 1 934 ? -16.820 2.744 31.089 1.00 96.19 934 ILE A CA 1
ATOM 7102 C C . ILE A 1 934 ? -15.448 3.410 31.259 1.00 96.19 934 ILE A C 1
ATOM 7104 O O . ILE A 1 934 ? -14.506 2.788 31.765 1.00 96.19 934 ILE A O 1
ATOM 7108 N N . ILE A 1 935 ? -15.318 4.674 30.848 1.00 97.38 935 ILE A N 1
ATOM 7109 C CA . ILE A 1 935 ? -14.079 5.441 31.006 1.00 97.38 935 ILE A CA 1
ATOM 7110 C C . ILE A 1 935 ? -13.742 5.603 32.489 1.00 97.38 935 ILE A C 1
ATOM 7112 O O . ILE A 1 935 ? -12.643 5.232 32.898 1.00 97.38 935 ILE A O 1
ATOM 7116 N N . GLU A 1 936 ? -14.673 6.087 33.307 1.00 97.44 936 GLU A N 1
ATOM 7117 C CA . GLU A 1 936 ? -14.475 6.303 34.743 1.00 97.44 936 GLU A CA 1
ATOM 7118 C C . GLU A 1 936 ? -14.108 5.007 35.480 1.00 97.44 936 GLU A C 1
ATOM 7120 O O . GLU A 1 936 ? -13.159 4.991 36.269 1.00 97.44 936 GLU A O 1
ATOM 7125 N N . GLU A 1 937 ? -14.792 3.901 35.179 1.00 96.62 937 GLU A N 1
ATOM 7126 C CA . GLU A 1 937 ? -14.477 2.576 35.724 1.00 96.62 937 GLU A CA 1
ATOM 7127 C C . GLU A 1 937 ? -13.071 2.112 35.328 1.00 96.62 937 GLU A C 1
ATOM 7129 O O . GLU A 1 937 ? -12.325 1.596 36.164 1.00 96.62 937 GLU A O 1
ATOM 7134 N N . THR A 1 938 ? -12.666 2.354 34.079 1.00 96.31 938 THR A N 1
ATOM 7135 C CA . THR A 1 938 ? -11.326 2.005 33.591 1.00 96.31 938 THR A CA 1
ATOM 7136 C C . THR A 1 938 ? -10.239 2.827 34.285 1.00 96.31 938 THR A C 1
ATOM 7138 O O . THR A 1 938 ? -9.228 2.271 34.726 1.00 96.31 938 THR A O 1
ATOM 7141 N N . LEU A 1 939 ? -10.439 4.143 34.417 1.00 96.62 939 LEU A N 1
ATOM 7142 C CA . LEU A 1 939 ? -9.499 5.037 35.097 1.00 96.62 939 LEU A CA 1
ATOM 7143 C C . LEU A 1 939 ? -9.343 4.655 36.571 1.00 96.62 939 LEU A C 1
ATOM 7145 O O . LEU A 1 939 ? -8.218 4.588 37.076 1.00 96.62 939 LEU A O 1
ATOM 7149 N N . LYS A 1 940 ? -10.456 4.334 37.239 1.00 95.94 940 LYS A N 1
ATOM 7150 C CA . LYS A 1 940 ? -10.447 3.808 38.604 1.00 95.94 940 LYS A CA 1
ATOM 7151 C C . LYS A 1 940 ? -9.671 2.492 38.686 1.00 95.94 940 LYS A C 1
ATOM 7153 O O . LYS A 1 940 ? -8.790 2.363 39.527 1.00 95.94 940 LYS A O 1
ATOM 7158 N N . GLY A 1 941 ? -9.897 1.562 37.757 1.00 95.25 941 GLY A N 1
ATOM 7159 C CA . GLY A 1 941 ? -9.146 0.306 37.689 1.00 95.25 941 GLY A CA 1
ATOM 7160 C C . GLY A 1 941 ? -7.631 0.503 37.520 1.00 95.25 941 GLY A C 1
ATOM 7161 O O . GLY A 1 941 ? -6.835 -0.257 38.077 1.00 95.25 941 GLY A O 1
ATOM 7162 N N . TRP A 1 942 ? -7.194 1.539 36.794 1.00 95.31 942 TRP A N 1
ATOM 7163 C CA . TRP A 1 942 ? -5.769 1.883 36.698 1.00 95.31 942 TRP A CA 1
ATOM 7164 C C . TRP A 1 942 ? -5.197 2.397 38.023 1.00 95.31 942 TRP A C 1
ATOM 7166 O O . TRP A 1 942 ? -4.062 2.049 38.363 1.00 95.31 942 TRP A O 1
ATOM 7176 N N . GLU A 1 943 ? -5.959 3.209 38.758 1.00 96.38 943 GLU A N 1
ATOM 7177 C CA . GLU A 1 943 ? -5.586 3.699 40.088 1.00 96.38 943 GLU A CA 1
ATOM 7178 C C . GLU A 1 943 ? -5.512 2.552 41.105 1.00 96.38 943 GLU A C 1
ATOM 7180 O O . GLU A 1 943 ? -4.473 2.383 41.746 1.00 96.38 943 GLU A O 1
ATOM 7185 N N . ASP A 1 944 ? -6.547 1.714 41.176 1.00 95.50 944 ASP A N 1
ATOM 7186 C CA . ASP A 1 944 ? -6.632 0.559 42.078 1.00 95.50 944 ASP A CA 1
ATOM 7187 C C . ASP A 1 944 ? -5.490 -0.441 41.800 1.00 95.50 944 ASP A C 1
ATOM 7189 O O . ASP A 1 944 ? -4.790 -0.908 42.706 1.00 95.50 944 ASP A O 1
ATOM 7193 N N . GLY A 1 945 ? -5.192 -0.705 40.521 1.00 94.88 945 GLY A N 1
ATOM 7194 C CA . GLY A 1 945 ? -4.066 -1.553 40.123 1.00 94.88 945 GLY A CA 1
ATOM 7195 C C . GLY A 1 945 ? -2.695 -0.963 40.484 1.00 94.88 945 GLY A C 1
ATOM 7196 O O . GLY A 1 945 ? -1.766 -1.694 40.843 1.00 94.88 945 GLY A O 1
ATOM 7197 N N . ALA A 1 946 ? -2.537 0.361 40.418 1.00 95.62 946 ALA A N 1
ATOM 7198 C CA . ALA A 1 946 ? -1.324 1.037 40.875 1.00 95.62 946 ALA A CA 1
ATOM 7199 C C . ALA A 1 946 ? -1.204 1.015 42.408 1.00 95.62 946 ALA A C 1
ATOM 7201 O O . ALA A 1 946 ? -0.103 0.809 42.929 1.00 95.62 946 ALA A O 1
ATOM 7202 N N . ALA A 1 947 ? -2.319 1.177 43.124 1.00 95.44 947 ALA A N 1
ATOM 7203 C CA . ALA A 1 947 ? -2.375 1.119 44.579 1.00 95.44 947 ALA A CA 1
ATOM 7204 C C . ALA A 1 947 ? -2.006 -0.282 45.079 1.00 95.44 947 ALA A C 1
ATOM 7206 O O . ALA A 1 947 ? -1.130 -0.412 45.935 1.00 95.44 947 ALA A O 1
ATOM 7207 N N . THR A 1 948 ? -2.561 -1.324 44.455 1.00 96.06 948 THR A N 1
ATOM 7208 C CA . THR A 1 948 ? -2.237 -2.732 44.732 1.00 96.06 948 THR A CA 1
ATOM 7209 C C . THR A 1 948 ? -0.738 -3.000 44.592 1.00 96.06 948 THR A C 1
ATOM 7211 O O . THR A 1 948 ? -0.113 -3.511 45.520 1.00 96.06 948 THR A O 1
ATOM 7214 N N . LYS A 1 949 ? -0.110 -2.557 43.492 1.00 94.56 949 LYS A N 1
ATOM 7215 C CA . LYS A 1 949 ? 1.348 -2.697 43.302 1.00 94.56 949 LYS A CA 1
ATOM 7216 C C . LYS A 1 949 ? 2.145 -2.013 44.411 1.00 94.56 949 LYS A C 1
ATOM 7218 O O . LYS A 1 949 ? 3.180 -2.522 44.829 1.00 94.56 949 LYS A O 1
ATOM 7223 N N . ILE A 1 950 ? 1.695 -0.855 44.892 1.00 92.69 950 ILE A N 1
ATOM 7224 C CA . ILE A 1 950 ? 2.351 -0.144 45.995 1.00 92.69 950 ILE A CA 1
ATOM 7225 C C . ILE A 1 950 ? 2.194 -0.906 47.319 1.00 92.69 950 ILE A C 1
ATOM 7227 O O . ILE A 1 950 ? 3.173 -1.038 48.053 1.00 92.69 950 ILE A O 1
ATOM 7231 N N . VAL A 1 951 ? 1.015 -1.463 47.604 1.00 91.44 951 VAL A N 1
ATOM 7232 C CA . VAL A 1 951 ? 0.786 -2.322 48.778 1.00 91.44 951 VAL A CA 1
ATOM 7233 C C . VAL A 1 951 ? 1.694 -3.558 48.723 1.00 91.44 951 VAL A C 1
ATOM 7235 O O . VAL A 1 951 ? 2.397 -3.853 49.693 1.00 91.44 951 VAL A O 1
ATOM 7238 N N . GLU A 1 952 ? 1.790 -4.225 47.572 1.00 91.19 952 GLU A N 1
ATOM 7239 C CA . GLU A 1 952 ? 2.681 -5.373 47.358 1.00 91.19 952 GLU A CA 1
ATOM 7240 C C . GLU A 1 952 ? 4.162 -5.025 47.563 1.00 91.19 952 GLU A C 1
ATOM 7242 O O . GLU A 1 952 ? 4.894 -5.797 48.186 1.00 91.19 952 GLU A O 1
ATOM 7247 N N . LEU A 1 953 ? 4.614 -3.844 47.115 1.00 89.62 953 LEU A N 1
ATOM 7248 C CA . LEU A 1 953 ? 5.991 -3.375 47.338 1.00 89.62 953 LEU A CA 1
ATOM 7249 C C . LEU A 1 953 ? 6.361 -3.281 48.823 1.00 89.62 953 LEU A C 1
ATOM 7251 O O . LEU A 1 953 ? 7.535 -3.426 49.162 1.00 89.62 953 LEU A O 1
ATOM 7255 N N . THR A 1 954 ? 5.383 -3.034 49.696 1.00 83.69 954 THR A N 1
ATOM 7256 C CA . THR A 1 954 ? 5.587 -2.997 51.155 1.00 83.69 954 THR A CA 1
ATOM 7257 C C . THR A 1 954 ? 5.492 -4.376 51.814 1.00 83.69 954 THR A C 1
ATOM 7259 O O . THR A 1 954 ? 5.780 -4.516 53.000 1.00 83.69 954 THR A O 1
ATOM 7262 N N . GLY A 1 955 ? 5.104 -5.411 51.063 1.00 81.94 955 GLY A N 1
ATOM 7263 C CA . GLY A 1 955 ? 4.744 -6.715 51.615 1.00 81.94 955 GLY A CA 1
ATOM 7264 C C . GLY A 1 955 ? 3.400 -6.710 52.351 1.00 81.94 955 GLY A C 1
ATOM 7265 O O . GLY A 1 955 ? 3.202 -7.553 53.223 1.00 81.94 955 GLY A O 1
ATOM 7266 N N . GLY A 1 956 ? 2.504 -5.770 52.020 1.00 84.38 956 GLY A N 1
ATOM 7267 C CA . GLY A 1 956 ? 1.190 -5.611 52.654 1.00 84.38 956 GLY A CA 1
ATOM 7268 C C . GLY A 1 956 ? 1.173 -4.743 53.916 1.00 84.38 956 GLY A C 1
ATOM 7269 O O . GLY A 1 956 ? 0.203 -4.787 54.664 1.00 84.38 956 GLY A O 1
ATOM 7270 N N . GLY A 1 957 ? 2.232 -3.977 54.186 1.00 82.69 957 GLY A N 1
ATOM 7271 C CA . GLY A 1 957 ? 2.361 -3.199 55.421 1.00 82.69 957 GLY A CA 1
ATOM 7272 C C . GLY A 1 957 ? 1.686 -1.825 55.418 1.00 82.69 957 GLY A C 1
ATOM 7273 O O . GLY A 1 957 ? 1.662 -1.159 56.448 1.00 82.69 957 GLY A O 1
ATOM 7274 N N . ILE A 1 958 ? 1.099 -1.401 54.295 1.00 87.00 958 ILE A N 1
ATOM 7275 C CA . ILE A 1 958 ? 0.260 -0.197 54.216 1.00 87.00 958 ILE A CA 1
ATOM 7276 C C . ILE A 1 958 ? -1.111 -0.518 53.626 1.00 87.00 958 ILE A C 1
ATOM 7278 O O . ILE A 1 958 ? -1.262 -1.459 52.849 1.00 87.00 958 ILE A O 1
ATOM 7282 N N . SER A 1 959 ? -2.109 0.295 53.977 1.00 90.06 959 SER A N 1
ATOM 7283 C CA . SER A 1 959 ? -3.456 0.173 53.414 1.00 90.06 959 SER A CA 1
ATOM 7284 C C . SER A 1 959 ? -3.524 0.680 51.971 1.00 90.06 959 SER A C 1
ATOM 7286 O O . SER A 1 959 ? -2.790 1.593 51.583 1.00 90.06 959 SER A O 1
ATOM 7288 N N . GLU A 1 960 ? -4.472 0.151 51.201 1.00 90.69 960 GLU A N 1
ATOM 7289 C CA . GLU A 1 960 ? -4.790 0.641 49.857 1.00 90.69 960 GLU A CA 1
ATOM 7290 C C . GLU A 1 960 ? -5.177 2.129 49.868 1.00 90.69 960 GLU A C 1
ATOM 7292 O O . GLU A 1 960 ? -4.685 2.903 49.051 1.00 90.69 960 GLU A O 1
ATOM 7297 N N . ALA A 1 961 ? -5.940 2.577 50.872 1.00 90.81 961 ALA A N 1
ATOM 7298 C CA . ALA A 1 961 ? -6.293 3.988 51.042 1.00 90.81 961 ALA A CA 1
ATOM 7299 C C . ALA A 1 961 ? -5.056 4.896 51.197 1.00 90.81 961 ALA A C 1
ATOM 7301 O O . ALA A 1 961 ? -5.030 6.014 50.679 1.00 90.81 961 ALA A O 1
ATOM 7302 N N . THR A 1 962 ? -4.011 4.421 51.882 1.00 90.69 962 THR A N 1
ATOM 7303 C CA . THR A 1 962 ? -2.730 5.138 51.992 1.00 90.69 962 THR A CA 1
ATOM 7304 C C . THR A 1 962 ? -2.022 5.210 50.638 1.00 90.69 962 THR A C 1
ATOM 7306 O O . THR A 1 962 ? -1.488 6.261 50.278 1.00 90.69 962 THR A O 1
ATOM 7309 N N . ALA A 1 963 ? -2.032 4.116 49.873 1.00 92.50 963 ALA A N 1
ATOM 7310 C CA . ALA A 1 963 ? -1.433 4.069 48.543 1.00 92.50 963 ALA A CA 1
ATOM 7311 C C . ALA A 1 963 ? -2.149 5.012 47.558 1.00 92.50 963 ALA A C 1
ATOM 7313 O O . ALA A 1 963 ? -1.478 5.770 46.858 1.00 92.50 963 ALA A O 1
ATOM 7314 N N . VAL A 1 964 ? -3.486 5.045 47.565 1.00 93.75 964 VAL A N 1
ATOM 7315 C CA . VAL A 1 964 ? -4.303 5.948 46.733 1.00 93.75 964 VAL A CA 1
ATOM 7316 C C . VAL A 1 964 ? -4.007 7.420 47.045 1.00 93.75 964 VAL A C 1
ATOM 7318 O O . VAL A 1 964 ? -3.705 8.191 46.135 1.00 93.75 964 VAL A O 1
ATOM 7321 N N . LYS A 1 965 ? -3.979 7.819 48.326 1.00 93.69 965 LYS A N 1
ATOM 7322 C CA . LYS A 1 965 ? -3.614 9.198 48.719 1.00 93.69 965 LYS A CA 1
ATOM 7323 C C . LYS A 1 965 ? -2.236 9.609 48.205 1.00 93.69 965 LYS A C 1
ATOM 7325 O O . LYS A 1 965 ? -2.045 10.738 47.749 1.00 93.69 965 LYS A O 1
ATOM 7330 N N . PHE A 1 966 ? -1.273 8.689 48.245 1.00 94.12 966 PHE A N 1
ATOM 7331 C CA . PHE A 1 966 ? 0.052 8.933 47.688 1.00 94.12 966 PHE A CA 1
ATOM 7332 C C . PHE A 1 966 ? 0.024 9.081 46.160 1.00 94.12 966 PHE A C 1
ATOM 7334 O O . PHE A 1 966 ? 0.640 10.013 45.639 1.00 94.12 966 PHE A O 1
ATOM 7341 N N . LEU A 1 967 ? -0.696 8.210 45.443 1.00 94.81 967 LEU A N 1
ATOM 7342 C CA . LEU A 1 967 ? -0.835 8.269 43.982 1.00 94.81 967 LEU A CA 1
ATOM 7343 C C . LEU A 1 967 ? -1.430 9.605 43.517 1.00 94.81 967 LEU A C 1
ATOM 7345 O O . LEU A 1 967 ? -0.890 10.235 42.603 1.00 94.81 967 LEU A O 1
ATOM 7349 N N . ARG A 1 968 ? -2.469 10.082 44.213 1.00 92.88 968 ARG A N 1
ATOM 7350 C CA . ARG A 1 968 ? -3.118 11.384 43.975 1.00 92.88 968 ARG A CA 1
ATOM 7351 C C . ARG A 1 968 ? -2.263 12.581 44.380 1.00 92.88 968 ARG A C 1
ATOM 7353 O O . ARG A 1 968 ? -2.512 13.702 43.951 1.00 92.88 968 ARG A O 1
ATOM 7360 N N . GLY A 1 969 ? -1.213 12.360 45.171 1.00 90.44 969 GLY A N 1
ATOM 7361 C CA . GLY A 1 969 ? -0.348 13.424 45.673 1.00 90.44 969 GLY A CA 1
ATOM 7362 C C . GLY A 1 969 ? -0.880 14.176 46.879 1.00 90.44 969 GLY A C 1
ATOM 7363 O O . GLY A 1 969 ? -0.316 15.208 47.232 1.00 90.44 969 GLY A O 1
ATOM 7364 N N . GLU A 1 970 ? -1.915 13.646 47.522 1.00 91.00 970 GLU A N 1
ATOM 7365 C CA . GLU A 1 970 ? -2.499 14.194 48.745 1.00 91.00 970 GLU A CA 1
ATOM 7366 C C . GLU A 1 970 ? -1.561 14.010 49.950 1.00 91.00 970 GLU A C 1
ATOM 7368 O O . GLU A 1 970 ? -1.607 14.783 50.906 1.00 91.00 970 GLU A O 1
ATOM 7373 N N . SER A 1 971 ? -0.677 13.006 49.909 1.00 88.50 971 SER A N 1
ATOM 7374 C CA . SER A 1 971 ? 0.328 12.761 50.946 1.00 88.50 971 SER A CA 1
ATOM 7375 C C . SER A 1 971 ? 1.651 12.244 50.378 1.00 88.50 971 SER A C 1
ATOM 7377 O O . SER A 1 971 ? 1.735 11.737 49.258 1.00 88.50 971 SER A O 1
ATOM 7379 N N . LYS A 1 972 ? 2.721 12.331 51.180 1.00 86.75 972 LYS A N 1
ATOM 7380 C CA . LYS A 1 972 ? 3.931 11.527 50.946 1.00 86.75 972 LYS A CA 1
ATOM 7381 C C . LYS A 1 972 ? 3.638 10.062 51.289 1.00 86.75 972 LYS A C 1
ATOM 7383 O O . LYS A 1 972 ? 2.728 9.782 52.070 1.00 86.75 972 LYS A O 1
ATOM 7388 N N . LEU A 1 973 ? 4.421 9.140 50.727 1.00 84.62 973 LEU A N 1
ATOM 7389 C CA . LEU A 1 973 ? 4.357 7.732 51.110 1.00 84.62 973 LEU A CA 1
ATOM 7390 C C . LEU A 1 973 ? 5.034 7.557 52.479 1.00 84.62 973 LEU A C 1
ATOM 7392 O O . LEU A 1 973 ? 6.261 7.430 52.566 1.00 84.62 973 LEU A O 1
ATOM 7396 N N . ASP A 1 974 ? 4.235 7.626 53.541 1.00 75.00 974 ASP A N 1
ATOM 7397 C CA . ASP A 1 974 ? 4.694 7.493 54.922 1.00 75.00 974 ASP A CA 1
ATOM 7398 C C . ASP A 1 974 ? 4.828 6.009 55.289 1.00 75.00 974 ASP A C 1
ATOM 7400 O O . ASP A 1 974 ? 3.880 5.362 55.719 1.00 75.00 974 ASP A O 1
ATOM 7404 N N . VAL A 1 975 ? 6.005 5.452 54.997 1.00 78.12 975 VAL A N 1
ATOM 7405 C CA . VAL A 1 975 ? 6.381 4.064 55.314 1.00 78.12 975 VAL A CA 1
ATOM 7406 C C . VAL A 1 975 ? 7.658 4.112 56.134 1.00 78.12 975 VAL A C 1
ATOM 7408 O O . VAL A 1 975 ? 8.598 4.819 55.742 1.00 78.12 975 VAL A O 1
ATOM 7411 N N . SER A 1 976 ? 7.701 3.364 57.232 1.00 78.31 976 SER A N 1
ATOM 7412 C CA . SER A 1 976 ? 8.868 3.119 58.080 1.00 78.31 976 SER A CA 1
ATOM 7413 C C . SER A 1 976 ? 9.398 1.693 57.882 1.00 78.31 976 SER A C 1
ATOM 7415 O O . SER A 1 976 ? 8.769 0.867 57.229 1.00 78.31 976 SER A O 1
ATOM 7417 N N . THR A 1 977 ? 10.564 1.362 58.443 1.00 74.31 977 THR A N 1
ATOM 7418 C CA . THR A 1 977 ? 11.076 -0.023 58.417 1.00 74.31 977 THR A CA 1
ATOM 7419 C C . THR A 1 977 ? 10.199 -1.006 59.193 1.00 74.31 977 THR A C 1
ATOM 7421 O O . THR A 1 977 ? 10.286 -2.197 58.923 1.00 74.31 977 THR A O 1
ATOM 7424 N N . ALA A 1 978 ? 9.375 -0.532 60.135 1.00 74.00 978 ALA A N 1
ATOM 7425 C CA . ALA A 1 978 ? 8.442 -1.376 60.884 1.00 74.00 978 ALA A CA 1
ATOM 7426 C C . ALA A 1 978 ? 7.225 -1.796 60.042 1.00 74.00 978 ALA A C 1
ATOM 7428 O O . ALA A 1 978 ? 6.628 -2.834 60.307 1.00 74.00 978 ALA A O 1
ATOM 7429 N N . ASP A 1 979 ? 6.909 -1.024 59.000 1.00 73.25 979 ASP A N 1
ATOM 7430 C CA . ASP A 1 979 ? 5.789 -1.268 58.085 1.00 73.25 979 ASP A CA 1
ATOM 7431 C C . ASP A 1 979 ? 6.202 -2.143 56.890 1.00 73.25 979 ASP A C 1
ATOM 7433 O O . ASP A 1 979 ? 5.487 -2.237 55.899 1.00 73.25 979 ASP A O 1
ATOM 7437 N N . LEU A 1 980 ? 7.397 -2.738 56.923 1.00 80.31 980 LEU A N 1
ATOM 7438 C CA . LEU A 1 980 ? 7.941 -3.534 55.828 1.00 80.31 980 LEU A CA 1
ATOM 7439 C C . LEU A 1 980 ? 8.173 -4.969 56.279 1.00 80.31 980 LEU A C 1
ATOM 7441 O O . LEU A 1 980 ? 8.661 -5.227 57.379 1.00 80.31 980 LEU A O 1
ATOM 7445 N N . LYS A 1 981 ? 7.895 -5.920 55.386 1.00 77.94 981 LYS A N 1
ATOM 7446 C CA . LYS A 1 981 ? 8.286 -7.315 55.599 1.00 77.94 981 LYS A CA 1
ATOM 7447 C C . LYS A 1 981 ? 9.816 -7.441 55.668 1.00 77.94 981 LYS A C 1
ATOM 7449 O O . LYS A 1 981 ? 10.547 -6.698 55.005 1.00 77.94 981 LYS A O 1
ATOM 7454 N N . GLU A 1 982 ? 10.295 -8.394 56.465 1.00 74.62 982 GLU A N 1
ATOM 7455 C CA . GLU A 1 982 ? 11.725 -8.617 56.700 1.00 74.62 982 GLU A CA 1
ATOM 7456 C C . GLU A 1 982 ? 12.509 -8.758 55.378 1.00 74.62 982 GLU A C 1
ATOM 7458 O O . GLU A 1 982 ? 12.101 -9.477 54.466 1.00 74.62 982 GLU A O 1
ATOM 7463 N N . GLY A 1 983 ? 13.625 -8.028 55.259 1.00 73.81 983 GLY A N 1
ATOM 7464 C CA . GLY A 1 983 ? 14.484 -8.012 54.067 1.00 73.81 983 GLY A CA 1
ATOM 7465 C C . GLY A 1 983 ? 14.181 -6.919 53.028 1.00 73.81 983 GLY A C 1
ATOM 7466 O O . GLY A 1 983 ? 14.991 -6.714 52.120 1.00 73.81 983 GLY A O 1
ATOM 7467 N N . ILE A 1 984 ? 13.082 -6.164 53.153 1.00 78.81 984 ILE A N 1
ATOM 7468 C CA . ILE A 1 984 ? 12.733 -5.083 52.213 1.00 78.81 984 ILE A CA 1
ATOM 7469 C C . ILE A 1 984 ? 13.406 -3.757 52.611 1.00 78.81 984 ILE A C 1
ATOM 7471 O O . ILE A 1 984 ? 13.246 -3.252 53.721 1.00 78.81 984 ILE A O 1
ATOM 7475 N N . LYS A 1 985 ? 14.140 -3.132 51.677 1.00 79.56 985 LYS A N 1
ATOM 7476 C CA . LYS A 1 985 ? 14.770 -1.815 51.891 1.00 79.56 985 LYS A CA 1
ATOM 7477 C C . LYS A 1 985 ? 13.792 -0.668 51.616 1.00 79.56 985 LYS A C 1
ATOM 7479 O O . LYS A 1 985 ? 13.352 -0.483 50.483 1.00 79.56 985 LYS A O 1
ATOM 7484 N N . ILE A 1 986 ? 13.573 0.187 52.613 1.00 79.00 986 ILE A N 1
ATOM 7485 C CA . ILE A 1 986 ? 12.694 1.373 52.551 1.00 79.00 986 ILE A CA 1
ATOM 7486 C C . ILE A 1 986 ? 12.989 2.325 51.376 1.00 79.00 986 ILE A C 1
ATOM 7488 O O . ILE A 1 986 ? 12.071 2.848 50.745 1.00 79.00 986 ILE A O 1
ATOM 7492 N N . SER A 1 987 ? 14.265 2.527 51.029 1.00 76.88 987 SER A N 1
ATOM 7493 C CA . SER A 1 987 ? 14.672 3.374 49.900 1.00 76.88 987 SER A CA 1
ATOM 7494 C C . SER A 1 987 ? 14.272 2.778 48.547 1.00 76.88 987 SER A C 1
ATOM 7496 O O . SER A 1 987 ? 13.891 3.517 47.641 1.00 76.88 987 SER A O 1
ATOM 7498 N N . SER A 1 988 ? 14.291 1.445 48.426 1.00 81.25 988 SER A N 1
ATOM 7499 C CA . SER A 1 988 ? 13.831 0.728 47.232 1.00 81.25 988 SER A CA 1
ATOM 7500 C C . SER A 1 988 ? 12.315 0.850 47.061 1.00 81.25 988 SER A C 1
ATOM 7502 O O . SER A 1 988 ? 11.847 1.111 45.955 1.00 81.25 988 SER A O 1
ATOM 7504 N N . VAL A 1 989 ? 11.556 0.755 48.159 1.00 85.75 989 VAL A N 1
ATOM 7505 C CA . VAL A 1 989 ? 10.093 0.921 48.158 1.00 85.75 989 VAL A CA 1
ATOM 7506 C C . VAL A 1 989 ? 9.702 2.326 47.713 1.00 85.75 989 VAL A C 1
ATOM 7508 O O . VAL A 1 989 ? 8.934 2.467 46.765 1.00 85.75 989 VAL A O 1
ATOM 7511 N N . ARG A 1 990 ? 10.277 3.370 48.328 1.00 86.56 990 ARG A N 1
ATOM 7512 C CA . ARG A 1 990 ? 9.957 4.767 47.984 1.00 86.56 990 ARG A CA 1
ATOM 7513 C C . ARG A 1 990 ? 10.269 5.088 46.520 1.00 86.56 990 ARG A C 1
ATOM 7515 O O . ARG A 1 990 ? 9.434 5.676 45.841 1.00 86.56 990 ARG A O 1
ATOM 7522 N N . GLY A 1 991 ? 11.428 4.659 46.010 1.00 88.69 991 GLY A N 1
ATOM 7523 C CA . GLY A 1 991 ? 11.798 4.881 44.607 1.00 88.69 991 GLY A CA 1
ATOM 7524 C C . GLY A 1 991 ? 10.879 4.162 43.610 1.00 88.69 991 GLY A C 1
ATOM 7525 O O . GLY A 1 991 ? 10.474 4.742 42.599 1.00 88.69 991 GLY A O 1
ATOM 7526 N N . ARG A 1 992 ? 10.501 2.909 43.901 1.00 92.06 992 ARG A N 1
ATOM 7527 C CA . ARG A 1 992 ? 9.586 2.132 43.047 1.00 92.06 992 ARG A CA 1
ATOM 7528 C C . ARG A 1 992 ? 8.156 2.672 43.102 1.00 92.06 992 ARG A C 1
ATOM 7530 O O . ARG A 1 992 ? 7.536 2.797 42.051 1.00 92.06 992 ARG A O 1
ATOM 7537 N N . ALA A 1 993 ? 7.661 3.058 44.277 1.00 93.12 993 ALA A N 1
ATOM 7538 C CA . ALA A 1 993 ? 6.346 3.678 44.429 1.00 93.12 993 ALA A CA 1
ATOM 7539 C C . ALA A 1 993 ? 6.254 5.016 43.677 1.00 93.12 993 ALA A C 1
ATOM 7541 O O . ALA A 1 993 ? 5.283 5.251 42.963 1.00 93.12 993 ALA A O 1
ATOM 7542 N N . GLU A 1 994 ? 7.294 5.853 43.741 1.00 93.44 994 GLU A N 1
ATOM 7543 C CA . GLU A 1 994 ? 7.368 7.096 42.962 1.00 93.44 994 GLU A CA 1
ATOM 7544 C C . GLU A 1 994 ? 7.348 6.827 41.448 1.00 93.44 994 GLU A C 1
ATOM 7546 O O . GLU A 1 994 ? 6.702 7.543 40.686 1.00 93.44 994 GLU A O 1
ATOM 7551 N N . THR A 1 995 ? 8.010 5.756 41.002 1.00 94.38 995 THR A N 1
ATOM 7552 C CA . THR A 1 995 ? 7.978 5.328 39.594 1.00 94.38 995 THR A CA 1
ATOM 7553 C C . THR A 1 995 ? 6.573 4.890 39.170 1.00 94.38 995 THR A C 1
ATOM 7555 O O . THR A 1 995 ? 6.114 5.270 38.090 1.00 94.38 995 THR A O 1
ATOM 7558 N N . ILE A 1 996 ? 5.864 4.135 40.020 1.00 94.81 996 ILE A N 1
ATOM 7559 C CA . ILE A 1 996 ? 4.467 3.735 39.785 1.00 94.81 996 ILE A CA 1
ATOM 7560 C C . ILE A 1 996 ? 3.577 4.974 39.677 1.00 94.81 996 ILE A C 1
ATOM 7562 O O . ILE A 1 996 ? 2.849 5.111 38.695 1.00 94.81 996 ILE A O 1
ATOM 7566 N N . ARG A 1 997 ? 3.692 5.906 40.629 1.00 95.12 997 ARG A N 1
ATOM 7567 C CA . ARG A 1 997 ? 2.934 7.161 40.630 1.00 95.12 997 ARG A CA 1
ATOM 7568 C C . ARG A 1 997 ? 3.160 7.966 39.355 1.00 95.12 997 ARG A C 1
ATOM 7570 O O . ARG A 1 997 ? 2.193 8.317 38.690 1.00 95.12 997 ARG A O 1
ATOM 7577 N N . LYS A 1 998 ? 4.418 8.214 38.974 1.00 95.00 998 LYS A N 1
ATOM 7578 C CA . LYS A 1 998 ? 4.753 8.944 37.737 1.00 95.00 998 LYS A CA 1
ATOM 7579 C C . LYS A 1 998 ? 4.188 8.262 36.494 1.00 95.00 998 LYS A C 1
ATOM 7581 O O . LYS A 1 998 ? 3.728 8.938 35.580 1.00 95.00 998 LYS A O 1
ATOM 7586 N N . THR A 1 999 ? 4.210 6.931 36.463 1.00 93.81 999 THR A N 1
ATOM 7587 C CA . THR A 1 999 ? 3.660 6.155 35.345 1.00 93.81 999 THR A CA 1
ATOM 7588 C C . THR A 1 999 ? 2.141 6.301 35.256 1.00 93.81 999 THR A C 1
ATOM 7590 O O . THR A 1 999 ? 1.638 6.556 34.165 1.00 93.81 999 THR A O 1
ATOM 7593 N N . LEU A 1 1000 ? 1.425 6.195 36.384 1.00 95.06 1000 LEU A N 1
ATOM 7594 C CA . LEU A 1 1000 ? -0.025 6.409 36.441 1.00 95.06 1000 LEU A CA 1
ATOM 7595 C C . LEU A 1 1000 ? -0.386 7.843 36.039 1.00 95.06 1000 LEU A C 1
ATOM 7597 O O . LEU A 1 1000 ? -1.199 8.029 35.144 1.00 95.06 1000 LEU A O 1
ATOM 7601 N N . GLN A 1 1001 ? 0.258 8.847 36.640 1.00 94.88 1001 GLN A N 1
ATOM 7602 C CA . GLN A 1 1001 ? -0.008 10.259 36.349 1.00 94.88 1001 GLN A CA 1
ATOM 7603 C C . GLN A 1 1001 ? 0.230 10.602 34.877 1.00 94.88 1001 GLN A C 1
ATOM 7605 O O . GLN A 1 1001 ? -0.574 11.309 34.279 1.00 94.88 1001 GLN A O 1
ATOM 7610 N N . ARG A 1 1002 ? 1.296 10.063 34.270 1.00 94.06 1002 ARG A N 1
ATOM 7611 C CA . ARG A 1 1002 ? 1.525 10.210 32.829 1.00 94.06 1002 ARG A CA 1
ATOM 7612 C C . ARG A 1 1002 ? 0.396 9.574 32.018 1.00 94.06 1002 ARG A C 1
ATOM 7614 O O . ARG A 1 1002 ? -0.112 10.223 31.120 1.00 94.06 1002 ARG A O 1
ATOM 7621 N N . ARG A 1 1003 ? -0.031 8.350 32.353 1.00 94.31 1003 ARG A N 1
ATOM 7622 C CA . ARG A 1 1003 ? -1.127 7.668 31.640 1.00 94.31 1003 ARG A CA 1
ATOM 7623 C C . ARG A 1 1003 ? -2.455 8.430 31.748 1.00 94.31 1003 ARG A C 1
ATOM 7625 O O . ARG A 1 1003 ? -3.178 8.493 30.763 1.00 94.31 1003 ARG A O 1
ATOM 7632 N N . LEU A 1 1004 ? -2.756 9.015 32.910 1.00 95.62 1004 LEU A N 1
ATOM 7633 C CA . LEU A 1 1004 ? -3.939 9.863 33.111 1.00 95.62 1004 LEU A CA 1
ATOM 7634 C C . LEU A 1 1004 ? -3.848 11.167 32.300 1.00 95.62 1004 LEU A C 1
ATOM 7636 O O . LEU A 1 1004 ? -4.796 11.525 31.616 1.00 95.62 1004 LEU A O 1
ATOM 7640 N N . SER A 1 1005 ? -2.684 11.825 32.288 1.00 95.56 1005 SER A N 1
ATOM 7641 C CA . SER A 1 1005 ? -2.455 13.006 31.442 1.00 95.56 1005 SER A CA 1
ATOM 7642 C C . SER A 1 1005 ? -2.595 12.684 29.951 1.00 95.56 1005 SER A C 1
ATOM 7644 O O . SER A 1 1005 ? -3.225 13.434 29.211 1.00 95.56 1005 SER A O 1
ATOM 7646 N N . ASP A 1 1006 ? -2.027 11.560 29.505 1.00 95.25 1006 ASP A N 1
ATOM 7647 C CA . ASP A 1 1006 ? -2.129 11.102 28.119 1.00 95.25 1006 ASP A CA 1
ATOM 7648 C C . ASP A 1 1006 ? -3.595 10.775 27.750 1.00 95.25 1006 ASP A C 1
ATOM 7650 O O . ASP A 1 1006 ? -4.002 10.990 26.606 1.00 95.25 1006 ASP A O 1
ATOM 7654 N N . HIS A 1 1007 ? -4.396 10.277 28.705 1.00 96.75 1007 HIS A N 1
ATOM 7655 C CA . HIS A 1 1007 ? -5.842 10.085 28.547 1.00 96.75 1007 HIS A CA 1
ATOM 7656 C C . HIS A 1 1007 ? -6.562 11.419 28.318 1.00 96.75 1007 HIS A C 1
ATOM 7658 O O . HIS A 1 1007 ? -7.258 11.546 27.311 1.00 96.75 1007 HIS A O 1
ATOM 7664 N N . ASP A 1 1008 ? -6.347 12.421 29.174 1.00 97.06 1008 ASP A N 1
ATOM 7665 C CA . ASP A 1 1008 ? -6.994 13.736 29.046 1.00 97.06 1008 ASP A CA 1
ATOM 7666 C C . ASP A 1 1008 ? -6.682 14.401 27.693 1.00 97.06 1008 ASP A C 1
ATOM 7668 O O . ASP A 1 1008 ? -7.545 15.012 27.056 1.00 97.06 1008 ASP A O 1
ATOM 7672 N N . ASP A 1 1009 ? -5.444 14.263 27.214 1.00 96.12 1009 ASP A N 1
ATOM 7673 C CA . ASP A 1 1009 ? -5.034 14.773 25.904 1.00 96.12 1009 ASP A CA 1
ATOM 7674 C C . ASP A 1 1009 ? -5.688 14.005 24.744 1.00 96.12 1009 ASP A C 1
ATOM 7676 O O . ASP A 1 1009 ? -6.027 14.593 23.707 1.00 96.12 1009 ASP A O 1
ATOM 7680 N N . ALA A 1 1010 ? -5.899 12.695 24.905 1.00 95.69 1010 ALA A N 1
ATOM 7681 C CA . ALA A 1 1010 ? -6.633 11.890 23.938 1.00 95.69 1010 ALA A CA 1
ATOM 7682 C C . ALA A 1 1010 ? -8.124 12.254 23.902 1.00 95.69 1010 ALA A C 1
ATOM 7684 O O . ALA A 1 1010 ? -8.660 12.366 22.800 1.00 95.69 1010 ALA A O 1
ATOM 7685 N N . VAL A 1 1011 ? -8.770 12.504 25.050 1.00 96.69 1011 VAL A N 1
ATOM 7686 C CA . VAL A 1 1011 ? -10.166 12.983 25.120 1.00 96.69 1011 VAL A CA 1
ATOM 7687 C C . VAL A 1 1011 ? -10.322 14.275 24.319 1.00 96.69 1011 VAL A C 1
ATOM 7689 O O . VAL A 1 1011 ? -11.121 14.325 23.386 1.00 96.69 1011 VAL A O 1
ATOM 7692 N N . LYS A 1 1012 ? -9.480 15.284 24.578 1.00 96.75 1012 LYS A N 1
ATOM 7693 C CA . LYS A 1 1012 ? -9.517 16.562 23.839 1.00 96.75 1012 LYS A CA 1
ATOM 7694 C C . LYS A 1 1012 ? -9.306 16.376 22.338 1.00 96.75 1012 LYS A C 1
ATOM 7696 O O . LYS A 1 1012 ? -9.927 17.055 21.524 1.00 96.75 1012 LYS A O 1
ATOM 7701 N N . SER A 1 1013 ? -8.409 15.467 21.955 1.00 95.69 1013 SER A N 1
ATOM 7702 C CA . SER A 1 1013 ? -8.143 15.168 20.544 1.00 95.69 1013 SER A CA 1
ATOM 7703 C C . SER A 1 1013 ? -9.357 14.528 19.863 1.00 95.69 1013 SER A C 1
ATOM 7705 O O . SER A 1 1013 ? -9.668 14.863 18.721 1.00 95.69 1013 SER A O 1
ATOM 7707 N N . TRP A 1 1014 ? -10.054 13.635 20.567 1.00 96.12 1014 TRP A N 1
ATOM 7708 C CA . TRP A 1 1014 ? -11.282 12.992 20.107 1.00 96.12 1014 TRP A CA 1
ATOM 7709 C C . TRP A 1 1014 ? -12.429 13.995 19.951 1.00 96.12 1014 TRP A C 1
ATOM 7711 O O . TRP A 1 1014 ? -13.034 14.069 18.879 1.00 96.12 1014 TRP A O 1
ATOM 7721 N N . GLU A 1 1015 ? -12.653 14.833 20.963 1.00 95.06 1015 GLU A N 1
ATOM 7722 C CA . GLU A 1 1015 ? -13.627 15.930 20.921 1.00 95.06 1015 GLU A CA 1
ATOM 7723 C C . GLU A 1 1015 ? -13.340 16.905 19.773 1.00 95.06 1015 GLU A C 1
ATOM 7725 O O . GLU A 1 1015 ? -14.256 17.331 19.069 1.00 95.06 1015 GLU A O 1
ATOM 7730 N N . ALA A 1 1016 ? -12.065 17.226 19.530 1.00 95.75 1016 ALA A N 1
ATOM 7731 C CA . ALA A 1 1016 ? -11.670 18.104 18.437 1.00 95.75 1016 ALA A CA 1
ATOM 7732 C C . ALA A 1 1016 ? -11.993 17.506 17.060 1.00 95.75 1016 ALA A C 1
ATOM 7734 O O . ALA A 1 1016 ? -12.411 18.240 16.166 1.00 95.75 1016 ALA A O 1
ATOM 7735 N N . ILE A 1 1017 ? -11.819 16.196 16.851 1.00 94.81 1017 ILE A N 1
ATOM 7736 C CA . ILE A 1 1017 ? -12.181 15.554 15.576 1.00 94.81 1017 ILE A CA 1
ATOM 7737 C C . ILE A 1 1017 ? -13.695 15.617 15.355 1.00 94.81 1017 ILE A C 1
ATOM 7739 O O . ILE A 1 1017 ? -14.124 16.078 14.293 1.00 94.81 1017 ILE A O 1
ATOM 7743 N N . GLY A 1 1018 ? -14.490 15.204 16.348 1.00 94.06 1018 GLY A N 1
ATOM 7744 C CA . GLY A 1 1018 ? -15.953 15.229 16.262 1.00 94.06 1018 GLY A CA 1
ATOM 7745 C C . GLY A 1 1018 ? -16.499 16.646 16.069 1.00 94.06 1018 GLY A C 1
ATOM 7746 O O . GLY A 1 1018 ? -17.276 16.894 15.148 1.00 94.06 1018 GLY A O 1
ATOM 7747 N N . GLY A 1 1019 ? -16.022 17.603 16.870 1.00 95.56 1019 GLY A N 1
ATOM 7748 C CA . GLY A 1 1019 ? -16.421 19.010 16.786 1.00 95.56 1019 GLY A CA 1
ATOM 7749 C C . GLY A 1 1019 ? -16.041 19.675 15.460 1.00 95.56 1019 GLY A C 1
ATOM 7750 O O . GLY A 1 1019 ? -16.854 20.390 14.877 1.00 95.56 1019 GLY A O 1
ATOM 7751 N N . ASN A 1 1020 ? -14.843 19.405 14.931 1.00 95.75 1020 ASN A N 1
ATOM 7752 C CA . ASN A 1 1020 ? -14.421 19.947 13.635 1.00 95.75 1020 ASN A CA 1
ATOM 7753 C C . ASN A 1 1020 ? -15.233 19.381 12.465 1.00 95.75 1020 ASN A C 1
ATOM 7755 O O . ASN A 1 1020 ? -15.463 20.094 11.486 1.00 95.75 1020 ASN A O 1
ATOM 7759 N N . LEU A 1 1021 ? -15.632 18.106 12.525 1.00 95.25 1021 LEU A N 1
ATOM 7760 C CA . LEU A 1 1021 ? -16.509 17.530 11.510 1.00 95.25 1021 LEU A CA 1
ATOM 7761 C C . LEU A 1 1021 ? -17.901 18.169 11.567 1.00 95.25 1021 LEU A C 1
ATOM 7763 O O . LEU A 1 1021 ? -18.414 18.581 10.529 1.00 95.25 1021 LEU A O 1
ATOM 7767 N N . ASP A 1 1022 ? -18.478 18.295 12.765 1.00 96.06 1022 ASP A N 1
ATOM 7768 C CA . ASP A 1 1022 ? -19.793 18.910 12.961 1.00 96.06 1022 ASP A CA 1
ATOM 7769 C C . ASP A 1 1022 ? -19.833 20.366 12.468 1.00 96.06 1022 ASP A C 1
ATOM 7771 O O . ASP A 1 1022 ? -20.752 20.757 11.748 1.00 96.06 1022 ASP A O 1
ATOM 7775 N N . ALA A 1 1023 ? -18.789 21.146 12.767 1.00 97.19 1023 ALA A N 1
ATOM 7776 C CA . ALA A 1 1023 ? -18.657 22.522 12.295 1.00 97.19 1023 ALA A CA 1
ATOM 7777 C C . ALA A 1 1023 ? -18.618 22.608 10.759 1.00 97.19 1023 ALA A C 1
ATOM 7779 O O . ALA A 1 1023 ? -19.357 23.391 10.164 1.00 97.19 1023 ALA A O 1
ATOM 7780 N N . LYS A 1 1024 ? -17.819 21.757 10.100 1.00 96.75 1024 LYS A N 1
ATOM 7781 C CA . LYS A 1 1024 ? -17.749 21.703 8.628 1.00 96.75 1024 LYS A CA 1
ATOM 7782 C C . LYS A 1 1024 ? -19.063 21.266 7.989 1.00 96.75 1024 LYS A C 1
ATOM 7784 O O . LYS A 1 1024 ? -19.399 21.743 6.908 1.00 96.75 1024 LYS A O 1
ATOM 7789 N N . MET A 1 1025 ? -19.799 20.366 8.643 1.00 96.62 1025 MET A N 1
ATOM 7790 C CA . MET A 1 1025 ? -21.151 19.997 8.226 1.00 96.62 1025 MET A CA 1
ATOM 7791 C C . MET A 1 1025 ? -22.066 21.231 8.270 1.00 96.62 1025 MET A C 1
ATOM 7793 O O . MET A 1 1025 ? -22.721 21.546 7.278 1.00 96.62 1025 MET A O 1
ATOM 7797 N N . GLY A 1 1026 ? -22.024 21.987 9.373 1.00 97.31 1026 GLY A N 1
ATOM 7798 C CA . GLY A 1 1026 ? -22.731 23.261 9.539 1.00 97.31 1026 GLY A CA 1
ATOM 7799 C C . GLY A 1 1026 ? -22.425 24.287 8.442 1.00 97.31 1026 GLY A C 1
ATOM 7800 O O . GLY A 1 1026 ? -23.338 24.903 7.898 1.00 97.31 1026 GLY A O 1
ATOM 7801 N N . GLU A 1 1027 ? -21.155 24.434 8.061 1.00 97.94 1027 GLU A N 1
ATOM 7802 C CA . GLU A 1 1027 ? -20.728 25.335 6.978 1.00 97.94 1027 GLU A CA 1
ATOM 7803 C C . GLU A 1 1027 ? -21.266 24.915 5.596 1.00 97.94 1027 GLU A C 1
ATOM 7805 O O . GLU A 1 1027 ? -21.533 25.767 4.741 1.00 97.94 1027 GLU A O 1
ATOM 7810 N N . ALA A 1 1028 ? -21.442 23.612 5.362 1.00 97.38 1028 ALA A N 1
ATOM 7811 C CA . ALA A 1 1028 ? -21.891 23.074 4.080 1.00 97.38 1028 ALA A CA 1
ATOM 7812 C C . ALA A 1 1028 ? -23.424 23.078 3.912 1.00 97.38 1028 ALA A C 1
ATOM 7814 O O . ALA A 1 1028 ? -23.912 23.285 2.795 1.00 97.38 1028 ALA A O 1
ATOM 7815 N N . ILE A 1 1029 ? -24.186 22.922 5.001 1.00 98.25 1029 ILE A N 1
ATOM 7816 C CA . ILE A 1 1029 ? -25.659 22.825 4.993 1.00 98.25 1029 ILE A CA 1
ATOM 7817 C C . ILE A 1 1029 ? -26.346 23.942 4.183 1.00 98.25 1029 ILE A C 1
ATOM 7819 O O . ILE A 1 1029 ? -27.129 23.604 3.291 1.00 98.25 1029 ILE A O 1
ATOM 7823 N N . PRO A 1 1030 ? -26.039 25.248 4.361 1.00 98.19 1030 PRO A N 1
ATOM 7824 C CA . PRO A 1 1030 ? -26.724 26.311 3.619 1.00 98.19 1030 PRO A CA 1
ATOM 7825 C C . PRO A 1 1030 ? -26.592 26.173 2.099 1.00 98.19 1030 PRO A C 1
ATOM 7827 O O . PRO A 1 1030 ? -27.457 26.597 1.331 1.00 98.19 1030 PRO A O 1
ATOM 7830 N N . LYS A 1 1031 ? -25.481 25.596 1.632 1.00 97.56 1031 LYS A N 1
ATOM 7831 C CA . LYS A 1 1031 ? -25.245 25.345 0.210 1.00 97.56 1031 LYS A CA 1
ATOM 7832 C C . LYS A 1 1031 ? -26.085 24.170 -0.293 1.00 97.56 1031 LYS A C 1
ATOM 7834 O O . LYS A 1 1031 ? -26.630 24.266 -1.392 1.00 97.56 1031 LYS A O 1
ATOM 7839 N N . TRP A 1 1032 ? -26.206 23.102 0.491 1.00 97.75 1032 TRP A N 1
ATOM 7840 C CA . TRP A 1 1032 ? -27.025 21.932 0.162 1.00 97.75 1032 TRP A CA 1
ATOM 7841 C C . TRP A 1 1032 ? -28.520 22.260 0.163 1.00 97.75 1032 TRP A C 1
ATOM 7843 O O . TRP A 1 1032 ? -29.224 21.901 -0.776 1.00 97.75 1032 TRP A O 1
ATOM 7853 N N . GLU A 1 1033 ? -28.995 23.059 1.119 1.00 97.00 1033 GLU A N 1
ATOM 7854 C CA . GLU A 1 1033 ? -30.393 23.513 1.168 1.00 97.00 1033 GLU A CA 1
ATOM 7855 C C . GLU A 1 1033 ? -30.785 24.339 -0.062 1.00 97.00 1033 GLU A C 1
ATOM 7857 O O . GLU A 1 1033 ? -31.861 24.148 -0.640 1.00 97.00 1033 GLU A O 1
ATOM 7862 N N . ARG A 1 1034 ? -29.889 25.223 -0.526 1.00 96.06 1034 ARG A N 1
ATOM 7863 C CA . ARG A 1 1034 ? -30.098 25.977 -1.772 1.00 96.06 1034 ARG A CA 1
ATOM 7864 C C . ARG A 1 1034 ? -30.222 25.056 -2.986 1.00 96.06 1034 ARG A C 1
ATOM 7866 O O . ARG A 1 1034 ? -31.038 25.329 -3.866 1.00 96.06 1034 ARG A O 1
ATOM 7873 N N . ARG A 1 1035 ? -29.436 23.975 -3.052 1.00 94.75 1035 ARG A N 1
ATOM 7874 C CA . ARG A 1 1035 ? -29.524 22.991 -4.145 1.00 94.75 1035 ARG A CA 1
ATOM 7875 C C . ARG A 1 1035 ? -30.819 22.191 -4.081 1.00 94.75 1035 ARG A C 1
ATOM 7877 O O . ARG A 1 1035 ? -31.514 22.130 -5.093 1.00 94.75 1035 ARG A O 1
ATOM 7884 N N . ALA A 1 1036 ? -31.173 21.676 -2.904 1.00 92.31 1036 ALA A N 1
ATOM 7885 C CA . ALA A 1 1036 ? -32.416 20.944 -2.683 1.00 92.31 1036 ALA A CA 1
ATOM 7886 C C . ALA A 1 1036 ? -33.638 21.786 -3.088 1.00 92.31 1036 ALA A C 1
ATOM 7888 O O . ALA A 1 1036 ? -34.487 21.329 -3.849 1.00 92.31 1036 ALA A O 1
ATOM 7889 N N . THR A 1 1037 ? -33.670 23.061 -2.685 1.00 92.06 1037 THR A N 1
ATOM 7890 C CA . THR A 1 1037 ? -34.741 23.998 -3.068 1.00 92.06 1037 THR A CA 1
ATOM 7891 C C . THR A 1 1037 ? -34.802 24.193 -4.584 1.00 92.06 1037 THR A C 1
ATOM 7893 O O . THR A 1 1037 ? -35.869 24.088 -5.185 1.00 92.06 1037 THR A O 1
ATOM 7896 N N . LYS A 1 1038 ? -33.651 24.423 -5.233 1.00 90.25 1038 LYS A N 1
ATOM 7897 C CA . LYS A 1 1038 ? -33.575 24.618 -6.689 1.00 90.25 1038 LYS A CA 1
ATOM 7898 C C . LYS A 1 1038 ? -34.056 23.388 -7.467 1.00 90.25 1038 LYS A C 1
ATOM 7900 O O . LYS A 1 1038 ? -34.675 23.546 -8.518 1.00 90.25 1038 LYS A O 1
ATOM 7905 N N . LEU A 1 1039 ? -33.765 22.183 -6.980 1.00 86.38 1039 LEU A N 1
ATOM 7906 C CA . LEU A 1 1039 ? -34.231 20.936 -7.589 1.00 86.38 1039 LEU A CA 1
ATOM 7907 C C . LEU A 1 1039 ? -35.731 20.724 -7.376 1.00 86.38 1039 LEU A C 1
ATOM 7909 O O . LEU A 1 1039 ? -36.428 20.418 -8.341 1.00 86.38 1039 LEU A O 1
ATOM 7913 N N . ALA A 1 1040 ? -36.244 20.993 -6.174 1.00 85.06 1040 ALA A N 1
ATOM 7914 C CA . ALA A 1 1040 ? -37.674 20.913 -5.887 1.00 85.06 1040 ALA A CA 1
ATOM 7915 C C . ALA A 1 1040 ? -38.498 21.849 -6.792 1.00 85.06 1040 ALA A C 1
ATOM 7917 O O . ALA A 1 1040 ? -39.509 21.432 -7.352 1.00 85.06 1040 ALA A O 1
ATOM 7918 N N . THR A 1 1041 ? -38.035 23.087 -7.021 1.00 84.62 1041 THR A N 1
ATOM 7919 C CA . THR A 1 1041 ? -38.693 24.033 -7.945 1.00 84.62 1041 THR A CA 1
ATOM 7920 C C . THR A 1 1041 ? -38.649 23.569 -9.403 1.00 84.62 1041 THR A C 1
ATOM 7922 O O . THR A 1 1041 ? -39.565 23.857 -10.166 1.00 84.62 1041 THR A O 1
ATOM 7925 N N . LYS A 1 1042 ? -37.599 22.847 -9.816 1.00 80.69 1042 LYS A N 1
ATOM 7926 C CA . LYS A 1 1042 ? -37.516 22.276 -11.169 1.00 80.69 1042 LYS A CA 1
ATOM 7927 C C . LYS A 1 1042 ? -38.445 21.079 -11.361 1.00 80.69 1042 LYS A C 1
ATOM 7929 O O . LYS A 1 1042 ? -38.977 20.915 -12.452 1.00 80.69 1042 LYS A O 1
ATOM 7934 N N . GLN A 1 1043 ? -38.607 20.245 -10.336 1.00 77.81 1043 GLN A N 1
ATOM 7935 C CA . GLN A 1 1043 ? -39.466 19.059 -10.393 1.00 77.81 1043 GLN A CA 1
ATOM 7936 C C . GLN A 1 1043 ? -40.953 19.419 -10.290 1.00 77.81 1043 GLN A C 1
ATOM 7938 O O . GLN A 1 1043 ? -41.776 18.782 -10.938 1.00 77.81 1043 GLN A O 1
ATOM 7943 N N . ASN A 1 1044 ? -41.280 20.479 -9.547 1.00 73.25 1044 ASN A N 1
ATOM 7944 C CA . ASN A 1 1044 ? -42.629 21.026 -9.426 1.00 73.25 1044 ASN A CA 1
ATOM 7945 C C . ASN A 1 1044 ? -42.630 22.505 -9.844 1.00 73.25 1044 ASN A C 1
ATOM 7947 O O . ASN A 1 1044 ? -42.663 23.382 -8.973 1.00 73.25 1044 ASN A O 1
ATOM 7951 N N . PRO A 1 1045 ? -42.555 22.814 -11.155 1.00 59.12 1045 PRO A N 1
ATOM 7952 C CA . PRO A 1 1045 ? -42.692 24.189 -11.608 1.00 59.12 1045 PRO A CA 1
ATOM 7953 C C . PRO A 1 1045 ? -44.064 24.710 -11.159 1.00 59.12 1045 PRO A C 1
ATOM 7955 O O . PRO A 1 1045 ? -45.050 23.975 -11.268 1.00 59.12 1045 PRO A O 1
ATOM 7958 N N . PRO A 1 1046 ? -44.154 25.940 -10.623 1.00 60.25 1046 PRO A N 1
ATOM 7959 C CA . PRO A 1 1046 ? -45.421 26.478 -10.154 1.00 60.25 1046 PRO A CA 1
ATOM 7960 C C . PRO A 1 1046 ? -46.440 26.415 -11.291 1.00 60.25 1046 PRO A C 1
ATOM 7962 O O . PRO A 1 1046 ? -46.190 26.932 -12.382 1.00 60.25 1046 PRO A O 1
ATOM 7965 N N . THR A 1 1047 ? -47.569 25.747 -11.042 1.00 57.16 1047 THR A N 1
ATOM 7966 C CA . THR A 1 1047 ? -48.713 25.720 -11.949 1.00 57.16 1047 THR A CA 1
ATOM 7967 C C . THR A 1 1047 ? -49.044 27.169 -12.268 1.00 57.16 1047 THR A C 1
ATOM 7969 O O . THR A 1 1047 ? -49.372 27.931 -11.357 1.00 57.16 1047 THR A O 1
ATOM 7972 N N . GLN A 1 1048 ? -48.906 27.577 -13.532 1.00 51.69 1048 GLN A N 1
ATOM 7973 C CA . GLN A 1 1048 ? -49.416 28.875 -13.953 1.00 51.69 1048 GLN A CA 1
ATOM 7974 C C . GLN A 1 1048 ? -50.888 28.905 -13.555 1.00 51.69 1048 GLN A C 1
ATOM 7976 O O . GLN A 1 1048 ? -51.673 28.070 -14.010 1.00 51.69 1048 GLN A O 1
ATOM 7981 N N . ALA A 1 1049 ? -51.232 29.818 -12.648 1.00 46.75 1049 ALA A N 1
ATOM 7982 C CA . ALA A 1 1049 ? -52.613 30.167 -12.408 1.00 46.75 1049 ALA A CA 1
ATOM 7983 C C . ALA A 1 1049 ? -53.180 30.572 -13.770 1.00 46.75 1049 ALA A C 1
ATOM 7985 O O . ALA A 1 1049 ? -52.736 31.551 -14.369 1.00 46.75 1049 ALA A O 1
ATOM 7986 N N . VAL A 1 1050 ? -54.089 29.755 -14.296 1.00 52.56 1050 VAL A N 1
ATOM 7987 C CA . VAL A 1 1050 ? -54.970 30.170 -15.378 1.00 52.56 1050 VAL A CA 1
ATOM 7988 C C . VAL A 1 1050 ? -55.878 31.217 -14.741 1.00 52.56 1050 VAL A C 1
ATOM 7990 O O . VAL A 1 1050 ? -56.856 30.871 -14.084 1.00 52.56 1050 VAL A O 1
ATOM 7993 N N . GLU A 1 1051 ? -55.466 32.482 -14.813 1.00 46.94 1051 GLU A N 1
ATOM 7994 C CA . GLU A 1 1051 ? -56.354 33.612 -14.556 1.00 46.94 1051 GLU A CA 1
ATOM 7995 C C . GLU A 1 1051 ? -57.322 33.713 -15.745 1.00 46.94 1051 GLU A C 1
ATOM 7997 O O . GLU A 1 1051 ? -56.889 33.852 -16.893 1.00 46.94 1051 GLU A O 1
ATOM 8002 N N . GLU A 1 1052 ? -58.616 33.550 -15.447 1.00 38.44 1052 GLU A N 1
ATOM 8003 C CA . GLU A 1 1052 ? -59.753 33.905 -16.312 1.00 38.44 1052 GLU A CA 1
ATOM 8004 C C . GLU A 1 1052 ? -59.822 35.410 -16.599 1.00 38.44 1052 GLU A C 1
ATOM 8006 O O . GLU A 1 1052 ? -59.530 36.213 -15.678 1.00 38.44 1052 GLU A O 1
#

pLDDT: mean 75.61, std 23.37, range [19.94, 98.25]

Foldseek 3Di:
DDDDDDDDPDDDDPPVVLVVVCVVCVVVVHRSVVQVVPDDDFDPPDPDTDPPFLVQDDPQLLVLLLVLLVLVCVVVPDPPDDPPPVDPVVSVVVVVVDDPPVDDDDPPDPPDDDSVRSSVSLLLVVLLCLQAPVNVVVVVVCLVVDDLSNLLSVLSSLVSNVSGDCPRPVNVCSNCVSLVPHPVNVVPPPDPDPPVVVSVVVSPPVSVVVSVVSCVVHPPCLVVQSVPGHVLLNVLSVVQVVCCVVVVDVDDDVVVSVVSRPPDDDDDDDDDDDDDDDDDDDDPPPPVPPVVVVVVVVVPPDDDDDPPPPDDDCFPWPLVQFDQKFAAPDDADDPVLQVVLQADQDFDLVNLVVSLCHLCNLCLQWPPRIDGAADPVSDAPLPDDPVQQQQFAPFAPDFQVLLVVLLVVLLNSAHPNQVVLCVVFVFALVLQGSVNRRLLRRGGNLLLCQLLLQLQLLCVQERADHLLLSLLLLLQLLLQVVVDQLLLSNLLSLLQSLCVLLLHFRQGDGPDLQSNLQSSVDDDPANFDPDGLQSRLRSQSSCVNNRHNHHRHFARCAQLVRSSRVGHRVSSVSGSSNSSSSSSSLSSSQVSRQVPCDPPNSDDRHRSNSSVSSSVLSVVCVVVVHDSVVVDDDQNSHNSSSLVVLCVLCVVVVHHRPPSHCYPVNSNPPCSSCSSRVVSVLQLQFWKWWAFFQDCLDPLSVLLVVLCVLCVVLVVVVSVLVSLQLRQVLQVVQLDDPPHLLQLLLCLLVVHNDRFPDWDTAHSQAQQQWWKDDPLFIGRTIITGNGPGDLLSLLLSQLLLCVLSLHQKIAIKGKFFDDVPDDDDPQWAKAKKKWFADDGHDDRCLNSQLQVLLPPQKMWTWHDGSRGIMITIFFGQDPVGTHYGDPNSVVSSVCSCCVVPVIPSMDMTIIIMHDDPLGNMNGHPSPSPSSVVSNVVVLVVLLLVLLVVLCVLQVNLDDSVLLSCCLVVVDQNDDDPVSHDPPRDPVVSNVVSVVSSVSSVVSVVSSVVSSVVSNCSNVVSSVVSVVCSVVSVVVSVVSVCVVCVDDPPPDD